Protein 6V3T (pdb70)

Structure (mmCIF, N/CA/C/O backbone):
data_6V3T
#
_entry.id   6V3T
#
_cell.length_a   76.140
_cell.length_b   131.660
_cell.length_c   178.361
_cell.angle_alpha   90.000
_cell.angle_beta   90.050
_cell.angle_gamma   90.000
#
_symmetry.space_group_name_H-M   'C 1 2 1'
#
loop_
_entity.id
_entity.type
_entity.pdbx_description
1 polymer 'Dopamine N-acetyltransferase-like Protein'
2 non-polymer 'ACETYL COENZYME *A'
3 water water
#
loop_
_atom_site.group_PDB
_atom_site.id
_atom_site.type_symbol
_atom_site.label_atom_id
_atom_site.label_alt_id
_atom_site.label_comp_id
_atom_site.label_asym_id
_atom_site.label_entity_id
_atom_site.label_seq_id
_atom_site.pdbx_PDB_ins_code
_atom_site.Cartn_x
_atom_site.Cartn_y
_atom_site.Cartn_z
_atom_site.occupancy
_atom_site.B_iso_or_equiv
_atom_site.auth_seq_id
_atom_site.auth_comp_id
_atom_site.auth_asym_id
_atom_site.auth_atom_id
_atom_site.pdbx_PDB_model_num
ATOM 1 N N . MET A 1 1 ? 80.900 -0.325 246.001 1.00 94.52 1 MET A N 1
ATOM 2 C CA . MET A 1 1 ? 80.740 -0.079 244.524 1.00 94.71 1 MET A CA 1
ATOM 3 C C . MET A 1 1 ? 81.538 1.158 244.095 1.00 90.48 1 MET A C 1
ATOM 4 O O . MET A 1 1 ? 81.143 2.266 244.497 1.00 88.64 1 MET A O 1
ATOM 9 N N . GLU A 1 2 ? 82.586 0.981 243.282 1.00 89.64 2 GLU A N 1
ATOM 10 C CA . GLU A 1 2 ? 83.514 2.080 242.884 1.00 98.31 2 GLU A CA 1
ATOM 11 C C . GLU A 1 2 ? 83.417 2.332 241.369 1.00 93.49 2 GLU A C 1
ATOM 12 O O . GLU A 1 2 ? 83.569 1.371 240.579 1.00 88.44 2 GLU A O 1
ATOM 18 N N . TYR A 1 3 ? 83.199 3.599 240.997 1.00 88.54 3 TYR A N 1
ATOM 19 C CA . TYR A 1 3 ? 82.924 4.079 239.617 1.00 87.12 3 TYR A CA 1
ATOM 20 C C . TYR A 1 3 ? 84.101 4.916 239.115 1.00 83.30 3 TYR A C 1
ATOM 21 O O . TYR A 1 3 ? 84.273 6.042 239.609 1.00 82.07 3 TYR A O 1
ATOM 30 N N . GLY A 1 4 ? 84.860 4.400 238.145 1.00 87.80 4 GLY A N 1
ATOM 31 C CA . GLY A 1 4 ? 86.053 5.081 237.600 1.00 90.46 4 GLY A CA 1
ATOM 32 C C . GLY A 1 4 ? 86.292 4.765 236.124 1.00 94.48 4 GLY A C 1
ATOM 33 O O . GLY A 1 4 ? 85.618 3.904 235.549 1.00 98.12 4 GLY A O 1
ATOM 34 N N . PRO A 1 5 ? 87.263 5.463 235.480 1.00 92.75 5 PRO A N 1
ATOM 35 C CA . PRO A 1 5 ? 87.659 5.182 234.097 1.00 88.75 5 PRO A CA 1
ATOM 36 C C . PRO A 1 5 ? 88.097 3.732 233.859 1.00 88.44 5 PRO A C 1
ATOM 37 O O . PRO A 1 5 ? 88.257 3.008 234.819 1.00 89.01 5 PRO A O 1
ATOM 41 N N . ILE A 1 6 ? 88.309 3.364 232.593 1.00 92.97 6 ILE A N 1
ATOM 42 C CA . ILE A 1 6 ? 88.770 2.006 232.172 1.00 101.89 6 ILE A CA 1
ATOM 43 C C . ILE A 1 6 ? 90.163 2.110 231.557 1.00 109.95 6 ILE A C 1
ATOM 44 O O . ILE A 1 6 ? 90.299 2.549 230.416 1.00 114.20 6 ILE A O 1
ATOM 49 N N . PRO A 1 7 ? 91.238 1.677 232.260 1.00 112.81 7 PRO A N 1
ATOM 50 C CA . PRO A 1 7 ? 92.575 1.677 231.670 1.00 113.55 7 PRO A CA 1
ATOM 51 C C . PRO A 1 7 ? 92.693 0.626 230.554 1.00 113.38 7 PRO A C 1
ATOM 52 O O . PRO A 1 7 ? 91.952 -0.349 230.565 1.00 107.12 7 PRO A O 1
ATOM 56 N N . SER A 1 8 ? 93.614 0.866 229.619 1.00 111.83 8 SER A N 1
ATOM 57 C CA . SER A 1 8 ? 93.932 -0.007 228.457 1.00 110.94 8 SER A CA 1
ATOM 58 C C . SER A 1 8 ? 94.105 -1.465 228.907 1.00 111.71 8 SER A C 1
ATOM 59 O O . SER A 1 8 ? 93.728 -2.378 228.133 1.00 108.97 8 SER A O 1
ATOM 62 N N . SER A 1 9 ? 94.654 -1.666 230.110 1.00 107.63 9 SER A N 1
ATOM 63 C CA . SER A 1 9 ? 94.945 -2.990 230.718 1.00 106.46 9 SER A CA 1
ATOM 64 C C . SER A 1 9 ? 93.675 -3.848 230.794 1.00 112.30 9 SER A C 1
ATOM 65 O O . SER A 1 9 ? 93.763 -5.037 230.468 1.00 117.46 9 SER A O 1
ATOM 68 N N . LYS A 1 10 ? 92.541 -3.269 231.205 1.00 116.89 10 LYS A N 1
ATOM 69 C CA . LYS A 1 10 ? 91.319 -4.022 231.609 1.00 115.48 10 LYS A CA 1
ATOM 70 C C . LYS A 1 10 ? 90.358 -4.220 230.427 1.00 112.51 10 LYS A C 1
ATOM 71 O O . LYS A 1 10 ? 89.156 -4.382 230.690 1.00 116.08 10 LYS A O 1
ATOM 77 N N . PHE A 1 11 ? 90.833 -4.233 229.180 1.00 104.75 11 PHE A N 1
ATOM 78 C CA . PHE A 1 11 ? 89.942 -4.243 227.988 1.00 105.71 11 PHE A CA 1
ATOM 79 C C . PHE A 1 11 ? 89.391 -5.658 227.746 1.00 104.92 11 PHE A C 1
ATOM 80 O O . PHE A 1 11 ? 88.201 -5.772 227.415 1.00 99.62 11 PHE A O 1
ATOM 88 N N . THR A 1 12 ? 90.203 -6.706 227.913 1.00 111.04 12 THR A N 1
ATOM 89 C CA . THR A 1 12 ? 89.770 -8.123 227.725 1.00 113.36 12 THR A CA 1
ATOM 90 C C . THR A 1 12 ? 89.055 -8.616 228.989 1.00 116.62 12 THR A C 1
ATOM 91 O O . THR A 1 12 ? 88.237 -9.563 228.873 1.00 122.76 12 THR A O 1
ATOM 95 N N . ASP A 1 13 ? 89.374 -8.028 230.148 1.00 113.70 13 ASP A N 1
ATOM 96 C CA . ASP A 1 13 ? 88.500 -8.063 231.351 1.00 109.60 13 ASP A CA 1
ATOM 97 C C . ASP A 1 13 ? 87.076 -7.763 230.877 1.00 104.39 13 ASP A C 1
ATOM 98 O O . ASP A 1 13 ? 86.194 -8.654 230.992 1.00 100.76 13 ASP A O 1
ATOM 103 N N . VAL A 1 14 ? 86.900 -6.569 230.300 1.00 100.34 14 VAL A N 1
ATOM 104 C CA . VAL A 1 14 ? 85.593 -6.009 229.847 1.00 98.96 14 VAL A CA 1
ATOM 105 C C . VAL A 1 14 ? 84.973 -6.940 228.805 1.00 100.94 14 VAL A C 1
ATOM 106 O O . VAL A 1 14 ? 83.774 -7.209 228.907 1.00 102.07 14 VAL A O 1
ATOM 110 N N . ILE A 1 15 ? 85.748 -7.387 227.820 1.00 103.95 15 ILE A N 1
ATOM 111 C CA . ILE A 1 15 ? 85.222 -8.261 226.735 1.00 101.47 15 ILE A CA 1
ATOM 112 C C . ILE A 1 15 ? 84.699 -9.550 227.376 1.00 103.25 15 ILE A C 1
ATOM 113 O O . ILE A 1 15 ? 83.563 -9.949 227.065 1.00 96.24 15 ILE A O 1
ATOM 118 N N A HIS A 1 16 ? 85.493 -10.174 228.254 0.50 105.86 16 HIS A N 1
ATOM 119 N N B HIS A 1 16 ? 85.493 -10.160 228.260 0.50 107.26 16 HIS A N 1
ATOM 120 C CA A HIS A 1 16 ? 85.124 -11.443 228.940 0.50 110.69 16 HIS A CA 1
ATOM 121 C CA B HIS A 1 16 ? 85.135 -11.426 228.952 0.50 113.07 16 HIS A CA 1
ATOM 122 C C A HIS A 1 16 ? 83.906 -11.205 229.842 0.50 110.04 16 HIS A C 1
ATOM 123 C C B HIS A 1 16 ? 83.904 -11.199 229.834 0.50 111.37 16 HIS A C 1
ATOM 124 O O A HIS A 1 16 ? 83.138 -12.164 230.052 0.50 114.66 16 HIS A O 1
ATOM 125 O O B HIS A 1 16 ? 83.132 -12.158 230.024 0.50 115.92 16 HIS A O 1
ATOM 138 N N . HIS A 1 17 ? 83.732 -9.977 230.345 1.00 105.47 17 HIS A N 1
ATOM 139 C CA . HIS A 1 17 ? 82.499 -9.544 231.056 1.00 98.36 17 HIS A CA 1
ATOM 140 C C . HIS A 1 17 ? 81.331 -9.535 230.070 1.00 93.99 17 HIS A C 1
ATOM 141 O O . HIS A 1 17 ? 80.262 -10.050 230.414 1.00 94.69 17 HIS A O 1
ATOM 148 N N . LEU A 1 18 ? 81.528 -8.945 228.893 1.00 96.59 18 LEU A N 1
ATOM 149 C CA . LEU A 1 18 ? 80.440 -8.746 227.900 1.00 104.39 18 LEU A CA 1
ATOM 150 C C . LEU A 1 18 ? 80.012 -10.111 227.370 1.00 107.62 18 LEU A C 1
ATOM 151 O O . LEU A 1 18 ? 78.800 -10.354 227.303 1.00 104.23 18 LEU A O 1
ATOM 156 N N . ARG A 1 19 ? 80.980 -10.967 227.032 1.00 116.85 19 ARG A N 1
ATOM 157 C CA . ARG A 1 19 ? 80.726 -12.350 226.553 1.00 116.39 19 ARG A CA 1
ATOM 158 C C . ARG A 1 19 ? 79.766 -13.034 227.532 1.00 113.80 19 ARG A C 1
ATOM 159 O O . ARG A 1 19 ? 78.751 -13.568 227.061 1.00 110.22 19 ARG A O 1
ATOM 167 N N . HIS A 1 20 ? 80.045 -12.957 228.840 1.00 111.22 20 HIS A N 1
ATOM 168 C CA . HIS A 1 20 ? 79.359 -13.742 229.906 1.00 113.14 20 HIS A CA 1
ATOM 169 C C . HIS A 1 20 ? 78.024 -13.098 230.330 1.00 105.06 20 HIS A C 1
ATOM 170 O O . HIS A 1 20 ? 77.332 -13.720 231.163 1.00 105.62 20 HIS A O 1
ATOM 177 N N . ASN A 1 21 ? 77.647 -11.931 229.786 1.00 98.03 21 ASN A N 1
ATOM 178 C CA . ASN A 1 21 ? 76.511 -11.116 230.317 1.00 91.24 21 ASN A CA 1
ATOM 179 C C . ASN A 1 21 ? 75.668 -10.491 229.203 1.00 86.10 21 ASN A C 1
ATOM 180 O O . ASN A 1 21 ? 74.441 -10.614 229.236 1.00 76.24 21 ASN A O 1
ATOM 185 N N . PHE A 1 22 ? 76.308 -9.797 228.272 1.00 87.49 22 PHE A N 1
ATOM 186 C CA . PHE A 1 22 ? 75.625 -8.874 227.344 1.00 85.94 22 PHE A CA 1
ATOM 187 C C . PHE A 1 22 ? 74.755 -9.624 226.331 1.00 83.44 22 PHE A C 1
ATOM 188 O O . PHE A 1 22 ? 73.836 -8.984 225.863 1.00 86.60 22 PHE A O 1
ATOM 196 N N . PRO A 1 23 ? 74.996 -10.923 225.951 1.00 81.42 23 PRO A N 1
ATOM 197 C CA . PRO A 1 23 ? 74.119 -11.704 225.051 1.00 81.65 23 PRO A CA 1
ATOM 198 C C . PRO A 1 23 ? 72.596 -11.770 225.294 1.00 81.31 23 PRO A C 1
ATOM 199 O O . PRO A 1 23 ? 71.849 -11.945 224.329 1.00 85.22 23 PRO A O 1
ATOM 203 N N . ASP A 1 24 ? 72.144 -11.618 226.543 1.00 80.29 24 ASP A N 1
ATOM 204 C CA . ASP A 1 24 ? 70.692 -11.621 226.891 1.00 80.79 24 ASP A CA 1
ATOM 205 C C . ASP A 1 24 ? 70.108 -10.214 226.707 1.00 77.49 24 ASP A C 1
ATOM 206 O O . ASP A 1 24 ? 69.032 -9.938 227.255 1.00 74.48 24 ASP A O 1
ATOM 211 N N . GLU A 1 25 ? 70.758 -9.374 225.909 1.00 75.82 25 GLU A N 1
ATOM 212 C CA . GLU A 1 25 ? 70.208 -8.069 225.492 1.00 73.77 25 GLU A CA 1
ATOM 213 C C . GLU A 1 25 ? 68.960 -8.356 224.664 1.00 71.25 25 GLU A C 1
ATOM 214 O O . GLU A 1 25 ? 68.968 -9.253 223.841 1.00 69.97 25 GLU A O 1
ATOM 220 N N . PRO A 1 26 ? 67.847 -7.636 224.890 1.00 72.85 26 PRO A N 1
ATOM 221 C CA . PRO A 1 26 ? 66.588 -7.880 224.179 1.00 74.92 26 PRO A CA 1
ATOM 222 C C . PRO A 1 26 ? 66.665 -8.080 222.661 1.00 74.57 26 PRO A C 1
ATOM 223 O O . PRO A 1 26 ? 66.238 -9.103 222.202 1.00 78.15 26 PRO A O 1
ATOM 227 N N . LEU A 1 27 ? 67.158 -7.091 221.924 1.00 74.23 27 LEU A N 1
ATOM 228 C CA . LEU A 1 27 ? 67.236 -7.152 220.445 1.00 75.45 27 LEU A CA 1
ATOM 229 C C . LEU A 1 27 ? 68.030 -8.389 220.023 1.00 71.05 27 LEU A C 1
ATOM 230 O O . LEU A 1 27 ? 67.471 -9.216 219.314 1.00 71.67 27 LEU A O 1
ATOM 235 N N . ASN A 1 28 ? 69.280 -8.480 220.473 1.00 70.07 28 ASN A N 1
ATOM 236 C CA . ASN A 1 28 ? 70.209 -9.619 220.258 1.00 73.33 28 ASN A CA 1
ATOM 237 C C . ASN A 1 28 ? 69.433 -10.924 220.389 1.00 72.57 28 ASN A C 1
ATOM 238 O O . ASN A 1 28 ? 69.486 -11.734 219.461 1.00 76.26 28 ASN A O 1
ATOM 243 N N . ALA A 1 29 ? 68.751 -11.099 221.521 1.00 72.90 29 ALA A N 1
ATOM 244 C CA . ALA A 1 29 ? 67.966 -12.304 221.871 1.00 71.54 29 ALA A CA 1
ATOM 245 C C . ALA A 1 29 ? 67.008 -12.655 220.733 1.00 72.34 29 ALA A C 1
ATOM 246 O O . ALA A 1 29 ? 66.984 -13.834 220.341 1.00 80.36 29 ALA A O 1
ATOM 248 N N . SER A 1 30 ? 66.269 -11.669 220.215 1.00 68.07 30 SER A N 1
ATOM 249 C CA . SER A 1 30 ? 65.133 -11.890 219.281 1.00 71.75 30 SER A CA 1
ATOM 250 C C . SER A 1 30 ? 65.635 -12.355 217.907 1.00 74.27 30 SER A C 1
ATOM 251 O O . SER A 1 30 ? 64.783 -12.820 217.121 1.00 71.22 30 SER A O 1
ATOM 254 N N . VAL A 1 31 ? 66.939 -12.206 217.620 1.00 74.67 31 VAL A N 1
ATOM 255 C CA . VAL A 1 31 ? 67.597 -12.709 216.372 1.00 78.19 31 VAL A CA 1
ATOM 256 C C . VAL A 1 31 ? 68.664 -13.753 216.734 1.00 79.96 31 VAL A C 1
ATOM 257 O O . VAL A 1 31 ? 68.961 -14.593 215.868 1.00 85.09 31 VAL A O 1
ATOM 261 N N . GLY A 1 32 ? 69.248 -13.670 217.936 1.00 78.59 32 GLY A N 1
ATOM 262 C CA . GLY A 1 32 ? 70.256 -14.615 218.455 1.00 79.51 32 GLY A CA 1
ATOM 263 C C . GLY A 1 32 ? 71.545 -14.548 217.660 1.00 84.40 32 GLY A C 1
ATOM 264 O O . GLY A 1 32 ? 71.737 -15.414 216.800 1.00 91.43 32 GLY A O 1
ATOM 265 N N . LEU A 1 33 ? 72.387 -13.545 217.924 1.00 89.02 33 LEU A N 1
ATOM 266 C CA . LEU A 1 33 ? 73.708 -13.356 217.263 1.00 88.85 33 LEU A CA 1
ATOM 267 C C . LEU A 1 33 ? 74.816 -13.910 218.164 1.00 90.85 33 LEU A C 1
ATOM 268 O O . LEU A 1 33 ? 75.645 -14.670 217.652 1.00 97.61 33 LEU A O 1
ATOM 273 N N . CYS A 1 34 ? 74.825 -13.540 219.449 1.00 95.50 34 CYS A N 1
ATOM 274 C CA . CYS A 1 34 ? 75.909 -13.863 220.421 1.00 101.62 34 CYS A CA 1
ATOM 275 C C . CYS A 1 34 ? 75.341 -14.675 221.588 1.00 102.24 34 CYS A C 1
ATOM 276 O O . CYS A 1 34 ? 74.115 -14.621 221.797 1.00 101.93 34 CYS A O 1
ATOM 279 N N . VAL A 1 35 ? 76.209 -15.386 222.319 1.00 100.65 35 VAL A N 1
ATOM 280 C CA . VAL A 1 35 ? 75.821 -16.416 223.330 1.00 100.96 35 VAL A CA 1
ATOM 281 C C . VAL A 1 35 ? 76.908 -16.519 224.419 1.00 103.49 35 VAL A C 1
ATOM 282 O O . VAL A 1 35 ? 78.125 -16.425 224.073 1.00 103.59 35 VAL A O 1
ATOM 286 N N . HIS A 1 36 ? 76.477 -16.733 225.674 1.00 105.07 36 HIS A N 1
ATOM 287 C CA . HIS A 1 36 ? 77.295 -16.713 226.924 1.00 113.83 36 HIS A CA 1
ATOM 288 C C . HIS A 1 36 ? 78.653 -17.380 226.685 1.00 119.91 36 HIS A C 1
ATOM 289 O O . HIS A 1 36 ? 78.658 -18.488 226.126 1.00 127.16 36 HIS A O 1
ATOM 296 N N . GLY A 1 37 ? 79.747 -16.724 227.100 1.00 127.70 37 GLY A N 1
ATOM 297 C CA . GLY A 1 37 ? 81.104 -17.302 227.216 1.00 134.39 37 GLY A CA 1
ATOM 298 C C . GLY A 1 37 ? 81.845 -17.349 225.891 1.00 138.38 37 GLY A C 1
ATOM 299 O O . GLY A 1 37 ? 83.063 -17.015 225.870 1.00 126.01 37 GLY A O 1
ATOM 300 N N A LYS A 1 38 ? 81.152 -17.766 224.822 0.50 141.63 38 LYS A N 1
ATOM 301 N N B LYS A 1 38 ? 81.147 -17.767 224.824 0.50 141.46 38 LYS A N 1
ATOM 302 C CA A LYS A 1 38 ? 81.672 -17.800 223.429 0.50 142.66 38 LYS A CA 1
ATOM 303 C CA B LYS A 1 38 ? 81.654 -17.790 223.426 0.50 142.38 38 LYS A CA 1
ATOM 304 C C A LYS A 1 38 ? 81.860 -16.376 222.924 0.50 141.81 38 LYS A C 1
ATOM 305 C C B LYS A 1 38 ? 81.867 -16.363 222.942 0.50 141.69 38 LYS A C 1
ATOM 306 O O A LYS A 1 38 ? 80.965 -15.547 223.076 0.50 139.41 38 LYS A O 1
ATOM 307 O O B LYS A 1 38 ? 80.996 -15.515 223.127 0.50 139.43 38 LYS A O 1
ATOM 318 N N . PRO A 1 39 ? 83.002 -16.066 222.269 1.00 140.22 39 PRO A N 1
ATOM 319 C CA . PRO A 1 39 ? 83.206 -14.745 221.681 1.00 135.38 39 PRO A CA 1
ATOM 320 C C . PRO A 1 39 ? 82.246 -14.460 220.513 1.00 130.59 39 PRO A C 1
ATOM 321 O O . PRO A 1 39 ? 81.872 -15.371 219.794 1.00 127.29 39 PRO A O 1
ATOM 325 N N . CYS A 1 40 ? 81.844 -13.195 220.394 1.00 124.10 40 CYS A N 1
ATOM 326 C CA . CYS A 1 40 ? 81.067 -12.615 219.268 1.00 117.09 40 CYS A CA 1
ATOM 327 C C . CYS A 1 40 ? 81.931 -11.562 218.563 1.00 113.54 40 CYS A C 1
ATOM 328 O O . CYS A 1 40 ? 81.558 -10.371 218.587 1.00 105.56 40 CYS A O 1
ATOM 331 N N . GLU A 1 41 ? 83.029 -11.999 217.938 1.00 119.66 41 GLU A N 1
ATOM 332 C CA . GLU A 1 41 ? 84.171 -11.135 217.509 1.00 120.28 41 GLU A CA 1
ATOM 333 C C . GLU A 1 41 ? 83.685 -9.952 216.653 1.00 116.85 41 GLU A C 1
ATOM 334 O O . GLU A 1 41 ? 84.341 -8.896 216.701 1.00 116.62 41 GLU A O 1
ATOM 340 N N . LEU A 1 42 ? 82.620 -10.138 215.866 1.00 112.44 42 LEU A N 1
ATOM 341 C CA . LEU A 1 42 ? 81.980 -9.086 215.016 1.00 110.53 42 LEU A CA 1
ATOM 342 C C . LEU A 1 42 ? 81.769 -7.808 215.828 1.00 106.17 42 LEU A C 1
ATOM 343 O O . LEU A 1 42 ? 82.318 -6.748 215.446 1.00 93.13 42 LEU A O 1
ATOM 348 N N . LEU A 1 43 ? 80.984 -7.897 216.895 1.00 107.26 43 LEU A N 1
ATOM 349 C CA . LEU A 1 43 ? 80.670 -6.713 217.733 1.00 104.72 43 LEU A CA 1
ATOM 350 C C . LEU A 1 43 ? 81.917 -6.309 218.498 1.00 102.79 43 LEU A C 1
ATOM 351 O O . LEU A 1 43 ? 82.187 -5.108 218.559 1.00 104.21 43 LEU A O 1
ATOM 356 N N . GLU A 1 44 ? 82.601 -7.289 219.092 1.00 101.51 44 GLU A N 1
ATOM 357 C CA . GLU A 1 44 ? 83.748 -7.072 220.012 1.00 101.53 44 GLU A CA 1
ATOM 358 C C . GLU A 1 44 ? 84.718 -6.067 219.374 1.00 103.48 44 GLU A C 1
ATOM 359 O O . GLU A 1 44 ? 85.335 -5.304 220.134 1.00 93.98 44 GLU A O 1
ATOM 365 N N . HIS A 1 45 ? 84.811 -6.034 218.036 1.00 105.25 45 HIS A N 1
ATOM 366 C CA . HIS A 1 45 ? 85.658 -5.068 217.285 1.00 104.32 45 HIS A CA 1
ATOM 367 C C . HIS A 1 45 ? 85.120 -3.637 217.439 1.00 100.92 45 HIS A C 1
ATOM 368 O O . HIS A 1 45 ? 85.934 -2.742 217.734 1.00 93.06 45 HIS A O 1
ATOM 375 N N . HIS A 1 46 ? 83.820 -3.414 217.210 1.00 101.99 46 HIS A N 1
ATOM 376 C CA . HIS A 1 46 ? 83.174 -2.088 217.414 1.00 99.89 46 HIS A CA 1
ATOM 377 C C . HIS A 1 46 ? 83.504 -1.610 218.823 1.00 99.82 46 HIS A C 1
ATOM 378 O O . HIS A 1 46 ? 84.008 -0.489 218.968 1.00 104.66 46 HIS A O 1
ATOM 385 N N . ASP A 1 47 ? 83.247 -2.471 219.807 1.00 96.66 47 ASP A N 1
ATOM 386 C CA . ASP A 1 47 ? 83.329 -2.153 221.255 1.00 94.56 47 ASP A CA 1
ATOM 387 C C . ASP A 1 47 ? 84.767 -1.717 221.567 1.00 93.10 47 ASP A C 1
ATOM 388 O O . ASP A 1 47 ? 84.942 -0.743 222.336 1.00 89.73 47 ASP A O 1
ATOM 393 N N . LEU A 1 48 ? 85.750 -2.385 220.953 1.00 90.12 48 LEU A N 1
ATOM 394 C CA . LEU A 1 48 ? 87.202 -2.108 221.127 1.00 89.97 48 LEU A CA 1
ATOM 395 C C . LEU A 1 48 ? 87.515 -0.672 220.697 1.00 88.90 48 LEU A C 1
ATOM 396 O O . LEU A 1 48 ? 88.356 -0.034 221.368 1.00 87.11 48 LEU A O 1
ATOM 401 N N . GLN A 1 49 ? 86.870 -0.196 219.624 1.00 90.25 49 GLN A N 1
ATOM 402 C CA . GLN A 1 49 ? 87.058 1.170 219.057 1.00 91.87 49 GLN A CA 1
ATOM 403 C C . GLN A 1 49 ? 86.349 2.208 219.936 1.00 85.35 49 GLN A C 1
ATOM 404 O O . GLN A 1 49 ? 86.953 3.269 220.203 1.00 84.08 49 GLN A O 1
ATOM 410 N N . THR A 1 50 ? 85.112 1.919 220.351 1.00 77.53 50 THR A N 1
ATOM 411 C CA . THR A 1 50 ? 84.316 2.755 221.287 1.00 71.83 50 THR A CA 1
ATOM 412 C C . THR A 1 50 ? 85.135 2.958 222.563 1.00 70.99 50 THR A C 1
ATOM 413 O O . THR A 1 50 ? 85.172 4.092 223.081 1.00 68.26 50 THR A O 1
ATOM 417 N N . LEU A 1 51 ? 85.766 1.890 223.046 1.00 74.40 51 LEU A N 1
ATOM 418 C CA . LEU A 1 51 ? 86.609 1.916 224.268 1.00 81.75 51 LEU A CA 1
ATOM 419 C C . LEU A 1 51 ? 87.813 2.839 224.053 1.00 82.85 51 LEU A C 1
ATOM 420 O O . LEU A 1 51 ? 88.240 3.473 225.037 1.00 81.46 51 LEU A O 1
ATOM 425 N N . GLU A 1 52 ? 88.312 2.942 222.818 1.00 82.18 52 GLU A N 1
ATOM 426 C CA . GLU A 1 52 ? 89.541 3.714 222.506 1.00 84.49 52 GLU A CA 1
ATOM 427 C C . GLU A 1 52 ? 89.221 5.202 222.344 1.00 79.37 52 GLU A C 1
ATOM 428 O O . GLU A 1 52 ? 90.174 5.986 222.312 1.00 85.25 52 GLU A O 1
ATOM 434 N N . ASP A 1 53 ? 87.942 5.582 222.304 1.00 76.79 53 ASP A N 1
ATOM 435 C CA . ASP A 1 53 ? 87.501 6.998 222.449 1.00 76.12 53 ASP A CA 1
ATOM 436 C C . ASP A 1 53 ? 87.807 7.456 223.883 1.00 72.17 53 ASP A C 1
ATOM 437 O O . ASP A 1 53 ? 87.981 8.681 224.105 1.00 67.74 53 ASP A O 1
ATOM 442 N N . GLY A 1 54 ? 87.843 6.496 224.813 1.00 72.74 54 GLY A N 1
ATOM 443 C CA . GLY A 1 54 ? 88.250 6.671 226.220 1.00 74.14 54 GLY A CA 1
ATOM 444 C C . GLY A 1 54 ? 87.293 7.550 227.001 1.00 75.60 54 GLY A C 1
ATOM 445 O O . GLY A 1 54 ? 87.775 8.433 227.713 1.00 80.04 54 GLY A O 1
ATOM 446 N N . LEU A 1 55 ? 85.985 7.317 226.886 1.00 80.50 55 LEU A N 1
ATOM 447 C CA . LEU A 1 55 ? 84.944 8.066 227.643 1.00 82.26 55 LEU A CA 1
ATOM 448 C C . LEU A 1 55 ? 84.148 7.098 228.509 1.00 81.93 55 LEU A C 1
ATOM 449 O O . LEU A 1 55 ? 83.225 7.557 229.204 1.00 80.05 55 LEU A O 1
ATOM 454 N N . SER A 1 56 ? 84.528 5.822 228.473 1.00 82.67 56 SER A N 1
ATOM 455 C CA . SER A 1 56 ? 83.726 4.663 228.933 1.00 84.02 56 SER A CA 1
ATOM 456 C C . SER A 1 56 ? 83.970 4.398 230.429 1.00 82.93 56 SER A C 1
ATOM 457 O O . SER A 1 56 ? 85.134 4.331 230.843 1.00 83.14 56 SER A O 1
ATOM 460 N N . ILE A 1 57 ? 82.902 4.264 231.215 1.00 86.43 57 ILE A N 1
ATOM 461 C CA . ILE A 1 57 ? 82.953 4.105 232.701 1.00 87.06 57 ILE A CA 1
ATOM 462 C C . ILE A 1 57 ? 82.808 2.623 233.054 1.00 89.06 57 ILE A C 1
ATOM 463 O O . ILE A 1 57 ? 82.116 1.911 232.300 1.00 82.19 57 ILE A O 1
ATOM 468 N N . MET A 1 58 ? 83.429 2.185 234.162 1.00 92.17 58 MET A N 1
ATOM 469 C CA . MET A 1 58 ? 83.217 0.831 234.745 1.00 91.10 58 MET A CA 1
ATOM 470 C C . MET A 1 58 ? 82.921 0.934 236.245 1.00 89.93 58 MET A C 1
ATOM 471 O O . MET A 1 58 ? 83.403 1.895 236.897 1.00 87.59 58 MET A O 1
ATOM 476 N N . ALA A 1 59 ? 82.131 -0.028 236.737 1.00 89.97 59 ALA A N 1
ATOM 477 C CA . ALA A 1 59 ? 81.865 -0.317 238.164 1.00 94.71 59 ALA A CA 1
ATOM 478 C C . ALA A 1 59 ? 82.631 -1.580 238.569 1.00 100.69 59 ALA A C 1
ATOM 479 O O . ALA A 1 59 ? 82.378 -2.643 237.963 1.00 97.97 59 ALA A O 1
ATOM 481 N N . VAL A 1 60 ? 83.539 -1.469 239.541 1.00 105.45 60 VAL A N 1
ATOM 482 C CA . VAL A 1 60 ? 84.276 -2.632 240.112 1.00 108.08 60 VAL A CA 1
ATOM 483 C C . VAL A 1 60 ? 83.704 -2.901 241.502 1.00 110.85 60 VAL A C 1
ATOM 484 O O . VAL A 1 60 ? 83.311 -1.920 242.180 1.00 105.21 60 VAL A O 1
ATOM 488 N N . GLU A 1 61 ? 83.628 -4.181 241.886 1.00 115.19 61 GLU A N 1
ATOM 489 C CA . GLU A 1 61 ? 83.176 -4.610 243.233 1.00 115.76 61 GLU A CA 1
ATOM 490 C C . GLU A 1 61 ? 84.242 -4.197 244.242 1.00 117.26 61 GLU A C 1
ATOM 491 O O . GLU A 1 61 ? 85.365 -4.731 244.156 1.00 113.08 61 GLU A O 1
ATOM 497 N N . SER A 1 62 ? 83.906 -3.253 245.126 1.00 118.82 62 SER A N 1
ATOM 498 C CA . SER A 1 62 ? 84.827 -2.716 246.158 1.00 118.19 62 SER A CA 1
ATOM 499 C C . SER A 1 62 ? 85.761 -3.848 246.594 1.00 117.41 62 SER A C 1
ATOM 500 O O . SER A 1 62 ? 86.977 -3.759 246.290 1.00 102.71 62 SER A O 1
ATOM 503 N N . THR A 1 63 ? 85.197 -4.902 247.196 1.00 118.42 63 THR A N 1
ATOM 504 C CA . THR A 1 63 ? 85.942 -5.888 248.024 1.00 115.27 63 THR A CA 1
ATOM 505 C C . THR A 1 63 ? 86.534 -7.031 247.189 1.00 113.87 63 THR A C 1
ATOM 506 O O . THR A 1 63 ? 87.475 -7.635 247.672 1.00 120.98 63 THR A O 1
ATOM 510 N N . THR A 1 64 ? 86.031 -7.347 245.998 1.00 109.94 64 THR A N 1
ATOM 511 C CA . THR A 1 64 ? 86.512 -8.550 245.267 1.00 111.30 64 THR A CA 1
ATOM 512 C C . THR A 1 64 ? 87.391 -8.145 244.088 1.00 115.32 64 THR A C 1
ATOM 513 O O . THR A 1 64 ? 88.266 -8.944 243.728 1.00 120.50 64 THR A O 1
ATOM 517 N N . GLY A 1 65 ? 87.170 -6.950 243.536 1.00 122.22 65 GLY A N 1
ATOM 518 C CA . GLY A 1 65 ? 87.912 -6.414 242.380 1.00 127.08 65 GLY A CA 1
ATOM 519 C C . GLY A 1 65 ? 87.313 -6.871 241.057 1.00 128.94 65 GLY A C 1
ATOM 520 O O . GLY A 1 65 ? 87.877 -6.522 239.998 1.00 117.90 65 GLY A O 1
ATOM 521 N N . GLU A 1 66 ? 86.206 -7.620 241.101 1.00 132.95 66 GLU A N 1
ATOM 522 C CA . GLU A 1 66 ? 85.550 -8.203 239.903 1.00 130.07 66 GLU A CA 1
ATOM 523 C C . GLU A 1 66 ? 84.804 -7.093 239.155 1.00 120.95 66 GLU A C 1
ATOM 524 O O . GLU A 1 66 ? 84.309 -6.168 239.820 1.00 110.37 66 GLU A O 1
ATOM 530 N N . ILE A 1 67 ? 84.714 -7.202 237.826 1.00 121.20 67 ILE A N 1
ATOM 531 C CA . ILE A 1 67 ? 84.073 -6.187 236.933 1.00 117.75 67 ILE A CA 1
ATOM 532 C C . ILE A 1 67 ? 82.555 -6.349 237.059 1.00 107.21 67 ILE A C 1
ATOM 533 O O . ILE A 1 67 ? 82.037 -7.384 236.597 1.00 96.32 67 ILE A O 1
ATOM 538 N N . ALA A 1 68 ? 81.883 -5.366 237.670 1.00 103.48 68 ALA A N 1
ATOM 539 C CA . ALA A 1 68 ? 80.449 -5.415 238.056 1.00 99.41 68 ALA A CA 1
ATOM 540 C C . ALA A 1 68 ? 79.574 -4.965 236.886 1.00 92.88 68 ALA A C 1
ATOM 541 O O . ALA A 1 68 ? 78.551 -5.601 236.636 1.00 88.01 68 ALA A O 1
ATOM 543 N N . GLY A 1 69 ? 79.960 -3.883 236.218 1.00 96.90 69 GLY A N 1
ATOM 544 C CA . GLY A 1 69 ? 79.239 -3.349 235.049 1.00 97.19 69 GLY A CA 1
ATOM 545 C C . GLY A 1 69 ? 80.037 -2.265 234.351 1.00 93.98 69 GLY A C 1
ATOM 546 O O . GLY A 1 69 ? 81.014 -1.769 234.954 1.00 91.85 69 GLY A O 1
ATOM 547 N N . VAL A 1 70 ? 79.633 -1.908 233.128 1.00 90.37 70 VAL A N 1
ATOM 548 C CA . VAL A 1 70 ? 80.334 -0.910 232.268 1.00 89.12 70 VAL A CA 1
ATOM 549 C C . VAL A 1 70 ? 79.305 -0.123 231.448 1.00 85.18 70 VAL A C 1
ATOM 550 O O . VAL A 1 70 ? 78.266 -0.697 231.068 1.00 84.21 70 VAL A O 1
ATOM 554 N N . ALA A 1 71 ? 79.594 1.152 231.190 1.00 84.06 71 ALA A N 1
ATOM 555 C CA . ALA A 1 71 ? 78.916 1.987 230.173 1.00 82.93 71 ALA A CA 1
ATOM 556 C C . ALA A 1 71 ? 79.940 2.389 229.113 1.00 79.05 71 ALA A C 1
ATOM 557 O O . ALA A 1 71 ? 80.840 3.194 229.422 1.00 78.77 71 ALA A O 1
ATOM 559 N N . LEU A 1 72 ? 79.818 1.819 227.918 1.00 79.50 72 LEU A N 1
ATOM 560 C CA . LEU A 1 72 ? 80.689 2.130 226.758 1.00 76.53 72 LEU A CA 1
ATOM 561 C C . LEU A 1 72 ? 80.106 3.344 226.031 1.00 71.62 72 LEU A C 1
ATOM 562 O O . LEU A 1 72 ? 78.935 3.291 225.573 1.00 68.31 72 LEU A O 1
ATOM 567 N N . ASN A 1 73 ? 80.888 4.419 226.002 1.00 69.56 73 ASN A N 1
ATOM 568 C CA . ASN A 1 73 ? 80.500 5.729 225.429 1.00 69.08 73 ASN A CA 1
ATOM 569 C C . ASN A 1 73 ? 81.438 6.014 224.255 1.00 68.09 73 ASN A C 1
ATOM 570 O O . ASN A 1 73 ? 82.658 5.799 224.408 1.00 70.52 73 ASN A O 1
ATOM 575 N N . GLY A 1 74 ? 80.873 6.443 223.128 1.00 67.72 74 GLY A N 1
ATOM 576 C CA . GLY A 1 74 ? 81.618 6.819 221.916 1.00 71.72 74 GLY A CA 1
ATOM 577 C C . GLY A 1 74 ? 81.129 8.133 221.329 1.00 72.25 74 GLY A C 1
ATOM 578 O O . GLY A 1 74 ? 79.956 8.516 221.586 1.00 67.37 74 GLY A O 1
ATOM 579 N N . ILE A 1 75 ? 81.993 8.790 220.550 1.00 72.35 75 ILE A N 1
ATOM 580 C CA . ILE A 1 75 ? 81.679 10.062 219.838 1.00 70.65 75 ILE A CA 1
ATOM 581 C C . ILE A 1 75 ? 81.104 9.683 218.476 1.00 65.33 75 ILE A C 1
ATOM 582 O O . ILE A 1 75 ? 81.850 9.087 217.683 1.00 62.39 75 ILE A O 1
ATOM 587 N N . ALA A 1 76 ? 79.824 9.981 218.248 1.00 61.40 76 ALA A N 1
ATOM 588 C CA . ALA A 1 76 ? 79.166 9.863 216.931 1.00 63.52 76 ALA A CA 1
ATOM 589 C C . ALA A 1 76 ? 79.370 11.166 216.164 1.00 66.20 76 ALA A C 1
ATOM 590 O O . ALA A 1 76 ? 79.289 12.236 216.791 1.00 67.93 76 ALA A O 1
ATOM 592 N N . ARG A 1 77 ? 79.624 11.061 214.858 1.00 70.68 77 ARG A N 1
ATOM 593 C CA . ARG A 1 77 ? 79.874 12.206 213.939 1.00 68.95 77 ARG A CA 1
ATOM 594 C C . ARG A 1 77 ? 78.972 12.082 212.706 1.00 67.43 77 ARG A C 1
ATOM 595 O O . ARG A 1 77 ? 78.513 10.960 212.404 1.00 67.96 77 ARG A O 1
ATOM 603 N N . ARG A 1 78 ? 78.706 13.208 212.044 1.00 68.11 78 ARG A N 1
ATOM 604 C CA . ARG A 1 78 ? 77.929 13.264 210.780 1.00 68.61 78 ARG A CA 1
ATOM 605 C C . ARG A 1 78 ? 78.554 12.286 209.789 1.00 67.08 78 ARG A C 1
ATOM 606 O O . ARG A 1 78 ? 79.802 12.224 209.742 1.00 60.80 78 ARG A O 1
ATOM 614 N N . GLY A 1 79 ? 77.718 11.515 209.083 1.00 68.34 79 GLY A N 1
ATOM 615 C CA . GLY A 1 79 ? 78.147 10.535 208.066 1.00 66.00 79 GLY A CA 1
ATOM 616 C C . GLY A 1 79 ? 78.596 9.204 208.654 1.00 63.82 79 GLY A C 1
ATOM 617 O O . GLY A 1 79 ? 78.749 8.268 207.873 1.00 67.05 79 GLY A O 1
ATOM 618 N N . ASP A 1 80 ? 78.801 9.103 209.968 1.00 64.96 80 ASP A N 1
ATOM 619 C CA . ASP A 1 80 ? 79.165 7.826 210.639 1.00 66.19 80 ASP A CA 1
ATOM 620 C C . ASP A 1 80 ? 78.140 6.749 210.261 1.00 66.07 80 ASP A C 1
ATOM 621 O O . ASP A 1 80 ? 78.571 5.643 209.877 1.00 67.06 80 ASP A O 1
ATOM 626 N N . VAL A 1 81 ? 76.844 7.063 210.375 1.00 63.45 81 VAL A N 1
ATOM 627 C CA . VAL A 1 81 ? 75.715 6.124 210.091 1.00 66.34 81 VAL A CA 1
ATOM 628 C C . VAL A 1 81 ? 75.825 5.624 208.654 1.00 69.26 81 VAL A C 1
ATOM 629 O O . VAL A 1 81 ? 75.765 4.387 208.440 1.00 75.45 81 VAL A O 1
ATOM 633 N N . GLU A 1 82 ? 75.934 6.562 207.711 1.00 66.95 82 GLU A N 1
ATOM 634 C CA . GLU A 1 82 ? 75.935 6.290 206.250 1.00 65.25 82 GLU A CA 1
ATOM 635 C C . GLU A 1 82 ? 77.098 5.368 205.888 1.00 64.99 82 GLU A C 1
ATOM 636 O O . GLU A 1 82 ? 76.892 4.503 205.035 1.00 64.17 82 GLU A O 1
ATOM 642 N N . LYS A 1 83 ? 78.271 5.584 206.498 1.00 69.41 83 LYS A N 1
ATOM 643 C CA . LYS A 1 83 ? 79.490 4.735 206.353 1.00 73.15 83 LYS A CA 1
ATOM 644 C C . LYS A 1 83 ? 79.180 3.310 206.817 1.00 70.97 83 LYS A C 1
ATOM 645 O O . LYS A 1 83 ? 79.594 2.345 206.133 1.00 73.31 83 LYS A O 1
ATOM 651 N N . ALA A 1 84 ? 78.513 3.211 207.967 1.00 69.73 84 ALA A N 1
ATOM 652 C CA . ALA A 1 84 ? 78.162 1.952 208.654 1.00 71.51 84 ALA A CA 1
ATOM 653 C C . ALA A 1 84 ? 77.180 1.155 207.787 1.00 74.10 84 ALA A C 1
ATOM 654 O O . ALA A 1 84 ? 77.307 -0.081 207.739 1.00 74.04 84 ALA A O 1
ATOM 656 N N . LEU A 1 85 ? 76.261 1.842 207.107 1.00 71.35 85 LEU A N 1
ATOM 657 C CA . LEU A 1 85 ? 75.258 1.211 206.214 1.00 74.48 85 LEU A CA 1
ATOM 658 C C . LEU A 1 85 ? 75.927 0.713 204.924 1.00 80.00 85 LEU A C 1
ATOM 659 O O . LEU A 1 85 ? 75.545 -0.382 204.467 1.00 86.12 85 LEU A O 1
ATOM 664 N N . GLU A 1 86 ? 76.873 1.481 204.368 1.00 81.78 86 GLU A N 1
ATOM 665 C CA . GLU A 1 86 ? 77.675 1.108 203.170 1.00 82.91 86 GLU A CA 1
ATOM 666 C C . GLU A 1 86 ? 78.563 -0.093 203.524 1.00 85.24 86 GLU A C 1
ATOM 667 O O . GLU A 1 86 ? 78.623 -1.061 202.740 1.00 89.52 86 GLU A O 1
ATOM 673 N N A GLU A 1 87 ? 79.236 -0.038 204.676 0.70 82.83 87 GLU A N 1
ATOM 674 N N B GLU A 1 87 ? 79.234 -0.033 204.675 0.30 84.66 87 GLU A N 1
ATOM 675 C CA A GLU A 1 87 ? 80.132 -1.128 205.147 0.70 85.27 87 GLU A CA 1
ATOM 676 C CA B GLU A 1 87 ? 80.138 -1.110 205.153 0.30 85.88 87 GLU A CA 1
ATOM 677 C C A GLU A 1 87 ? 79.305 -2.380 205.425 0.70 82.41 87 GLU A C 1
ATOM 678 C C B GLU A 1 87 ? 79.317 -2.371 205.433 0.30 84.43 87 GLU A C 1
ATOM 679 O O A GLU A 1 87 ? 79.787 -3.483 205.139 0.70 81.85 87 GLU A O 1
ATOM 680 O O B GLU A 1 87 ? 79.813 -3.473 205.149 0.30 84.15 87 GLU A O 1
ATOM 691 N N . MET A 1 88 ? 78.101 -2.193 205.955 1.00 84.64 88 MET A N 1
ATOM 692 C CA . MET A 1 88 ? 77.166 -3.289 206.313 1.00 88.03 88 MET A CA 1
ATOM 693 C C . MET A 1 88 ? 76.801 -4.118 205.079 1.00 87.16 88 MET A C 1
ATOM 694 O O . MET A 1 88 ? 76.489 -5.294 205.256 1.00 85.77 88 MET A O 1
ATOM 699 N N . LYS A 1 89 ? 76.789 -3.512 203.890 1.00 87.04 89 LYS A N 1
ATOM 700 C CA . LYS A 1 89 ? 76.430 -4.195 202.619 1.00 86.10 89 LYS A CA 1
ATOM 701 C C . LYS A 1 89 ? 77.444 -5.311 202.330 1.00 91.35 89 LYS A C 1
ATOM 702 O O . LYS A 1 89 ? 77.010 -6.429 202.013 1.00 89.83 89 LYS A O 1
ATOM 708 N N . SER A 1 90 ? 78.742 -5.014 202.431 1.00 100.54 90 SER A N 1
ATOM 709 C CA . SER A 1 90 ? 79.850 -5.965 202.147 1.00 104.92 90 SER A CA 1
ATOM 710 C C . SER A 1 90 ? 79.829 -7.126 203.152 1.00 105.74 90 SER A C 1
ATOM 711 O O . SER A 1 90 ? 80.084 -8.265 202.735 1.00 111.80 90 SER A O 1
ATOM 714 N N . ILE A 1 91 ? 79.523 -6.852 204.421 1.00 109.34 91 ILE A N 1
ATOM 715 C CA . ILE A 1 91 ? 79.332 -7.879 205.493 1.00 111.74 91 ILE A CA 1
ATOM 716 C C . ILE A 1 91 ? 78.112 -8.721 205.109 1.00 117.06 91 ILE A C 1
ATOM 717 O O . ILE A 1 91 ? 77.157 -8.131 204.657 1.00 123.62 91 ILE A O 1
ATOM 722 N N . ASP A 1 92 ? 78.150 -10.043 205.240 1.00 116.99 92 ASP A N 1
ATOM 723 C CA . ASP A 1 92 ? 77.077 -10.922 204.689 1.00 120.01 92 ASP A CA 1
ATOM 724 C C . ASP A 1 92 ? 76.652 -11.889 205.793 1.00 121.72 92 ASP A C 1
ATOM 725 O O . ASP A 1 92 ? 76.652 -13.105 205.555 1.00 131.60 92 ASP A O 1
ATOM 730 N N . ASN A 1 93 ? 76.281 -11.331 206.957 1.00 115.72 93 ASN A N 1
ATOM 731 C CA . ASN A 1 93 ? 75.699 -12.078 208.098 1.00 110.46 93 ASN A CA 1
ATOM 732 C C . ASN A 1 93 ? 74.297 -11.522 208.348 1.00 106.57 93 ASN A C 1
ATOM 733 O O . ASN A 1 93 ? 74.184 -10.369 208.782 1.00 103.97 93 ASN A O 1
ATOM 738 N N . ILE A 1 94 ? 73.282 -12.334 208.065 1.00 108.19 94 ILE A N 1
ATOM 739 C CA . ILE A 1 94 ? 71.870 -11.891 207.898 1.00 107.17 94 ILE A CA 1
ATOM 740 C C . ILE A 1 94 ? 71.390 -11.346 209.248 1.00 105.66 94 ILE A C 1
ATOM 741 O O . ILE A 1 94 ? 70.856 -10.235 209.268 1.00 110.99 94 ILE A O 1
ATOM 746 N N . LYS A 1 95 ? 71.667 -12.070 210.335 1.00 100.90 95 LYS A N 1
ATOM 747 C CA . LYS A 1 95 ? 71.322 -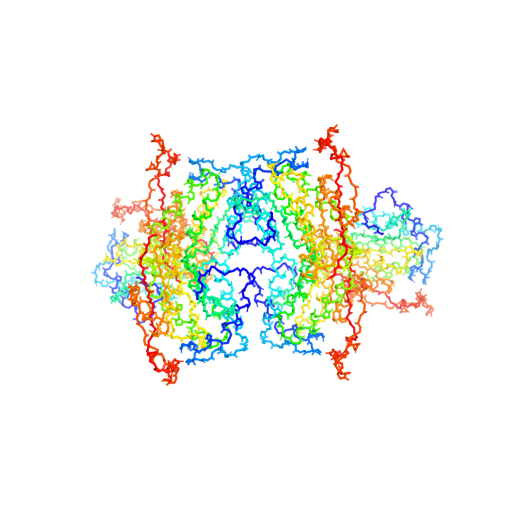11.683 211.732 1.00 95.66 95 LYS A CA 1
ATOM 748 C C . LYS A 1 95 ? 71.814 -10.264 212.015 1.00 91.46 95 LYS A C 1
ATOM 749 O O . LYS A 1 95 ? 71.016 -9.438 212.523 1.00 82.71 95 LYS A O 1
ATOM 755 N N . TYR A 1 96 ? 73.081 -10.009 211.683 1.00 90.09 96 TYR A N 1
ATOM 756 C CA . TYR A 1 96 ? 73.800 -8.737 211.946 1.00 85.02 96 TYR A CA 1
ATOM 757 C C . TYR A 1 96 ? 73.078 -7.596 211.229 1.00 80.73 96 TYR A C 1
ATOM 758 O O . TYR A 1 96 ? 72.925 -6.517 211.822 1.00 78.83 96 TYR A O 1
ATOM 767 N N . GLN A 1 97 ? 72.657 -7.834 209.986 1.00 84.50 97 GLN A N 1
ATOM 768 C CA . GLN A 1 97 ? 71.932 -6.834 209.157 1.00 92.04 97 GLN A CA 1
ATOM 769 C C . GLN A 1 97 ? 70.590 -6.506 209.813 1.00 91.72 97 GLN A C 1
ATOM 770 O O . GLN A 1 97 ? 70.146 -5.359 209.699 1.00 94.22 97 GLN A O 1
ATOM 776 N N . ARG A 1 98 ? 69.964 -7.480 210.463 1.00 93.58 98 ARG A N 1
ATOM 777 C CA . ARG A 1 98 ? 68.621 -7.305 211.067 1.00 92.39 98 ARG A CA 1
ATOM 778 C C . ARG A 1 98 ? 68.779 -6.397 212.289 1.00 80.39 98 ARG A C 1
ATOM 779 O O . ARG A 1 98 ? 68.078 -5.374 212.361 1.00 71.96 98 ARG A O 1
ATOM 787 N N . ILE A 1 99 ? 69.751 -6.691 213.146 1.00 72.70 99 ILE A N 1
ATOM 788 C CA . ILE A 1 99 ? 70.054 -5.841 214.327 1.00 69.37 99 ILE A CA 1
ATOM 789 C C . ILE A 1 99 ? 70.435 -4.443 213.839 1.00 67.24 99 ILE A C 1
ATOM 790 O O . ILE A 1 99 ? 69.683 -3.494 214.094 1.00 69.03 99 ILE A O 1
ATOM 795 N N . PHE A 1 100 ? 71.581 -4.313 213.184 1.00 64.59 100 PHE A N 1
ATOM 796 C CA . PHE A 1 100 ? 72.237 -3.001 212.973 1.00 65.23 100 PHE A CA 1
ATOM 797 C C . PHE A 1 100 ? 71.575 -2.226 211.832 1.00 67.73 100 PHE A C 1
ATOM 798 O O . PHE A 1 100 ? 71.695 -0.984 211.792 1.00 67.29 100 PHE A O 1
ATOM 806 N N . GLY A 1 101 ? 70.883 -2.923 210.935 1.00 69.26 101 GLY A N 1
ATOM 807 C CA . GLY A 1 101 ? 70.053 -2.280 209.901 1.00 69.48 101 GLY A CA 1
ATOM 808 C C . GLY A 1 101 ? 68.990 -1.421 210.543 1.00 66.26 101 GLY A C 1
ATOM 809 O O . GLY A 1 101 ? 68.871 -0.248 210.155 1.00 61.56 101 GLY A O 1
ATOM 810 N N . LEU A 1 102 ? 68.271 -2.002 211.511 1.00 68.66 102 LEU A N 1
ATOM 811 C CA . LEU A 1 102 ? 67.240 -1.326 212.344 1.00 66.28 102 LEU A CA 1
ATOM 812 C C . LEU A 1 102 ? 67.871 -0.126 213.052 1.00 63.25 102 LEU A C 1
ATOM 813 O O . LEU A 1 102 ? 67.349 0.998 212.900 1.00 60.21 102 LEU A O 1
ATOM 818 N N . LEU A 1 103 ? 68.946 -0.359 213.804 1.00 59.03 103 LEU A N 1
ATOM 819 C CA . LEU A 1 103 ? 69.616 0.706 214.589 1.00 59.04 103 LEU A CA 1
ATOM 820 C C . LEU A 1 103 ? 70.012 1.861 213.656 1.00 62.29 103 LEU A C 1
ATOM 821 O O . LEU A 1 103 ? 69.583 3.007 213.904 1.00 63.66 103 LEU A O 1
ATOM 826 N N . ASN A 1 104 ? 70.775 1.576 212.604 1.00 61.41 104 ASN A N 1
ATOM 827 C CA . ASN A 1 104 ? 71.381 2.630 211.756 1.00 59.38 104 ASN A CA 1
ATOM 828 C C . ASN A 1 104 ? 70.272 3.309 210.934 1.00 59.72 104 ASN A C 1
ATOM 829 O O . ASN A 1 104 ? 70.274 4.548 210.874 1.00 61.01 104 ASN A O 1
ATOM 834 N N . ASN A 1 105 ? 69.324 2.552 210.371 1.00 59.88 105 ASN A N 1
ATOM 835 C CA . ASN A 1 105 ? 68.169 3.134 209.634 1.00 63.00 105 ASN A CA 1
ATOM 836 C C . ASN A 1 105 ? 67.429 4.109 210.554 1.00 65.56 105 ASN A C 1
ATOM 837 O O . ASN A 1 105 ? 67.299 5.289 210.183 1.00 62.39 105 ASN A O 1
ATOM 842 N N . VAL A 1 106 ? 66.976 3.632 211.716 1.00 67.74 106 VAL A N 1
ATOM 843 C CA . VAL A 1 106 ? 66.201 4.449 212.696 1.00 67.39 106 VAL A CA 1
ATOM 844 C C . VAL A 1 106 ? 66.992 5.728 212.985 1.00 67.29 106 VAL A C 1
ATOM 845 O O . VAL A 1 106 ? 66.412 6.834 212.868 1.00 67.65 106 VAL A O 1
ATOM 849 N N . ASN A 1 107 ? 68.264 5.578 213.361 1.00 63.63 107 ASN A N 1
ATOM 850 C CA . ASN A 1 107 ? 69.140 6.724 213.703 1.00 61.88 107 ASN A CA 1
ATOM 851 C C . ASN A 1 107 ? 69.181 7.669 212.505 1.00 62.87 107 ASN A C 1
ATOM 852 O O . ASN A 1 107 ? 68.828 8.853 212.668 1.00 60.39 107 ASN A O 1
ATOM 857 N N . LYS A 1 108 ? 69.547 7.141 211.336 1.00 65.63 108 LYS A N 1
ATOM 858 C CA . LYS A 1 108 ? 69.655 7.919 210.075 1.00 66.68 108 LYS A CA 1
ATOM 859 C C . LYS A 1 108 ? 68.333 8.656 209.819 1.00 64.59 108 LYS A C 1
ATOM 860 O O . LYS A 1 108 ? 68.384 9.846 209.511 1.00 66.92 108 LYS A O 1
ATOM 866 N N . SER A 1 109 ? 67.197 7.995 210.041 1.00 64.20 109 SER A N 1
ATOM 867 C CA . SER A 1 109 ? 65.839 8.509 209.728 1.00 63.58 109 SER A CA 1
ATOM 868 C C . SER A 1 109 ? 65.456 9.685 210.629 1.00 64.27 109 SER A C 1
ATOM 869 O O . SER A 1 109 ? 64.400 10.257 210.367 1.00 64.99 109 SER A O 1
ATOM 872 N N . ILE A 1 110 ? 66.238 10.009 211.666 1.00 69.69 110 ILE A N 1
ATOM 873 C CA . ILE A 1 110 ? 66.104 11.290 212.436 1.00 73.59 110 ILE A CA 1
ATOM 874 C C . ILE A 1 110 ? 67.484 11.934 212.526 1.00 79.57 110 ILE A C 1
ATOM 875 O O . ILE A 1 110 ? 68.285 11.505 213.356 1.00 88.65 110 ILE A O 1
ATOM 880 N N . ASP A 1 111 ? 67.764 12.899 211.661 1.00 84.95 111 ASP A N 1
ATOM 881 C CA . ASP A 1 111 ? 69.041 13.652 211.655 1.00 81.78 111 ASP A CA 1
ATOM 882 C C . ASP A 1 111 ? 69.082 14.425 212.976 1.00 75.54 111 ASP A C 1
ATOM 883 O O . ASP A 1 111 ? 68.494 15.527 213.029 1.00 77.25 111 ASP A O 1
ATOM 888 N N . LEU A 1 112 ? 69.664 13.829 214.024 1.00 67.64 112 LEU A N 1
ATOM 889 C CA . LEU A 1 112 ? 69.781 14.487 215.353 1.00 64.53 112 LEU A CA 1
ATOM 890 C C . LEU A 1 112 ? 70.810 15.608 215.227 1.00 62.73 112 LEU A C 1
ATOM 891 O O . LEU A 1 112 ? 70.568 16.691 215.811 1.00 65.35 112 LEU A O 1
ATOM 896 N N . PHE A 1 113 ? 71.882 15.368 214.460 1.00 59.58 113 PHE A N 1
ATOM 897 C CA . PHE A 1 113 ? 72.945 16.364 214.158 1.00 58.49 113 PHE A CA 1
ATOM 898 C C . PHE A 1 113 ? 72.311 17.647 213.626 1.00 57.22 113 PHE A C 1
ATOM 899 O O . PHE A 1 113 ? 72.753 18.726 214.036 1.00 59.05 113 PHE A O 1
ATOM 907 N N . THR A 1 114 ? 71.314 17.527 212.746 1.00 55.79 114 THR A N 1
ATOM 908 C CA . THR A 1 114 ? 70.575 18.680 212.169 1.00 58.32 114 THR A CA 1
ATOM 909 C C . THR A 1 114 ? 69.566 19.180 213.203 1.00 57.18 114 THR A C 1
ATOM 910 O O . THR A 1 114 ? 69.500 20.397 213.407 1.00 60.10 114 THR A O 1
ATOM 914 N N . LYS A 1 115 ? 68.832 18.272 213.844 1.00 56.68 115 LYS A N 1
ATOM 915 C CA . LYS A 1 115 ? 67.755 18.626 214.803 1.00 54.90 115 LYS A CA 1
ATOM 916 C C . LYS A 1 115 ? 68.294 19.588 215.864 1.00 53.40 115 LYS A C 1
ATOM 917 O O . LYS A 1 115 ? 67.617 20.579 216.143 1.00 53.73 115 LYS A O 1
ATOM 923 N N . TYR A 1 116 ? 69.466 19.300 216.426 1.00 55.58 116 TYR A N 1
ATOM 924 C CA . TYR A 1 116 ? 70.052 20.043 217.575 1.00 58.05 116 TYR A CA 1
ATOM 925 C C . TYR A 1 116 ? 71.265 20.866 217.127 1.00 57.13 116 TYR A C 1
ATOM 926 O O . TYR A 1 116 ? 71.908 21.497 217.988 1.00 54.01 116 TYR A O 1
ATOM 935 N N . ASN A 1 117 ? 71.560 20.860 215.825 1.00 57.42 117 ASN A N 1
ATOM 936 C CA . ASN A 1 117 ? 72.672 21.635 215.216 1.00 57.73 117 ASN A CA 1
ATOM 937 C C . ASN A 1 117 ? 73.980 21.354 215.971 1.00 52.53 117 ASN A C 1
ATOM 938 O O . ASN A 1 117 ? 74.443 22.248 216.684 1.00 46.53 117 ASN A O 1
ATOM 943 N N . VAL A 1 118 ? 74.543 20.155 215.806 1.00 51.81 118 VAL A N 1
ATOM 944 C CA . VAL A 1 118 ? 75.802 19.708 216.471 1.00 55.18 118 VAL A CA 1
ATOM 945 C C . VAL A 1 118 ? 76.581 18.849 215.482 1.00 57.84 118 VAL A C 1
ATOM 946 O O . VAL A 1 118 ? 75.955 18.336 214.536 1.00 62.73 118 VAL A O 1
ATOM 950 N N . ASP A 1 119 ? 77.886 18.692 215.709 1.00 61.56 119 ASP A N 1
ATOM 951 C CA . ASP A 1 119 ? 78.821 17.988 214.788 1.00 64.82 119 ASP A CA 1
ATOM 952 C C . ASP A 1 119 ? 79.275 16.671 215.426 1.00 65.11 119 ASP A C 1
ATOM 953 O O . ASP A 1 119 ? 79.717 15.787 214.667 1.00 70.10 119 ASP A O 1
ATOM 958 N N . LYS A 1 120 ? 79.186 16.559 216.759 1.00 65.13 120 LYS A N 1
ATOM 959 C CA . LYS A 1 120 ? 79.478 15.321 217.534 1.00 63.72 120 LYS A CA 1
ATOM 960 C C . LYS A 1 120 ? 78.319 15.053 218.498 1.00 58.02 120 LYS A C 1
ATOM 961 O O . LYS A 1 120 ? 77.674 16.028 218.925 1.00 56.40 120 LYS A O 1
ATOM 967 N N . ILE A 1 121 ? 78.056 13.777 218.802 1.00 55.28 121 ILE A N 1
ATOM 968 C CA . ILE A 1 121 ? 77.032 13.328 219.795 1.00 54.10 121 ILE A CA 1
ATOM 969 C C . ILE A 1 121 ? 77.653 12.272 220.711 1.00 52.18 121 ILE A C 1
ATOM 970 O O . ILE A 1 121 ? 78.233 11.283 220.196 1.00 50.65 121 ILE A O 1
ATOM 975 N N . PHE A 1 122 ? 77.486 12.460 222.016 1.00 51.08 122 PHE A N 1
ATOM 976 C CA . PHE A 1 122 ? 77.837 11.471 223.059 1.00 55.73 122 PHE A CA 1
ATOM 977 C C . PHE A 1 122 ? 76.804 10.345 223.013 1.00 58.59 122 PHE A C 1
ATOM 978 O O . PHE A 1 122 ? 75.588 10.603 223.148 1.00 60.31 122 PHE A O 1
ATOM 986 N N . GLU A 1 123 ? 77.281 9.124 222.817 1.00 57.17 123 GLU A N 1
ATOM 987 C CA . GLU A 1 123 ? 76.427 7.931 222.650 1.00 54.84 123 GLU A CA 1
ATOM 988 C C . GLU A 1 123 ? 76.740 6.938 223.763 1.00 54.24 123 GLU A C 1
ATOM 989 O O . GLU A 1 123 ? 77.806 6.324 223.714 1.00 53.00 123 GLU A O 1
ATOM 995 N N . LEU A 1 124 ? 75.850 6.794 224.740 1.00 58.57 124 LEU A N 1
ATOM 996 C CA . LEU A 1 124 ? 75.857 5.594 225.615 1.00 58.87 124 LEU A CA 1
ATOM 997 C C . LEU A 1 124 ? 75.419 4.434 224.734 1.00 56.87 124 LEU A C 1
ATOM 998 O O . LEU A 1 124 ? 74.214 4.331 224.468 1.00 54.31 124 LEU A O 1
ATOM 1003 N N . ARG A 1 125 ? 76.381 3.652 224.250 1.00 57.43 125 ARG A N 1
ATOM 1004 C CA . ARG A 1 125 ? 76.154 2.646 223.190 1.00 61.60 125 ARG A CA 1
ATOM 1005 C C . ARG A 1 125 ? 75.856 1.295 223.815 1.00 62.93 125 ARG A C 1
ATOM 1006 O O . ARG A 1 125 ? 74.939 0.609 223.314 1.00 58.74 125 ARG A O 1
ATOM 1014 N N . ILE A 1 126 ? 76.625 0.917 224.834 1.00 70.11 126 ILE A N 1
ATOM 1015 C CA . ILE A 1 126 ? 76.502 -0.427 225.466 1.00 74.34 126 ILE A CA 1
ATOM 1016 C C . ILE A 1 126 ? 76.468 -0.281 226.986 1.00 70.73 126 ILE A C 1
ATOM 1017 O O . ILE A 1 126 ? 77.400 0.291 227.562 1.00 66.89 126 ILE A O 1
ATOM 1022 N N . LEU A 1 127 ? 75.425 -0.825 227.605 1.00 73.18 127 LEU A N 1
ATOM 1023 C CA . LEU A 1 127 ? 75.191 -0.769 229.067 1.00 70.64 127 LEU A CA 1
ATOM 1024 C C . LEU A 1 127 ? 75.080 -2.198 229.603 1.00 66.55 127 LEU A C 1
ATOM 1025 O O . LEU A 1 127 ? 74.043 -2.842 229.340 1.00 61.24 127 LEU A O 1
ATOM 1030 N N . SER A 1 128 ? 76.120 -2.681 230.289 1.00 68.75 128 SER A N 1
ATOM 1031 C CA . SER A 1 128 ? 76.182 -4.051 230.869 1.00 76.29 128 SER A CA 1
ATOM 1032 C C . SER A 1 128 ? 76.346 -4.000 232.393 1.00 80.21 128 SER A C 1
ATOM 1033 O O . SER A 1 128 ? 77.287 -3.333 232.879 1.00 71.79 128 SER A O 1
ATOM 1036 N N . VAL A 1 129 ? 75.463 -4.710 233.095 1.00 83.18 129 VAL A N 1
ATOM 1037 C CA . VAL A 1 129 ? 75.566 -5.023 234.546 1.00 82.68 129 VAL A CA 1
ATOM 1038 C C . VAL A 1 129 ? 75.550 -6.539 234.657 1.00 83.30 129 VAL A C 1
ATOM 1039 O O . VAL A 1 129 ? 74.613 -7.113 234.116 1.00 87.53 129 VAL A O 1
ATOM 1043 N N . ASP A 1 130 ? 76.539 -7.141 235.322 1.00 85.64 130 ASP A N 1
ATOM 1044 C CA . ASP A 1 130 ? 76.692 -8.614 235.476 1.00 88.74 130 ASP A CA 1
ATOM 1045 C C . ASP A 1 130 ? 75.385 -9.213 236.010 1.00 90.70 130 ASP A C 1
ATOM 1046 O O . ASP A 1 130 ? 74.737 -8.547 236.842 1.00 95.42 130 ASP A O 1
ATOM 1051 N N . SER A 1 131 ? 75.038 -10.429 235.562 1.00 89.58 131 SER A N 1
ATOM 1052 C CA . SER A 1 131 ? 73.880 -11.240 236.033 1.00 86.24 131 SER A CA 1
ATOM 1053 C C . SER A 1 131 ? 73.810 -11.198 237.569 1.00 85.20 131 SER A C 1
ATOM 1054 O O . SER A 1 131 ? 72.712 -10.943 238.112 1.00 72.06 131 SER A O 1
ATOM 1057 N N . ARG A 1 132 ? 74.948 -11.431 238.238 1.00 88.88 132 ARG A N 1
ATOM 1058 C CA . ARG A 1 132 ? 75.040 -11.545 239.720 1.00 90.05 132 ARG A CA 1
ATOM 1059 C C . ARG A 1 132 ? 74.600 -10.211 240.353 1.00 87.08 132 ARG A C 1
ATOM 1060 O O . ARG A 1 132 ? 73.742 -10.248 241.250 1.00 86.50 132 ARG A O 1
ATOM 1068 N N . PHE A 1 133 ? 75.140 -9.081 239.879 1.00 89.95 133 PHE A N 1
ATOM 1069 C CA . PHE A 1 133 ? 75.074 -7.740 240.532 1.00 90.86 133 PHE A CA 1
ATOM 1070 C C . PHE A 1 133 ? 73.867 -6.926 240.015 1.00 84.68 133 PHE A C 1
ATOM 1071 O O . PHE A 1 133 ? 73.667 -5.758 240.418 1.00 76.76 133 PHE A O 1
ATOM 1079 N N . ARG A 1 134 ? 73.069 -7.529 239.138 1.00 78.64 134 ARG A N 1
ATOM 1080 C CA . ARG A 1 134 ? 71.964 -6.855 238.415 1.00 78.63 134 ARG A CA 1
ATOM 1081 C C . ARG A 1 134 ? 70.807 -6.576 239.372 1.00 76.92 134 ARG A C 1
ATOM 1082 O O . ARG A 1 134 ? 70.439 -7.485 240.117 1.00 81.89 134 ARG A O 1
ATOM 1090 N N . GLY A 1 135 ? 70.234 -5.375 239.305 1.00 77.91 135 GLY A N 1
ATOM 1091 C CA . GLY A 1 135 ? 69.033 -4.993 240.070 1.00 77.16 135 GLY A CA 1
ATOM 1092 C C . GLY A 1 135 ? 69.365 -4.203 241.326 1.00 79.44 135 GLY A C 1
ATOM 1093 O O . GLY A 1 135 ? 68.482 -4.062 242.169 1.00 88.11 135 GLY A O 1
ATOM 1094 N N . ARG A 1 136 ? 70.573 -3.661 241.447 1.00 80.50 136 ARG A N 1
ATOM 1095 C CA . ARG A 1 136 ? 70.971 -2.873 242.641 1.00 77.65 136 ARG A CA 1
ATOM 1096 C C . ARG A 1 136 ? 71.209 -1.416 242.220 1.00 76.93 136 ARG A C 1
ATOM 1097 O O . ARG A 1 136 ? 72.043 -0.750 242.859 1.00 75.32 136 ARG A O 1
ATOM 1105 N N . GLY A 1 137 ? 70.497 -0.939 241.191 1.00 74.55 137 GLY A N 1
ATOM 1106 C CA . GLY A 1 137 ? 70.565 0.452 240.698 1.00 72.75 137 GLY A CA 1
ATOM 1107 C C . GLY A 1 137 ? 71.948 0.822 240.178 1.00 70.81 137 GLY A C 1
ATOM 1108 O O . GLY A 1 137 ? 72.326 1.998 240.280 1.00 63.19 137 GLY A O 1
ATOM 1109 N N . ILE A 1 138 ? 72.690 -0.137 239.635 1.00 76.62 138 ILE A N 1
ATOM 1110 C CA . ILE A 1 138 ? 74.081 0.098 239.148 1.00 81.10 138 ILE A CA 1
ATOM 1111 C C . ILE A 1 138 ? 74.024 0.801 237.790 1.00 78.58 138 ILE A C 1
ATOM 1112 O O . ILE A 1 138 ? 74.751 1.776 237.600 1.00 80.84 138 ILE A O 1
ATOM 1117 N N . ALA A 1 139 ? 73.194 0.310 236.877 1.00 75.36 139 ALA A N 1
ATOM 1118 C CA . ALA A 1 139 ? 72.991 0.911 235.543 1.00 73.76 139 ALA A CA 1
ATOM 1119 C C . ALA A 1 139 ? 72.677 2.391 235.719 1.00 71.04 139 ALA A C 1
ATOM 1120 O O . ALA A 1 139 ? 73.397 3.228 235.157 1.00 70.51 139 ALA A O 1
ATOM 1122 N N . LYS A 1 140 ? 71.644 2.678 236.503 1.00 68.09 140 LYS A N 1
ATOM 1123 C CA . LYS A 1 140 ? 71.202 4.061 236.799 1.00 70.11 140 LYS A CA 1
ATOM 1124 C C . LYS A 1 140 ? 72.419 4.918 237.168 1.00 65.64 140 LYS A C 1
ATOM 1125 O O . LYS A 1 140 ? 72.421 6.103 236.805 1.00 66.67 140 LYS A O 1
ATOM 1131 N N . GLU A 1 141 ? 73.396 4.354 237.879 1.00 60.62 141 GLU A N 1
ATOM 1132 C CA . GLU A 1 141 ? 74.592 5.109 238.330 1.00 62.65 141 GLU A CA 1
ATOM 1133 C C . GLU A 1 141 ? 75.526 5.303 237.143 1.00 60.74 141 GLU A C 1
ATOM 1134 O O . GLU A 1 141 ? 75.992 6.433 236.950 1.00 64.18 141 GLU A O 1
ATOM 1140 N N . LEU A 1 142 ? 75.788 4.230 236.397 1.00 59.22 142 LEU A N 1
ATOM 1141 C CA . LEU A 1 142 ? 76.649 4.246 235.188 1.00 59.00 142 LEU A CA 1
ATOM 1142 C C . LEU A 1 142 ? 76.140 5.319 234.231 1.00 56.40 142 LEU A C 1
ATOM 1143 O O . LEU A 1 142 ? 76.957 6.127 233.768 1.00 56.21 142 LEU A O 1
ATOM 1148 N N . PHE A 1 143 ? 74.829 5.317 233.981 1.00 55.64 143 PHE A N 1
ATOM 1149 C CA . PHE A 1 143 ? 74.116 6.295 233.122 1.00 57.45 143 PHE A CA 1
ATOM 1150 C C . PHE A 1 143 ? 74.387 7.724 233.611 1.00 57.88 143 PHE A C 1
ATOM 1151 O O . PHE A 1 143 ? 74.939 8.510 232.829 1.00 60.77 143 PHE A O 1
ATOM 1159 N N . LEU A 1 144 ? 74.013 8.043 234.855 1.00 59.43 144 LEU A N 1
ATOM 1160 C CA . LEU A 1 144 ? 74.226 9.383 235.464 1.00 62.50 144 LEU A CA 1
ATOM 1161 C C . LEU A 1 144 ? 75.694 9.786 235.271 1.00 61.66 144 LEU A C 1
ATOM 1162 O O . LEU A 1 144 ? 75.940 10.920 234.855 1.00 58.91 144 LEU A O 1
ATOM 1167 N N . ARG A 1 145 ? 76.622 8.874 235.558 1.00 65.21 145 ARG A N 1
ATOM 1168 C CA . ARG A 1 145 ? 78.087 9.118 235.508 1.00 72.86 145 ARG A CA 1
ATOM 1169 C C . ARG A 1 145 ? 78.499 9.403 234.065 1.00 72.06 145 ARG A C 1
ATOM 1170 O O . ARG A 1 145 ? 79.392 10.251 233.852 1.00 77.06 145 ARG A O 1
ATOM 1178 N N . SER A 1 146 ? 77.896 8.681 233.125 1.00 66.95 146 SER A N 1
ATOM 1179 C CA . SER A 1 146 ? 78.131 8.828 231.671 1.00 65.04 146 SER A CA 1
ATOM 1180 C C . SER A 1 146 ? 77.707 10.228 231.239 1.00 61.72 146 SER A C 1
ATOM 1181 O O . SER A 1 146 ? 78.440 10.842 230.461 1.00 65.54 146 SER A O 1
ATOM 1184 N N . GLU A 1 147 ? 76.570 10.704 231.742 1.00 62.11 147 GLU A N 1
ATOM 1185 C CA . GLU A 1 147 ? 76.014 12.046 231.416 1.00 62.49 147 GLU A CA 1
ATOM 1186 C C . GLU A 1 147 ? 77.050 13.100 231.811 1.00 66.04 147 GLU A C 1
ATOM 1187 O O . GLU A 1 147 ? 77.256 14.053 231.035 1.00 70.93 147 GLU A O 1
ATOM 1193 N N . LEU A 1 148 ? 77.696 12.915 232.961 1.00 65.66 148 LEU A N 1
ATOM 1194 C CA . LEU A 1 148 ? 78.607 13.925 233.551 1.00 67.16 148 LEU A CA 1
ATOM 1195 C C . LEU A 1 148 ? 79.962 13.890 232.842 1.00 69.01 148 LEU A C 1
ATOM 1196 O O . LEU A 1 148 ? 80.599 14.958 232.765 1.00 78.26 148 LEU A O 1
ATOM 1201 N N . ILE A 1 149 ? 80.384 12.721 232.355 1.00 67.07 149 ILE A N 1
ATOM 1202 C CA . ILE A 1 149 ? 81.583 12.582 231.479 1.00 69.53 149 ILE A CA 1
ATOM 1203 C C . ILE A 1 149 ? 81.345 13.441 230.232 1.00 74.26 149 ILE A C 1
ATOM 1204 O O . ILE A 1 149 ? 82.291 14.115 229.788 1.00 86.82 149 ILE A O 1
ATOM 1209 N N . ALA A 1 150 ? 80.123 13.433 229.698 1.00 70.83 150 ALA A N 1
ATOM 1210 C CA . ALA A 1 150 ? 79.758 14.188 228.484 1.00 70.82 150 ALA A CA 1
ATOM 1211 C C . ALA A 1 150 ? 79.964 15.685 228.745 1.00 73.86 150 ALA A C 1
ATOM 1212 O O . ALA A 1 150 ? 80.648 16.331 227.936 1.00 77.42 150 ALA A O 1
ATOM 1214 N N . GLU A 1 151 ? 79.434 16.205 229.854 1.00 76.91 151 GLU A N 1
ATOM 1215 C CA . GLU A 1 151 ? 79.484 17.652 230.203 1.00 77.35 151 GLU A CA 1
ATOM 1216 C C . GLU A 1 151 ? 80.938 18.087 230.431 1.00 76.98 151 GLU A C 1
ATOM 1217 O O . GLU A 1 151 ? 81.281 19.216 230.038 1.00 76.40 151 GLU A O 1
ATOM 1223 N N . GLU A 1 152 ? 81.761 17.224 231.030 1.00 80.39 152 GLU A N 1
ATOM 1224 C CA . GLU A 1 152 ? 83.204 17.496 231.284 1.00 89.97 152 GLU A CA 1
ATOM 1225 C C . GLU A 1 152 ? 83.959 17.622 229.954 1.00 84.06 152 GLU A C 1
ATOM 1226 O O . GLU A 1 152 ? 84.890 18.433 229.891 1.00 87.36 152 GLU A O 1
ATOM 1232 N N . HIS A 1 153 ? 83.600 16.822 228.947 1.00 77.24 153 HIS A N 1
ATOM 1233 C CA . HIS A 1 153 ? 84.250 16.819 227.608 1.00 75.89 153 HIS A CA 1
ATOM 1234 C C . HIS A 1 153 ? 83.500 17.751 226.650 1.00 73.40 153 HIS A C 1
ATOM 1235 O O . HIS A 1 153 ? 83.737 17.666 225.430 1.00 73.28 153 HIS A O 1
ATOM 1242 N N . GLY A 1 154 ? 82.633 18.607 227.191 1.00 71.84 154 GLY A N 1
ATOM 1243 C CA . GLY A 1 154 ? 82.029 19.744 226.476 1.00 72.31 154 GLY A CA 1
ATOM 1244 C C . GLY A 1 154 ? 81.137 19.300 225.335 1.00 71.71 154 GLY A C 1
ATOM 1245 O O . GLY A 1 154 ? 81.057 20.045 224.343 1.00 75.03 154 GLY A O 1
ATOM 1246 N N . PHE A 1 155 ? 80.487 18.138 225.468 1.00 72.02 155 PHE A N 1
ATOM 1247 C CA . PHE A 1 155 ? 79.390 17.672 224.575 1.00 69.35 155 PHE A CA 1
ATOM 1248 C C . PHE A 1 155 ? 78.111 18.452 224.900 1.00 68.59 155 PHE A C 1
ATOM 1249 O O . PHE A 1 155 ? 78.013 19.011 226.016 1.00 71.94 155 PHE A O 1
ATOM 1257 N N . LYS A 1 156 ? 77.179 18.506 223.944 1.00 67.86 156 LYS A N 1
ATOM 1258 C CA . LYS A 1 156 ? 75.911 19.279 224.049 1.00 69.60 156 LYS A CA 1
ATOM 1259 C C . LYS A 1 156 ? 74.700 18.346 224.072 1.00 66.10 156 LYS A C 1
ATOM 1260 O O . LYS A 1 156 ? 73.695 18.739 224.680 1.00 70.37 156 LYS A O 1
ATOM 1266 N N . LEU A 1 157 ? 74.785 17.177 223.419 1.00 63.77 157 LEU A N 1
ATOM 1267 C CA . LEU A 1 157 ? 73.682 16.177 223.317 1.00 58.89 157 LEU A CA 1
ATOM 1268 C C . LEU A 1 157 ? 74.193 14.777 223.658 1.00 57.07 157 LEU A C 1
ATOM 1269 O O . LEU A 1 157 ? 75.190 14.335 223.061 1.00 50.76 157 LEU A O 1
ATOM 1274 N N . VAL A 1 158 ? 73.480 14.087 224.548 1.00 58.51 158 VAL A N 1
ATOM 1275 C CA . VAL A 1 158 ? 73.712 12.652 224.873 1.00 56.58 158 VAL A CA 1
ATOM 1276 C C . VAL A 1 158 ? 72.547 11.870 224.278 1.00 53.22 158 VAL A C 1
ATOM 1277 O O . VAL A 1 158 ? 71.401 12.354 224.361 1.00 51.56 158 VAL A O 1
ATOM 1281 N N . LYS A 1 159 ? 72.851 10.728 223.673 1.00 52.14 159 LYS A N 1
ATOM 1282 C CA . LYS A 1 159 ? 71.868 9.875 222.968 1.00 52.05 159 LYS A CA 1
ATOM 1283 C C . LYS A 1 159 ? 72.135 8.423 223.369 1.00 53.78 159 LYS A C 1
ATOM 1284 O O . LYS A 1 159 ? 73.306 8.103 223.691 1.00 54.05 159 LYS A O 1
ATOM 1290 N N . VAL A 1 160 ? 71.082 7.602 223.387 1.00 54.21 160 VAL A N 1
ATOM 1291 C CA . VAL A 1 160 ? 71.138 6.166 223.791 1.00 57.42 160 VAL A CA 1
ATOM 1292 C C . VAL A 1 160 ? 70.142 5.358 222.952 1.00 58.50 160 VAL A C 1
ATOM 1293 O O . VAL A 1 160 ? 68.937 5.760 222.863 1.00 50.42 160 VAL A O 1
ATOM 1297 N N . ASP A 1 161 ? 70.621 4.258 222.371 1.00 59.47 161 ASP A N 1
ATOM 1298 C CA . ASP A 1 161 ? 69.755 3.303 221.644 1.00 62.77 161 ASP A CA 1
ATOM 1299 C C . ASP A 1 161 ? 69.151 2.394 222.704 1.00 62.83 161 ASP A C 1
ATOM 1300 O O . ASP A 1 161 ? 69.771 1.372 223.006 1.00 71.43 161 ASP A O 1
ATOM 1305 N N . ALA A 1 162 ? 68.022 2.802 223.277 1.00 60.66 162 ALA A N 1
ATOM 1306 C CA . ALA A 1 162 ? 67.413 2.170 224.468 1.00 62.03 162 ALA A CA 1
ATOM 1307 C C . ALA A 1 162 ? 66.548 0.993 224.030 1.00 57.92 162 ALA A C 1
ATOM 1308 O O . ALA A 1 162 ? 65.327 1.178 223.877 1.00 56.83 162 ALA A O 1
ATOM 1310 N N . THR A 1 163 ? 67.169 -0.161 223.826 1.00 57.62 163 THR A N 1
ATOM 1311 C CA . THR A 1 163 ? 66.491 -1.388 223.348 1.00 61.10 163 THR A CA 1
ATOM 1312 C C . THR A 1 163 ? 65.823 -2.093 224.528 1.00 64.43 163 THR A C 1
ATOM 1313 O O . THR A 1 163 ? 64.751 -2.681 224.341 1.00 61.93 163 THR A O 1
ATOM 1317 N N . SER A 1 164 ? 66.477 -2.058 225.687 1.00 70.49 164 SER A N 1
ATOM 1318 C CA . SER A 1 164 ? 65.944 -2.575 226.970 1.00 69.07 164 SER A CA 1
ATOM 1319 C C . SER A 1 164 ? 65.043 -1.503 227.575 1.00 69.04 164 SER A C 1
ATOM 1320 O O . SER A 1 164 ? 65.435 -0.336 227.548 1.00 70.51 164 SER A O 1
ATOM 1323 N N . LEU A 1 165 ? 63.880 -1.882 228.082 1.00 66.00 165 LEU A N 1
ATOM 1324 C CA . LEU A 1 165 ? 62.940 -0.926 228.720 1.00 65.70 165 LEU A CA 1
ATOM 1325 C C . LEU A 1 165 ? 63.462 -0.547 230.119 1.00 63.54 165 LEU A C 1
ATOM 1326 O O . LEU A 1 165 ? 63.167 0.576 230.593 1.00 65.63 165 LEU A O 1
ATOM 1331 N N . PHE A 1 166 ? 64.281 -1.389 230.732 1.00 61.56 166 PHE A N 1
ATOM 1332 C CA . PHE A 1 166 ? 65.018 -1.008 231.964 1.00 61.57 166 PHE A CA 1
ATOM 1333 C C . PHE A 1 166 ? 65.898 0.189 231.638 1.00 60.85 166 PHE A C 1
ATOM 1334 O O . PHE A 1 166 ? 65.933 1.132 232.414 1.00 63.46 166 PHE A O 1
ATOM 1342 N N . THR A 1 167 ? 66.558 0.140 230.486 1.00 63.15 167 THR A N 1
ATOM 1343 C CA . THR A 1 167 ? 67.421 1.235 229.988 1.00 63.53 167 THR A CA 1
ATOM 1344 C C . THR A 1 167 ? 66.564 2.456 229.678 1.00 60.66 167 THR A C 1
ATOM 1345 O O . THR A 1 167 ? 67.087 3.574 229.784 1.00 59.70 167 THR A O 1
ATOM 1349 N N . GLN A 1 168 ? 65.331 2.240 229.235 1.00 56.45 168 GLN A N 1
ATOM 1350 C CA . GLN A 1 168 ? 64.385 3.347 228.975 1.00 59.75 168 GLN A CA 1
ATOM 1351 C C . GLN A 1 168 ? 64.077 4.014 230.316 1.00 62.60 168 GLN A C 1
ATOM 1352 O O . GLN A 1 168 ? 64.077 5.260 230.380 1.00 64.48 168 GLN A O 1
ATOM 1358 N N . ARG A 1 169 ? 63.819 3.205 231.340 1.00 62.48 169 ARG A N 1
ATOM 1359 C CA . ARG A 1 169 ? 63.475 3.694 232.693 1.00 65.69 169 ARG A CA 1
ATOM 1360 C C . ARG A 1 169 ? 64.599 4.564 233.224 1.00 57.16 169 ARG A C 1
ATOM 1361 O O . ARG A 1 169 ? 64.312 5.634 233.698 1.00 59.76 169 ARG A O 1
ATOM 1369 N N . ALA A 1 170 ? 65.821 4.071 233.184 1.00 51.98 170 ALA A N 1
ATOM 1370 C CA . ALA A 1 170 ? 66.998 4.819 233.657 1.00 55.07 170 ALA A CA 1
ATOM 1371 C C . ALA A 1 170 ? 66.986 6.175 232.956 1.00 55.49 170 ALA A C 1
ATOM 1372 O O . ALA A 1 170 ? 67.033 7.200 233.618 1.00 58.17 170 ALA A O 1
ATOM 1374 N N . ALA A 1 171 ? 66.890 6.155 231.636 1.00 59.25 171 ALA A N 1
ATOM 1375 C CA . ALA A 1 171 ? 66.849 7.363 230.795 1.00 59.92 171 ALA A CA 1
ATOM 1376 C C . ALA A 1 171 ? 65.700 8.258 231.264 1.00 59.26 171 ALA A C 1
ATOM 1377 O O . ALA A 1 171 ? 65.946 9.439 231.483 1.00 60.60 171 ALA A O 1
ATOM 1379 N N . GLU A 1 172 ? 64.500 7.704 231.428 1.00 61.93 172 GLU A N 1
ATOM 1380 C CA . GLU A 1 172 ? 63.323 8.454 231.942 1.00 66.67 172 GLU A CA 1
ATOM 1381 C C . GLU A 1 172 ? 63.755 9.178 233.217 1.00 64.58 172 GLU A C 1
ATOM 1382 O O . GLU A 1 172 ? 63.459 10.372 233.349 1.00 62.58 172 GLU A O 1
ATOM 1388 N N . CYS A 1 173 ? 64.452 8.476 234.109 1.00 64.91 173 CYS A N 1
ATOM 1389 C CA . CYS A 1 173 ? 64.748 8.966 235.479 1.00 67.27 173 CYS A CA 1
ATOM 1390 C C . CYS A 1 173 ? 65.736 10.129 235.436 1.00 65.08 173 CYS A C 1
ATOM 1391 O O . CYS A 1 173 ? 65.638 10.965 236.333 1.00 66.13 173 CYS A O 1
ATOM 1394 N N . LEU A 1 174 ? 66.637 10.193 234.447 1.00 62.74 174 LEU A N 1
ATOM 1395 C CA . LEU A 1 174 ? 67.599 11.324 234.291 1.00 61.31 174 LEU A CA 1
ATOM 1396 C C . LEU A 1 174 ? 67.005 12.412 233.380 1.00 60.71 174 LEU A C 1
ATOM 1397 O O . LEU A 1 174 ? 67.702 13.402 233.131 1.00 62.59 174 LEU A O 1
ATOM 1402 N N . GLY A 1 175 ? 65.772 12.233 232.893 1.00 60.38 175 GLY A N 1
ATOM 1403 C CA . GLY A 1 175 ? 64.991 13.266 232.181 1.00 60.22 175 GLY A CA 1
ATOM 1404 C C . GLY A 1 175 ? 65.203 13.245 230.674 1.00 59.51 175 GLY A C 1
ATOM 1405 O O . GLY A 1 175 ? 64.925 14.253 230.022 1.00 57.73 175 GLY A O 1
ATOM 1406 N N . PHE A 1 176 ? 65.651 12.127 230.119 1.00 61.32 176 PHE A N 1
ATOM 1407 C CA . PHE A 1 176 ? 65.808 11.946 228.658 1.00 62.08 176 PHE A CA 1
ATOM 1408 C C . PHE A 1 176 ? 64.434 11.973 227.980 1.00 63.93 176 PHE A C 1
ATOM 1409 O O . PHE A 1 176 ? 63.456 11.441 228.530 1.00 62.28 176 PHE A O 1
ATOM 1417 N N . ILE A 1 177 ? 64.405 12.560 226.785 1.00 66.74 177 ILE A N 1
ATOM 1418 C CA . ILE A 1 177 ? 63.233 12.661 225.872 1.00 65.42 177 ILE A CA 1
ATOM 1419 C C . ILE A 1 177 ? 63.315 11.519 224.856 1.00 61.20 177 ILE A C 1
ATOM 1420 O O . ILE A 1 177 ? 64.429 11.210 224.419 1.00 59.96 177 ILE A O 1
ATOM 1425 N N . THR A 1 178 ? 62.176 10.935 224.482 1.00 60.42 178 THR A N 1
ATOM 1426 C CA . THR A 1 178 ? 62.070 9.948 223.373 1.00 59.06 178 THR A CA 1
ATOM 1427 C C . THR A 1 178 ? 62.021 10.697 222.038 1.00 59.25 178 THR A C 1
ATOM 1428 O O . THR A 1 178 ? 61.062 11.468 221.820 1.00 60.40 178 THR A O 1
ATOM 1432 N N . GLU A 1 179 ? 63.028 10.468 221.191 1.00 60.33 179 GLU A N 1
ATOM 1433 C CA . GLU A 1 179 ? 63.166 11.061 219.836 1.00 59.50 179 GLU A CA 1
ATOM 1434 C C . GLU A 1 179 ? 62.319 10.263 218.847 1.00 60.41 179 GLU A C 1
ATOM 1435 O O . GLU A 1 179 ? 61.480 10.863 218.175 1.00 64.77 179 GLU A O 1
ATOM 1441 N N . LYS A 1 180 ? 62.565 8.959 218.750 1.00 63.78 180 LYS A N 1
ATOM 1442 C CA . LYS A 1 180 ? 61.741 8.031 217.941 1.00 67.76 180 LYS A CA 1
ATOM 1443 C C . LYS A 1 180 ? 61.374 6.808 218.781 1.00 64.00 180 LYS A C 1
ATOM 1444 O O . LYS A 1 180 ? 62.223 6.297 219.505 1.00 62.27 180 LYS A O 1
ATOM 1450 N N . CYS A 1 181 ? 60.134 6.363 218.666 1.00 67.64 181 CYS A N 1
ATOM 1451 C CA . CYS A 1 181 ? 59.637 5.120 219.288 1.00 72.49 181 CYS A CA 1
ATOM 1452 C C . CYS A 1 181 ? 59.184 4.174 218.174 1.00 72.49 181 CYS A C 1
ATOM 1453 O O . CYS A 1 181 ? 58.399 4.619 217.303 1.00 75.08 181 CYS A O 1
ATOM 1456 N N . VAL A 1 182 ? 59.692 2.940 218.191 1.00 70.04 182 VAL A N 1
ATOM 1457 C CA . VAL A 1 182 ? 59.447 1.916 217.138 1.00 71.32 182 VAL A CA 1
ATOM 1458 C C . VAL A 1 182 ? 59.198 0.564 217.804 1.00 71.48 182 VAL A C 1
ATOM 1459 O O . VAL A 1 182 ? 60.046 0.122 218.617 1.00 63.42 182 VAL A O 1
ATOM 1463 N N . THR A 1 183 ? 58.088 -0.071 217.415 1.00 75.24 183 THR A N 1
ATOM 1464 C CA . THR A 1 183 ? 57.618 -1.396 217.892 1.00 69.42 183 THR A CA 1
ATOM 1465 C C . THR A 1 183 ? 58.345 -2.503 217.124 1.00 69.16 183 THR A C 1
ATOM 1466 O O . THR A 1 183 ? 58.271 -2.490 215.890 1.00 72.81 183 THR A O 1
ATOM 1470 N N . TYR A 1 184 ? 59.002 -3.426 217.831 1.00 67.07 184 TYR A N 1
ATOM 1471 C CA . TYR A 1 184 ? 59.746 -4.576 217.253 1.00 68.19 184 TYR A CA 1
ATOM 1472 C C . TYR A 1 184 ? 58.828 -5.454 216.391 1.00 73.31 184 TYR A C 1
ATOM 1473 O O . TYR A 1 184 ? 59.304 -6.049 215.399 1.00 87.40 184 TYR A O 1
ATOM 1482 N N . GLY A 1 185 ? 57.556 -5.557 216.772 1.00 72.86 185 GLY A N 1
ATOM 1483 C CA . GLY A 1 185 ? 56.544 -6.372 216.078 1.00 72.78 185 GLY A CA 1
ATOM 1484 C C . GLY A 1 185 ? 56.351 -5.949 214.637 1.00 73.66 185 GLY A C 1
ATOM 1485 O O . GLY A 1 185 ? 56.137 -6.831 213.801 1.00 77.50 185 GLY A O 1
ATOM 1486 N N . ASP A 1 186 ? 56.448 -4.649 214.357 1.00 78.69 186 ASP A N 1
ATOM 1487 C CA . ASP A 1 186 ? 56.119 -4.022 213.044 1.00 89.06 186 ASP A CA 1
ATOM 1488 C C . ASP A 1 186 ? 56.882 -4.665 211.877 1.00 91.79 186 ASP A C 1
ATOM 1489 O O . ASP A 1 186 ? 56.454 -4.455 210.720 1.00 92.77 186 ASP A O 1
ATOM 1494 N N . PHE A 1 187 ? 57.981 -5.377 212.143 1.00 92.85 187 PHE A N 1
ATOM 1495 C CA . PHE A 1 187 ? 58.917 -5.878 211.103 1.00 88.88 187 PHE A CA 1
ATOM 1496 C C . PHE A 1 187 ? 58.712 -7.376 210.885 1.00 90.42 187 PHE A C 1
ATOM 1497 O O . PHE A 1 187 ? 58.980 -8.189 211.800 1.00 90.91 187 PHE A O 1
ATOM 1505 N N . LYS A 1 188 ? 58.251 -7.704 209.677 1.00 96.04 188 LYS A N 1
ATOM 1506 C CA . LYS A 1 188 ? 57.924 -9.073 209.214 1.00 100.18 188 LYS A CA 1
ATOM 1507 C C . LYS A 1 188 ? 58.673 -9.336 207.903 1.00 99.82 188 LYS A C 1
ATOM 1508 O O . LYS A 1 188 ? 58.860 -8.374 207.136 1.00 100.15 188 LYS A O 1
ATOM 1514 N N . ASP A 1 189 ? 59.109 -10.580 207.678 1.00 100.07 189 ASP A N 1
ATOM 1515 C CA . ASP A 1 189 ? 59.932 -10.982 206.505 1.00 101.23 189 ASP A CA 1
ATOM 1516 C C . ASP A 1 189 ? 58.999 -11.249 205.315 1.00 101.30 189 ASP A C 1
ATOM 1517 O O . ASP A 1 189 ? 57.807 -10.900 205.417 1.00 93.63 189 ASP A O 1
ATOM 1522 N N . GLU A 1 190 ? 59.545 -11.811 204.230 1.00 108.56 190 GLU A N 1
ATOM 1523 C CA . GLU A 1 190 ? 58.847 -12.155 202.957 1.00 107.52 190 GLU A CA 1
ATOM 1524 C C . GLU A 1 190 ? 57.557 -12.954 203.231 1.00 112.17 190 GLU A C 1
ATOM 1525 O O . GLU A 1 190 ? 56.577 -12.724 202.500 1.00 113.31 190 GLU A O 1
ATOM 1531 N N . ASN A 1 191 ? 57.540 -13.842 204.240 1.00 115.20 191 ASN A N 1
ATOM 1532 C CA . ASN A 1 191 ? 56.358 -14.683 204.598 1.00 111.91 191 ASN A CA 1
ATOM 1533 C C . ASN A 1 191 ? 55.306 -13.838 205.328 1.00 107.91 191 ASN A C 1
ATOM 1534 O O . ASN A 1 191 ? 54.111 -14.060 205.093 1.00 107.38 191 ASN A O 1
ATOM 1539 N N . GLY A 1 192 ? 55.741 -12.924 206.200 1.00 105.36 192 GLY A N 1
ATOM 1540 C CA . GLY A 1 192 ? 54.888 -12.260 207.207 1.00 102.42 192 GLY A CA 1
ATOM 1541 C C . GLY A 1 192 ? 55.259 -12.686 208.620 1.00 101.24 192 GLY A C 1
ATOM 1542 O O . GLY A 1 192 ? 54.528 -12.316 209.566 1.00 92.46 192 GLY A O 1
ATOM 1543 N N . ARG A 1 193 ? 56.356 -13.436 208.764 1.00 98.44 193 ARG A N 1
ATOM 1544 C CA . ARG A 1 193 ? 56.903 -13.873 210.070 1.00 96.48 193 ARG A CA 1
ATOM 1545 C C . ARG A 1 193 ? 57.649 -12.708 210.736 1.00 99.07 193 ARG A C 1
ATOM 1546 O O . ARG A 1 193 ? 58.565 -12.152 210.103 1.00 104.59 193 ARG A O 1
ATOM 1554 N N . LYS A 1 194 ? 57.277 -12.385 211.978 1.00 93.41 194 LYS A N 1
ATOM 1555 C CA . LYS A 1 194 ? 57.942 -11.386 212.857 1.00 88.04 194 LYS A CA 1
ATOM 1556 C C . LYS A 1 194 ? 59.459 -11.638 212.864 1.00 87.07 194 LYS A C 1
ATOM 1557 O O . LYS A 1 194 ? 59.861 -12.793 213.093 1.00 86.82 194 LYS A O 1
ATOM 1563 N N . ILE A 1 195 ? 60.262 -10.594 212.625 1.00 88.67 195 ILE A N 1
ATOM 1564 C CA . ILE A 1 195 ? 61.751 -10.663 212.469 1.00 91.11 195 ILE A CA 1
ATOM 1565 C C . ILE A 1 195 ? 62.409 -10.471 213.836 1.00 91.40 195 ILE A C 1
ATOM 1566 O O . ILE A 1 195 ? 63.430 -11.133 214.114 1.00 82.32 195 ILE A O 1
ATOM 1571 N N . TYR A 1 196 ? 61.868 -9.537 214.617 1.00 94.87 196 TYR A N 1
ATOM 1572 C CA . TYR A 1 196 ? 62.223 -9.299 216.036 1.00 93.43 196 TYR A CA 1
ATOM 1573 C C . TYR A 1 196 ? 61.108 -9.869 216.903 1.00 95.27 196 TYR A C 1
ATOM 1574 O O . TYR A 1 196 ? 60.213 -9.108 217.338 1.00 85.69 196 TYR A O 1
ATOM 1583 N N . ASP A 1 197 ? 61.147 -11.187 217.092 1.00 98.43 197 ASP A N 1
ATOM 1584 C CA . ASP A 1 197 ? 60.308 -11.899 218.085 1.00 104.07 197 ASP A CA 1
ATOM 1585 C C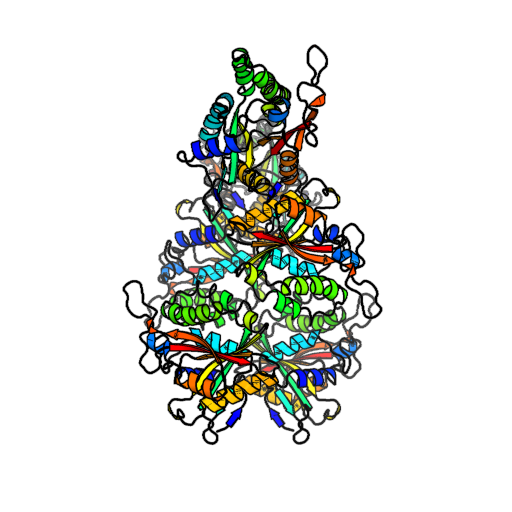 . ASP A 1 197 ? 60.926 -11.620 219.459 1.00 103.51 197 ASP A C 1
ATOM 1586 O O . ASP A 1 197 ? 61.722 -12.456 219.937 1.00 108.16 197 ASP A O 1
ATOM 1591 N N . THR A 1 198 ? 60.630 -10.447 220.027 1.00 100.70 198 THR A N 1
ATOM 1592 C CA . THR A 1 198 ? 61.124 -9.995 221.355 1.00 100.20 198 THR A CA 1
ATOM 1593 C C . THR A 1 198 ? 60.184 -10.530 222.437 1.00 100.09 198 THR A C 1
ATOM 1594 O O . THR A 1 198 ? 58.956 -10.476 222.223 1.00 94.87 198 THR A O 1
ATOM 1598 N N . LYS A 1 199 ? 60.738 -11.040 223.540 1.00 100.87 199 LYS A N 1
ATOM 1599 C CA . LYS A 1 199 ? 59.945 -11.476 224.719 1.00 103.00 199 LYS A CA 1
ATOM 1600 C C . LYS A 1 199 ? 59.662 -10.242 225.578 1.00 91.80 199 LYS A C 1
ATOM 1601 O O . LYS A 1 199 ? 60.590 -9.436 225.780 1.00 90.10 199 LYS A O 1
ATOM 1607 N N . SER A 1 200 ? 58.409 -10.079 226.009 1.00 83.32 200 SER A N 1
ATOM 1608 C CA . SER A 1 200 ? 57.956 -8.971 226.890 1.00 79.96 200 SER A CA 1
ATOM 1609 C C . SER A 1 200 ? 58.858 -8.928 228.119 1.00 77.39 200 SER A C 1
ATOM 1610 O O . SER A 1 200 ? 59.388 -9.962 228.528 1.00 73.55 200 SER A O 1
ATOM 1613 N N . PRO A 1 201 ? 59.062 -7.747 228.757 1.00 74.29 201 PRO A N 1
ATOM 1614 C CA . PRO A 1 201 ? 58.287 -6.532 228.485 1.00 72.62 201 PRO A CA 1
ATOM 1615 C C . PRO A 1 201 ? 58.879 -5.554 227.458 1.00 73.79 201 PRO A C 1
ATOM 1616 O O . PRO A 1 201 ? 58.439 -4.415 227.426 1.00 77.18 201 PRO A O 1
ATOM 1620 N N . HIS A 1 202 ? 59.831 -6.014 226.639 1.00 74.02 202 HIS A N 1
ATOM 1621 C CA . HIS A 1 202 ? 60.595 -5.180 225.672 1.00 71.29 202 HIS A CA 1
ATOM 1622 C C . HIS A 1 202 ? 59.878 -5.154 224.322 1.00 74.05 202 HIS A C 1
ATOM 1623 O O . HIS A 1 202 ? 60.385 -5.775 223.372 1.00 74.08 202 HIS A O 1
ATOM 1630 N N . ASP A 1 203 ? 58.742 -4.460 224.256 1.00 78.53 203 ASP A N 1
ATOM 1631 C CA . ASP A 1 203 ? 57.810 -4.487 223.096 1.00 86.87 203 ASP A CA 1
ATOM 1632 C C . ASP A 1 203 ? 58.202 -3.409 222.079 1.00 85.63 203 ASP A C 1
ATOM 1633 O O . ASP A 1 203 ? 57.566 -3.381 221.000 1.00 92.05 203 ASP A O 1
ATOM 1638 N N . TYR A 1 204 ? 59.170 -2.537 222.405 1.00 77.99 204 TYR A N 1
ATOM 1639 C CA . TYR A 1 204 ? 59.588 -1.415 221.521 1.00 74.54 204 TYR A CA 1
ATOM 1640 C C . TYR A 1 204 ? 60.963 -0.857 221.906 1.00 69.16 204 TYR A C 1
ATOM 1641 O O . TYR A 1 204 ? 61.404 -1.001 223.063 1.00 64.98 204 TYR A O 1
ATOM 1650 N N . TYR A 1 205 ? 61.606 -0.229 220.915 1.00 68.61 205 TYR A N 1
ATOM 1651 C CA . TYR A 1 205 ? 62.960 0.386 220.974 1.00 67.47 205 TYR A CA 1
ATOM 1652 C C . TYR A 1 205 ? 62.793 1.902 220.860 1.00 68.23 205 TYR A C 1
ATOM 1653 O O . TYR A 1 205 ? 62.081 2.386 219.940 1.00 65.53 205 TYR A O 1
ATOM 1662 N N . LYS A 1 206 ? 63.381 2.623 221.812 1.00 64.49 206 LYS A N 1
ATOM 1663 C CA . LYS A 1 206 ? 63.372 4.097 221.837 1.00 62.30 206 LYS A CA 1
ATOM 1664 C C . LYS A 1 206 ? 64.792 4.585 221.639 1.00 63.15 206 LYS A C 1
ATOM 1665 O O . LYS A 1 206 ? 65.687 4.069 222.338 1.00 69.85 206 LYS A O 1
ATOM 1671 N N . VAL A 1 207 ? 64.973 5.528 220.718 1.00 62.60 207 VAL A N 1
ATOM 1672 C CA . VAL A 1 207 ? 66.127 6.465 220.724 1.00 60.45 207 VAL A CA 1
ATOM 1673 C C . VAL A 1 207 ? 65.761 7.596 221.688 1.00 55.33 207 VAL A C 1
ATOM 1674 O O . VAL A 1 207 ? 64.660 8.150 221.561 1.00 48.35 207 VAL A O 1
ATOM 1678 N N . MET A 1 208 ? 66.637 7.858 222.656 1.00 55.71 208 MET A N 1
ATOM 1679 C CA . MET A 1 208 ? 66.394 8.798 223.774 1.00 55.15 208 MET A CA 1
ATOM 1680 C C . MET A 1 208 ? 67.604 9.716 223.900 1.00 54.13 208 MET A C 1
ATOM 1681 O O . MET A 1 208 ? 68.708 9.313 223.526 1.00 55.16 208 MET A O 1
ATOM 1686 N N . THR A 1 209 ? 67.374 10.907 224.427 1.00 56.44 209 THR A N 1
ATOM 1687 C CA . THR A 1 209 ? 68.232 12.089 224.227 1.00 56.93 209 THR A CA 1
ATOM 1688 C C . THR A 1 209 ? 68.080 13.034 225.417 1.00 59.64 209 THR A C 1
ATOM 1689 O O . THR A 1 209 ? 66.942 13.196 225.901 1.00 61.11 209 THR A O 1
ATOM 1693 N N . LYS A 1 210 ? 69.183 13.649 225.838 1.00 58.46 210 LYS A N 1
ATOM 1694 C CA . LYS A 1 210 ? 69.160 14.807 226.753 1.00 59.70 210 LYS A CA 1
ATOM 1695 C C . LYS A 1 210 ? 70.187 15.824 226.282 1.00 62.01 210 LYS A C 1
ATOM 1696 O O . LYS A 1 210 ? 71.246 15.398 225.777 1.00 64.27 210 LYS A O 1
ATOM 1702 N N . VAL A 1 211 ? 69.868 17.106 226.461 1.00 62.99 211 VAL A N 1
ATOM 1703 C CA . VAL A 1 211 ? 70.739 18.269 226.127 1.00 64.36 211 VAL A CA 1
ATOM 1704 C C . VAL A 1 211 ? 71.458 18.685 227.417 1.00 66.27 211 VAL A C 1
ATOM 1705 O O . VAL A 1 211 ? 70.787 18.727 228.462 1.00 67.48 211 VAL A O 1
ATOM 1709 N N . VAL A 1 212 ? 72.759 18.982 227.352 1.00 69.80 212 VAL A N 1
ATOM 1710 C CA . VAL A 1 212 ? 73.648 19.087 228.551 1.00 75.72 212 VAL A CA 1
ATOM 1711 C C . VAL A 1 212 ? 74.455 20.403 228.501 1.00 82.94 212 VAL A C 1
ATOM 1712 O O . VAL A 1 212 ? 74.021 21.308 227.764 1.00 90.76 212 VAL A O 1
ATOM 1716 N N . SER A 1 213 ? 75.567 20.516 229.253 1.00 89.90 213 SER A N 1
ATOM 1717 C CA . SER A 1 213 ? 76.299 21.788 229.541 1.00 87.06 213 SER A CA 1
ATOM 1718 C C . SER A 1 213 ? 77.776 21.726 229.102 1.00 90.11 213 SER A C 1
ATOM 1719 O O . SER A 1 213 ? 78.733 21.790 229.817 1.00 89.68 213 SER A O 1
ATOM 1722 N N . MET B 1 1 ? 91.742 18.224 170.108 1.00 100.58 1 MET B N 1
ATOM 1723 C CA . MET B 1 1 ? 91.492 18.284 171.595 1.00 101.52 1 MET B CA 1
ATOM 1724 C C . MET B 1 1 ? 90.799 17.001 172.077 1.00 95.10 1 MET B C 1
ATOM 1725 O O . MET B 1 1 ? 89.625 16.805 171.713 1.00 90.20 1 MET B O 1
ATOM 1730 N N . GLU B 1 2 ? 91.473 16.184 172.898 1.00 93.85 2 GLU B N 1
ATOM 1731 C CA . GLU B 1 2 ? 90.979 14.832 173.301 1.00 100.32 2 GLU B CA 1
ATOM 1732 C C . GLU B 1 2 ? 90.742 14.760 174.822 1.00 94.53 2 GLU B C 1
ATOM 1733 O O . GLU B 1 2 ? 91.674 15.087 175.601 1.00 90.25 2 GLU B O 1
ATOM 1739 N N . TYR B 1 3 ? 89.539 14.311 175.208 1.00 90.72 3 TYR B N 1
ATOM 1740 C CA . TYR B 1 3 ? 88.975 14.314 176.586 1.00 90.96 3 TYR B CA 1
ATOM 1741 C C . TYR B 1 3 ? 88.839 12.872 177.083 1.00 90.99 3 TYR B C 1
ATOM 1742 O O . TYR B 1 3 ? 87.963 12.150 176.574 1.00 92.32 3 TYR B O 1
ATOM 1751 N N . GLY B 1 4 ? 89.662 12.469 178.055 1.00 91.49 4 GLY B N 1
ATOM 1752 C CA . GLY B 1 4 ? 89.672 11.091 178.584 1.00 90.99 4 GLY B CA 1
ATOM 1753 C C . GLY B 1 4 ? 90.001 11.043 180.074 1.00 92.46 4 GLY B C 1
ATOM 1754 O O . GLY B 1 4 ? 90.364 12.056 180.670 1.00 95.61 4 GLY B O 1
ATOM 1755 N N . PRO B 1 5 ? 89.876 9.857 180.714 1.00 90.86 5 PRO B N 1
ATOM 1756 C CA . PRO B 1 5 ? 90.321 9.662 182.096 1.00 86.88 5 PRO B CA 1
ATOM 1757 C C . PRO B 1 5 ? 91.797 10.022 182.325 1.00 86.57 5 PRO B C 1
ATOM 1758 O O . PRO B 1 5 ? 92.499 10.246 181.365 1.00 86.80 5 PRO B O 1
ATOM 1762 N N . ILE B 1 6 ? 92.232 10.029 183.588 1.00 92.03 6 ILE B N 1
ATOM 1763 C CA . ILE B 1 6 ? 93.631 10.357 184.003 1.00 101.04 6 ILE B CA 1
ATOM 1764 C C . ILE B 1 6 ? 94.276 9.119 184.627 1.00 111.88 6 ILE B C 1
ATOM 1765 O O . ILE B 1 6 ? 94.003 8.800 185.785 1.00 115.32 6 ILE B O 1
ATOM 1770 N N . PRO B 1 7 ? 95.176 8.402 183.906 1.00 115.90 7 PRO B N 1
ATOM 1771 C CA . PRO B 1 7 ? 95.847 7.233 184.475 1.00 113.33 7 PRO B CA 1
ATOM 1772 C C . PRO B 1 7 ? 96.798 7.633 185.614 1.00 109.79 7 PRO B C 1
ATOM 1773 O O . PRO B 1 7 ? 97.277 8.758 185.620 1.00 103.52 7 PRO B O 1
ATOM 1777 N N . SER B 1 8 ? 97.025 6.706 186.549 1.00 107.08 8 SER B N 1
ATOM 1778 C CA . SER B 1 8 ? 97.922 6.857 187.726 1.00 106.60 8 SER B CA 1
ATOM 1779 C C . SER B 1 8 ? 99.250 7.484 187.284 1.00 108.02 8 SER B C 1
ATOM 1780 O O . SER B 1 8 ? 99.775 8.355 188.021 1.00 100.86 8 SER B O 1
ATOM 1783 N N . SER B 1 9 ? 99.749 7.046 186.120 1.00 108.29 9 SER B N 1
ATOM 1784 C CA . SER B 1 9 ? 101.025 7.470 185.485 1.00 107.82 9 SER B CA 1
ATOM 1785 C C . SER B 1 9 ? 101.129 9.000 185.429 1.00 107.01 9 SER B C 1
ATOM 1786 O O . SER B 1 9 ? 102.188 9.524 185.783 1.00 105.56 9 SER B O 1
ATOM 1789 N N . LYS B 1 10 ? 100.065 9.691 185.021 1.00 109.19 10 LYS B N 1
ATOM 1790 C CA . LYS B 1 10 ? 100.122 11.122 184.621 1.00 109.14 10 LYS B CA 1
ATOM 1791 C C . LYS B 1 10 ? 99.729 12.049 185.774 1.00 104.51 10 LYS B C 1
ATOM 1792 O O . LYS B 1 10 ? 99.199 13.128 185.482 1.00 105.01 10 LYS B O 1
ATOM 1798 N N . PHE B 1 11 ? 100.017 11.686 187.024 1.00 98.46 11 PHE B N 1
ATOM 1799 C CA . PHE B 1 11 ? 99.579 12.468 188.211 1.00 97.34 11 PHE B CA 1
ATOM 1800 C C . PHE B 1 11 ? 100.539 13.645 188.449 1.00 94.98 11 PHE B C 1
ATOM 1801 O O . PHE B 1 11 ? 100.053 14.736 188.785 1.00 89.37 11 PHE B O 1
ATOM 1809 N N . THR B 1 12 ? 101.849 13.457 188.268 1.00 99.84 12 THR B N 1
ATOM 1810 C CA . THR B 1 12 ? 102.860 14.543 188.431 1.00 105.59 12 THR B CA 1
ATOM 1811 C C . THR B 1 12 ? 102.902 15.389 187.156 1.00 107.20 12 THR B C 1
ATOM 1812 O O . THR B 1 12 ? 103.260 16.587 187.257 1.00 112.02 12 THR B O 1
ATOM 1816 N N . ASP B 1 13 ? 102.566 14.788 186.010 1.00 103.27 13 ASP B N 1
ATOM 1817 C CA . ASP B 1 13 ? 102.150 15.521 184.785 1.00 102.92 13 ASP B CA 1
ATOM 1818 C C . ASP B 1 13 ? 101.147 16.603 185.199 1.00 99.12 13 ASP B C 1
ATOM 1819 O O . ASP B 1 13 ? 101.360 17.796 184.864 1.00 97.20 13 ASP B O 1
ATOM 1824 N N . VAL B 1 14 ? 100.107 16.192 185.925 1.00 93.37 14 VAL B N 1
ATOM 1825 C CA . VAL B 1 14 ? 98.982 17.071 186.353 1.00 94.57 14 VAL B CA 1
ATOM 1826 C C . VAL B 1 14 ? 99.499 18.093 187.374 1.00 100.64 14 VAL B C 1
ATOM 1827 O O . VAL B 1 14 ? 99.161 19.282 187.237 1.00 104.16 14 VAL B O 1
ATOM 1831 N N . ILE B 1 15 ? 100.282 17.664 188.365 1.00 100.16 15 ILE B N 1
ATOM 1832 C CA . ILE B 1 15 ? 100.751 18.574 189.451 1.00 96.77 15 ILE B CA 1
ATOM 1833 C C . ILE B 1 15 ? 101.648 19.651 188.831 1.00 96.54 15 ILE B C 1
ATOM 1834 O O . ILE B 1 15 ? 101.490 20.828 189.206 1.00 89.05 15 ILE B O 1
ATOM 1839 N N . HIS B 1 16 ? 102.548 19.272 187.916 1.00 102.34 16 HIS B N 1
ATOM 1840 C CA . HIS B 1 16 ? 103.462 20.227 187.233 1.00 111.57 16 HIS B CA 1
ATOM 1841 C C . HIS B 1 16 ? 102.632 21.146 186.334 1.00 110.43 16 HIS B C 1
ATOM 1842 O O . HIS B 1 16 ? 103.018 22.326 186.181 1.00 117.94 16 HIS B O 1
ATOM 1849 N N . HIS B 1 17 ? 101.538 20.628 185.768 1.00 103.55 17 HIS B N 1
ATOM 1850 C CA . HIS B 1 17 ? 100.512 21.443 185.065 1.00 98.26 17 HIS B CA 1
ATOM 1851 C C . HIS B 1 17 ? 99.929 22.461 186.045 1.00 95.82 17 HIS B C 1
ATOM 1852 O O . HIS B 1 17 ? 99.893 23.643 185.706 1.00 93.93 17 HIS B O 1
ATOM 1859 N N . LEU B 1 18 ? 99.467 21.998 187.205 1.00 99.97 18 LEU B N 1
ATOM 1860 C CA . LEU B 1 18 ? 98.776 22.858 188.200 1.00 103.67 18 LEU B CA 1
ATOM 1861 C C . LEU B 1 18 ? 99.768 23.903 188.710 1.00 101.96 18 LEU B C 1
ATOM 1862 O O . LEU B 1 18 ? 99.396 25.083 188.761 1.00 93.87 18 LEU B O 1
ATOM 1867 N N . ARG B 1 19 ? 100.992 23.482 189.035 1.00 108.00 19 ARG B N 1
ATOM 1868 C CA . ARG B 1 19 ? 102.056 24.383 189.548 1.00 113.64 19 ARG B CA 1
ATOM 1869 C C . ARG B 1 19 ? 102.207 25.577 188.593 1.00 113.12 19 ARG B C 1
ATOM 1870 O O . ARG B 1 19 ? 102.202 26.713 189.095 1.00 109.75 19 ARG B O 1
ATOM 1878 N N . HIS B 1 20 ? 102.277 25.337 187.275 1.00 110.94 20 HIS B N 1
ATOM 1879 C CA . HIS B 1 20 ? 102.596 26.366 186.242 1.00 110.61 20 HIS B CA 1
ATOM 1880 C C . HIS B 1 20 ? 101.348 27.167 185.814 1.00 102.39 20 HIS B C 1
ATOM 1881 O O . HIS B 1 20 ? 101.488 27.974 184.879 1.00 105.36 20 HIS B O 1
ATOM 1888 N N . ASN B 1 21 ? 100.179 26.989 186.449 1.00 97.38 21 ASN B N 1
ATOM 1889 C CA . ASN B 1 21 ? 98.891 27.522 185.914 1.00 92.30 21 ASN B CA 1
ATOM 1890 C C . ASN B 1 21 ? 97.947 27.987 187.026 1.00 91.49 21 ASN B C 1
ATOM 1891 O O . ASN B 1 21 ? 97.618 29.167 187.045 1.00 88.71 21 ASN B O 1
ATOM 1896 N N . PHE B 1 22 ? 97.518 27.088 187.908 1.00 92.28 22 PHE B N 1
ATOM 1897 C CA . PHE B 1 22 ? 96.372 27.296 188.835 1.00 89.25 22 PHE B CA 1
ATOM 1898 C C . PHE B 1 22 ? 96.644 28.395 189.869 1.00 86.65 22 PHE B C 1
ATOM 1899 O O . PHE B 1 22 ? 95.694 28.934 190.431 1.00 88.03 22 PHE B O 1
ATOM 1907 N N . PRO B 1 23 ? 97.908 28.748 190.204 1.00 83.35 23 PRO B N 1
ATOM 1908 C CA . PRO B 1 23 ? 98.181 29.859 191.122 1.00 84.63 23 PRO B CA 1
ATOM 1909 C C . PRO B 1 23 ? 97.492 31.208 190.859 1.00 86.60 23 PRO B C 1
ATOM 1910 O O . PRO B 1 23 ? 97.391 31.988 191.793 1.00 87.49 23 PRO B O 1
ATOM 1914 N N . ASP B 1 24 ? 97.043 31.474 189.627 1.00 87.10 24 ASP B N 1
ATOM 1915 C CA . ASP B 1 24 ? 96.322 32.740 189.301 1.00 86.25 24 ASP B CA 1
ATOM 1916 C C . ASP B 1 24 ? 94.806 32.523 189.435 1.00 79.50 24 ASP B C 1
ATOM 1917 O O . ASP B 1 24 ? 94.054 33.326 188.879 1.00 74.35 24 ASP B O 1
ATOM 1922 N N . GLU B 1 25 ? 94.385 31.510 190.195 1.00 77.81 25 GLU B N 1
ATOM 1923 C CA . GLU B 1 25 ? 93.005 31.379 190.729 1.00 77.10 25 GLU B CA 1
ATOM 1924 C C . GLU B 1 25 ? 92.686 32.641 191.542 1.00 75.11 25 GLU B C 1
ATOM 1925 O O . GLU B 1 25 ? 93.508 33.109 192.324 1.00 75.46 25 GLU B O 1
ATOM 1931 N N . PRO B 1 26 ? 91.504 33.264 191.336 1.00 78.80 26 PRO B N 1
ATOM 1932 C CA . PRO B 1 26 ? 91.132 34.518 192.001 1.00 78.05 26 PRO B CA 1
ATOM 1933 C C . PRO B 1 26 ? 91.241 34.619 193.531 1.00 75.43 26 PRO B C 1
ATOM 1934 O O . PRO B 1 26 ? 91.654 35.665 194.002 1.00 77.51 26 PRO B O 1
ATOM 1938 N N . LEU B 1 27 ? 90.795 33.600 194.267 1.00 74.84 27 LEU B N 1
ATOM 1939 C CA . LEU B 1 27 ? 90.854 33.588 195.754 1.00 76.01 27 LEU B CA 1
ATOM 1940 C C . LEU B 1 27 ? 92.312 33.441 196.187 1.00 72.08 27 LEU B C 1
ATOM 1941 O O . LEU B 1 27 ? 92.785 34.298 196.959 1.00 67.63 27 LEU B O 1
ATOM 1946 N N . ASN B 1 28 ? 92.978 32.394 195.683 1.00 71.77 28 ASN B N 1
ATOM 1947 C CA . ASN B 1 28 ? 94.424 32.110 195.883 1.00 74.42 28 ASN B CA 1
ATOM 1948 C C . ASN B 1 28 ? 95.220 33.412 195.759 1.00 73.92 28 ASN B C 1
ATOM 1949 O O . ASN B 1 28 ? 96.053 33.657 196.641 1.00 76.31 28 ASN B O 1
ATOM 1954 N N . ALA B 1 29 ? 94.970 34.181 194.690 1.00 72.57 29 ALA B N 1
ATOM 1955 C CA . ALA B 1 29 ? 95.638 35.460 194.348 1.00 70.31 29 ALA B CA 1
ATOM 1956 C C . ALA B 1 29 ? 95.440 36.485 195.465 1.00 70.22 29 ALA B C 1
ATOM 1957 O O . ALA B 1 29 ? 96.438 37.115 195.857 1.00 74.75 29 ALA B O 1
ATOM 1959 N N . SER B 1 30 ? 94.201 36.648 195.945 1.00 68.74 30 SER B N 1
ATOM 1960 C CA . SER B 1 30 ? 93.786 37.731 196.879 1.00 68.73 30 SER B CA 1
ATOM 1961 C C . SER B 1 30 ? 94.423 37.546 198.263 1.00 70.52 30 SER B C 1
ATOM 1962 O O . SER B 1 30 ? 94.348 38.506 199.052 1.00 64.18 30 SER B O 1
ATOM 1965 N N . VAL B 1 31 ? 94.964 36.354 198.559 1.00 72.82 31 VAL B N 1
ATOM 1966 C CA . VAL B 1 31 ? 95.720 36.041 199.814 1.00 76.84 31 VAL B CA 1
ATOM 1967 C C . VAL B 1 31 ? 97.162 35.651 199.454 1.00 78.90 31 VAL B C 1
ATOM 1968 O O . VAL B 1 31 ? 98.046 35.868 200.301 1.00 83.90 31 VAL B O 1
ATOM 1972 N N . GLY B 1 32 ? 97.377 35.058 198.272 1.00 80.01 32 GLY B N 1
ATOM 1973 C CA . GLY B 1 32 ? 98.700 34.681 197.732 1.00 82.00 32 GLY B CA 1
ATOM 1974 C C . GLY B 1 32 ? 99.312 33.530 198.501 1.00 85.98 32 GLY B C 1
ATOM 1975 O O . GLY B 1 32 ? 100.146 33.805 199.367 1.00 97.85 32 GLY B O 1
ATOM 1976 N N . LEU B 1 33 ? 98.907 32.290 198.207 1.00 88.81 33 LEU B N 1
ATOM 1977 C CA . LEU B 1 33 ? 99.398 31.057 198.884 1.00 89.41 33 LEU B CA 1
ATOM 1978 C C . LEU B 1 33 ? 100.432 30.356 197.996 1.00 90.99 33 LEU B C 1
ATOM 1979 O O . LEU B 1 33 ? 101.520 30.048 198.499 1.00 97.94 33 LEU B O 1
ATOM 1984 N N . CYS B 1 34 ? 100.088 30.103 196.733 1.00 96.91 34 CYS B N 1
ATOM 1985 C CA . CYS B 1 34 ? 100.915 29.346 195.754 1.00 103.27 34 CYS B CA 1
ATOM 1986 C C . CYS B 1 34 ? 101.338 30.277 194.616 1.00 101.84 34 CYS B C 1
ATOM 1987 O O . CYS B 1 34 ? 100.638 31.276 194.392 1.00 100.52 34 CYS B O 1
ATOM 1990 N N . VAL B 1 35 ? 102.434 29.944 193.926 1.00 102.52 35 VAL B N 1
ATOM 1991 C CA . VAL B 1 35 ? 103.077 30.804 192.886 1.00 104.16 35 VAL B CA 1
ATOM 1992 C C . VAL B 1 35 ? 103.686 29.899 191.804 1.00 107.27 35 VAL B C 1
ATOM 1993 O O . VAL B 1 35 ? 104.087 28.766 192.151 1.00 108.40 35 VAL B O 1
ATOM 1997 N N . HIS B 1 36 ? 103.747 30.391 190.555 1.00 107.23 36 HIS B N 1
ATOM 1998 C CA . HIS B 1 36 ? 104.105 29.633 189.318 1.00 113.57 36 HIS B CA 1
ATOM 1999 C C . HIS B 1 36 ? 105.326 28.740 189.573 1.00 118.00 36 HIS B C 1
ATOM 2000 O O . HIS B 1 36 ? 106.220 29.153 190.340 1.00 118.19 36 HIS B O 1
ATOM 2007 N N . GLY B 1 37 ? 105.335 27.548 188.968 1.00 126.84 37 GLY B N 1
ATOM 2008 C CA . GLY B 1 37 ? 106.519 26.678 188.817 1.00 132.16 37 GLY B CA 1
ATOM 2009 C C . GLY B 1 37 ? 106.919 25.970 190.097 1.00 136.32 37 GLY B C 1
ATOM 2010 O O . GLY B 1 37 ? 107.216 24.751 190.015 1.00 126.16 37 GLY B O 1
ATOM 2011 N N . LYS B 1 38 ? 106.965 26.697 191.224 1.00 143.22 38 LYS B N 1
ATOM 2012 C CA . LYS B 1 38 ? 107.401 26.150 192.538 1.00 142.69 38 LYS B CA 1
ATOM 2013 C C . LYS B 1 38 ? 106.228 25.447 193.204 1.00 139.41 38 LYS B C 1
ATOM 2014 O O . LYS B 1 38 ? 105.080 25.862 193.049 1.00 133.54 38 LYS B O 1
ATOM 2020 N N . PRO B 1 39 ? 106.498 24.352 193.952 1.00 138.08 39 PRO B N 1
ATOM 2021 C CA . PRO B 1 39 ? 105.437 23.563 194.565 1.00 132.27 39 PRO B CA 1
ATOM 2022 C C . PRO B 1 39 ? 104.642 24.373 195.597 1.00 125.08 39 PRO B C 1
ATOM 2023 O O . PRO B 1 39 ? 105.102 25.396 196.079 1.00 116.41 39 PRO B O 1
ATOM 2027 N N . CYS B 1 40 ? 103.442 23.883 195.879 1.00 120.90 40 CYS B N 1
ATOM 2028 C CA . CYS B 1 40 ? 102.538 24.343 196.953 1.00 117.57 40 CYS B CA 1
ATOM 2029 C C . CYS B 1 40 ? 101.980 23.087 197.618 1.00 118.00 40 CYS B C 1
ATOM 2030 O O . CYS B 1 40 ? 100.794 22.813 197.447 1.00 111.40 40 CYS B O 1
ATOM 2033 N N . GLU B 1 41 ? 102.846 22.356 198.328 1.00 126.46 41 GLU B N 1
ATOM 2034 C CA . GLU B 1 41 ? 102.687 20.919 198.696 1.00 127.85 41 GLU B CA 1
ATOM 2035 C C . GLU B 1 41 ? 101.481 20.714 199.623 1.00 123.54 41 GLU B C 1
ATOM 2036 O O . GLU B 1 41 ? 101.190 19.547 199.940 1.00 123.00 41 GLU B O 1
ATOM 2042 N N . LEU B 1 42 ? 100.804 21.797 200.014 1.00 120.04 42 LEU B N 1
ATOM 2043 C CA . LEU B 1 42 ? 99.681 21.814 200.991 1.00 119.43 42 LEU B CA 1
ATOM 2044 C C . LEU B 1 42 ? 98.410 21.314 200.288 1.00 116.46 42 LEU B C 1
ATOM 2045 O O . LEU B 1 42 ? 97.850 20.286 200.706 1.00 104.17 42 LEU B O 1
ATOM 2050 N N . LEU B 1 43 ? 97.987 22.031 199.247 1.00 117.11 43 LEU B N 1
ATOM 2051 C CA . LEU B 1 43 ? 96.890 21.640 198.330 1.00 112.31 43 LEU B CA 1
ATOM 2052 C C . LEU B 1 43 ? 97.243 20.351 197.599 1.00 108.72 43 LEU B C 1
ATOM 2053 O O . LEU B 1 43 ? 96.373 19.474 197.528 1.00 117.86 43 LEU B O 1
ATOM 2058 N N . GLU B 1 44 ? 98.462 20.273 197.057 1.00 103.39 44 GLU B N 1
ATOM 2059 C CA . GLU B 1 44 ? 98.909 19.184 196.147 1.00 104.52 44 GLU B CA 1
ATOM 2060 C C . GLU B 1 44 ? 98.551 17.825 196.768 1.00 107.65 44 GLU B C 1
ATOM 2061 O O . GLU B 1 44 ? 98.288 16.882 195.997 1.00 103.57 44 GLU B O 1
ATOM 2067 N N . HIS B 1 45 ? 98.503 17.733 198.104 1.00 109.37 45 HIS B N 1
ATOM 2068 C CA . HIS B 1 45 ? 98.091 16.511 198.848 1.00 108.80 45 HIS B CA 1
ATOM 2069 C C . HIS B 1 45 ? 96.583 16.267 198.671 1.00 103.68 45 HIS B C 1
ATOM 2070 O O . HIS B 1 45 ? 96.211 15.153 198.236 1.00 100.45 45 HIS B O 1
ATOM 2077 N N . HIS B 1 46 ? 95.747 17.251 199.025 1.00 100.09 46 HIS B N 1
ATOM 2078 C CA . HIS B 1 46 ? 94.280 17.253 198.773 1.00 96.30 46 HIS B CA 1
ATOM 2079 C C . HIS B 1 46 ? 94.024 16.745 197.356 1.00 93.19 46 HIS B C 1
ATOM 2080 O O . HIS B 1 46 ? 93.243 15.784 197.180 1.00 89.09 46 HIS B O 1
ATOM 2087 N N . ASP B 1 47 ? 94.691 17.383 196.394 1.00 91.43 47 ASP B N 1
ATOM 2088 C CA . ASP B 1 47 ? 94.485 17.181 194.939 1.00 91.08 47 ASP B CA 1
ATOM 2089 C C . ASP B 1 47 ? 94.821 15.724 194.613 1.00 88.25 47 ASP B C 1
ATOM 2090 O O . ASP B 1 47 ? 94.060 15.087 193.849 1.00 88.99 47 ASP B O 1
ATOM 2095 N N . LEU B 1 48 ? 95.906 15.219 195.203 1.00 84.00 48 LEU B N 1
ATOM 2096 C CA . LEU B 1 48 ? 96.372 13.820 195.035 1.00 82.89 48 LEU B CA 1
ATOM 2097 C C . LEU B 1 48 ? 95.256 12.860 195.449 1.00 82.37 48 LEU B C 1
ATOM 2098 O O . LEU B 1 48 ? 95.011 11.908 194.692 1.00 84.77 48 LEU B O 1
ATOM 2103 N N . GLN B 1 49 ? 94.589 13.129 196.578 1.00 83.46 49 GLN B N 1
ATOM 2104 C CA . GLN B 1 49 ? 93.503 12.274 197.139 1.00 86.13 49 GLN B CA 1
ATOM 2105 C C . GLN B 1 49 ? 92.245 12.356 196.268 1.00 80.71 49 GLN B C 1
ATOM 2106 O O . GLN B 1 49 ? 91.621 11.299 196.028 1.00 79.02 49 GLN B O 1
ATOM 2112 N N . THR B 1 50 ? 91.878 13.568 195.844 1.00 77.17 50 THR B N 1
ATOM 2113 C CA . THR B 1 50 ? 90.759 13.835 194.904 1.00 71.47 50 THR B CA 1
ATOM 2114 C C . THR B 1 50 ? 90.987 13.011 193.636 1.00 71.47 50 THR B C 1
ATOM 2115 O O . THR B 1 50 ? 90.020 12.435 193.112 1.00 76.49 50 THR B O 1
ATOM 2119 N N . LEU B 1 51 ? 92.227 12.965 193.160 1.00 72.53 51 LEU B N 1
ATOM 2120 C CA . LEU B 1 51 ? 92.586 12.223 191.929 1.00 76.70 51 LEU B CA 1
ATOM 2121 C C . LEU B 1 51 ? 92.352 10.728 192.161 1.00 80.37 51 LEU B C 1
ATOM 2122 O O . LEU B 1 51 ? 91.858 10.064 191.231 1.00 79.64 51 LEU B O 1
ATOM 2127 N N . GLU B 1 52 ? 92.631 10.233 193.373 1.00 84.18 52 GLU B N 1
ATOM 2128 C CA . GLU B 1 52 ? 92.574 8.781 193.699 1.00 88.36 52 GLU B CA 1
ATOM 2129 C C . GLU B 1 52 ? 91.113 8.334 193.806 1.00 84.73 52 GLU B C 1
ATOM 2130 O O . GLU B 1 52 ? 90.893 7.121 193.794 1.00 91.69 52 GLU B O 1
ATOM 2136 N N . ASP B 1 53 ? 90.156 9.267 193.896 1.00 83.22 53 ASP B N 1
ATOM 2137 C CA . ASP B 1 53 ? 88.700 8.972 193.743 1.00 83.53 53 ASP B CA 1
ATOM 2138 C C . ASP B 1 53 ? 88.446 8.476 192.310 1.00 81.50 53 ASP B C 1
ATOM 2139 O O . ASP B 1 53 ? 87.463 7.723 192.097 1.00 73.90 53 ASP B O 1
ATOM 2144 N N . GLY B 1 54 ? 89.294 8.919 191.373 1.00 83.04 54 GLY B N 1
ATOM 2145 C CA . GLY B 1 54 ? 89.359 8.451 189.978 1.00 82.19 54 GLY B CA 1
ATOM 2146 C C . GLY B 1 54 ? 88.137 8.851 189.178 1.00 82.79 54 GLY B C 1
ATOM 2147 O O . GLY B 1 54 ? 87.659 8.023 188.394 1.00 89.13 54 GLY B O 1
ATOM 2148 N N . LEU B 1 55 ? 87.640 10.072 189.367 1.00 82.20 55 LEU B N 1
ATOM 2149 C CA . LEU B 1 55 ? 86.478 10.603 188.608 1.00 80.96 55 LEU B CA 1
ATOM 2150 C C . LEU B 1 55 ? 86.935 11.761 187.726 1.00 76.93 55 LEU B C 1
ATOM 2151 O O . LEU B 1 55 ? 86.121 12.242 186.923 1.00 72.99 55 LEU B O 1
ATOM 2156 N N . SER B 1 56 ? 88.194 12.169 187.872 1.00 78.78 56 SER B N 1
ATOM 2157 C CA . SER B 1 56 ? 88.765 13.413 187.297 1.00 78.86 56 SER B CA 1
ATOM 2158 C C . SER B 1 56 ? 88.993 13.234 185.789 1.00 79.83 56 SER B C 1
ATOM 2159 O O . SER B 1 56 ? 89.123 12.091 185.341 1.00 84.30 56 SER B O 1
ATOM 2162 N N . ILE B 1 57 ? 89.003 14.330 185.034 1.00 81.85 57 ILE B N 1
ATOM 2163 C CA . ILE B 1 57 ? 89.065 14.326 183.541 1.00 83.02 57 ILE B CA 1
ATOM 2164 C C . ILE B 1 57 ? 90.221 15.226 183.109 1.00 85.02 57 ILE B C 1
ATOM 2165 O O . ILE B 1 57 ? 90.499 16.210 183.823 1.00 82.18 57 ILE B O 1
ATOM 2170 N N . MET B 1 58 ? 90.874 14.897 181.993 1.00 88.34 58 MET B N 1
ATOM 2171 C CA . MET B 1 58 ? 91.935 15.755 181.406 1.00 89.69 58 MET B CA 1
ATOM 2172 C C . MET B 1 58 ? 91.686 15.949 179.908 1.00 92.15 58 MET B C 1
ATOM 2173 O O . MET B 1 58 ? 91.122 15.036 179.259 1.00 95.33 58 MET B O 1
ATOM 2178 N N . ALA B 1 59 ? 92.078 17.123 179.409 1.00 91.70 59 ALA B N 1
ATOM 2179 C CA . ALA B 1 59 ? 92.158 17.474 177.976 1.00 97.09 59 ALA B CA 1
ATOM 2180 C C . ALA B 1 59 ? 93.630 17.475 177.550 1.00 101.45 59 ALA B C 1
ATOM 2181 O O . ALA B 1 59 ? 94.376 18.363 177.997 1.00 106.29 59 ALA B O 1
ATOM 2183 N N . VAL B 1 60 ? 94.048 16.500 176.745 1.00 104.77 60 VAL B N 1
ATOM 2184 C CA . VAL B 1 60 ? 95.424 16.452 176.170 1.00 110.04 60 VAL B CA 1
ATOM 2185 C C . VAL B 1 60 ? 95.350 17.080 174.782 1.00 111.50 60 VAL B C 1
ATOM 2186 O O . VAL B 1 60 ? 94.293 16.918 174.135 1.00 107.31 60 VAL B O 1
ATOM 2190 N N . GLU B 1 61 ? 96.415 17.766 174.349 1.00 114.73 61 GLU B N 1
ATOM 2191 C CA . GLU B 1 61 ? 96.467 18.372 172.996 1.00 116.90 61 GLU B CA 1
ATOM 2192 C C . GLU B 1 61 ? 96.702 17.281 171.956 1.00 117.88 61 GLU B C 1
ATOM 2193 O O . GLU B 1 61 ? 97.767 16.637 172.016 1.00 118.19 61 GLU B O 1
ATOM 2199 N N . SER B 1 62 ? 95.738 17.107 171.045 1.00 118.80 62 SER B N 1
ATOM 2200 C CA . SER B 1 62 ? 95.715 16.043 170.008 1.00 118.52 62 SER B CA 1
ATOM 2201 C C . SER B 1 62 ? 97.150 15.765 169.556 1.00 119.83 62 SER B C 1
ATOM 2202 O O . SER B 1 62 ? 97.650 14.644 169.812 1.00 107.52 62 SER B O 1
ATOM 2205 N N . THR B 1 63 ? 97.794 16.780 168.967 1.00 120.10 63 THR B N 1
ATOM 2206 C CA . THR B 1 63 ? 99.055 16.661 168.186 1.00 114.68 63 THR B CA 1
ATOM 2207 C C . THR B 1 63 ? 100.264 16.558 169.124 1.00 113.89 63 THR B C 1
ATOM 2208 O O . THR B 1 63 ? 101.070 15.639 168.931 1.00 115.89 63 THR B O 1
ATOM 2212 N N . THR B 1 64 ? 100.379 17.452 170.105 1.00 112.98 64 THR B N 1
ATOM 2213 C CA . THR B 1 64 ? 101.626 17.677 170.885 1.00 113.12 64 THR B CA 1
ATOM 2214 C C . THR B 1 64 ? 101.664 16.744 172.103 1.00 111.79 64 THR B C 1
ATOM 2215 O O . THR B 1 64 ? 102.753 16.585 172.662 1.00 107.93 64 THR B O 1
ATOM 2219 N N . GLY B 1 65 ? 100.527 16.154 172.492 1.00 117.55 65 GLY B N 1
ATOM 2220 C CA . GLY B 1 65 ? 100.418 15.240 173.650 1.00 123.92 65 GLY B CA 1
ATOM 2221 C C . GLY B 1 65 ? 100.553 15.956 174.993 1.00 127.03 65 GLY B C 1
ATOM 2222 O O . GLY B 1 65 ? 100.642 15.264 176.029 1.00 117.49 65 GLY B O 1
ATOM 2223 N N . GLU B 1 66 ? 100.534 17.292 174.998 1.00 132.97 66 GLU B N 1
ATOM 2224 C CA . GLU B 1 66 ? 100.762 18.127 176.211 1.00 130.92 66 GLU B CA 1
ATOM 2225 C C . GLU B 1 66 ? 99.446 18.272 176.989 1.00 122.12 66 GLU B C 1
ATOM 2226 O O . GLU B 1 66 ? 98.380 18.352 176.343 1.00 110.40 66 GLU B O 1
ATOM 2232 N N . ILE B 1 67 ? 99.528 18.327 178.326 1.00 121.07 67 ILE B N 1
ATOM 2233 C CA . ILE B 1 67 ? 98.352 18.405 179.250 1.00 117.06 67 ILE B CA 1
ATOM 2234 C C . ILE B 1 67 ? 97.759 19.813 179.139 1.00 109.91 67 ILE B C 1
ATOM 2235 O O . ILE B 1 67 ? 98.401 20.763 179.638 1.00 100.68 67 ILE B O 1
ATOM 2240 N N . ALA B 1 68 ? 96.581 19.932 178.512 1.00 106.08 68 ALA B N 1
ATOM 2241 C CA . ALA B 1 68 ? 95.933 21.214 178.135 1.00 101.59 68 ALA B CA 1
ATOM 2242 C C . ALA B 1 68 ? 95.062 21.733 179.281 1.00 98.69 68 ALA B C 1
ATOM 2243 O O . ALA B 1 68 ? 95.090 22.946 179.544 1.00 99.18 68 ALA B O 1
ATOM 2245 N N . GLY B 1 69 ? 94.286 20.852 179.908 1.00 100.46 69 GLY B N 1
ATOM 2246 C CA . GLY B 1 69 ? 93.438 21.203 181.063 1.00 99.19 69 GLY B CA 1
ATOM 2247 C C . GLY B 1 69 ? 92.958 19.972 181.808 1.00 94.87 69 GLY B C 1
ATOM 2248 O O . GLY B 1 69 ? 93.063 18.860 181.251 1.00 97.97 69 GLY B O 1
ATOM 2249 N N . VAL B 1 70 ? 92.444 20.164 183.025 1.00 89.87 70 VAL B N 1
ATOM 2250 C CA . VAL B 1 70 ? 91.952 19.064 183.906 1.00 87.28 70 VAL B CA 1
ATOM 2251 C C . VAL B 1 70 ? 90.739 19.549 184.705 1.00 81.36 70 VAL B C 1
ATOM 2252 O O . VAL B 1 70 ? 90.643 20.758 184.998 1.00 78.93 70 VAL B O 1
ATOM 2256 N N . ALA B 1 71 ? 89.853 18.619 185.051 1.00 80.68 71 ALA B N 1
ATOM 2257 C CA . ALA B 1 71 ? 88.769 18.806 186.041 1.00 79.17 71 ALA B CA 1
ATOM 2258 C C . ALA B 1 71 ? 88.914 17.743 187.128 1.00 73.91 71 ALA B C 1
ATOM 2259 O O . ALA B 1 71 ? 88.596 16.570 186.861 1.00 74.27 71 ALA B O 1
ATOM 2261 N N . LEU B 1 72 ? 89.420 18.132 188.296 1.00 73.59 72 LEU B N 1
ATOM 2262 C CA . LEU B 1 72 ? 89.503 17.228 189.466 1.00 73.39 72 LEU B CA 1
ATOM 2263 C C . LEU B 1 72 ? 88.126 17.151 190.123 1.00 69.86 72 LEU B C 1
ATOM 2264 O O . LEU B 1 72 ? 87.597 18.190 190.560 1.00 67.17 72 LEU B O 1
ATOM 2269 N N . ASN B 1 73 ? 87.562 15.948 190.127 1.00 68.62 73 ASN B N 1
ATOM 2270 C CA . ASN B 1 73 ? 86.244 15.632 190.716 1.00 68.60 73 ASN B CA 1
ATOM 2271 C C . ASN B 1 73 ? 86.480 14.714 191.914 1.00 68.30 73 ASN B C 1
ATOM 2272 O O . ASN B 1 73 ? 87.267 13.754 191.764 1.00 71.21 73 ASN B O 1
ATOM 2277 N N . GLY B 1 74 ? 85.844 15.020 193.047 1.00 67.26 74 GLY B N 1
ATOM 2278 C CA . GLY B 1 74 ? 85.906 14.222 194.286 1.00 71.59 74 GLY B CA 1
ATOM 2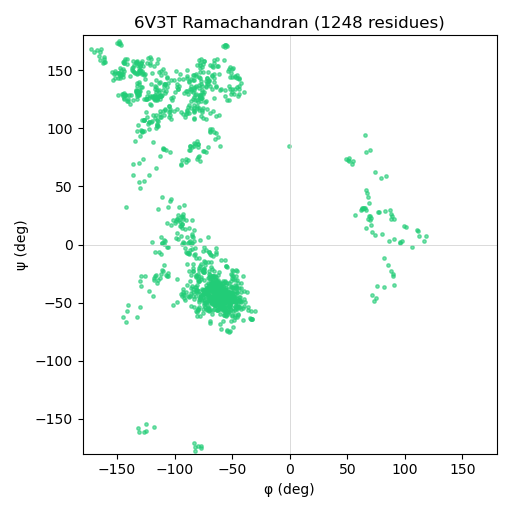279 C C . GLY B 1 74 ? 84.526 13.948 194.859 1.00 71.06 74 GLY B C 1
ATOM 2280 O O . GLY B 1 74 ? 83.604 14.746 194.589 1.00 69.43 74 GLY B O 1
ATOM 2281 N N . ILE B 1 75 ? 84.394 12.868 195.639 1.00 71.00 75 ILE B N 1
ATOM 2282 C CA . ILE B 1 75 ? 83.133 12.481 196.337 1.00 69.43 75 ILE B CA 1
ATOM 2283 C C . ILE B 1 75 ? 83.147 13.153 197.708 1.00 64.51 75 ILE B C 1
ATOM 2284 O O . ILE B 1 75 ? 83.995 12.776 198.527 1.00 63.57 75 ILE B O 1
ATOM 2289 N N . ALA B 1 76 ? 82.252 14.113 197.936 1.00 60.68 76 ALA B N 1
ATOM 2290 C CA . ALA B 1 76 ? 82.027 14.722 199.264 1.00 64.17 76 ALA B CA 1
ATOM 2291 C C . ALA B 1 76 ? 80.990 13.896 200.025 1.00 65.04 76 ALA B C 1
ATOM 2292 O O . ALA B 1 76 ? 80.021 13.446 199.402 1.00 64.43 76 ALA B O 1
ATOM 2294 N N . ARG B 1 77 ? 81.199 13.720 201.331 1.00 68.77 77 ARG B N 1
ATOM 2295 C CA . ARG B 1 77 ? 80.327 12.930 202.243 1.00 65.56 77 ARG B CA 1
ATOM 2296 C C . ARG B 1 77 ? 79.977 13.771 203.474 1.00 61.59 77 ARG B C 1
ATOM 2297 O O . ARG B 1 77 ? 80.718 14.715 203.786 1.00 61.75 77 ARG B O 1
ATOM 2305 N N . ARG B 1 78 ? 78.860 13.450 204.123 1.00 63.35 78 ARG B N 1
ATOM 2306 C CA . ARG B 1 78 ? 78.426 14.076 205.398 1.00 63.16 78 ARG B CA 1
ATOM 2307 C C . ARG B 1 78 ? 79.587 13.992 206.380 1.00 59.50 78 ARG B C 1
ATOM 2308 O O . ARG B 1 78 ? 80.215 12.928 206.436 1.00 55.45 78 ARG B O 1
ATOM 2316 N N . GLY B 1 79 ? 79.883 15.095 207.071 1.00 62.80 79 GLY B N 1
ATOM 2317 C CA . GLY B 1 79 ? 80.955 15.177 208.080 1.00 62.43 79 GLY B CA 1
ATOM 2318 C C . GLY B 1 79 ? 82.299 15.572 207.492 1.00 61.72 79 GLY B C 1
ATOM 2319 O O . GLY B 1 79 ? 83.107 16.119 208.246 1.00 65.79 79 GLY B O 1
ATOM 2320 N N . ASP B 1 80 ? 82.541 15.315 206.203 1.00 64.12 80 ASP B N 1
ATOM 2321 C CA . ASP B 1 80 ? 83.811 15.673 205.512 1.00 65.62 80 ASP B CA 1
ATOM 2322 C C . ASP B 1 80 ? 84.194 17.112 205.883 1.00 66.17 80 ASP B C 1
ATOM 2323 O O . ASP B 1 80 ? 85.374 17.335 206.240 1.00 66.25 80 ASP B O 1
ATOM 2328 N N . VAL B 1 81 ? 83.225 18.033 205.831 1.00 64.79 81 VAL B N 1
ATOM 2329 C CA . VAL B 1 81 ? 83.437 19.500 206.032 1.00 67.02 81 VAL B CA 1
ATOM 2330 C C . VAL B 1 81 ? 83.998 19.731 207.435 1.00 69.77 81 VAL B C 1
ATOM 2331 O O . VAL B 1 81 ? 85.075 20.380 207.553 1.00 74.76 81 VAL B O 1
ATOM 2335 N N . GLU B 1 82 ? 83.291 19.227 208.453 1.00 68.25 82 GLU B N 1
ATOM 2336 C CA . GLU B 1 82 ? 83.605 19.498 209.883 1.00 65.61 82 GLU B CA 1
ATOM 2337 C C . GLU B 1 82 ? 84.902 18.784 210.268 1.00 63.93 82 GLU B C 1
ATOM 2338 O O . GLU B 1 82 ? 85.584 19.316 211.143 1.00 66.93 82 GLU B O 1
ATOM 2344 N N . LYS B 1 83 ? 85.245 17.661 209.618 1.00 67.92 83 LYS B N 1
ATOM 2345 C CA . LYS B 1 83 ? 86.565 16.971 209.763 1.00 75.12 83 LYS B CA 1
ATOM 2346 C C . LYS B 1 83 ? 87.684 17.889 209.273 1.00 75.54 83 LYS B C 1
ATOM 2347 O O . LYS B 1 83 ? 88.763 17.891 209.881 1.00 78.58 83 LYS B O 1
ATOM 2353 N N . ALA B 1 84 ? 87.423 18.599 208.177 1.00 76.32 84 ALA B N 1
ATOM 2354 C CA . ALA B 1 84 ? 88.365 19.512 207.501 1.00 78.45 84 ALA B CA 1
ATOM 2355 C C . ALA B 1 84 ? 88.358 20.879 208.193 1.00 79.10 84 ALA B C 1
ATOM 2356 O O . ALA B 1 84 ? 88.872 21.798 207.630 1.00 87.79 84 ALA B O 1
ATOM 2358 N N . LEU B 1 85 ? 87.780 21.005 209.373 1.00 76.39 85 LEU B N 1
ATOM 2359 C CA . LEU B 1 85 ? 87.683 22.301 210.083 1.00 80.08 85 LEU B CA 1
ATOM 2360 C C . LEU B 1 85 ? 88.356 22.123 211.444 1.00 87.03 85 LEU B C 1
ATOM 2361 O O . LEU B 1 85 ? 89.089 23.041 211.883 1.00 91.06 85 LEU B O 1
ATOM 2366 N N . GLU B 1 86 ? 88.116 20.958 212.053 1.00 87.43 86 GLU B N 1
ATOM 2367 C CA . GLU B 1 86 ? 88.890 20.404 213.185 1.00 90.22 86 GLU B CA 1
ATOM 2368 C C . GLU B 1 86 ? 90.352 20.225 212.758 1.00 92.39 86 GLU B C 1
ATOM 2369 O O . GLU B 1 86 ? 91.253 20.643 213.509 1.00 100.29 86 GLU B O 1
ATOM 2375 N N A GLU B 1 87 ? 90.586 19.607 211.597 0.50 90.82 87 GLU B N 1
ATOM 2376 N N B GLU B 1 87 ? 90.577 19.637 211.581 0.50 90.79 87 GLU B N 1
ATOM 2377 C CA A GLU B 1 87 ? 91.957 19.333 211.091 0.50 91.72 87 GLU B CA 1
ATOM 2378 C CA B GLU B 1 87 ? 91.937 19.316 211.073 0.50 91.70 87 GLU B CA 1
ATOM 2379 C C A GLU B 1 87 ? 92.648 20.666 210.799 0.50 88.93 87 GLU B C 1
ATOM 2380 C C B GLU B 1 87 ? 92.649 20.607 210.660 0.50 88.65 87 GLU B C 1
ATOM 2381 O O A GLU B 1 87 ? 93.851 20.788 211.076 0.50 86.61 87 GLU B O 1
ATOM 2382 O O B GLU B 1 87 ? 93.889 20.613 210.642 0.50 85.25 87 GLU B O 1
ATOM 2393 N N . MET B 1 88 ? 91.877 21.641 210.325 1.00 90.74 88 MET B N 1
ATOM 2394 C CA . MET B 1 88 ? 92.371 22.979 209.917 1.00 94.61 88 MET B CA 1
ATOM 2395 C C . MET B 1 88 ? 92.870 23.753 211.137 1.00 95.19 88 MET B C 1
ATOM 2396 O O . MET B 1 88 ? 93.649 24.690 210.945 1.00 94.15 88 MET B O 1
ATOM 2401 N N . LYS B 1 89 ? 92.390 23.413 212.335 1.00 96.55 89 LYS B N 1
ATOM 2402 C CA . LYS B 1 89 ? 92.793 24.081 213.602 1.00 95.64 89 LYS B CA 1
ATOM 2403 C C . LYS B 1 89 ? 94.270 23.791 213.896 1.00 99.88 89 LYS B C 1
ATOM 2404 O O . LYS B 1 89 ? 94.977 24.715 214.326 1.00 99.56 89 LYS B O 1
ATOM 2410 N N . SER B 1 90 ? 94.710 22.549 213.687 1.00 108.42 90 SER B N 1
ATOM 2411 C CA . SER B 1 90 ? 96.077 22.074 214.029 1.00 111.64 90 SER B CA 1
ATOM 2412 C C . SER B 1 90 ? 97.105 22.598 213.013 1.00 109.74 90 SER B C 1
ATOM 2413 O O . SER B 1 90 ? 98.280 22.682 213.375 1.00 112.68 90 SER B O 1
ATOM 2416 N N . ILE B 1 91 ? 96.668 22.944 211.800 1.00 113.68 91 ILE B N 1
ATOM 2417 C CA . ILE B 1 91 ? 97.489 23.538 210.693 1.00 117.60 91 ILE B CA 1
ATOM 2418 C C . ILE B 1 91 ? 97.598 25.055 210.910 1.00 118.71 91 ILE B C 1
ATOM 2419 O O . ILE B 1 91 ? 96.565 25.691 210.829 1.00 120.40 91 ILE B O 1
ATOM 2424 N N . ASP B 1 92 ? 98.780 25.643 211.124 1.00 117.80 92 ASP B N 1
ATOM 2425 C CA . ASP B 1 92 ? 98.866 27.059 211.592 1.00 117.36 92 ASP B CA 1
ATOM 2426 C C . ASP B 1 92 ? 99.433 27.966 210.480 1.00 117.84 92 ASP B C 1
ATOM 2427 O O . ASP B 1 92 ? 100.208 28.891 210.798 1.00 124.43 92 ASP B O 1
ATOM 2432 N N . ASN B 1 93 ? 99.003 27.755 209.230 1.00 114.82 93 ASN B N 1
ATOM 2433 C CA . ASN B 1 93 ? 99.274 28.663 208.080 1.00 107.63 93 ASN B CA 1
ATOM 2434 C C . ASN B 1 93 ? 98.090 29.623 207.928 1.00 102.23 93 ASN B C 1
ATOM 2435 O O . ASN B 1 93 ? 97.002 29.156 207.565 1.00 96.16 93 ASN B O 1
ATOM 2440 N N . ILE B 1 94 ? 98.315 30.916 208.163 1.00 102.04 94 ILE B N 1
ATOM 2441 C CA . ILE B 1 94 ? 97.239 31.943 208.327 1.00 102.17 94 ILE B CA 1
ATOM 2442 C C . ILE B 1 94 ? 96.552 32.179 206.979 1.00 97.53 94 ILE B C 1
ATOM 2443 O O . ILE B 1 94 ? 95.348 32.474 206.990 1.00 98.13 94 ILE B O 1
ATOM 2448 N N . LYS B 1 95 ? 97.296 32.089 205.872 1.00 93.54 95 LYS B N 1
ATOM 2449 C CA . LYS B 1 95 ? 96.758 32.260 204.494 1.00 90.22 95 LYS B CA 1
ATOM 2450 C C . LYS B 1 95 ? 95.739 31.151 204.237 1.00 87.81 95 LYS B C 1
ATOM 2451 O O . LYS B 1 95 ? 94.603 31.452 203.823 1.00 80.63 95 LYS B O 1
ATOM 2457 N N . TYR B 1 96 ? 96.160 29.913 204.502 1.00 87.73 96 TYR B N 1
ATOM 2458 C CA . TYR B 1 96 ? 95.399 28.666 204.257 1.00 81.84 96 TYR B CA 1
ATOM 2459 C C . TYR B 1 96 ? 94.080 28.713 205.023 1.00 75.84 96 TYR B C 1
ATOM 2460 O O . TYR B 1 96 ? 93.067 28.300 204.455 1.00 73.70 96 TYR B O 1
ATOM 2469 N N . GLN B 1 97 ? 94.097 29.182 206.272 1.00 80.31 97 GLN B N 1
ATOM 2470 C CA . GLN B 1 97 ? 92.858 29.358 207.080 1.00 87.90 97 GLN B CA 1
ATOM 2471 C C . GLN B 1 97 ? 91.904 30.270 206.307 1.00 88.77 97 GLN B C 1
ATOM 2472 O O . GLN B 1 97 ? 90.726 29.922 206.186 1.00 93.79 97 GLN B O 1
ATOM 2478 N N . ARG B 1 98 ? 92.407 31.382 205.779 1.00 88.62 98 ARG B N 1
ATOM 2479 C CA . ARG B 1 98 ? 91.564 32.424 205.140 1.00 88.06 98 ARG B CA 1
ATOM 2480 C C . ARG B 1 98 ? 90.869 31.821 203.911 1.00 76.65 98 ARG B C 1
ATOM 2481 O O . ARG B 1 98 ? 89.633 31.917 203.839 1.00 72.74 98 ARG B O 1
ATOM 2489 N N . ILE B 1 99 ? 91.614 31.174 203.017 1.00 66.60 99 ILE B N 1
ATOM 2490 C CA . ILE B 1 99 ? 91.022 30.443 201.859 1.00 64.61 99 ILE B CA 1
ATOM 2491 C C . ILE B 1 99 ? 89.988 29.446 202.395 1.00 64.22 99 ILE B C 1
ATOM 2492 O O . ILE B 1 99 ? 88.775 29.696 202.255 1.00 63.47 99 ILE B O 1
ATOM 2497 N N . PHE B 1 100 ? 90.446 28.352 202.991 1.00 63.48 100 PHE B N 1
ATOM 2498 C CA . PHE B 1 100 ? 89.608 27.151 203.221 1.00 66.53 100 PHE B CA 1
ATOM 2499 C C . PHE B 1 100 ? 88.628 27.379 204.373 1.00 67.88 100 PHE B C 1
ATOM 2500 O O . PHE B 1 100 ? 87.587 26.694 204.430 1.00 67.25 100 PHE B O 1
ATOM 2508 N N . GLY B 1 101 ? 88.935 28.321 205.257 1.00 68.62 101 GLY B N 1
ATOM 2509 C CA . GLY B 1 101 ? 87.984 28.765 206.291 1.00 70.72 101 GLY B CA 1
ATOM 2510 C C . GLY B 1 101 ? 86.712 29.257 205.642 1.00 68.86 101 GLY B C 1
ATOM 2511 O O . GLY B 1 101 ? 85.631 28.857 206.094 1.00 68.39 101 GLY B O 1
ATOM 2512 N N . LEU B 1 102 ? 86.863 30.069 204.591 1.00 67.08 102 LEU B N 1
ATOM 2513 C CA . LEU B 1 102 ? 85.749 30.627 203.784 1.00 65.08 102 LEU B CA 1
ATOM 2514 C C . LEU B 1 102 ? 85.030 29.486 203.069 1.00 64.69 102 LEU B C 1
ATOM 2515 O O . LEU B 1 102 ? 83.789 29.400 203.178 1.00 62.10 102 LEU B O 1
ATOM 2520 N N . LEU B 1 103 ? 85.782 28.653 202.350 1.00 62.77 103 LEU B N 1
ATOM 2521 C CA . LEU B 1 103 ? 85.194 27.554 201.545 1.00 61.12 103 LEU B CA 1
ATOM 2522 C C . LEU B 1 103 ? 84.386 26.625 202.464 1.00 62.17 103 LEU B C 1
ATOM 2523 O O . LEU B 1 103 ? 83.188 26.411 202.189 1.00 65.38 103 LEU B O 1
ATOM 2528 N N . ASN B 1 104 ? 84.986 26.136 203.545 1.00 60.73 104 ASN B N 1
ATOM 2529 C CA . ASN B 1 104 ? 84.373 25.070 204.377 1.00 61.00 104 ASN B CA 1
ATOM 2530 C C . ASN B 1 104 ? 83.236 25.673 205.220 1.00 60.42 104 ASN B C 1
ATOM 2531 O O . ASN B 1 104 ? 82.200 24.999 205.343 1.00 55.96 104 ASN B O 1
ATOM 2536 N N . ASN B 1 105 ? 83.394 26.895 205.748 1.00 61.42 105 ASN B N 1
ATOM 2537 C CA . ASN B 1 105 ? 82.320 27.595 206.510 1.00 65.72 105 ASN B CA 1
ATOM 2538 C C . ASN B 1 105 ? 81.113 27.793 205.593 1.00 67.42 105 ASN B C 1
ATOM 2539 O O . ASN B 1 105 ? 80.005 27.365 205.963 1.00 64.62 105 ASN B O 1
ATOM 2544 N N . VAL B 1 106 ? 81.326 28.432 204.440 1.00 68.55 106 VAL B N 1
ATOM 2545 C CA . VAL B 1 106 ? 80.255 28.689 203.435 1.00 66.55 106 VAL B CA 1
ATOM 2546 C C . VAL B 1 106 ? 79.533 27.368 203.165 1.00 64.80 106 VAL B C 1
ATOM 2547 O O . VAL B 1 106 ? 78.301 27.350 203.219 1.00 66.54 106 VAL B O 1
ATOM 2551 N N . ASN B 1 107 ? 80.285 26.304 202.893 1.00 63.31 107 ASN B N 1
ATOM 2552 C CA . ASN B 1 107 ? 79.728 24.974 202.545 1.00 61.65 107 ASN B CA 1
ATOM 2553 C C . ASN B 1 107 ? 78.930 24.443 203.737 1.00 64.72 107 ASN B C 1
ATOM 2554 O O . ASN B 1 107 ? 77.751 24.081 203.543 1.00 65.22 107 ASN B O 1
ATOM 2559 N N . LYS B 1 108 ? 79.556 24.407 204.920 1.00 69.10 108 LYS B N 1
ATOM 2560 C CA . LYS B 1 108 ? 78.928 23.962 206.195 1.00 68.39 108 LYS B CA 1
ATOM 2561 C C . LYS B 1 108 ? 77.592 24.693 206.355 1.00 66.95 108 LYS B C 1
ATOM 2562 O O . LYS B 1 108 ? 76.592 24.025 206.587 1.00 67.36 108 LYS B O 1
ATOM 2568 N N . SER B 1 109 ? 77.580 26.013 206.154 1.00 70.13 109 SER B N 1
ATOM 2569 C CA . SER B 1 109 ? 76.457 26.924 206.496 1.00 67.97 109 SER B CA 1
ATOM 2570 C C . SER B 1 109 ? 75.257 26.722 205.566 1.00 66.41 109 SER B C 1
ATOM 2571 O O . SER B 1 109 ? 74.314 27.504 205.698 1.00 66.31 109 SER B O 1
ATOM 2574 N N . ILE B 1 110 ? 75.278 25.719 204.679 1.00 71.35 110 ILE B N 1
ATOM 2575 C CA . ILE B 1 110 ? 74.117 25.380 203.794 1.00 76.21 110 ILE B CA 1
ATOM 2576 C C . ILE B 1 110 ? 73.959 23.873 203.607 1.00 77.69 110 ILE B C 1
ATOM 2577 O O . ILE B 1 110 ? 73.515 23.523 202.582 1.00 78.89 110 ILE B O 1
ATOM 2582 N N . ASP B 1 111 ? 74.289 23.023 204.567 1.00 83.16 111 ASP B N 1
ATOM 2583 C CA . ASP B 1 111 ? 73.984 21.561 204.525 1.00 82.85 111 ASP B CA 1
ATOM 2584 C C . ASP B 1 111 ? 73.216 21.167 203.243 1.00 77.50 111 ASP B C 1
ATOM 2585 O O . ASP B 1 111 ? 71.960 21.070 203.299 1.00 76.32 111 ASP B O 1
ATOM 2590 N N . LEU B 1 112 ? 73.934 20.921 202.136 1.00 70.13 112 LEU B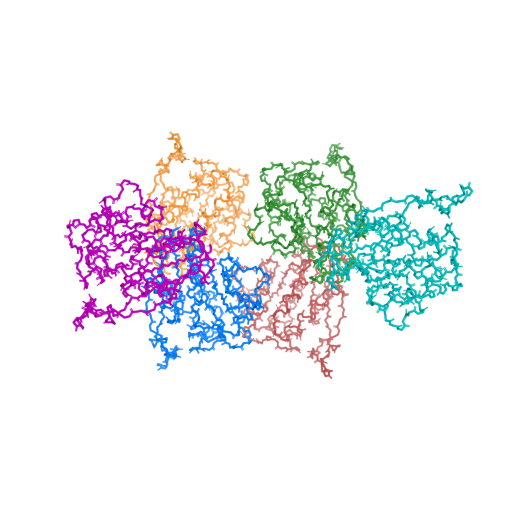 N 1
ATOM 2591 C CA . LEU B 1 112 ? 73.330 20.515 200.835 1.00 65.69 112 LEU B CA 1
ATOM 2592 C C . LEU B 1 112 ? 72.818 19.086 200.986 1.00 64.18 112 LEU B C 1
ATOM 2593 O O . LEU B 1 112 ? 71.721 18.779 200.441 1.00 65.18 112 LEU B O 1
ATOM 2598 N N . PHE B 1 113 ? 73.565 18.265 201.733 1.00 62.94 113 PHE B N 1
ATOM 2599 C CA . PHE B 1 113 ? 73.225 16.848 202.029 1.00 61.57 113 PHE B CA 1
ATOM 2600 C C . PHE B 1 113 ? 71.792 16.769 202.548 1.00 60.61 113 PHE B C 1
ATOM 2601 O O . PHE B 1 113 ? 71.071 15.851 202.131 1.00 66.13 113 PHE B O 1
ATOM 2609 N N . THR B 1 114 ? 71.399 17.696 203.424 1.00 55.03 114 THR B N 1
ATOM 2610 C CA . THR B 1 114 ? 70.032 17.760 203.994 1.00 55.37 114 THR B CA 1
ATOM 2611 C C . THR B 1 114 ? 69.107 18.389 202.956 1.00 56.71 114 THR B C 1
ATOM 2612 O O . THR B 1 114 ? 68.039 17.826 202.707 1.00 61.65 114 THR B O 1
ATOM 2616 N N . LYS B 1 115 ? 69.519 19.503 202.357 1.00 59.51 115 LYS B N 1
ATOM 2617 C CA . LYS B 1 115 ? 68.694 20.255 201.379 1.00 56.52 115 LYS B CA 1
ATOM 2618 C C . LYS B 1 115 ? 68.144 19.302 200.319 1.00 55.40 115 LYS B C 1
ATOM 2619 O O . LYS B 1 115 ? 66.962 19.439 199.984 1.00 53.23 115 LYS B O 1
ATOM 2625 N N . TYR B 1 116 ? 68.981 18.397 199.800 1.00 58.29 116 TYR B N 1
ATOM 2626 C CA . TYR B 1 116 ? 68.653 17.524 198.636 1.00 60.54 116 TYR B CA 1
ATOM 2627 C C . TYR B 1 116 ? 68.511 16.069 199.082 1.00 59.23 116 TYR B C 1
ATOM 2628 O O . TYR B 1 116 ? 68.261 15.209 198.223 1.00 58.40 116 TYR B O 1
ATOM 2637 N N . ASN B 1 117 ? 68.661 15.817 200.382 1.00 59.66 117 ASN B N 1
ATOM 2638 C CA . ASN B 1 117 ? 68.560 14.467 200.989 1.00 58.12 117 ASN B CA 1
ATOM 2639 C C . ASN B 1 117 ? 69.460 13.495 200.222 1.00 52.80 117 ASN B C 1
ATOM 2640 O O . ASN B 1 117 ? 68.916 12.680 199.465 1.00 48.58 117 ASN B O 1
ATOM 2645 N N . VAL B 1 118 ? 70.776 13.593 200.422 1.00 51.10 118 VAL B N 1
ATOM 2646 C CA . VAL B 1 118 ? 71.806 12.763 199.734 1.00 54.89 118 VAL B CA 1
ATOM 2647 C C . VAL B 1 118 ? 72.940 12.480 200.722 1.00 57.07 118 VAL B C 1
ATOM 2648 O O . VAL B 1 118 ? 73.087 13.268 201.677 1.00 58.87 118 VAL B O 1
ATOM 2652 N N . ASP B 1 119 ? 73.710 11.414 200.485 1.00 59.85 119 ASP B N 1
ATOM 2653 C CA . ASP B 1 119 ? 74.802 10.943 201.384 1.00 63.65 119 ASP B CA 1
ATOM 2654 C C . ASP B 1 119 ? 76.161 11.253 200.747 1.00 63.41 119 ASP B C 1
ATOM 2655 O O . ASP B 1 119 ? 77.144 11.386 201.507 1.00 66.78 119 ASP B O 1
ATOM 2660 N N . LYS B 1 120 ? 76.211 11.339 199.413 1.00 62.72 120 LYS B N 1
ATOM 2661 C CA . LYS B 1 120 ? 77.420 11.703 198.625 1.00 61.67 120 LYS B CA 1
ATOM 2662 C C . LYS B 1 120 ? 77.065 12.838 197.656 1.00 57.08 120 LYS B C 1
ATOM 2663 O O . LYS B 1 120 ? 75.906 12.884 197.201 1.00 52.08 120 LYS B O 1
ATOM 2669 N N . ILE B 1 121 ? 78.026 13.728 197.378 1.00 55.18 121 ILE B N 1
ATOM 2670 C CA . ILE B 1 121 ? 77.914 14.835 196.380 1.00 53.32 121 ILE B CA 1
ATOM 2671 C C . ILE B 1 121 ? 79.132 14.795 195.458 1.00 52.47 121 ILE B C 1
ATOM 2672 O O . ILE B 1 121 ? 80.279 14.735 195.970 1.00 54.59 121 ILE B O 1
ATOM 2677 N N . PHE B 1 122 ? 78.887 14.872 194.153 1.00 51.99 122 PHE B N 1
ATOM 2678 C CA . PHE B 1 122 ? 79.926 15.031 193.110 1.00 55.81 122 PHE B CA 1
ATOM 2679 C C . PHE B 1 122 ? 80.391 16.487 193.124 1.00 57.43 122 PHE B C 1
ATOM 2680 O O . PHE B 1 122 ? 79.570 17.420 193.017 1.00 57.46 122 PHE B O 1
ATOM 2688 N N . GLU B 1 123 ? 81.693 16.671 193.248 1.00 56.23 123 GLU B N 1
ATOM 2689 C CA . GLU B 1 123 ? 82.295 17.968 193.592 1.00 55.79 123 GLU B CA 1
ATOM 2690 C C . GLU B 1 123 ? 83.349 18.294 192.535 1.00 55.53 123 GLU B C 1
ATOM 2691 O O . GLU B 1 123 ? 84.446 17.757 192.629 1.00 57.22 123 GLU B O 1
ATOM 2697 N N . LEU B 1 124 ? 83.012 19.110 191.535 1.00 59.16 124 LEU B N 1
ATOM 2698 C CA . LEU B 1 124 ? 84.034 19.668 190.610 1.00 57.70 124 LEU B CA 1
ATOM 2699 C C . LEU B 1 124 ? 84.857 20.654 191.428 1.00 56.05 124 LEU B C 1
ATOM 2700 O O . LEU B 1 124 ? 84.391 21.791 191.635 1.00 52.72 124 LEU B O 1
ATOM 2705 N N . ARG B 1 125 ? 85.999 20.187 191.925 1.00 56.46 125 ARG B N 1
ATOM 2706 C CA . ARG B 1 125 ? 86.742 20.828 193.034 1.00 62.04 125 ARG B CA 1
ATOM 2707 C C . ARG B 1 125 ? 87.775 21.791 192.469 1.00 62.11 125 ARG B C 1
ATOM 2708 O O . ARG B 1 125 ? 87.924 22.883 193.034 1.00 61.70 125 ARG B O 1
ATOM 2716 N N . ILE B 1 126 ? 88.473 21.376 191.416 1.00 67.07 126 ILE B N 1
ATOM 2717 C CA . ILE B 1 126 ? 89.595 22.148 190.815 1.00 72.61 126 ILE B CA 1
ATOM 2718 C C . ILE B 1 126 ? 89.531 22.036 189.290 1.00 69.52 126 ILE B C 1
ATOM 2719 O O . ILE B 1 126 ? 89.585 20.915 188.761 1.00 67.91 126 ILE B O 1
ATOM 2724 N N . LEU B 1 127 ? 89.465 23.192 188.633 1.00 75.35 127 LEU B N 1
ATOM 2725 C CA . LEU B 1 127 ? 89.256 23.356 187.170 1.00 74.68 127 LEU B CA 1
ATOM 2726 C C . LEU B 1 127 ? 90.376 24.235 186.591 1.00 70.28 127 LEU B C 1
ATOM 2727 O O . LEU B 1 127 ? 90.361 25.460 186.849 1.00 61.04 127 LEU B O 1
ATOM 2732 N N . SER B 1 128 ? 91.307 23.620 185.853 1.00 70.53 128 SER B N 1
ATOM 2733 C CA . SER B 1 128 ? 92.524 24.259 185.285 1.00 75.44 128 SER B CA 1
ATOM 2734 C C . SER B 1 128 ? 92.584 24.063 183.759 1.00 79.71 128 SER B C 1
ATOM 2735 O O . SER B 1 128 ? 92.465 22.910 183.289 1.00 74.19 128 SER B O 1
ATOM 2738 N N . VAL B 1 129 ? 92.765 25.166 183.024 1.00 84.93 129 VAL B N 1
ATOM 2739 C CA . VAL B 1 129 ? 93.133 25.199 181.578 1.00 83.81 129 VAL B CA 1
ATOM 2740 C C . VAL B 1 129 ? 94.409 26.034 181.444 1.00 82.49 129 VAL B C 1
ATOM 2741 O O . VAL B 1 129 ? 94.394 27.181 181.908 1.00 77.35 129 VAL B O 1
ATOM 2745 N N . ASP B 1 130 ? 95.458 25.470 180.834 1.00 85.40 130 ASP B N 1
ATOM 2746 C CA . ASP B 1 130 ? 96.807 26.084 180.665 1.00 86.49 130 ASP B CA 1
ATOM 2747 C C . ASP B 1 130 ? 96.647 27.515 180.139 1.00 84.39 130 ASP B C 1
ATOM 2748 O O . ASP B 1 130 ? 95.712 27.737 179.342 1.00 84.05 130 ASP B O 1
ATOM 2753 N N . SER B 1 131 ? 97.527 28.432 180.570 1.00 81.93 131 SER B N 1
ATOM 2754 C CA . SER B 1 131 ? 97.624 29.842 180.094 1.00 80.38 131 SER B CA 1
ATOM 2755 C C . SER B 1 131 ? 97.588 29.861 178.555 1.00 79.78 131 SER B C 1
ATOM 2756 O O . SER B 1 131 ? 96.795 30.627 177.975 1.00 71.13 131 SER B O 1
ATOM 2759 N N . ARG B 1 132 ? 98.424 29.023 177.937 1.00 84.83 132 ARG B N 1
ATOM 2760 C CA . ARG B 1 132 ? 98.562 28.847 176.467 1.00 88.38 132 ARG B CA 1
ATOM 2761 C C . ARG B 1 132 ? 97.170 28.651 175.841 1.00 91.00 132 ARG B C 1
ATOM 2762 O O . ARG B 1 132 ? 96.801 29.455 174.965 1.00 96.85 132 ARG B O 1
ATOM 2770 N N . PHE B 1 133 ? 96.420 27.638 176.301 1.00 91.89 133 PHE B N 1
ATOM 2771 C CA . PHE B 1 133 ? 95.232 27.044 175.621 1.00 89.47 133 PHE B CA 1
ATOM 2772 C C . PHE B 1 133 ? 93.918 27.696 176.115 1.00 80.96 133 PHE B C 1
ATOM 2773 O O . PHE B 1 133 ? 92.826 27.336 175.626 1.00 74.86 133 PHE B O 1
ATOM 2781 N N . ARG B 1 134 ? 94.014 28.663 177.029 1.00 75.68 134 ARG B N 1
ATOM 2782 C CA . ARG B 1 134 ? 92.863 29.288 177.738 1.00 76.40 134 ARG B CA 1
ATOM 2783 C C . ARG B 1 134 ? 92.018 30.096 176.749 1.00 72.77 134 ARG B C 1
ATOM 2784 O O . ARG B 1 134 ? 92.589 30.663 175.829 1.00 78.97 134 ARG B O 1
ATOM 2792 N N . GLY B 1 135 ? 90.704 30.145 176.944 1.00 73.22 135 GLY B N 1
ATOM 2793 C CA . GLY B 1 135 ? 89.787 30.971 176.136 1.00 74.94 135 GLY B CA 1
ATOM 2794 C C . GLY B 1 135 ? 89.227 30.238 174.921 1.00 77.98 135 GLY B C 1
ATOM 2795 O O . GLY B 1 135 ? 88.501 30.878 174.142 1.00 84.78 135 GLY B O 1
ATOM 2796 N N . ARG B 1 136 ? 89.518 28.944 174.759 1.00 79.37 136 ARG B N 1
ATOM 2797 C CA . ARG B 1 136 ? 89.073 28.135 173.588 1.00 79.06 136 ARG B CA 1
ATOM 2798 C C . ARG B 1 136 ? 87.867 27.258 173.982 1.00 77.76 136 ARG B C 1
ATOM 2799 O O . ARG B 1 136 ? 87.625 26.245 173.293 1.00 79.16 136 ARG B O 1
ATOM 2807 N N . GLY B 1 137 ? 87.139 27.613 175.049 1.00 73.72 137 GLY B N 1
ATOM 2808 C CA . GLY B 1 137 ? 85.937 26.885 175.513 1.00 72.63 137 GLY B CA 1
ATOM 2809 C C . GLY B 1 137 ? 86.250 25.509 176.099 1.00 73.66 137 GLY B C 1
ATOM 2810 O O . GLY B 1 137 ? 85.332 24.662 176.170 1.00 67.71 137 GLY B O 1
ATOM 2811 N N . ILE B 1 138 ? 87.491 25.274 176.526 1.00 81.07 138 ILE B N 1
ATOM 2812 C CA . ILE B 1 138 ? 87.962 23.937 177.003 1.00 83.49 138 ILE B CA 1
ATOM 2813 C C . ILE B 1 138 ? 87.365 23.646 178.389 1.00 80.45 138 ILE B C 1
ATOM 2814 O O . ILE B 1 138 ? 86.944 22.499 178.624 1.00 85.33 138 ILE B O 1
ATOM 2819 N N . ALA B 1 139 ? 87.331 24.640 179.276 1.00 72.37 139 ALA B N 1
ATOM 2820 C CA . ALA B 1 139 ? 86.717 24.522 180.617 1.00 69.43 139 ALA B CA 1
ATOM 2821 C C . ALA B 1 139 ? 85.259 24.082 180.455 1.00 66.97 139 ALA B C 1
ATOM 2822 O O . ALA B 1 139 ? 84.860 23.063 181.066 1.00 63.28 139 ALA B O 1
ATOM 2824 N N . LYS B 1 140 ? 84.499 24.814 179.640 1.00 64.90 140 LYS B N 1
ATOM 2825 C CA . LYS B 1 140 ? 83.066 24.515 179.392 1.00 66.88 140 LYS B CA 1
ATOM 2826 C C . LYS B 1 140 ? 82.928 23.040 179.016 1.00 64.08 140 LYS B C 1
ATOM 2827 O O . LYS B 1 140 ? 81.927 22.417 179.422 1.00 68.37 140 LYS B O 1
ATOM 2833 N N . GLU B 1 141 ? 83.894 22.495 178.282 1.00 61.70 141 GLU B N 1
ATOM 2834 C CA . GLU B 1 141 ? 83.832 21.083 177.844 1.00 62.80 141 GLU B CA 1
ATOM 2835 C C . GLU B 1 141 ? 84.088 20.194 179.057 1.00 59.92 141 GLU B C 1
ATOM 2836 O O . GLU B 1 141 ? 83.277 19.284 179.280 1.00 61.13 141 GLU B O 1
ATOM 2842 N N . LEU B 1 142 ? 85.171 20.456 179.793 1.00 58.85 142 LEU B N 1
ATOM 2843 C CA . LEU B 1 142 ? 85.570 19.676 180.994 1.00 60.58 142 LEU B CA 1
ATOM 2844 C C . LEU B 1 142 ? 84.369 19.579 181.940 1.00 59.49 142 LEU B C 1
ATOM 2845 O O . LEU B 1 142 ? 83.990 18.446 182.317 1.00 58.64 142 LEU B O 1
ATOM 2850 N N . PHE B 1 143 ? 83.774 20.729 182.259 1.00 57.78 143 PHE B N 1
ATOM 2851 C CA . PHE B 1 143 ? 82.560 20.857 183.104 1.00 60.31 143 PHE B CA 1
ATOM 2852 C C . PHE B 1 143 ? 81.462 19.908 182.603 1.00 60.91 143 PHE B C 1
ATOM 2853 O O . PHE B 1 143 ? 81.054 19.017 183.369 1.00 68.03 143 PHE B O 1
ATOM 2861 N N . LEU B 1 144 ? 80.997 20.081 181.363 1.00 60.47 144 LEU B N 1
ATOM 2862 C CA . LEU B 1 144 ? 79.955 19.203 180.772 1.00 61.23 144 LEU B CA 1
ATOM 2863 C C . LEU B 1 144 ? 80.393 17.743 180.921 1.00 59.27 144 LEU B C 1
ATOM 2864 O O . LEU B 1 144 ? 79.582 16.956 181.374 1.00 57.85 144 LEU B O 1
ATOM 2869 N N . ARG B 1 145 ? 81.640 17.409 180.581 1.00 65.47 145 ARG B N 1
ATOM 2870 C CA . ARG B 1 145 ? 82.165 16.018 180.655 1.00 74.17 145 ARG B CA 1
ATOM 2871 C C . ARG B 1 145 ? 82.084 15.526 182.107 1.00 73.44 145 ARG B C 1
ATOM 2872 O O . ARG B 1 145 ? 81.711 14.348 182.318 1.00 74.82 145 ARG B O 1
ATOM 2880 N N . SER B 1 146 ? 82.425 16.391 183.064 1.00 69.42 146 SER B N 1
ATOM 2881 C CA . SER B 1 146 ? 82.400 16.080 184.515 1.00 68.61 146 SER B CA 1
ATOM 2882 C C . SER B 1 146 ? 80.972 15.743 184.934 1.00 64.00 146 SER B C 1
ATOM 2883 O O . SER B 1 146 ? 80.795 14.740 185.637 1.00 63.73 146 SER B O 1
ATOM 2886 N N . GLU B 1 147 ? 80.000 16.547 184.499 1.00 64.29 147 GLU B N 1
ATOM 2887 C CA . GLU B 1 147 ? 78.561 16.347 184.820 1.00 65.29 147 GLU B CA 1
ATOM 2888 C C . GLU B 1 147 ? 78.155 14.930 184.397 1.00 65.60 147 GLU B C 1
ATOM 2889 O O . GLU B 1 147 ? 77.376 14.296 185.130 1.00 68.07 147 GLU B O 1
ATOM 2895 N N . LEU B 1 148 ? 78.681 14.447 183.269 1.00 64.04 148 LEU B N 1
ATOM 2896 C CA . LEU B 1 148 ? 78.262 13.162 182.657 1.00 65.81 148 LEU B CA 1
ATOM 2897 C C . LEU B 1 148 ? 78.969 11.993 183.346 1.00 66.81 148 LEU B C 1
ATOM 2898 O O . LEU B 1 148 ? 78.416 10.883 183.322 1.00 74.94 148 LEU B O 1
ATOM 2903 N N . ILE B 1 149 ? 80.153 12.224 183.909 1.00 66.01 149 ILE B N 1
ATOM 2904 C CA . ILE B 1 149 ? 80.850 11.229 184.771 1.00 68.24 149 ILE B CA 1
ATOM 2905 C C . ILE B 1 149 ? 79.974 11.007 186.011 1.00 71.68 149 ILE B C 1
ATOM 2906 O O . ILE B 1 149 ? 79.841 9.852 186.454 1.00 79.80 149 ILE B O 1
ATOM 2911 N N . ALA B 1 150 ? 79.380 12.073 186.542 1.00 70.71 150 ALA B N 1
ATOM 2912 C CA . ALA B 1 150 ? 78.500 12.012 187.724 1.00 70.26 150 ALA B CA 1
ATOM 2913 C C . ALA B 1 150 ? 77.338 11.059 187.423 1.00 73.93 150 ALA B C 1
ATOM 2914 O O . ALA B 1 150 ? 77.179 10.069 188.156 1.00 79.50 150 ALA B O 1
ATOM 2916 N N . GLU B 1 151 ? 76.594 11.318 186.348 1.00 75.12 151 GLU B N 1
ATOM 2917 C CA . GLU B 1 151 ? 75.395 10.529 185.963 1.00 75.55 151 GLU B CA 1
ATOM 2918 C C . GLU B 1 151 ? 75.773 9.050 185.776 1.00 75.82 151 GLU B C 1
ATOM 2919 O O . GLU B 1 151 ? 74.985 8.188 186.201 1.00 78.22 151 GLU B O 1
ATOM 2925 N N . GLU B 1 152 ? 76.935 8.768 185.185 1.00 77.82 152 GLU B N 1
ATOM 2926 C CA . GLU B 1 152 ? 77.424 7.384 184.926 1.00 88.33 152 GLU B CA 1
ATOM 2927 C C . GLU B 1 152 ? 77.778 6.677 186.240 1.00 80.07 152 GLU B C 1
ATOM 2928 O O . GLU B 1 152 ? 77.769 5.436 186.250 1.00 85.58 152 GLU B O 1
ATOM 2934 N N . HIS B 1 153 ? 78.136 7.422 187.285 1.00 72.59 153 HIS B N 1
ATOM 2935 C CA . HIS B 1 153 ? 78.508 6.858 188.613 1.00 72.53 153 HIS B CA 1
ATOM 2936 C C . HIS B 1 153 ? 77.345 7.031 189.596 1.00 70.81 153 HIS B C 1
ATOM 2937 O O . HIS B 1 153 ? 77.570 6.912 190.820 1.00 69.15 153 HIS B O 1
ATOM 2944 N N . GLY B 1 154 ? 76.152 7.294 189.061 1.00 68.93 154 GLY B N 1
ATOM 2945 C CA . GLY B 1 154 ? 74.883 7.254 189.802 1.00 68.01 154 GLY B CA 1
ATOM 2946 C C . GLY B 1 154 ? 74.839 8.289 190.906 1.00 64.61 154 GLY B C 1
ATOM 2947 O O . GLY B 1 154 ? 74.176 8.020 191.920 1.00 65.10 154 GLY B O 1
ATOM 2948 N N . PHE B 1 155 ? 75.511 9.428 190.719 1.00 62.85 155 PHE B N 1
ATOM 2949 C CA . PHE B 1 155 ? 75.392 10.620 191.603 1.00 62.36 155 PHE B CA 1
ATOM 2950 C C . PHE B 1 155 ? 74.092 11.352 191.269 1.00 61.97 155 PHE B C 1
ATOM 2951 O O . PHE B 1 155 ? 73.585 11.185 190.150 1.00 66.30 155 PHE B O 1
ATOM 2959 N N . LYS B 1 156 ? 73.558 12.088 192.244 1.00 62.73 156 LYS B N 1
ATOM 2960 C CA . LYS B 1 156 ? 72.244 12.777 192.166 1.00 65.19 156 LYS B CA 1
ATOM 2961 C C . LYS B 1 156 ? 72.437 14.294 192.167 1.00 61.49 156 LYS B C 1
ATOM 2962 O O . LYS B 1 156 ? 71.566 14.973 191.625 1.00 60.79 156 LYS B O 1
ATOM 2968 N N . LEU B 1 157 ? 73.510 14.798 192.793 1.00 58.71 157 LEU B N 1
ATOM 2969 C CA . LEU B 1 157 ? 73.831 16.248 192.900 1.00 54.12 157 LEU B CA 1
ATOM 2970 C C . LEU B 1 157 ? 75.298 16.497 192.549 1.00 53.54 157 LEU B C 1
ATOM 2971 O O . LEU B 1 157 ? 76.170 15.840 193.134 1.00 49.98 157 LEU B O 1
ATOM 2976 N N . VAL B 1 158 ? 75.546 17.456 191.655 1.00 56.09 158 VAL B N 1
ATOM 2977 C CA . VAL B 1 158 ? 76.902 17.985 191.325 1.00 53.52 158 VAL B CA 1
ATOM 2978 C C . VAL B 1 158 ? 76.987 19.383 191.921 1.00 50.85 158 VAL B C 1
ATOM 2979 O O . VAL B 1 158 ? 75.990 20.117 191.826 1.00 48.22 158 VAL B O 1
ATOM 2983 N N . LYS B 1 159 ? 78.128 19.707 192.525 1.00 51.65 159 LYS B N 1
ATOM 2984 C CA . LYS B 1 159 ? 78.367 20.991 193.231 1.00 51.65 159 LYS B CA 1
ATOM 2985 C C . LYS B 1 159 ? 79.748 21.514 192.825 1.00 50.60 159 LYS B C 1
ATOM 2986 O O . LYS B 1 159 ? 80.635 20.685 192.524 1.00 49.94 159 LYS B O 1
ATOM 2992 N N . VAL B 1 160 ? 79.903 22.838 192.786 1.00 50.81 160 VAL B N 1
ATOM 2993 C CA . VAL B 1 160 ? 81.165 23.521 192.375 1.00 54.19 160 VAL B CA 1
ATOM 2994 C C . VAL B 1 160 ? 81.358 24.779 193.229 1.00 53.47 160 VAL B C 1
ATOM 2995 O O . VAL B 1 160 ? 80.408 25.592 193.324 1.00 48.82 160 VAL B O 1
ATOM 2999 N N . ASP B 1 161 ? 82.543 24.915 193.827 1.00 55.81 161 ASP B N 1
ATOM 3000 C CA . ASP B 1 161 ? 82.980 26.142 194.536 1.00 59.61 161 ASP B CA 1
ATOM 3001 C C . ASP B 1 161 ? 83.469 27.119 193.471 1.00 58.55 161 ASP B C 1
ATOM 3002 O O . ASP B 1 161 ? 84.666 27.082 193.140 1.00 63.87 161 ASP B O 1
ATOM 3007 N N . ALA B 1 162 ? 82.568 27.935 192.937 1.00 56.37 162 ALA B N 1
ATOM 3008 C CA . ALA B 1 162 ? 82.817 28.765 191.738 1.00 59.90 162 ALA B CA 1
ATOM 3009 C C . ALA B 1 162 ? 83.441 30.094 192.158 1.00 57.97 162 ALA B C 1
ATOM 3010 O O . ALA B 1 162 ? 82.697 31.085 192.262 1.00 56.07 162 ALA B O 1
ATOM 3012 N N . THR B 1 163 ? 84.758 30.094 192.388 1.00 60.16 163 THR B N 1
ATOM 3013 C CA . THR B 1 163 ? 85.549 31.269 192.851 1.00 63.29 163 THR B CA 1
ATOM 3014 C C . THR B 1 163 ? 85.758 32.241 191.683 1.00 65.37 163 THR B C 1
ATOM 3015 O O . THR B 1 163 ? 85.628 33.472 191.901 1.00 62.47 163 THR B O 1
ATOM 3019 N N . SER B 1 164 ? 86.077 31.697 190.501 1.00 68.53 164 SER B N 1
ATOM 3020 C CA . SER B 1 164 ? 86.164 32.422 189.205 1.00 67.60 164 SER B CA 1
ATOM 3021 C C . SER B 1 164 ? 84.756 32.691 188.669 1.00 69.68 164 SER B C 1
ATOM 3022 O O . SER B 1 164 ? 83.906 31.777 188.722 1.00 68.91 164 SER B O 1
ATOM 3025 N N . LEU B 1 165 ? 84.536 33.909 188.179 1.00 68.99 165 LEU B N 1
ATOM 3026 C CA . LEU B 1 165 ? 83.324 34.319 187.425 1.00 67.26 165 LEU B CA 1
ATOM 3027 C C . LEU B 1 165 ? 83.241 33.546 186.101 1.00 64.54 165 LEU B C 1
ATOM 3028 O O . LEU B 1 165 ? 82.115 33.251 185.664 1.00 64.90 165 LEU B O 1
ATOM 3033 N N . PHE B 1 166 ? 84.377 33.203 185.490 1.00 62.29 166 PHE B N 1
ATOM 3034 C CA . PHE B 1 166 ? 84.423 32.376 184.252 1.00 59.84 166 PHE B CA 1
ATOM 3035 C C . PHE B 1 166 ? 83.849 30.987 184.543 1.00 56.98 166 PHE B C 1
ATOM 3036 O O . PHE B 1 166 ? 83.150 30.456 183.685 1.00 57.70 166 PHE B O 1
ATOM 3044 N N . THR B 1 167 ? 84.126 30.438 185.727 1.00 58.98 167 THR B N 1
ATOM 3045 C CA . THR B 1 167 ? 83.563 29.147 186.213 1.00 63.28 167 THR B CA 1
ATOM 3046 C C . THR B 1 167 ? 82.056 29.286 186.470 1.00 61.01 167 THR B C 1
ATOM 3047 O O . THR B 1 167 ? 81.333 28.297 186.241 1.00 58.82 167 THR B O 1
ATOM 3051 N N . GLN B 1 168 ? 81.605 30.446 186.956 1.00 59.65 168 GLN B N 1
ATOM 3052 C CA . GLN B 1 168 ? 80.165 30.728 187.196 1.00 60.45 168 GLN B CA 1
ATOM 3053 C C . GLN B 1 168 ? 79.428 30.693 185.851 1.00 62.31 168 GLN B C 1
ATOM 3054 O O . GLN B 1 168 ? 78.298 30.162 185.797 1.00 57.49 168 GLN B O 1
ATOM 3060 N N . ARG B 1 169 ? 80.041 31.239 184.800 1.00 64.32 169 ARG B N 1
ATOM 3061 C CA . ARG B 1 169 ? 79.438 31.288 183.447 1.00 67.64 169 ARG B CA 1
ATOM 3062 C C . ARG B 1 169 ? 79.293 29.872 182.911 1.00 61.27 169 ARG B C 1
ATOM 3063 O O . ARG B 1 169 ? 78.192 29.522 182.463 1.00 62.08 169 ARG B O 1
ATOM 3071 N N . ALA B 1 170 ? 80.377 29.104 182.938 1.00 53.89 170 ALA B N 1
ATOM 3072 C CA . ALA B 1 170 ? 80.369 27.693 182.513 1.00 55.03 170 ALA B CA 1
ATOM 3073 C C . ALA B 1 170 ? 79.192 27.003 183.204 1.00 54.68 170 ALA B C 1
ATOM 3074 O O . ALA B 1 170 ? 78.399 26.339 182.524 1.00 59.29 170 ALA B O 1
ATOM 3076 N N . ALA B 1 171 ? 79.057 27.214 184.508 1.00 56.58 171 ALA B N 1
ATOM 3077 C CA . ALA B 1 171 ? 77.991 26.626 185.344 1.00 56.89 171 ALA B CA 1
ATOM 3078 C C . ALA B 1 171 ? 76.635 27.170 184.883 1.00 55.42 171 ALA B C 1
ATOM 3079 O O . ALA B 1 171 ? 75.762 26.357 184.606 1.00 56.28 171 ALA B O 1
ATOM 3081 N N . GLU B 1 172 ? 76.466 28.489 184.796 1.00 59.45 172 GLU B N 1
ATOM 3082 C CA . GLU B 1 172 ? 75.220 29.097 184.249 1.00 66.10 172 GLU B CA 1
ATOM 3083 C C . GLU B 1 172 ? 74.855 28.342 182.966 1.00 64.31 172 GLU B C 1
ATOM 3084 O O . GLU B 1 172 ? 73.696 27.913 182.844 1.00 61.96 172 GLU B O 1
ATOM 3090 N N . CYS B 1 173 ? 75.827 28.156 182.068 1.00 61.39 173 CYS B N 1
ATOM 3091 C CA . CYS B 1 173 ? 75.613 27.594 180.711 1.00 63.08 173 CYS B CA 1
ATOM 3092 C C . CYS B 1 173 ? 75.007 26.189 180.799 1.00 64.48 173 CYS B C 1
ATOM 3093 O O . CYS B 1 173 ? 74.098 25.897 180.001 1.00 69.99 173 CYS B O 1
ATOM 3096 N N . LEU B 1 174 ? 75.473 25.356 181.732 1.00 61.07 174 LEU B N 1
ATOM 3097 C CA . LEU B 1 174 ? 74.979 23.963 181.912 1.00 57.24 174 LEU B CA 1
ATOM 3098 C C . LEU B 1 174 ? 73.749 23.936 182.834 1.00 56.56 174 LEU B C 1
ATOM 3099 O O . LEU B 1 174 ? 73.269 22.827 183.123 1.00 57.09 174 LEU B O 1
ATOM 3104 N N . GLY B 1 175 ? 73.265 25.103 183.283 1.00 56.29 175 GLY B N 1
ATOM 3105 C CA . GLY B 1 175 ? 71.974 25.266 183.985 1.00 57.32 175 GLY B CA 1
ATOM 3106 C C . GLY B 1 175 ? 72.094 25.081 185.490 1.00 58.35 175 GLY B C 1
ATOM 3107 O O . GLY B 1 175 ? 71.093 24.733 186.126 1.00 56.47 175 GLY B O 1
ATOM 3108 N N . PHE B 1 176 ? 73.273 25.334 186.047 1.00 60.07 176 PHE B N 1
ATOM 3109 C CA . PHE B 1 176 ? 73.549 25.254 187.499 1.00 60.39 176 PHE B CA 1
ATOM 3110 C C . PHE B 1 176 ? 72.872 26.415 188.228 1.00 64.07 176 PHE B C 1
ATOM 3111 O O . PHE B 1 176 ? 72.928 27.567 187.759 1.00 66.97 176 PHE B O 1
ATOM 3119 N N . ILE B 1 177 ? 72.303 26.101 189.390 1.00 69.09 177 ILE B N 1
ATOM 3120 C CA . ILE B 1 177 ? 71.639 27.042 190.336 1.00 68.14 177 ILE B CA 1
ATOM 3121 C C . ILE B 1 177 ? 72.684 27.583 191.321 1.00 63.95 177 ILE B C 1
ATOM 3122 O O . ILE B 1 177 ? 73.582 26.818 191.696 1.00 62.46 177 ILE B O 1
ATOM 3127 N N . THR B 1 178 ? 72.571 28.855 191.714 1.00 62.72 178 THR B N 1
ATOM 3128 C CA . THR B 1 178 ? 73.373 29.466 192.809 1.00 61.97 178 THR B CA 1
ATOM 3129 C C . THR B 1 178 ? 72.717 29.129 194.151 1.00 62.79 178 THR B C 1
ATOM 3130 O O . THR B 1 178 ? 71.568 29.567 194.386 1.00 60.70 178 THR B O 1
ATOM 3134 N N . GLU B 1 179 ? 73.432 28.365 194.983 1.00 65.72 179 GLU B N 1
ATOM 3135 C CA . GLU B 1 179 ? 73.003 27.943 196.341 1.00 63.91 179 GLU B CA 1
ATOM 3136 C C . GLU B 1 179 ? 73.259 29.083 197.322 1.00 63.91 179 GLU B C 1
ATOM 3137 O O . GLU B 1 179 ? 72.298 29.523 197.964 1.00 67.13 179 GLU B O 1
ATOM 3143 N N . LYS B 1 180 ? 74.515 29.521 197.423 1.00 64.77 180 LYS B N 1
ATOM 3144 C CA . LYS B 1 180 ? 74.930 30.674 198.261 1.00 68.06 180 LYS B CA 1
ATOM 3145 C C . LYS B 1 180 ? 75.795 31.615 197.424 1.00 66.46 180 LYS B C 1
ATOM 3146 O O . LYS B 1 180 ? 76.730 31.143 196.759 1.00 60.96 180 LYS B O 1
ATOM 3152 N N . CYS B 1 181 ? 75.480 32.904 197.469 1.00 70.88 181 CYS B N 1
ATOM 3153 C CA . CYS B 1 181 ? 76.322 33.976 196.901 1.00 74.02 181 CYS B CA 1
ATOM 3154 C C . CYS B 1 181 ? 76.915 34.797 198.045 1.00 73.72 181 CYS B C 1
ATOM 3155 O O . CYS B 1 181 ? 76.145 35.145 198.976 1.00 77.43 181 CYS B O 1
ATOM 3158 N N . VAL B 1 182 ? 78.224 35.067 197.977 1.00 70.46 182 VAL B N 1
ATOM 3159 C CA . VAL B 1 182 ? 79.000 35.778 199.033 1.00 71.44 182 VAL B CA 1
ATOM 3160 C C . VAL B 1 182 ? 80.070 36.658 198.382 1.00 68.01 182 VAL B C 1
ATOM 3161 O O . VAL B 1 182 ? 80.866 36.144 197.582 1.00 60.10 182 VAL B O 1
ATOM 3165 N N . THR B 1 183 ? 80.105 37.930 198.785 1.00 72.22 183 THR B N 1
ATOM 3166 C CA . THR B 1 183 ? 81.018 38.992 198.283 1.00 68.10 183 THR B CA 1
ATOM 3167 C C . THR B 1 183 ? 82.346 38.951 199.051 1.00 66.64 183 THR B C 1
ATOM 3168 O O . THR B 1 183 ? 82.314 39.088 200.281 1.00 66.91 183 THR B O 1
ATOM 3172 N N . TYR B 1 184 ? 83.471 38.808 198.349 1.00 63.85 184 TYR B N 1
ATOM 3173 C CA . TYR B 1 184 ? 84.833 38.737 198.942 1.00 66.95 184 TYR B CA 1
ATOM 3174 C C . TYR B 1 184 ? 85.135 39.972 199.801 1.00 73.39 184 TYR B C 1
ATOM 3175 O O . TYR B 1 184 ? 85.909 39.859 200.786 1.00 84.41 184 TYR B O 1
ATOM 3184 N N . GLY B 1 185 ? 84.571 41.122 199.424 1.00 74.53 185 GLY B N 1
ATOM 3185 C CA . GLY B 1 185 ? 84.771 42.407 200.113 1.00 70.99 185 GLY B CA 1
ATOM 3186 C C . GLY B 1 185 ? 84.328 42.343 201.556 1.00 71.36 185 GLY B C 1
ATOM 3187 O O . GLY B 1 185 ? 85.055 42.862 202.401 1.00 69.71 185 GLY B O 1
ATOM 3188 N N . ASP B 1 186 ? 83.202 41.676 201.820 1.00 77.69 186 ASP B N 1
ATOM 3189 C CA . ASP B 1 186 ? 82.506 41.630 203.138 1.00 88.21 186 ASP B CA 1
ATOM 3190 C C . ASP B 1 186 ? 83.456 41.298 204.296 1.00 92.13 186 ASP B C 1
ATOM 3191 O O . ASP B 1 186 ? 83.088 41.605 205.443 1.00 92.95 186 ASP B O 1
ATOM 3196 N N . PHE B 1 187 ? 84.594 40.654 204.028 1.00 94.77 187 PHE B N 1
ATOM 3197 C CA . PHE B 1 187 ? 85.496 40.102 205.072 1.00 88.55 187 PHE B CA 1
ATOM 3198 C C . PHE B 1 187 ? 86.683 41.038 205.292 1.00 88.47 187 PHE B C 1
ATOM 3199 O O . PHE B 1 187 ? 87.526 41.203 204.383 1.00 90.66 187 PHE B O 1
ATOM 3207 N N . LYS B 1 188 ? 86.730 41.606 206.498 1.00 91.62 188 LYS B N 1
ATOM 3208 C CA . LYS B 1 188 ? 87.751 42.574 206.968 1.00 95.07 188 LYS B CA 1
ATOM 3209 C C . LYS B 1 188 ? 88.370 42.054 208.273 1.00 94.66 188 LYS B C 1
ATOM 3210 O O . LYS B 1 188 ? 87.632 41.446 209.072 1.00 91.56 188 LYS B O 1
ATOM 3216 N N . ASP B 1 189 ? 89.681 42.259 208.460 1.00 96.10 189 ASP B N 1
ATOM 3217 C CA . ASP B 1 189 ? 90.447 41.765 209.639 1.00 98.21 189 ASP B CA 1
ATOM 3218 C C . ASP B 1 189 ? 90.241 42.746 210.803 1.00 96.93 189 ASP B C 1
ATOM 3219 O O . ASP B 1 189 ? 89.452 43.692 210.634 1.00 93.75 189 ASP B O 1
ATOM 3224 N N . GLU B 1 190 ? 90.898 42.478 211.937 1.00 100.20 190 GLU B N 1
ATOM 3225 C CA . GLU B 1 190 ? 90.929 43.279 213.198 1.00 102.55 190 GLU B CA 1
ATOM 3226 C C . GLU B 1 190 ? 90.942 44.796 212.921 1.00 109.16 190 GLU B C 1
ATOM 3227 O O . GLU B 1 190 ? 90.230 45.524 213.649 1.00 109.56 190 GLU B O 1
ATOM 3233 N N . ASN B 1 191 ? 91.705 45.265 211.920 1.00 112.91 191 ASN B N 1
ATOM 3234 C CA . ASN B 1 191 ? 91.844 46.712 211.576 1.00 110.32 191 ASN B CA 1
ATOM 3235 C C . ASN B 1 191 ? 90.589 47.209 210.845 1.00 106.48 191 ASN B C 1
ATOM 3236 O O . ASN B 1 191 ? 90.135 48.320 211.151 1.00 105.24 191 ASN B O 1
ATOM 3241 N N . GLY B 1 192 ? 90.077 46.421 209.893 1.00 105.91 192 GLY B N 1
ATOM 3242 C CA . GLY B 1 192 ? 89.086 46.852 208.885 1.00 103.46 192 GLY B CA 1
ATOM 3243 C C . GLY B 1 192 ? 89.628 46.726 207.465 1.00 101.26 192 GLY B C 1
ATOM 3244 O O . GLY B 1 192 ? 88.949 47.185 206.525 1.00 98.22 192 GLY B O 1
ATOM 3245 N N . ARG B 1 193 ? 90.813 46.133 207.308 1.00 94.48 193 ARG B N 1
ATOM 3246 C CA . ARG B 1 193 ? 91.450 45.881 205.996 1.00 92.59 193 ARG B CA 1
ATOM 3247 C C . ARG B 1 193 ? 90.797 44.650 205.345 1.00 95.88 193 ARG B C 1
ATOM 3248 O O . ARG B 1 193 ? 90.603 43.648 206.049 1.00 100.43 193 ARG B O 1
ATOM 3256 N N . LYS B 1 194 ? 90.458 44.733 204.052 1.00 90.26 194 LYS B N 1
ATOM 3257 C CA . LYS B 1 194 ? 89.920 43.607 203.242 1.00 86.38 194 LYS B CA 1
ATOM 3258 C C . LYS B 1 194 ? 90.883 42.414 203.277 1.00 88.68 194 LYS B C 1
ATOM 3259 O O . LYS B 1 194 ? 92.070 42.593 202.937 1.00 86.79 194 LYS B O 1
ATOM 3265 N N . ILE B 1 195 ? 90.369 41.232 203.624 1.00 89.68 195 ILE B N 1
ATOM 3266 C CA . ILE B 1 195 ? 91.159 39.971 203.759 1.00 92.20 195 ILE B CA 1
ATOM 3267 C C . ILE B 1 195 ? 91.286 39.320 202.383 1.00 93.94 195 ILE B C 1
ATOM 3268 O O . ILE B 1 195 ? 92.323 38.679 202.123 1.00 85.10 195 ILE B O 1
ATOM 3273 N N . TYR B 1 196 ? 90.234 39.439 201.572 1.00 96.47 196 TYR B N 1
ATOM 3274 C CA . TYR B 1 196 ? 90.189 38.978 200.165 1.00 90.85 196 TYR B CA 1
ATOM 3275 C C . TYR B 1 196 ? 90.105 40.207 199.275 1.00 92.37 196 TYR B C 1
ATOM 3276 O O . TYR B 1 196 ? 89.002 40.546 198.798 1.00 86.23 196 TYR B O 1
ATOM 3285 N N . ASP B 1 197 ? 91.243 40.878 199.120 1.00 96.67 197 ASP B N 1
ATOM 3286 C CA . ASP B 1 197 ? 91.434 41.960 198.127 1.00 103.49 197 ASP B CA 1
ATOM 3287 C C . ASP B 1 197 ? 91.516 41.292 196.753 1.00 100.35 197 ASP B C 1
ATOM 3288 O O . ASP B 1 197 ? 92.640 41.065 196.272 1.00 106.63 197 ASP B O 1
ATOM 3293 N N . THR B 1 198 ? 90.360 40.934 196.185 1.00 97.43 198 THR B N 1
ATOM 3294 C CA . THR B 1 198 ? 90.228 40.298 194.846 1.00 95.11 198 THR B CA 1
ATOM 3295 C C . THR B 1 198 ? 90.236 41.389 193.771 1.00 96.59 198 THR B C 1
ATOM 3296 O O . THR B 1 198 ? 89.646 42.465 194.014 1.00 93.83 198 THR B O 1
ATOM 3300 N N . LYS B 1 199 ? 90.888 41.127 192.636 1.00 96.86 199 LYS B N 1
ATOM 3301 C CA . LYS B 1 199 ? 90.882 42.042 191.465 1.00 101.53 199 LYS B CA 1
ATOM 3302 C C . LYS B 1 199 ? 89.685 41.677 190.587 1.00 94.85 199 LYS B C 1
ATOM 3303 O O . LYS B 1 199 ? 89.479 40.473 190.348 1.00 92.53 199 LYS B O 1
ATOM 3309 N N . SER B 1 200 ? 88.907 42.684 190.176 1.00 89.40 200 SER B N 1
ATOM 3310 C CA . SER B 1 200 ? 87.731 42.538 189.279 1.00 82.29 200 SER B CA 1
ATOM 3311 C C . SER B 1 200 ? 88.151 41.740 188.047 1.00 78.36 200 SER B C 1
ATOM 3312 O O . SER B 1 200 ? 89.292 41.858 187.599 1.00 71.87 200 SER B O 1
ATOM 3315 N N . PRO B 1 201 ? 87.249 40.931 187.435 1.00 76.45 201 PRO B N 1
ATOM 3316 C CA . PRO B 1 201 ? 85.809 40.973 187.714 1.00 75.74 201 PRO B CA 1
ATOM 3317 C C . PRO B 1 201 ? 85.234 39.963 188.723 1.00 73.04 201 PRO B C 1
ATOM 3318 O O . PRO B 1 201 ? 84.042 39.743 188.683 1.00 76.47 201 PRO B O 1
ATOM 3322 N N . HIS B 1 202 ? 86.068 39.398 189.600 1.00 71.83 202 HIS B N 1
ATOM 3323 C CA . HIS B 1 202 ? 85.698 38.306 190.545 1.00 68.46 202 HIS B CA 1
ATOM 3324 C C . HIS B 1 202 ? 85.295 38.890 191.897 1.00 67.56 202 HIS B C 1
ATOM 3325 O O . HIS B 1 202 ? 86.034 38.690 192.860 1.00 64.55 202 HIS B O 1
ATOM 3332 N N . ASP B 1 203 ? 84.154 39.576 191.954 1.00 74.53 203 ASP B N 1
ATOM 3333 C CA . ASP B 1 203 ? 83.726 40.382 193.131 1.00 82.45 203 ASP B CA 1
ATOM 3334 C C . ASP B 1 203 ? 82.987 39.491 194.139 1.00 81.39 203 ASP B C 1
ATOM 3335 O O . ASP B 1 203 ? 82.624 40.022 195.222 1.00 87.18 203 ASP B O 1
ATOM 3340 N N . TYR B 1 204 ? 82.740 38.213 193.805 1.00 75.22 204 TYR B N 1
ATOM 3341 C CA . TYR B 1 204 ? 81.999 37.268 194.682 1.00 74.11 204 TYR B CA 1
ATOM 3342 C C . TYR B 1 204 ? 82.249 35.803 194.302 1.00 68.33 204 TYR B C 1
ATOM 3343 O O . TYR B 1 204 ? 82.640 35.499 193.164 1.00 63.57 204 TYR B O 1
ATOM 3352 N N . TYR B 1 205 ? 82.023 34.931 195.290 1.00 68.22 205 TYR B N 1
ATOM 3353 C CA . TYR B 1 205 ? 82.148 33.450 195.236 1.00 67.12 205 TYR B CA 1
ATOM 3354 C C . TYR B 1 205 ? 80.745 32.847 195.334 1.00 64.27 205 TYR B C 1
ATOM 3355 O O . TYR B 1 205 ? 79.957 33.239 196.239 1.00 63.21 205 TYR B O 1
ATOM 3364 N N . LYS B 1 206 ? 80.433 31.953 194.396 1.00 60.83 206 LYS B N 1
ATOM 3365 C CA . LYS B 1 206 ? 79.140 31.238 194.328 1.00 59.72 206 LYS B CA 1
ATOM 3366 C C . LYS B 1 206 ? 79.387 29.744 194.489 1.00 60.78 206 LYS B C 1
ATOM 3367 O O . LYS B 1 206 ? 80.220 29.192 193.734 1.00 61.41 206 LYS B O 1
ATOM 3373 N N . VAL B 1 207 ? 78.693 29.127 195.443 1.00 60.27 207 VAL B N 1
ATOM 3374 C CA . VAL B 1 207 ? 78.451 27.658 195.470 1.00 57.23 207 VAL B CA 1
ATOM 3375 C C . VAL B 1 207 ? 77.312 27.392 194.487 1.00 53.04 207 VAL B C 1
ATOM 3376 O O . VAL B 1 207 ? 76.249 28.024 194.620 1.00 49.79 207 VAL B O 1
ATOM 3380 N N . MET B 1 208 ? 77.556 26.535 193.500 1.00 54.04 208 MET B N 1
ATOM 3381 C CA . MET B 1 208 ? 76.583 26.252 192.416 1.00 54.98 208 MET B CA 1
ATOM 3382 C C . MET B 1 208 ? 76.363 24.744 192.302 1.00 53.09 208 MET B C 1
ATOM 3383 O O . MET B 1 208 ? 77.249 23.963 192.671 1.00 55.55 208 MET B O 1
ATOM 3388 N N . THR B 1 209 ? 75.196 24.372 191.803 1.00 53.11 209 THR B N 1
ATOM 3389 C CA . THR B 1 209 ? 74.576 23.049 191.995 1.00 54.83 209 THR B CA 1
ATOM 3390 C C . THR B 1 209 ? 73.762 22.696 190.757 1.00 55.12 209 THR B C 1
ATOM 3391 O O . THR B 1 209 ? 73.226 23.615 190.136 1.00 54.98 209 THR B O 1
ATOM 3395 N N . LYS B 1 210 ? 73.684 21.412 190.429 1.00 55.56 210 LYS B N 1
ATOM 3396 C CA . LYS B 1 210 ? 72.691 20.878 189.478 1.00 58.56 210 LYS B CA 1
ATOM 3397 C C . LYS B 1 210 ? 72.329 19.467 189.909 1.00 62.73 210 LYS B C 1
ATOM 3398 O O . LYS B 1 210 ? 73.213 18.762 190.425 1.00 65.06 210 LYS B O 1
ATOM 3404 N N . VAL B 1 211 ? 71.072 19.091 189.692 1.00 66.37 211 VAL B N 1
ATOM 3405 C CA . VAL B 1 211 ? 70.508 17.755 190.027 1.00 67.53 211 VAL B CA 1
ATOM 3406 C C . VAL B 1 211 ? 70.522 16.926 188.734 1.00 68.39 211 VAL B C 1
ATOM 3407 O O . VAL B 1 211 ? 70.206 17.499 187.686 1.00 70.11 211 VAL B O 1
ATOM 3411 N N . VAL B 1 212 ? 70.890 15.641 188.800 1.00 72.07 212 VAL B N 1
ATOM 3412 C CA . VAL B 1 212 ? 71.261 14.807 187.613 1.00 75.77 212 VAL B CA 1
ATOM 3413 C C . VAL B 1 212 ? 70.523 13.448 187.664 1.00 83.22 212 VAL B C 1
ATOM 3414 O O . VAL B 1 212 ? 69.478 13.387 188.335 1.00 91.76 212 VAL B O 1
ATOM 3418 N N . SER B 1 213 ? 71.020 12.400 186.978 1.00 88.11 213 SER B N 1
ATOM 3419 C CA . SER B 1 213 ? 70.296 11.120 186.708 1.00 83.08 213 SER B CA 1
ATOM 3420 C C . SER B 1 213 ? 71.135 9.869 187.072 1.00 83.84 213 SER B C 1
ATOM 3421 O O . SER B 1 213 ? 71.752 9.722 188.109 1.00 78.40 213 SER B O 1
ATOM 3424 N N . MET C 1 1 ? 109.111 8.235 246.070 1.00 97.36 1 MET C N 1
ATOM 3425 C CA . MET C 1 1 ? 109.262 8.033 244.586 1.00 97.82 1 MET C CA 1
ATOM 3426 C C . MET C 1 1 ? 108.470 6.800 244.131 1.00 93.93 1 MET C C 1
ATOM 3427 O O . MET C 1 1 ? 108.841 5.687 244.545 1.00 90.26 1 MET C O 1
ATOM 3432 N N . GLU C 1 2 ? 107.441 6.984 243.296 1.00 91.51 2 GLU C N 1
ATOM 3433 C CA . GLU C 1 2 ? 106.499 5.893 242.908 1.00 99.41 2 GLU C CA 1
ATOM 3434 C C . GLU C 1 2 ? 106.546 5.676 241.385 1.00 94.44 2 GLU C C 1
ATOM 3435 O O . GLU C 1 2 ? 106.362 6.651 240.620 1.00 93.28 2 GLU C O 1
ATOM 3441 N N . TYR C 1 3 ? 106.767 4.424 240.975 1.00 88.55 3 TYR C N 1
ATOM 3442 C CA . TYR C 1 3 ? 106.995 3.989 239.572 1.00 86.54 3 TYR C CA 1
ATOM 3443 C C . TYR C 1 3 ? 105.823 3.127 239.097 1.00 84.81 3 TYR C C 1
ATOM 3444 O O . TYR C 1 3 ? 105.639 2.023 239.631 1.00 88.28 3 TYR C O 1
ATOM 3453 N N . GLY C 1 4 ? 105.069 3.603 238.105 1.00 84.32 4 GLY C N 1
ATOM 3454 C CA . GLY C 1 4 ? 103.886 2.893 237.583 1.00 85.06 4 GLY C CA 1
ATOM 3455 C C . GLY C 1 4 ? 103.666 3.149 236.095 1.00 87.65 4 GLY C C 1
ATOM 3456 O O . GLY C 1 4 ? 104.384 3.939 235.485 1.00 89.66 4 GLY C O 1
ATOM 3457 N N . PRO C 1 5 ? 102.669 2.474 235.473 1.00 87.06 5 PRO C N 1
ATOM 3458 C CA . PRO C 1 5 ? 102.262 2.766 234.097 1.00 83.37 5 PRO C CA 1
ATOM 3459 C C . PRO C 1 5 ? 101.815 4.220 233.875 1.00 82.09 5 PRO C C 1
ATOM 3460 O O . PRO C 1 5 ? 101.627 4.930 234.842 1.00 82.14 5 PRO C O 1
ATOM 3464 N N . ILE C 1 6 ? 101.618 4.603 232.612 1.00 84.79 6 ILE C N 1
ATOM 3465 C CA . ILE C 1 6 ? 101.213 5.980 232.197 1.00 95.55 6 ILE C CA 1
ATOM 3466 C C . ILE C 1 6 ? 99.821 5.930 231.565 1.00 105.93 6 ILE C C 1
ATOM 3467 O O . ILE C 1 6 ? 99.682 5.546 230.403 1.00 108.06 6 ILE C O 1
ATOM 3472 N N . PRO C 1 7 ? 98.747 6.341 232.286 1.00 111.29 7 PRO C N 1
ATOM 3473 C CA . PRO C 1 7 ? 97.405 6.335 231.709 1.00 109.97 7 PRO C CA 1
ATOM 3474 C C . PRO C 1 7 ? 97.310 7.349 230.560 1.00 107.51 7 PRO C C 1
ATOM 3475 O O . PRO C 1 7 ? 98.097 8.285 230.526 1.00 100.81 7 PRO C O 1
ATOM 3479 N N . SER C 1 8 ? 96.365 7.116 229.649 1.00 105.30 8 SER C N 1
ATOM 3480 C CA . SER C 1 8 ? 96.044 7.980 228.484 1.00 107.45 8 SER C CA 1
ATOM 3481 C C . SER C 1 8 ? 95.889 9.437 228.944 1.00 107.52 8 SER C C 1
ATOM 3482 O O . SER C 1 8 ? 96.324 10.353 228.202 1.00 105.05 8 SER C O 1
ATOM 3485 N N . SER C 1 9 ? 95.304 9.626 230.133 1.00 101.16 9 SER C N 1
ATOM 3486 C CA . SER C 1 9 ? 94.980 10.935 230.755 1.00 101.80 9 SER C CA 1
ATOM 3487 C C . SER C 1 9 ? 96.220 11.830 230.875 1.00 107.06 9 SER C C 1
ATOM 3488 O O . SER C 1 9 ? 96.055 13.054 230.755 1.00 110.21 9 SER C O 1
ATOM 3491 N N . LYS C 1 10 ? 97.403 11.255 231.119 1.00 108.94 10 LYS C N 1
ATOM 3492 C CA . LYS C 1 10 ? 98.614 12.008 231.543 1.00 108.46 10 LYS C CA 1
ATOM 3493 C C . LYS C 1 10 ? 99.620 12.132 230.399 1.00 108.10 10 LYS C C 1
ATOM 3494 O O . LYS C 1 10 ? 100.823 12.185 230.694 1.00 110.63 10 LYS C O 1
ATOM 3500 N N . PHE C 1 11 ? 99.159 12.207 229.153 1.00 101.53 11 PHE C N 1
ATOM 3501 C CA . PHE C 1 11 ? 100.047 12.215 227.965 1.00 103.09 11 PHE C CA 1
ATOM 3502 C C . PHE C 1 11 ? 100.591 13.633 227.736 1.00 101.41 11 PHE C C 1
ATOM 3503 O O . PHE C 1 11 ? 101.761 13.752 227.353 1.00 91.23 11 PHE C O 1
ATOM 3511 N N . THR C 1 12 ? 99.794 14.678 227.978 1.00 108.32 12 THR C N 1
ATOM 3512 C CA . THR C 1 12 ? 100.229 16.094 227.800 1.00 111.85 12 THR C CA 1
ATOM 3513 C C . THR C 1 12 ? 100.936 16.577 229.073 1.00 114.51 12 THR C C 1
ATOM 3514 O O . THR C 1 12 ? 101.759 17.513 228.966 1.00 114.78 12 THR C O 1
ATOM 3518 N N . ASP C 1 13 ? 100.616 15.981 230.226 1.00 114.09 13 ASP C N 1
ATOM 3519 C CA . ASP C 1 13 ? 101.487 16.008 231.432 1.00 111.81 13 ASP C CA 1
ATOM 3520 C C . ASP C 1 13 ? 102.915 15.688 230.983 1.00 108.21 13 ASP C C 1
ATOM 3521 O O . ASP C 1 13 ? 103.822 16.510 231.233 1.00 111.80 13 ASP C O 1
ATOM 3526 N N . VAL C 1 14 ? 103.080 14.548 230.306 1.00 99.39 14 VAL C N 1
ATOM 3527 C CA . VAL C 1 14 ? 104.398 13.992 229.881 1.00 99.03 14 VAL C CA 1
ATOM 3528 C C . VAL C 1 14 ? 105.044 14.928 228.852 1.00 101.14 14 VAL C C 1
ATOM 3529 O O . VAL C 1 14 ? 106.259 15.166 228.957 1.00 109.36 14 VAL C O 1
ATOM 3533 N N . ILE C 1 15 ? 104.280 15.419 227.876 1.00 102.25 15 ILE C N 1
ATOM 3534 C CA . ILE C 1 15 ? 104.824 16.277 226.783 1.00 100.82 15 ILE C CA 1
ATOM 3535 C C . ILE C 1 15 ? 105.337 17.574 227.413 1.00 101.93 15 ILE C C 1
ATOM 3536 O O . ILE C 1 15 ? 106.453 17.992 227.060 1.00 98.37 15 ILE C O 1
ATOM 3541 N N . HIS C 1 16 ? 104.553 18.175 228.315 1.00 109.03 16 HIS C N 1
ATOM 3542 C CA . HIS C 1 16 ? 104.907 19.441 229.011 1.00 118.52 16 HIS C CA 1
ATOM 3543 C C . HIS C 1 16 ? 106.103 19.187 229.934 1.00 118.44 16 HIS C C 1
ATOM 3544 O O . HIS C 1 16 ? 106.863 20.146 230.191 1.00 130.61 16 HIS C O 1
ATOM 3551 N N . HIS C 1 17 ? 106.267 17.948 230.409 1.00 106.68 17 HIS C N 1
ATOM 3552 C CA . HIS C 1 17 ? 107.497 17.494 231.109 1.00 102.91 17 HIS C CA 1
ATOM 3553 C C . HIS C 1 17 ? 108.661 17.464 230.118 1.00 102.88 17 HIS C C 1
ATOM 3554 O O . HIS C 1 17 ? 109.726 17.992 230.453 1.00 109.43 17 HIS C O 1
ATOM 3561 N N . LEU C 1 18 ? 108.470 16.825 228.963 1.00 105.12 18 LEU C N 1
ATOM 3562 C CA . LEU C 1 18 ? 109.529 16.669 227.933 1.00 108.37 18 LEU C CA 1
ATOM 3563 C C . LEU C 1 18 ? 109.970 18.053 227.458 1.00 110.96 18 LEU C C 1
ATOM 3564 O O . LEU C 1 18 ? 111.187 18.297 227.431 1.00 105.34 18 LEU C O 1
ATOM 3569 N N . ARG C 1 19 ? 109.013 18.921 227.124 1.00 115.96 19 ARG C N 1
ATOM 3570 C CA . ARG C 1 19 ? 109.279 20.301 226.643 1.00 117.16 19 ARG C CA 1
ATOM 3571 C C . ARG C 1 19 ? 110.250 20.996 227.605 1.00 114.72 19 ARG C C 1
ATOM 3572 O O . ARG C 1 19 ? 111.251 21.551 227.116 1.00 108.95 19 ARG C O 1
ATOM 3580 N N . HIS C 1 20 ? 109.979 20.936 228.915 1.00 111.45 20 HIS C N 1
ATOM 3581 C CA . HIS C 1 20 ? 110.687 21.723 229.965 1.00 111.40 20 HIS C CA 1
ATOM 3582 C C . HIS C 1 20 ? 111.998 21.037 230.399 1.00 102.17 20 HIS C C 1
ATOM 3583 O O . HIS C 1 20 ? 112.663 21.593 231.290 1.00 101.63 20 HIS C O 1
ATOM 3590 N N . ASN C 1 21 ? 112.387 19.904 229.795 1.00 97.93 21 ASN C N 1
ATOM 3591 C CA . ASN C 1 21 ? 113.498 19.055 230.315 1.00 92.29 21 ASN C CA 1
ATOM 3592 C C . ASN C 1 21 ? 114.366 18.475 229.194 1.00 89.81 21 ASN C C 1
ATOM 3593 O O . ASN C 1 21 ? 115.570 18.697 229.235 1.00 86.96 21 ASN C O 1
ATOM 3598 N N . PHE C 1 22 ? 113.784 17.740 228.249 1.00 88.68 22 PHE C N 1
ATOM 3599 C CA . PHE C 1 22 ? 114.526 16.845 227.320 1.00 88.19 22 PHE C CA 1
ATOM 3600 C C . PHE C 1 22 ? 115.293 17.614 226.241 1.00 87.31 22 PHE C C 1
ATOM 3601 O O . PHE C 1 22 ? 116.151 17.020 225.591 1.00 91.00 22 PHE C O 1
ATOM 3609 N N . PRO C 1 23 ? 115.002 18.909 225.960 1.00 85.24 23 PRO C N 1
ATOM 3610 C CA . PRO C 1 23 ? 115.830 19.710 225.054 1.00 83.15 23 PRO C CA 1
ATOM 3611 C C . PRO C 1 23 ? 117.344 19.726 225.295 1.00 83.61 23 PRO C C 1
ATOM 3612 O O . PRO C 1 23 ? 118.063 19.908 224.326 1.00 88.68 23 PRO C O 1
ATOM 3616 N N . ASP C 1 24 ? 117.797 19.551 226.542 1.00 85.70 24 ASP C N 1
ATOM 3617 C CA . ASP C 1 24 ? 119.251 19.569 226.881 1.00 86.22 24 ASP C CA 1
ATOM 3618 C C . ASP C 1 24 ? 119.801 18.144 226.807 1.00 79.80 24 ASP C C 1
ATOM 3619 O O . ASP C 1 24 ? 120.704 17.838 227.574 1.00 81.24 24 ASP C O 1
ATOM 3624 N N . GLU C 1 25 ? 119.278 17.336 225.885 1.00 77.94 25 GLU C N 1
ATOM 3625 C CA . GLU C 1 25 ? 119.848 16.038 225.450 1.00 76.98 25 GLU C CA 1
ATOM 3626 C C . GLU C 1 25 ? 121.091 16.330 224.601 1.00 75.30 25 GLU C C 1
ATOM 3627 O O . GLU C 1 25 ? 121.093 17.241 223.773 1.00 75.55 25 GLU C O 1
ATOM 3633 N N . PRO C 1 26 ? 122.199 15.584 224.806 1.00 77.80 26 PRO C N 1
ATOM 3634 C CA . PRO C 1 26 ? 123.480 15.863 224.147 1.00 78.64 26 PRO C CA 1
ATOM 3635 C C . PRO C 1 26 ? 123.464 16.065 222.625 1.00 75.03 26 PRO C C 1
ATOM 3636 O O . PRO C 1 26 ? 124.124 16.970 222.158 1.00 71.47 26 PRO C O 1
ATOM 3640 N N . LEU C 1 27 ? 122.768 15.194 221.895 1.00 76.31 27 LEU C N 1
ATOM 3641 C CA . LEU C 1 27 ? 122.669 15.269 220.415 1.00 78.59 27 LEU C CA 1
ATOM 3642 C C . LEU C 1 27 ? 121.808 16.470 220.025 1.00 74.48 27 LEU C C 1
ATOM 3643 O O . LEU C 1 27 ? 122.288 17.295 219.235 1.00 74.28 27 LEU C O 1
ATOM 3648 N N . ASN C 1 28 ? 120.584 16.546 220.559 1.00 73.87 28 ASN C N 1
ATOM 3649 C CA . ASN C 1 28 ? 119.685 17.724 220.443 1.00 74.69 28 ASN C CA 1
ATOM 3650 C C . ASN C 1 28 ? 120.547 18.979 220.487 1.00 75.70 28 ASN C C 1
ATOM 3651 O O . ASN C 1 28 ? 120.492 19.760 219.531 1.00 81.17 28 ASN C O 1
ATOM 3656 N N . ALA C 1 29 ? 121.330 19.122 221.562 1.00 77.74 29 ALA C N 1
ATOM 3657 C CA . ALA C 1 29 ? 122.119 20.325 221.908 1.00 75.30 29 ALA C CA 1
ATOM 3658 C C . ALA C 1 29 ? 123.077 20.676 220.768 1.00 75.15 29 ALA C C 1
ATOM 3659 O O . ALA C 1 29 ? 123.108 21.855 220.383 1.00 82.85 29 ALA C O 1
ATOM 3661 N N . SER C 1 30 ? 123.806 19.691 220.235 1.00 72.41 30 SER C N 1
ATOM 3662 C CA . SER C 1 30 ? 124.913 19.896 219.263 1.00 75.03 30 SER C CA 1
ATOM 3663 C C . SER C 1 30 ? 124.384 20.243 217.861 1.00 76.13 30 SER C C 1
ATOM 3664 O O . SER C 1 30 ? 125.232 20.446 216.970 1.00 73.27 30 SER C O 1
ATOM 3667 N N . VAL C 1 31 ? 123.057 20.269 217.664 1.00 77.39 31 VAL C N 1
ATOM 3668 C CA . VAL C 1 31 ? 122.388 20.706 216.395 1.00 81.22 31 VAL C CA 1
ATOM 3669 C C . VAL C 1 31 ? 121.287 21.732 216.718 1.00 80.72 31 VAL C C 1
ATOM 3670 O O . VAL C 1 31 ? 121.009 22.587 215.850 1.00 86.21 31 VAL C O 1
ATOM 3674 N N . GLY C 1 32 ? 120.653 21.617 217.889 1.00 76.98 32 GLY C N 1
ATOM 3675 C CA . GLY C 1 32 ? 119.761 22.636 218.470 1.00 79.89 32 GLY C CA 1
ATOM 3676 C C . GLY C 1 32 ? 118.379 22.598 217.850 1.00 87.23 32 GLY C C 1
ATOM 3677 O O . GLY C 1 32 ? 117.940 23.632 217.352 1.00 99.92 32 GLY C O 1
ATOM 3678 N N . LEU C 1 33 ? 117.695 21.455 217.907 1.00 93.09 33 LEU C N 1
ATOM 3679 C CA . LEU C 1 33 ? 116.349 21.278 217.296 1.00 95.19 33 LEU C CA 1
ATOM 3680 C C . LEU C 1 33 ? 115.277 21.884 218.211 1.00 96.86 33 LEU C C 1
ATOM 3681 O O . LEU C 1 33 ? 114.525 22.740 217.734 1.00 98.44 33 LEU C O 1
ATOM 3686 N N . CYS C 1 34 ? 115.214 21.448 219.471 1.00 102.59 34 CYS C N 1
ATOM 3687 C CA . CYS C 1 34 ? 114.132 21.781 220.441 1.00 105.94 34 CYS C CA 1
ATOM 3688 C C . CYS C 1 34 ? 114.704 22.615 221.591 1.00 104.13 34 CYS C C 1
ATOM 3689 O O . CYS C 1 34 ? 115.928 22.556 221.795 1.00 103.23 34 CYS C O 1
ATOM 3692 N N . VAL C 1 35 ? 113.846 23.343 222.319 1.00 102.87 35 VAL C N 1
ATOM 3693 C CA . VAL C 1 35 ? 114.246 24.373 223.330 1.00 103.84 35 VAL C CA 1
ATOM 3694 C C . VAL C 1 35 ? 113.151 24.486 224.413 1.00 107.21 35 VAL C C 1
ATOM 3695 O O . VAL C 1 35 ? 111.961 24.308 224.064 1.00 108.91 35 VAL C O 1
ATOM 3699 N N . HIS C 1 36 ? 113.543 24.787 225.667 1.00 108.30 36 HIS C N 1
ATOM 3700 C CA . HIS C 1 36 ? 112.705 24.732 226.907 1.00 116.05 36 HIS C CA 1
ATOM 3701 C C . HIS C 1 36 ? 111.321 25.352 226.662 1.00 122.05 36 HIS C C 1
ATOM 3702 O O . HIS C 1 36 ? 111.259 26.421 226.026 1.00 123.69 36 HIS C O 1
ATOM 3709 N N . GLY C 1 37 ? 110.260 24.688 227.150 1.00 129.40 37 GLY C N 1
ATOM 3710 C CA . GLY C 1 37 ? 108.894 25.237 227.317 1.00 135.27 37 GLY C CA 1
ATOM 3711 C C . GLY C 1 37 ? 108.140 25.352 226.001 1.00 140.92 37 GLY C C 1
ATOM 3712 O O . GLY C 1 37 ? 106.894 25.148 226.023 1.00 129.95 37 GLY C O 1
ATOM 3713 N N . LYS C 1 38 ? 108.858 25.692 224.912 1.00 149.85 38 LYS C N 1
ATOM 3714 C CA . LYS C 1 38 ? 108.349 25.741 223.510 1.00 148.71 38 LYS C CA 1
ATOM 3715 C C . LYS C 1 38 ? 108.107 24.321 223.011 1.00 144.44 38 LYS C C 1
ATOM 3716 O O . LYS C 1 38 ? 108.947 23.440 223.197 1.00 134.16 38 LYS C O 1
ATOM 3722 N N . PRO C 1 39 ? 106.990 24.071 222.295 1.00 140.99 39 PRO C N 1
ATOM 3723 C CA . PRO C 1 39 ? 106.774 22.773 221.661 1.00 134.63 39 PRO C CA 1
ATOM 3724 C C . PRO C 1 39 ? 107.838 22.474 220.586 1.00 129.33 39 PRO C C 1
ATOM 3725 O O . PRO C 1 39 ? 108.421 23.403 220.041 1.00 124.64 39 PRO C O 1
ATOM 3729 N N . CYS C 1 40 ? 108.078 21.184 220.335 1.00 124.32 40 CYS C N 1
ATOM 3730 C CA . CYS C 1 40 ? 108.920 20.641 219.234 1.00 119.15 40 CYS C CA 1
ATOM 3731 C C . CYS C 1 40 ? 108.110 19.616 218.430 1.00 118.64 40 CYS C C 1
ATOM 3732 O O . CYS C 1 40 ? 108.612 18.502 218.226 1.00 116.65 40 CYS C O 1
ATOM 3735 N N . GLU C 1 41 ? 106.934 20.020 217.935 1.00 124.40 41 GLU C N 1
ATOM 3736 C CA . GLU C 1 41 ? 105.798 19.139 217.518 1.00 123.39 41 GLU C CA 1
ATOM 3737 C C . GLU C 1 41 ? 106.283 17.965 216.650 1.00 119.62 41 GLU C C 1
ATOM 3738 O O . GLU C 1 41 ? 105.601 16.919 216.653 1.00 118.56 41 GLU C O 1
ATOM 3744 N N . LEU C 1 42 ? 107.396 18.135 215.928 1.00 116.90 42 LEU C N 1
ATOM 3745 C CA . LEU C 1 42 ? 108.059 17.086 215.097 1.00 114.03 42 LEU C CA 1
ATOM 3746 C C . LEU C 1 42 ? 108.234 15.799 215.912 1.00 110.17 42 LEU C C 1
ATOM 3747 O O . LEU C 1 42 ? 107.550 14.797 215.616 1.00 102.42 42 LEU C O 1
ATOM 3752 N N . LEU C 1 43 ? 109.144 15.816 216.884 1.00 110.36 43 LEU C N 1
ATOM 3753 C CA . LEU C 1 43 ? 109.408 14.648 217.762 1.00 110.73 43 LEU C CA 1
ATOM 3754 C C . LEU C 1 43 ? 108.123 14.288 218.505 1.00 111.99 43 LEU C C 1
ATOM 3755 O O . LEU C 1 43 ? 107.739 13.113 218.468 1.00 115.02 43 LEU C O 1
ATOM 3760 N N . GLU C 1 44 ? 107.484 15.283 219.129 1.00 111.19 44 GLU C N 1
ATOM 3761 C CA . GLU C 1 44 ? 106.296 15.116 220.009 1.00 110.87 44 GLU C CA 1
ATOM 3762 C C . GLU C 1 44 ? 105.332 14.111 219.362 1.00 112.70 44 GLU C C 1
ATOM 3763 O O . GLU C 1 44 ? 104.712 13.354 220.114 1.00 112.46 44 GLU C O 1
ATOM 3769 N N . HIS C 1 45 ? 105.254 14.056 218.025 1.00 113.57 45 HIS C N 1
ATOM 3770 C CA . HIS C 1 45 ? 104.396 13.085 217.293 1.00 114.56 45 HIS C CA 1
ATOM 3771 C C . HIS C 1 45 ? 104.911 11.651 217.499 1.00 111.57 45 HIS C C 1
ATOM 3772 O O . HIS C 1 45 ? 104.109 10.804 217.952 1.00 105.24 45 HIS C O 1
ATOM 3779 N N . HIS C 1 46 ? 106.183 11.380 217.169 1.00 111.43 46 HIS C N 1
ATOM 3780 C CA . HIS C 1 46 ? 106.845 10.063 217.400 1.00 107.49 46 HIS C CA 1
ATOM 3781 C C . HIS C 1 46 ? 106.547 9.595 218.822 1.00 103.40 46 HIS C C 1
ATOM 3782 O O . HIS C 1 46 ? 106.045 8.469 218.996 1.00 103.79 46 HIS C O 1
ATOM 3789 N N . ASP C 1 47 ? 106.861 10.455 219.791 1.00 99.00 47 ASP C N 1
ATOM 3790 C CA . ASP C 1 47 ? 106.765 10.165 221.243 1.00 96.31 47 ASP C CA 1
ATOM 3791 C C . ASP C 1 47 ? 105.330 9.725 221.536 1.00 95.19 47 ASP C C 1
ATOM 3792 O O . ASP C 1 47 ? 105.150 8.769 222.318 1.00 98.23 47 ASP C O 1
ATOM 3797 N N . LEU C 1 48 ? 104.362 10.379 220.887 1.00 91.03 48 LEU C N 1
ATOM 3798 C CA . LEU C 1 48 ? 102.906 10.173 221.097 1.00 89.71 48 LEU C CA 1
ATOM 3799 C C . LEU C 1 48 ? 102.523 8.750 220.685 1.00 87.17 48 LEU C C 1
ATOM 3800 O O . LEU C 1 48 ? 101.660 8.179 221.363 1.00 85.16 48 LEU C O 1
ATOM 3805 N N . GLN C 1 49 ? 103.157 8.216 219.631 1.00 87.43 49 GLN C N 1
ATOM 3806 C CA . GLN C 1 49 ? 102.919 6.847 219.083 1.00 86.95 49 GLN C CA 1
ATOM 3807 C C . GLN C 1 49 ? 103.617 5.797 219.951 1.00 82.07 49 GLN C C 1
ATOM 3808 O O . GLN C 1 49 ? 102.982 4.757 220.254 1.00 79.87 49 GLN C O 1
ATOM 3814 N N . THR C 1 50 ? 104.880 6.050 220.308 1.00 77.17 50 THR C N 1
ATOM 3815 C CA . THR C 1 50 ? 105.678 5.216 221.243 1.00 72.50 50 THR C CA 1
ATOM 3816 C C . THR C 1 50 ? 104.855 5.005 222.513 1.00 74.43 50 THR C C 1
ATOM 3817 O O . THR C 1 50 ? 104.846 3.876 223.032 1.00 72.40 50 THR C O 1
ATOM 3821 N N . LEU C 1 51 ? 104.181 6.059 222.979 1.00 78.20 51 LEU C N 1
ATOM 3822 C CA . LEU C 1 51 ? 103.371 6.026 224.222 1.00 83.29 51 LEU C CA 1
ATOM 3823 C C . LEU C 1 51 ? 102.169 5.098 224.031 1.00 83.06 51 LEU C C 1
ATOM 3824 O O . LEU C 1 51 ? 101.765 4.463 225.020 1.00 80.83 51 LEU C O 1
ATOM 3829 N N . GLU C 1 52 ? 101.649 4.987 222.805 1.00 84.00 52 GLU C N 1
ATOM 3830 C CA . GLU C 1 52 ? 100.410 4.214 222.517 1.00 87.21 52 GLU C CA 1
ATOM 3831 C C . GLU C 1 52 ? 100.735 2.735 222.310 1.00 83.84 52 GLU C C 1
ATOM 3832 O O . GLU C 1 52 ? 99.777 1.960 222.197 1.00 86.45 52 GLU C O 1
ATOM 3838 N N . ASP C 1 53 ? 102.020 2.357 222.321 1.00 79.15 53 ASP C N 1
ATOM 3839 C CA . ASP C 1 53 ? 102.465 0.942 222.460 1.00 77.98 53 ASP C CA 1
ATOM 3840 C C . ASP C 1 53 ? 102.171 0.472 223.892 1.00 75.95 53 ASP C C 1
ATOM 3841 O O . ASP C 1 53 ? 102.104 -0.759 224.119 1.00 71.19 53 ASP C O 1
ATOM 3846 N N . GLY C 1 54 ? 102.053 1.427 224.822 1.00 77.36 54 GLY C N 1
ATOM 3847 C CA . GLY C 1 54 ? 101.615 1.230 226.216 1.00 76.47 54 GLY C CA 1
ATOM 3848 C C . GLY C 1 54 ? 102.615 0.455 227.054 1.00 76.91 54 GLY C C 1
ATOM 3849 O O . GLY C 1 54 ? 102.172 -0.300 227.921 1.00 81.09 54 GLY C O 1
ATOM 3850 N N . LEU C 1 55 ? 103.916 0.645 226.835 1.00 80.87 55 LEU C N 1
ATOM 3851 C CA . LEU C 1 55 ? 104.986 -0.065 227.587 1.00 80.67 55 LEU C CA 1
ATOM 3852 C C . LEU C 1 55 ? 105.748 0.916 228.485 1.00 79.16 55 LEU C C 1
ATOM 3853 O O . LEU C 1 55 ? 106.565 0.449 229.301 1.00 74.86 55 LEU C O 1
ATOM 3858 N N . SER C 1 56 ? 105.476 2.216 228.346 1.00 77.92 56 SER C N 1
ATOM 3859 C CA . SER C 1 56 ? 106.289 3.323 228.914 1.00 79.22 56 SER C CA 1
ATOM 3860 C C . SER C 1 56 ? 106.008 3.489 230.415 1.00 81.48 56 SER C C 1
ATOM 3861 O O . SER C 1 56 ? 104.880 3.197 230.845 1.00 82.49 56 SER C O 1
ATOM 3864 N N . ILE C 1 57 ? 107.016 3.927 231.178 1.00 83.50 57 ILE C N 1
ATOM 3865 C CA . ILE C 1 57 ? 107.004 3.992 232.672 1.00 84.24 57 ILE C CA 1
ATOM 3866 C C . ILE C 1 57 ? 107.212 5.445 233.097 1.00 87.20 57 ILE C C 1
ATOM 3867 O O . ILE C 1 57 ? 108.069 6.107 232.492 1.00 86.12 57 ILE C O 1
ATOM 3872 N N . MET C 1 58 ? 106.473 5.915 234.107 1.00 93.80 58 MET C N 1
ATOM 3873 C CA . MET C 1 58 ? 106.712 7.247 234.729 1.00 96.89 58 MET C CA 1
ATOM 3874 C C . MET C 1 58 ? 107.052 7.081 236.215 1.00 96.85 58 MET C C 1
ATOM 3875 O O . MET C 1 58 ? 106.542 6.124 236.850 1.00 98.26 58 MET C O 1
ATOM 3880 N N . ALA C 1 59 ? 107.901 7.980 236.723 1.00 90.62 59 ALA C N 1
ATOM 3881 C CA . ALA C 1 59 ? 108.124 8.234 238.163 1.00 93.77 59 ALA C CA 1
ATOM 3882 C C . ALA C 1 59 ? 107.387 9.518 238.553 1.00 99.92 59 ALA C C 1
ATOM 3883 O O . ALA C 1 59 ? 107.624 10.553 237.898 1.00 95.86 59 ALA C O 1
ATOM 3885 N N . VAL C 1 60 ? 106.510 9.446 239.560 1.00 108.19 60 VAL C N 1
ATOM 3886 C CA . VAL C 1 60 ? 105.803 10.627 240.135 1.00 111.74 60 VAL C CA 1
ATOM 3887 C C . VAL C 1 60 ? 106.386 10.901 241.523 1.00 117.12 60 VAL C C 1
ATOM 3888 O O . VAL C 1 60 ? 106.827 9.920 242.189 1.00 111.70 60 VAL C O 1
ATOM 3892 N N . GLU C 1 61 ? 106.417 12.183 241.915 1.00 119.88 61 GLU C N 1
ATOM 3893 C CA . GLU C 1 61 ? 106.826 12.639 243.270 1.00 120.36 61 GLU C CA 1
ATOM 3894 C C . GLU C 1 61 ? 105.715 12.261 244.244 1.00 120.62 61 GLU C C 1
ATOM 3895 O O . GLU C 1 61 ? 104.573 12.764 244.066 1.00 116.41 61 GLU C O 1
ATOM 3901 N N . SER C 1 62 ? 106.045 11.387 245.201 1.00 121.16 62 SER C N 1
ATOM 3902 C CA . SER C 1 62 ? 105.098 10.795 246.179 1.00 119.44 62 SER C CA 1
ATOM 3903 C C . SER C 1 62 ? 104.138 11.899 246.630 1.00 118.83 62 SER C C 1
ATOM 3904 O O . SER C 1 62 ? 102.949 11.849 246.261 1.00 111.60 62 SER C O 1
ATOM 3907 N N . THR C 1 63 ? 104.683 12.904 247.316 1.00 119.36 63 THR C N 1
ATOM 3908 C CA . THR C 1 63 ? 103.937 13.960 248.044 1.00 113.29 63 THR C CA 1
ATOM 3909 C C . THR C 1 63 ? 103.262 14.914 247.046 1.00 110.19 63 THR C C 1
ATOM 3910 O O . THR C 1 63 ? 102.037 15.058 247.124 1.00 117.97 63 THR C O 1
ATOM 3914 N N . THR C 1 64 ? 104.018 15.520 246.129 1.00 103.60 64 THR C N 1
ATOM 3915 C CA . THR C 1 64 ? 103.567 16.688 245.319 1.00 103.24 64 THR C CA 1
ATOM 3916 C C . THR C 1 64 ? 102.767 16.235 244.089 1.00 102.96 64 THR C C 1
ATOM 3917 O O . THR C 1 64 ? 102.106 17.101 243.475 1.00 99.00 64 THR C O 1
ATOM 3921 N N . GLY C 1 65 ? 102.861 14.955 243.712 1.00 108.64 65 GLY C N 1
ATOM 3922 C CA . GLY C 1 65 ? 102.154 14.378 242.547 1.00 115.94 65 GLY C CA 1
ATOM 3923 C C . GLY C 1 65 ? 102.631 14.931 241.200 1.00 120.87 65 GLY C C 1
ATOM 3924 O O . GLY C 1 65 ? 101.936 14.685 240.192 1.00 113.24 65 GLY C O 1
ATOM 3925 N N . GLU C 1 66 ? 103.780 15.619 241.159 1.00 127.74 66 GLU C N 1
ATOM 3926 C CA . GLU C 1 66 ? 104.406 16.165 239.921 1.00 128.25 66 GLU C CA 1
ATOM 3927 C C . GLU C 1 66 ? 105.103 15.026 239.161 1.00 122.47 66 GLU C C 1
ATOM 3928 O O . GLU C 1 66 ? 105.458 14.019 239.804 1.00 115.51 66 GLU C O 1
ATOM 3934 N N . ILE C 1 67 ? 105.298 15.185 237.846 1.00 121.11 67 ILE C N 1
ATOM 3935 C CA . ILE C 1 67 ? 105.917 14.160 236.948 1.00 116.47 67 ILE C CA 1
ATOM 3936 C C . ILE C 1 67 ? 107.440 14.293 237.054 1.00 106.44 67 ILE C C 1
ATOM 3937 O O . ILE C 1 67 ? 107.978 15.292 236.538 1.00 95.56 67 ILE C O 1
ATOM 3942 N N . ALA C 1 68 ? 108.098 13.322 237.703 1.00 103.99 68 ALA C N 1
ATOM 3943 C CA . ALA C 1 68 ? 109.534 13.355 238.087 1.00 104.32 68 ALA C CA 1
ATOM 3944 C C . ALA C 1 68 ? 110.415 12.903 236.917 1.00 97.22 68 ALA C C 1
ATOM 3945 O O . ALA C 1 68 ? 111.462 13.523 236.672 1.00 84.12 68 ALA C O 1
ATOM 3947 N N . GLY C 1 69 ? 110.015 11.829 236.245 1.00 100.71 69 GLY C N 1
ATOM 3948 C CA . GLY C 1 69 ? 110.748 11.272 235.096 1.00 99.62 69 GLY C CA 1
ATOM 3949 C C . GLY C 1 69 ? 109.914 10.249 234.352 1.00 96.24 69 GLY C C 1
ATOM 3950 O O . GLY C 1 69 ? 108.869 9.821 234.896 1.00 93.04 69 GLY C O 1
ATOM 3951 N N . VAL C 1 70 ? 110.360 9.867 233.154 1.00 95.54 70 VAL C N 1
ATOM 3952 C CA . VAL C 1 70 ? 109.660 8.882 232.276 1.00 93.18 70 VAL C CA 1
ATOM 3953 C C . VAL C 1 70 ? 110.693 8.094 231.464 1.00 85.89 70 VAL C C 1
ATOM 3954 O O . VAL C 1 70 ? 111.742 8.663 231.102 1.00 84.64 70 VAL C O 1
ATOM 3958 N N . ALA C 1 71 ? 110.390 6.826 231.199 1.00 83.57 71 ALA C N 1
ATOM 3959 C CA . ALA C 1 71 ? 111.054 5.982 230.182 1.00 81.78 71 ALA C CA 1
ATOM 3960 C C . ALA C 1 71 ? 110.023 5.613 229.115 1.00 81.78 71 ALA C C 1
ATOM 3961 O O . ALA C 1 71 ? 109.076 4.853 229.424 1.00 83.83 71 ALA C O 1
ATOM 3963 N N . LEU C 1 72 ? 110.186 6.151 227.911 1.00 81.36 72 LEU C N 1
ATOM 3964 C CA . LEU C 1 72 ? 109.296 5.858 226.760 1.00 77.86 72 LEU C CA 1
ATOM 3965 C C . LEU C 1 72 ? 109.842 4.642 226.010 1.00 74.49 72 LEU C C 1
ATOM 3966 O O . LEU C 1 72 ? 110.981 4.699 225.495 1.00 76.90 72 LEU C O 1
ATOM 3971 N N . ASN C 1 73 ? 109.060 3.566 226.010 1.00 70.12 73 ASN C N 1
ATOM 3972 C CA . ASN C 1 73 ? 109.441 2.240 225.472 1.00 68.69 73 ASN C CA 1
ATOM 3973 C C . ASN C 1 73 ? 108.529 1.924 224.283 1.00 67.35 73 ASN C C 1
ATOM 3974 O O . ASN C 1 73 ? 107.297 1.960 224.469 1.00 69.25 73 ASN C O 1
ATOM 3979 N N . GLY C 1 74 ? 109.118 1.649 223.115 1.00 65.06 74 GLY C N 1
ATOM 3980 C CA . GLY C 1 74 ? 108.398 1.260 221.889 1.00 69.40 74 GLY C CA 1
ATOM 3981 C C . GLY C 1 74 ? 108.842 -0.095 221.357 1.00 71.70 74 GLY C C 1
ATOM 3982 O O . GLY C 1 74 ? 109.982 -0.521 221.659 1.00 64.53 74 GLY C O 1
ATOM 3983 N N . ILE C 1 75 ? 107.970 -0.753 220.585 1.00 75.14 75 ILE C N 1
ATOM 3984 C CA . ILE C 1 75 ? 108.286 -2.017 219.859 1.00 73.00 75 ILE C CA 1
ATOM 3985 C C . ILE C 1 75 ? 108.868 -1.618 218.507 1.00 67.15 75 ILE C C 1
ATOM 3986 O O . ILE C 1 75 ? 108.178 -0.910 217.766 1.00 71.36 75 ILE C O 1
ATOM 3991 N N . ALA C 1 76 ? 110.100 -2.025 218.229 1.00 60.57 76 ALA C N 1
ATOM 3992 C CA . ALA C 1 76 ? 110.751 -1.853 216.918 1.00 63.20 76 ALA C CA 1
ATOM 3993 C C . ALA C 1 76 ? 110.602 -3.155 216.137 1.00 66.66 76 ALA C C 1
ATOM 3994 O O . ALA C 1 76 ? 110.805 -4.228 216.733 1.00 70.49 76 ALA C O 1
ATOM 3996 N N . ARG C 1 77 ? 110.253 -3.049 214.854 1.00 71.34 77 ARG C N 1
ATOM 3997 C CA . ARG C 1 77 ? 110.028 -4.200 213.939 1.00 69.19 77 ARG C CA 1
ATOM 3998 C C . ARG C 1 77 ? 110.933 -4.066 212.712 1.00 65.45 77 ARG C C 1
ATOM 3999 O O . ARG C 1 77 ? 111.363 -2.939 212.404 1.00 64.34 77 ARG C O 1
ATOM 4007 N N . ARG C 1 78 ? 111.228 -5.193 212.065 1.00 66.03 78 ARG C N 1
ATOM 4008 C CA . ARG C 1 78 ? 112.015 -5.250 210.808 1.00 68.24 78 ARG C CA 1
ATOM 4009 C C . ARG C 1 78 ? 111.416 -4.256 209.817 1.00 66.69 78 ARG C C 1
ATOM 4010 O O . ARG C 1 78 ? 110.176 -4.210 209.720 1.00 62.15 78 ARG C O 1
ATOM 4018 N N . GLY C 1 79 ? 112.269 -3.459 209.163 1.00 67.71 79 GLY C N 1
ATOM 4019 C CA . GLY C 1 79 ? 111.868 -2.490 208.125 1.00 65.57 79 GLY C CA 1
ATOM 4020 C C . GLY C 1 79 ? 111.428 -1.148 208.687 1.00 62.66 79 GLY C C 1
ATOM 4021 O O . GLY C 1 79 ? 111.380 -0.190 207.901 1.00 64.25 79 GLY C O 1
ATOM 4022 N N . ASP C 1 80 ? 111.094 -1.064 209.979 1.00 63.90 80 ASP C N 1
ATOM 4023 C CA . ASP C 1 80 ? 110.750 0.217 210.654 1.00 65.85 80 ASP C CA 1
ATOM 4024 C C . ASP C 1 80 ? 111.810 1.261 210.290 1.00 67.15 80 ASP C C 1
ATOM 4025 O O . ASP C 1 80 ? 111.427 2.402 209.945 1.00 65.02 80 ASP C O 1
ATOM 4030 N N . VAL C 1 81 ? 113.086 0.863 210.358 1.00 65.59 81 VAL C N 1
ATOM 4031 C CA . VAL C 1 81 ? 114.265 1.757 210.159 1.00 65.97 81 VAL C CA 1
ATOM 4032 C C . VAL C 1 81 ? 114.191 2.334 208.751 1.00 65.72 81 VAL C C 1
ATOM 4033 O O . VAL C 1 81 ? 114.244 3.562 208.624 1.00 70.21 81 VAL C O 1
ATOM 4037 N N . GLU C 1 82 ? 114.077 1.473 207.737 1.00 64.59 82 GLU C N 1
ATOM 4038 C CA . GLU C 1 82 ? 114.188 1.896 206.315 1.00 64.59 82 GLU C CA 1
ATOM 4039 C C . GLU C 1 82 ? 112.919 2.639 205.889 1.00 63.21 82 GLU C C 1
ATOM 4040 O O . GLU C 1 82 ? 113.020 3.395 204.928 1.00 64.78 82 GLU C O 1
ATOM 4046 N N . LYS C 1 83 ? 111.792 2.463 206.586 1.00 66.62 83 LYS C N 1
ATOM 4047 C CA . LYS C 1 83 ? 110.559 3.280 206.380 1.00 73.57 83 LYS C CA 1
ATOM 4048 C C . LYS C 1 83 ? 110.824 4.709 206.866 1.00 71.98 83 LYS C C 1
ATOM 4049 O O . LYS C 1 83 ? 110.499 5.658 206.133 1.00 75.45 83 LYS C O 1
ATOM 4055 N N . ALA C 1 84 ? 111.420 4.832 208.053 1.00 71.08 84 ALA C N 1
ATOM 4056 C CA . ALA C 1 84 ? 111.828 6.107 208.681 1.00 70.91 84 ALA C CA 1
ATOM 4057 C C . ALA C 1 84 ? 112.812 6.851 207.769 1.00 70.94 84 ALA C C 1
ATOM 4058 O O . ALA C 1 84 ? 112.693 8.082 207.655 1.00 77.63 84 ALA C O 1
ATOM 4060 N N . LEU C 1 85 ? 113.730 6.134 207.125 1.00 65.35 85 LEU C N 1
ATOM 4061 C CA . LEU C 1 85 ? 114.759 6.740 206.245 1.00 69.64 85 LEU C CA 1
ATOM 4062 C C . LEU C 1 85 ? 114.128 7.249 204.940 1.00 76.62 85 LEU C C 1
ATOM 4063 O O . LEU C 1 85 ? 114.574 8.312 204.465 1.00 82.10 85 LEU C O 1
ATOM 4068 N N . GLU C 1 86 ? 113.161 6.514 204.374 1.00 79.97 86 GLU C N 1
ATOM 4069 C CA . GLU C 1 86 ? 112.390 6.919 203.165 1.00 83.08 86 GLU C CA 1
ATOM 4070 C C . GLU C 1 86 ? 111.533 8.131 203.542 1.00 86.56 86 GLU C C 1
ATOM 4071 O O . GLU C 1 86 ? 111.590 9.170 202.841 1.00 92.49 86 GLU C O 1
ATOM 4077 N N . GLU C 1 87 ? 110.818 8.015 204.657 1.00 82.26 87 GLU C N 1
ATOM 4078 C CA . GLU C 1 87 ? 109.856 9.037 205.130 1.00 85.96 87 GLU C CA 1
ATOM 4079 C C . GLU C 1 87 ? 110.601 10.304 205.541 1.00 83.36 87 GLU C C 1
ATOM 4080 O O . GLU C 1 87 ? 109.961 11.351 205.606 1.00 79.17 87 GLU C O 1
ATOM 4086 N N . MET C 1 88 ? 111.893 10.179 205.833 1.00 85.30 88 MET C N 1
ATOM 4087 C CA . MET C 1 88 ? 112.792 11.277 206.270 1.00 91.63 88 MET C CA 1
ATOM 4088 C C . MET C 1 88 ? 113.196 12.130 205.064 1.00 93.47 88 MET C C 1
ATOM 4089 O O . MET C 1 88 ? 113.508 13.321 205.257 1.00 92.60 88 MET C O 1
ATOM 4094 N N . LYS C 1 89 ? 113.251 11.518 203.879 1.00 94.98 89 LYS C N 1
ATOM 4095 C CA . LYS C 1 89 ? 113.653 12.181 202.612 1.00 93.36 89 LYS C CA 1
ATOM 4096 C C . LYS C 1 89 ? 112.690 13.326 202.291 1.00 96.42 89 LYS C C 1
ATOM 4097 O O . LYS C 1 89 ? 113.163 14.395 201.885 1.00 96.74 89 LYS C O 1
ATOM 4103 N N . SER C 1 90 ? 111.388 13.090 202.442 1.00 103.71 90 SER C N 1
ATOM 4104 C CA . SER C 1 90 ? 110.315 14.055 202.098 1.00 104.65 90 SER C CA 1
ATOM 4105 C C . SER C 1 90 ? 110.193 15.135 203.182 1.00 104.04 90 SER C C 1
ATOM 4106 O O . SER C 1 90 ? 109.335 15.999 203.012 1.00 110.74 90 SER C O 1
ATOM 4109 N N . ILE C 1 91 ? 111.061 15.135 204.207 1.00 107.39 91 ILE C N 1
ATOM 4110 C CA . ILE C 1 91 ? 110.872 15.934 205.458 1.00 109.75 91 ILE C CA 1
ATOM 4111 C C . ILE C 1 91 ? 111.663 17.259 205.453 1.00 113.07 91 ILE C C 1
ATOM 4112 O O . ILE C 1 91 ? 111.209 18.101 206.088 1.00 103.41 91 ILE C O 1
ATOM 4117 N N . ASP C 1 92 ? 112.810 17.450 204.812 1.00 120.50 92 ASP C N 1
ATOM 4118 C CA . ASP C 1 92 ? 113.381 18.800 204.478 1.00 122.99 92 ASP C CA 1
ATOM 4119 C C . ASP C 1 92 ? 113.579 19.724 205.718 1.00 122.51 92 ASP C C 1
ATOM 4120 O O . ASP C 1 92 ? 113.659 20.947 205.519 1.00 130.35 92 ASP C O 1
ATOM 4125 N N . ASN C 1 93 ? 113.746 19.197 206.940 1.00 116.58 93 ASN C N 1
ATOM 4126 C CA . ASN C 1 93 ? 114.333 19.939 208.099 1.00 109.36 93 ASN C CA 1
ATOM 4127 C C . ASN C 1 93 ? 115.760 19.420 208.296 1.00 105.24 93 ASN C C 1
ATOM 4128 O O . ASN C 1 93 ? 115.913 18.230 208.620 1.00 107.88 93 ASN C O 1
ATOM 4133 N N . ILE C 1 94 ? 116.757 20.277 208.078 1.00 101.96 94 ILE C N 1
ATOM 4134 C CA . ILE C 1 94 ? 118.184 19.874 207.913 1.00 99.79 94 ILE C CA 1
ATOM 4135 C C . ILE C 1 94 ? 118.707 19.389 209.269 1.00 99.01 94 ILE C C 1
ATOM 4136 O O . ILE C 1 94 ? 119.480 18.419 209.287 1.00 102.73 94 ILE C O 1
ATOM 4141 N N . LYS C 1 95 ? 118.292 20.046 210.354 1.00 97.99 95 LYS C N 1
ATOM 4142 C CA . LYS C 1 95 ? 118.654 19.691 211.754 1.00 96.13 95 LYS C CA 1
ATOM 4143 C C . LYS C 1 95 ? 118.192 18.261 212.036 1.00 94.77 95 LYS C C 1
ATOM 4144 O O . LYS C 1 95 ? 119.006 17.445 212.516 1.00 88.58 95 LYS C O 1
ATOM 4150 N N . TYR C 1 96 ? 116.911 18.005 211.761 1.00 92.28 96 TYR C N 1
ATOM 4151 C CA . TYR C 1 96 ? 116.214 16.714 211.971 1.00 85.45 96 TYR C CA 1
ATOM 4152 C C . TYR C 1 96 ? 116.958 15.620 211.207 1.00 80.58 96 TYR C C 1
ATOM 4153 O O . TYR C 1 96 ? 117.225 14.559 211.785 1.00 79.47 96 TYR C O 1
ATOM 4162 N N . GLN C 1 97 ? 117.294 15.882 209.946 1.00 81.96 97 GLN C N 1
ATOM 4163 C CA . GLN C 1 97 ? 118.042 14.916 209.098 1.00 90.88 97 GLN C CA 1
ATOM 4164 C C . GLN C 1 97 ? 119.316 14.490 209.831 1.00 92.05 97 GLN C C 1
ATOM 4165 O O . GLN C 1 97 ? 119.587 13.289 209.889 1.00 97.72 97 GLN C O 1
ATOM 4171 N N . ARG C 1 98 ? 120.053 15.448 210.386 1.00 93.95 98 ARG C N 1
ATOM 4172 C CA . ARG C 1 98 ? 121.375 15.207 211.016 1.00 89.27 98 ARG C CA 1
ATOM 4173 C C . ARG C 1 98 ? 121.187 14.310 212.249 1.00 77.63 98 ARG C C 1
ATOM 4174 O O . ARG C 1 98 ? 121.864 13.279 212.318 1.00 72.65 98 ARG C O 1
ATOM 4182 N N . ILE C 1 99 ? 120.280 14.660 213.162 1.00 70.66 99 ILE C N 1
ATOM 4183 C CA . ILE C 1 99 ? 119.931 13.803 214.334 1.00 67.70 99 ILE C CA 1
ATOM 4184 C C . ILE C 1 99 ? 119.584 12.400 213.821 1.00 64.90 99 ILE C C 1
ATOM 4185 O O . ILE C 1 99 ? 120.401 11.473 213.975 1.00 62.99 99 ILE C O 1
ATOM 4190 N N . PHE C 1 100 ? 118.410 12.253 213.217 1.00 62.58 100 PHE C N 1
ATOM 4191 C CA . PHE C 1 100 ? 117.769 10.938 212.991 1.00 63.51 100 PHE C CA 1
ATOM 4192 C C . PHE C 1 100 ? 118.414 10.209 211.811 1.00 63.99 100 PHE C C 1
ATOM 4193 O O . PHE C 1 100 ? 118.238 8.978 211.697 1.00 60.99 100 PHE C O 1
ATOM 4201 N N . GLY C 1 101 ? 119.131 10.939 210.958 1.00 64.23 101 GLY C N 1
ATOM 4202 C CA . GLY C 1 101 ? 119.986 10.336 209.921 1.00 63.92 101 GLY C CA 1
ATOM 4203 C C . GLY C 1 101 ? 121.018 9.446 210.565 1.00 61.97 101 GLY C C 1
ATOM 4204 O O . GLY C 1 101 ? 121.154 8.287 210.133 1.00 59.62 101 GLY C O 1
ATOM 4205 N N . LEU C 1 102 ? 121.675 9.974 211.599 1.00 62.97 102 LEU C N 1
ATOM 4206 C CA . LEU C 1 102 ? 122.712 9.269 212.392 1.00 63.22 102 LEU C CA 1
ATOM 4207 C C . LEU C 1 102 ? 122.071 8.058 213.064 1.00 61.67 102 LEU C C 1
ATOM 4208 O O . LEU C 1 102 ? 122.554 6.929 212.857 1.00 60.22 102 LEU C O 1
ATOM 4213 N N . LEU C 1 103 ? 121.018 8.296 213.842 1.00 61.12 103 LEU C N 1
ATOM 4214 C CA . LEU C 1 103 ? 120.354 7.233 214.635 1.00 61.45 103 LEU C CA 1
ATOM 4215 C C . LEU C 1 103 ? 119.978 6.077 213.695 1.00 63.68 103 LEU C C 1
ATOM 4216 O O . LEU C 1 103 ? 120.476 4.947 213.898 1.00 67.27 103 LEU C O 1
ATOM 4221 N N . ASN C 1 104 ? 119.188 6.359 212.663 1.00 62.34 104 ASN C N 1
ATOM 4222 C CA . ASN C 1 104 ? 118.593 5.315 211.794 1.00 61.20 104 ASN C CA 1
ATOM 4223 C C . ASN C 1 104 ? 119.717 4.659 210.972 1.00 61.58 104 ASN C C 1
ATOM 4224 O O . ASN C 1 104 ? 119.738 3.415 210.910 1.00 58.56 104 ASN C O 1
ATOM 4229 N N . ASN C 1 105 ? 120.649 5.436 210.404 1.00 61.30 105 ASN C N 1
ATOM 4230 C CA . ASN C 1 105 ? 121.799 4.867 209.648 1.00 65.26 105 ASN C CA 1
ATOM 4231 C C . ASN C 1 105 ? 122.546 3.881 210.548 1.00 67.96 105 ASN C C 1
ATOM 4232 O O . ASN C 1 105 ? 122.593 2.683 210.198 1.00 64.48 105 ASN C O 1
ATOM 4237 N N . VAL C 1 106 ? 123.080 4.371 211.673 1.00 68.25 106 VAL C N 1
ATOM 4238 C CA . VAL C 1 106 ? 123.809 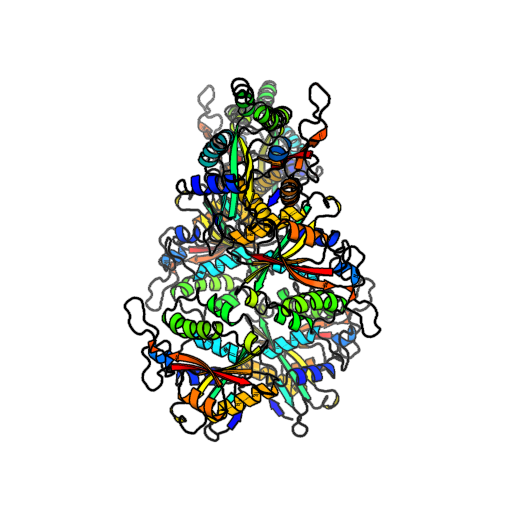3.552 212.686 1.00 64.65 106 VAL C CA 1
ATOM 4239 C C . VAL C 1 106 ? 122.997 2.281 212.968 1.00 63.29 106 VAL C C 1
ATOM 4240 O O . VAL C 1 106 ? 123.561 1.169 212.841 1.00 59.07 106 VAL C O 1
ATOM 4244 N N . ASN C 1 107 ? 121.718 2.433 213.318 1.00 60.78 107 ASN C N 1
ATOM 4245 C CA . ASN C 1 107 ? 120.839 1.285 213.655 1.00 62.08 107 ASN C CA 1
ATOM 4246 C C . ASN C 1 107 ? 120.773 0.338 212.453 1.00 62.72 107 ASN C C 1
ATOM 4247 O O . ASN C 1 107 ? 121.047 -0.867 212.637 1.00 58.96 107 ASN C O 1
ATOM 4252 N N . LYS C 1 108 ? 120.456 0.876 211.271 1.00 66.92 108 LYS C N 1
ATOM 4253 C CA . LYS C 1 108 ? 120.401 0.126 209.982 1.00 68.18 108 LYS C CA 1
ATOM 4254 C C . LYS C 1 108 ? 121.705 -0.658 209.789 1.00 63.72 108 LYS C C 1
ATOM 4255 O O . LYS C 1 108 ? 121.628 -1.833 209.449 1.00 62.88 108 LYS C O 1
ATOM 4261 N N . SER C 1 109 ? 122.852 -0.029 210.048 1.00 63.24 109 SER C N 1
ATOM 4262 C CA . SER C 1 109 ? 124.201 -0.559 209.722 1.00 63.60 109 SER C CA 1
ATOM 4263 C C . SER C 1 109 ? 124.567 -1.757 210.607 1.00 64.38 109 SER C C 1
ATOM 4264 O O . SER C 1 109 ? 125.609 -2.352 210.352 1.00 62.50 109 SER C O 1
ATOM 4267 N N . ILE C 1 110 ? 123.754 -2.090 211.611 1.00 70.34 110 ILE C N 1
ATOM 4268 C CA . ILE C 1 110 ? 123.916 -3.322 212.445 1.00 75.44 110 ILE C CA 1
ATOM 4269 C C . ILE C 1 110 ? 122.554 -3.996 212.588 1.00 82.18 110 ILE C C 1
ATOM 4270 O O . ILE C 1 110 ? 121.830 -3.679 213.531 1.00 94.86 110 ILE C O 1
ATOM 4275 N N . ASP C 1 111 ? 122.219 -4.879 211.660 1.00 86.61 111 ASP C N 1
ATOM 4276 C CA . ASP C 1 111 ? 120.923 -5.597 211.627 1.00 84.93 111 ASP C CA 1
ATOM 4277 C C . ASP C 1 111 ? 120.821 -6.410 212.919 1.00 78.93 111 ASP C C 1
ATOM 4278 O O . ASP C 1 111 ? 121.225 -7.590 212.902 1.00 84.34 111 ASP C O 1
ATOM 4283 N N . LEU C 1 112 ? 120.348 -5.786 214.004 1.00 70.55 112 LEU C N 1
ATOM 4284 C CA . LEU C 1 112 ? 120.215 -6.455 215.328 1.00 67.17 112 LEU C CA 1
ATOM 4285 C C . LEU C 1 112 ? 119.197 -7.584 215.191 1.00 65.20 112 LEU C C 1
ATOM 4286 O O . LEU C 1 112 ? 119.449 -8.667 215.755 1.00 69.06 112 LEU C O 1
ATOM 4291 N N . PHE C 1 113 ? 118.120 -7.344 214.438 1.00 62.30 113 PHE C N 1
ATOM 4292 C CA . PHE C 1 113 ? 117.061 -8.342 214.141 1.00 61.16 113 PHE C CA 1
ATOM 4293 C C . PHE C 1 113 ? 117.691 -9.626 213.600 1.00 58.96 113 PHE C C 1
ATOM 4294 O O . PHE C 1 113 ? 117.274 -10.697 214.034 1.00 61.44 113 PHE C O 1
ATOM 4302 N N . THR C 1 114 ? 118.656 -9.524 212.688 1.00 57.53 114 THR C N 1
ATOM 4303 C CA . THR C 1 114 ? 119.377 -10.704 212.148 1.00 61.55 114 THR C CA 1
ATOM 4304 C C . THR C 1 114 ? 120.321 -11.208 213.236 1.00 60.58 114 THR C C 1
ATOM 4305 O O . THR C 1 114 ? 120.205 -12.369 213.602 1.00 66.61 114 THR C O 1
ATOM 4309 N N . LYS C 1 115 ? 121.169 -10.336 213.774 1.00 61.90 115 LYS C N 1
ATOM 4310 C CA . LYS C 1 115 ? 122.209 -10.706 214.764 1.00 59.99 115 LYS C CA 1
ATOM 4311 C C . LYS C 1 115 ? 121.644 -11.651 215.830 1.00 56.72 115 LYS C C 1
ATOM 4312 O O . LYS C 1 115 ? 122.337 -12.623 216.159 1.00 61.35 115 LYS C O 1
ATOM 4318 N N . TYR C 1 116 ? 120.462 -11.362 216.375 1.00 53.89 116 TYR C N 1
ATOM 4319 C CA . TYR C 1 116 ? 119.889 -12.086 217.544 1.00 56.90 116 TYR C CA 1
ATOM 4320 C C . TYR C 1 116 ? 118.661 -12.894 217.122 1.00 56.95 116 TYR C C 1
ATOM 4321 O O . TYR C 1 116 ? 117.990 -13.467 218.007 1.00 53.50 116 TYR C O 1
ATOM 4330 N N . ASN C 1 117 ? 118.384 -12.933 215.816 1.00 58.30 117 ASN C N 1
ATOM 4331 C CA . ASN C 1 117 ? 117.259 -13.698 215.218 1.00 57.08 117 ASN C CA 1
ATOM 4332 C C . ASN C 1 117 ? 115.966 -13.398 215.986 1.00 52.36 117 ASN C C 1
ATOM 4333 O O . ASN C 1 117 ? 115.528 -14.274 216.739 1.00 47.17 117 ASN C O 1
ATOM 4338 N N . VAL C 1 118 ? 115.394 -12.203 215.792 1.00 53.01 118 VAL C N 1
ATOM 4339 C CA . VAL C 1 118 ? 114.160 -11.713 216.478 1.00 57.10 118 VAL C CA 1
ATOM 4340 C C . VAL C 1 118 ? 113.371 -10.855 215.492 1.00 59.82 118 VAL C C 1
ATOM 4341 O O . VAL C 1 118 ? 114.002 -10.328 214.556 1.00 64.42 118 VAL C O 1
ATOM 4345 N N . ASP C 1 119 ? 112.061 -10.702 215.711 1.00 63.69 119 ASP C N 1
ATOM 4346 C CA . ASP C 1 119 ? 111.136 -9.967 214.799 1.00 68.43 119 ASP C CA 1
ATOM 4347 C C . ASP C 1 119 ? 110.673 -8.658 215.455 1.00 69.67 119 ASP C C 1
ATOM 4348 O O . ASP C 1 119 ? 110.244 -7.745 214.709 1.00 74.85 119 ASP C O 1
ATOM 4353 N N . LYS C 1 120 ? 110.736 -8.578 216.789 1.00 67.93 120 LYS C N 1
ATOM 4354 C CA . LYS C 1 120 ? 110.458 -7.345 217.572 1.00 66.80 120 LYS C CA 1
ATOM 4355 C C . LYS C 1 120 ? 111.633 -7.089 218.523 1.00 63.36 120 LYS C C 1
ATOM 4356 O O . LYS C 1 120 ? 112.299 -8.070 218.928 1.00 55.93 120 LYS C O 1
ATOM 4362 N N . ILE C 1 121 ? 111.899 -5.812 218.829 1.00 60.74 121 ILE C N 1
ATOM 4363 C CA . ILE C 1 121 ? 112.933 -5.371 219.811 1.00 58.20 121 ILE C CA 1
ATOM 4364 C C . ILE C 1 121 ? 112.311 -4.332 220.739 1.00 56.38 121 ILE C C 1
ATOM 4365 O O . ILE C 1 121 ? 111.680 -3.381 220.234 1.00 58.28 121 ILE C O 1
ATOM 4370 N N . PHE C 1 122 ? 112.522 -4.504 222.043 1.00 55.05 122 PHE C N 1
ATOM 4371 C CA . PHE C 1 122 ? 112.158 -3.522 223.088 1.00 58.17 122 PHE C CA 1
ATOM 4372 C C . PHE C 1 122 ? 113.175 -2.383 223.047 1.00 59.32 122 PHE C C 1
ATOM 4373 O O . PHE C 1 122 ? 114.394 -2.629 223.067 1.00 59.54 122 PHE C O 1
ATOM 4381 N N . GLU C 1 123 ? 112.673 -1.159 222.990 1.00 57.25 123 GLU C N 1
ATOM 4382 C CA . GLU C 1 123 ? 113.477 0.021 222.631 1.00 55.61 123 GLU C CA 1
ATOM 4383 C C . GLU C 1 123 ? 113.222 1.095 223.687 1.00 56.27 123 GLU C C 1
ATOM 4384 O O . GLU C 1 123 ? 112.247 1.832 223.552 1.00 57.35 123 GLU C O 1
ATOM 4390 N N . LEU C 1 124 ? 114.061 1.165 224.720 1.00 61.56 124 LEU C N 1
ATOM 4391 C CA . LEU C 1 124 ? 114.100 2.348 225.620 1.00 60.22 124 LEU C CA 1
ATOM 4392 C C . LEU C 1 124 ? 114.564 3.530 224.771 1.00 59.65 124 LEU C C 1
ATOM 4393 O O . LEU C 1 124 ? 115.787 3.668 224.555 1.00 53.96 124 LEU C O 1
ATOM 4398 N N . ARG C 1 125 ? 113.599 4.303 224.271 1.00 62.32 125 ARG C N 1
ATOM 4399 C CA . ARG C 1 125 ? 113.788 5.274 223.164 1.00 67.15 125 ARG C CA 1
ATOM 4400 C C . ARG C 1 125 ? 114.127 6.649 223.737 1.00 66.56 125 ARG C C 1
ATOM 4401 O O . ARG C 1 125 ? 115.078 7.297 223.225 1.00 63.23 125 ARG C O 1
ATOM 4409 N N . ILE C 1 126 ? 113.373 7.074 224.752 1.00 71.17 126 ILE C N 1
ATOM 4410 C CA . ILE C 1 126 ? 113.500 8.425 225.373 1.00 75.67 126 ILE C CA 1
ATOM 4411 C C . ILE C 1 126 ? 113.441 8.298 226.901 1.00 73.62 126 ILE C C 1
ATOM 4412 O O . ILE C 1 126 ? 112.449 7.741 227.433 1.00 70.77 126 ILE C O 1
ATOM 4417 N N . LEU C 1 127 ? 114.479 8.816 227.565 1.00 75.82 127 LEU C N 1
ATOM 4418 C CA . LEU C 1 127 ? 114.703 8.721 229.034 1.00 72.77 127 LEU C CA 1
ATOM 4419 C C . LEU C 1 127 ? 114.856 10.138 229.605 1.00 67.44 127 LEU C C 1
ATOM 4420 O O . LEU C 1 127 ? 115.872 10.800 229.295 1.00 64.25 127 LEU C O 1
ATOM 4425 N N . SER C 1 128 ? 113.864 10.594 230.375 1.00 68.41 128 SER C N 1
ATOM 4426 C CA . SER C 1 128 ? 113.792 11.967 230.947 1.00 77.07 128 SER C CA 1
ATOM 4427 C C . SER C 1 128 ? 113.617 11.908 232.472 1.00 82.40 128 SER C C 1
ATOM 4428 O O . SER C 1 128 ? 112.667 11.233 232.949 1.00 77.01 128 SER C O 1
ATOM 4431 N N . VAL C 1 129 ? 114.519 12.587 233.194 1.00 83.30 129 VAL C N 1
ATOM 4432 C CA . VAL C 1 129 ? 114.388 12.953 234.634 1.00 81.99 129 VAL C CA 1
ATOM 4433 C C . VAL C 1 129 ? 114.448 14.480 234.733 1.00 82.83 129 VAL C C 1
ATOM 4434 O O . VAL C 1 129 ? 115.464 15.048 234.306 1.00 82.19 129 VAL C O 1
ATOM 4438 N N . ASP C 1 130 ? 113.393 15.105 235.265 1.00 87.43 130 ASP C N 1
ATOM 4439 C CA . ASP C 1 130 ? 113.262 16.580 235.439 1.00 87.08 130 ASP C CA 1
ATOM 4440 C C . ASP C 1 130 ? 114.571 17.126 236.022 1.00 83.41 130 ASP C C 1
ATOM 4441 O O . ASP C 1 130 ? 115.202 16.391 236.812 1.00 80.50 130 ASP C O 1
ATOM 4446 N N . SER C 1 131 ? 114.954 18.350 235.626 1.00 82.32 131 SER C N 1
ATOM 4447 C CA . SER C 1 131 ? 116.153 19.105 236.098 1.00 81.92 131 SER C CA 1
ATOM 4448 C C . SER C 1 131 ? 116.183 19.136 237.636 1.00 80.81 131 SER C C 1
ATOM 4449 O O . SER C 1 131 ? 117.250 18.858 238.231 1.00 67.85 131 SER C O 1
ATOM 4452 N N . ARG C 1 132 ? 115.039 19.476 238.237 1.00 84.91 132 ARG C N 1
ATOM 4453 C CA . ARG C 1 132 ? 114.786 19.498 239.703 1.00 88.33 132 ARG C CA 1
ATOM 4454 C C . ARG C 1 132 ? 115.297 18.194 240.347 1.00 88.87 132 ARG C C 1
ATOM 4455 O O . ARG C 1 132 ? 116.131 18.278 241.261 1.00 95.72 132 ARG C O 1
ATOM 4463 N N . PHE C 1 133 ? 114.819 17.035 239.870 1.00 91.86 133 PHE C N 1
ATOM 4464 C CA . PHE C 1 133 ? 114.894 15.707 240.548 1.00 92.10 133 PHE C CA 1
ATOM 4465 C C . PHE C 1 133 ? 116.089 14.877 240.031 1.00 86.30 133 PHE C C 1
ATOM 4466 O O . PHE C 1 133 ? 116.264 13.718 240.452 1.00 85.55 133 PHE C O 1
ATOM 4474 N N . ARG C 1 134 ? 116.912 15.458 239.161 1.00 79.69 134 ARG C N 1
ATOM 4475 C CA . ARG C 1 134 ? 118.008 14.762 238.439 1.00 79.28 134 ARG C CA 1
ATOM 4476 C C . ARG C 1 134 ? 119.137 14.440 239.416 1.00 75.08 134 ARG C C 1
ATOM 4477 O O . ARG C 1 134 ? 119.391 15.264 240.280 1.00 79.00 134 ARG C O 1
ATOM 4485 N N . GLY C 1 135 ? 119.793 13.291 239.258 1.00 78.22 135 GLY C N 1
ATOM 4486 C CA . GLY C 1 135 ? 120.995 12.913 240.029 1.00 77.81 135 GLY C CA 1
ATOM 4487 C C . GLY C 1 135 ? 120.668 12.045 241.237 1.00 80.46 135 GLY C C 1
ATOM 4488 O O . GLY C 1 135 ? 121.610 11.678 241.966 1.00 84.14 135 GLY C O 1
ATOM 4489 N N . ARG C 1 136 ? 119.390 11.713 241.449 1.00 80.25 136 ARG C N 1
ATOM 4490 C CA . ARG C 1 136 ? 118.920 10.932 242.626 1.00 78.01 136 ARG C CA 1
ATOM 4491 C C . ARG C 1 136 ? 118.758 9.452 242.238 1.00 75.77 136 ARG C C 1
ATOM 4492 O O . ARG C 1 136 ? 117.995 8.746 242.930 1.00 73.47 136 ARG C O 1
ATOM 4500 N N . GLY C 1 137 ? 119.436 9.000 241.175 1.00 74.91 137 GLY C N 1
ATOM 4501 C CA . GLY C 1 137 ? 119.427 7.592 240.717 1.00 73.75 137 GLY C CA 1
ATOM 4502 C C . GLY C 1 137 ? 118.079 7.161 240.148 1.00 71.41 137 GLY C C 1
ATOM 4503 O O . GLY C 1 137 ? 117.792 5.951 240.166 1.00 64.12 137 GLY C O 1
ATOM 4504 N N . ILE C 1 138 ? 117.273 8.107 239.659 1.00 75.32 138 ILE C N 1
ATOM 4505 C CA . ILE C 1 138 ? 115.871 7.851 239.202 1.00 80.32 138 ILE C CA 1
ATOM 4506 C C . ILE C 1 138 ? 115.898 7.178 237.821 1.00 78.41 138 ILE C C 1
ATOM 4507 O O . ILE C 1 138 ? 115.141 6.217 237.621 1.00 76.26 138 ILE C O 1
ATOM 4512 N N . ALA C 1 139 ? 116.736 7.667 236.907 1.00 75.22 139 ALA C N 1
ATOM 4513 C CA . ALA C 1 139 ? 116.963 7.067 235.573 1.00 73.26 139 ALA C CA 1
ATOM 4514 C C . ALA C 1 139 ? 117.311 5.586 235.738 1.00 69.60 139 ALA C C 1
ATOM 4515 O O . ALA C 1 139 ? 116.628 4.737 235.130 1.00 70.48 139 ALA C O 1
ATOM 4517 N N . LYS C 1 140 ? 118.323 5.289 236.549 1.00 65.56 140 LYS C N 1
ATOM 4518 C CA . LYS C 1 140 ? 118.772 3.896 236.791 1.00 69.86 140 LYS C CA 1
ATOM 4519 C C . LYS C 1 140 ? 117.563 3.035 237.163 1.00 67.12 140 LYS C C 1
ATOM 4520 O O . LYS C 1 140 ? 117.551 1.852 236.766 1.00 70.68 140 LYS C O 1
ATOM 4526 N N . GLU C 1 141 ? 116.592 3.594 237.890 1.00 62.31 141 GLU C N 1
ATOM 4527 C CA . GLU C 1 141 ? 115.384 2.845 238.321 1.00 62.14 141 GLU C CA 1
ATOM 4528 C C . GLU C 1 141 ? 114.485 2.634 237.108 1.00 59.55 141 GLU C C 1
ATOM 4529 O O . GLU C 1 141 ? 114.057 1.494 236.894 1.00 59.96 141 GLU C O 1
ATOM 4535 N N . LEU C 1 142 ? 114.212 3.702 236.359 1.00 60.39 142 LEU C N 1
ATOM 4536 C CA . LEU C 1 142 ? 113.333 3.670 235.160 1.00 60.80 142 LEU C CA 1
ATOM 4537 C C . LEU C 1 142 ? 113.846 2.586 234.212 1.00 58.69 142 LEU C C 1
ATOM 4538 O O . LEU C 1 142 ? 113.031 1.747 233.773 1.00 57.29 142 LEU C O 1
ATOM 4543 N N . PHE C 1 143 ? 115.157 2.598 233.955 1.00 56.79 143 PHE C N 1
ATOM 4544 C CA . PHE C 1 143 ? 115.881 1.623 233.098 1.00 58.40 143 PHE C CA 1
ATOM 4545 C C . PHE C 1 143 ? 115.628 0.189 233.588 1.00 58.94 143 PHE C C 1
ATOM 4546 O O . PHE C 1 143 ? 115.147 -0.637 232.799 1.00 63.42 143 PHE C O 1
ATOM 4554 N N . LEU C 1 144 ? 115.961 -0.109 234.843 1.00 59.95 144 LEU C N 1
ATOM 4555 C CA . LEU C 1 144 ? 115.722 -1.440 235.459 1.00 60.72 144 LEU C CA 1
ATOM 4556 C C . LEU C 1 144 ? 114.250 -1.811 235.263 1.00 58.77 144 LEU C C 1
ATOM 4557 O O . LEU C 1 144 ? 113.990 -2.915 234.781 1.00 58.04 144 LEU C O 1
ATOM 4562 N N . ARG C 1 145 ? 113.335 -0.902 235.600 1.00 63.60 145 ARG C N 1
ATOM 4563 C CA . ARG C 1 145 ? 111.864 -1.125 235.529 1.00 69.93 145 ARG C CA 1
ATOM 4564 C C . ARG C 1 145 ? 111.440 -1.391 234.084 1.00 68.53 145 ARG C C 1
ATOM 4565 O O . ARG C 1 145 ? 110.479 -2.156 233.881 1.00 70.48 145 ARG C O 1
ATOM 4573 N N . SER C 1 146 ? 112.094 -0.727 233.132 1.00 66.35 146 SER C N 1
ATOM 4574 C CA . SER C 1 146 ? 111.838 -0.867 231.678 1.00 64.38 146 SER C CA 1
ATOM 4575 C C . SER C 1 146 ? 112.258 -2.265 231.228 1.00 62.97 146 SER C C 1
ATOM 4576 O O . SER C 1 146 ? 111.477 -2.907 230.507 1.00 64.62 146 SER C O 1
ATOM 4579 N N . GLU C 1 147 ? 113.444 -2.710 231.650 1.00 64.74 147 GLU C N 1
ATOM 4580 C CA . GLU C 1 147 ? 113.977 -4.070 231.362 1.00 64.58 147 GLU C CA 1
ATOM 4581 C C . GLU C 1 147 ? 112.928 -5.109 231.777 1.00 66.63 147 GLU C C 1
ATOM 4582 O O . GLU C 1 147 ? 112.725 -6.081 231.018 1.00 71.07 147 GLU C O 1
ATOM 4588 N N . LEU C 1 148 ? 112.266 -4.897 232.916 1.00 66.17 148 LEU C N 1
ATOM 4589 C CA . LEU C 1 148 ? 111.369 -5.905 233.536 1.00 70.25 148 LEU C CA 1
ATOM 4590 C C . LEU C 1 148 ? 110.012 -5.919 232.830 1.00 70.40 148 LEU C C 1
ATOM 4591 O O . LEU C 1 148 ? 109.399 -7.000 232.771 1.00 83.29 148 LEU C O 1
ATOM 4596 N N . ILE C 1 149 ? 109.565 -4.777 232.314 1.00 68.40 149 ILE C N 1
ATOM 4597 C CA . ILE C 1 149 ? 108.358 -4.690 231.442 1.00 67.66 149 ILE C CA 1
ATOM 4598 C C . ILE C 1 149 ? 108.615 -5.574 230.212 1.00 70.16 149 ILE C C 1
ATOM 4599 O O . ILE C 1 149 ? 107.719 -6.350 229.831 1.00 78.78 149 ILE C O 1
ATOM 4604 N N . ALA C 1 150 ? 109.812 -5.487 229.636 1.00 67.85 150 ALA C N 1
ATOM 4605 C CA . ALA C 1 150 ? 110.200 -6.240 228.430 1.00 68.98 150 ALA C CA 1
ATOM 4606 C C . ALA C 1 150 ? 110.061 -7.743 228.701 1.00 73.92 150 ALA C C 1
ATOM 4607 O O . ALA C 1 150 ? 109.533 -8.451 227.827 1.00 81.23 150 ALA C O 1
ATOM 4609 N N . GLU C 1 151 ? 110.498 -8.211 229.872 1.00 74.63 151 GLU C N 1
ATOM 4610 C CA . GLU C 1 151 ? 110.442 -9.647 230.251 1.00 75.34 151 GLU C CA 1
ATOM 4611 C C . GLU C 1 151 ? 108.977 -10.072 230.433 1.00 74.92 151 GLU C C 1
ATOM 4612 O O . GLU C 1 151 ? 108.634 -11.188 230.026 1.00 74.94 151 GLU C O 1
ATOM 4618 N N . GLU C 1 152 ? 108.139 -9.207 231.002 1.00 79.65 152 GLU C N 1
ATOM 4619 C CA . GLU C 1 152 ? 106.693 -9.481 231.241 1.00 89.44 152 GLU C CA 1
ATOM 4620 C C . GLU C 1 152 ? 105.924 -9.551 229.914 1.00 83.61 152 GLU C C 1
ATOM 4621 O O . GLU C 1 152 ? 104.911 -10.270 229.863 1.00 90.36 152 GLU C O 1
ATOM 4627 N N . HIS C 1 153 ? 106.350 -8.797 228.900 1.00 74.32 153 HIS C N 1
ATOM 4628 C CA . HIS C 1 153 ? 105.709 -8.766 227.560 1.00 71.37 153 HIS C CA 1
ATOM 4629 C C . HIS C 1 153 ? 106.470 -9.671 226.587 1.00 70.61 153 HIS C C 1
ATOM 4630 O O . HIS C 1 153 ? 106.315 -9.484 225.363 1.00 70.30 153 HIS C O 1
ATOM 4637 N N . GLY C 1 154 ? 107.250 -10.612 227.125 1.00 69.01 154 GLY C N 1
ATOM 4638 C CA . GLY C 1 154 ? 107.826 -11.747 226.386 1.00 67.24 154 GLY C CA 1
ATOM 4639 C C . GLY C 1 154 ? 108.768 -11.296 225.292 1.00 65.28 154 GLY C C 1
ATOM 4640 O O . GLY C 1 154 ? 108.853 -12.001 224.277 1.00 67.50 154 GLY C O 1
ATOM 4641 N N . PHE C 1 155 ? 109.449 -10.164 225.488 1.00 65.66 155 PHE C N 1
ATOM 4642 C CA . PHE C 1 155 ? 110.541 -9.682 224.600 1.00 65.52 155 PHE C CA 1
ATOM 4643 C C . PHE C 1 155 ? 111.821 -10.457 224.914 1.00 67.63 155 PHE C C 1
ATOM 4644 O O . PHE C 1 155 ? 111.920 -11.045 226.007 1.00 72.57 155 PHE C O 1
ATOM 4652 N N . LYS C 1 156 ? 112.748 -10.481 223.952 1.00 68.71 156 LYS C N 1
ATOM 4653 C CA . LYS C 1 156 ? 114.001 -11.284 223.993 1.00 71.09 156 LYS C CA 1
ATOM 4654 C C . LYS C 1 156 ? 115.227 -10.368 224.032 1.00 66.78 156 LYS C C 1
ATOM 4655 O O . LYS C 1 156 ? 116.226 -10.776 224.632 1.00 66.00 156 LYS C O 1
ATOM 4661 N N . LEU C 1 157 ? 115.158 -9.195 223.387 1.00 63.37 157 LEU C N 1
ATOM 4662 C CA . LEU C 1 157 ? 116.270 -8.205 223.299 1.00 59.25 157 LEU C CA 1
ATOM 4663 C C . LEU C 1 157 ? 115.771 -6.803 223.660 1.00 56.74 157 LEU C C 1
ATOM 4664 O O . LEU C 1 157 ? 114.744 -6.370 223.100 1.00 51.27 157 LEU C O 1
ATOM 4669 N N . VAL C 1 158 ? 116.514 -6.103 224.519 1.00 55.39 158 VAL C N 1
ATOM 4670 C CA . VAL C 1 158 ? 116.268 -4.674 224.865 1.00 55.59 158 VAL C CA 1
ATOM 4671 C C . VAL C 1 158 ? 117.392 -3.844 224.248 1.00 53.22 158 VAL C C 1
ATOM 4672 O O . VAL C 1 158 ? 118.547 -4.282 224.301 1.00 52.58 158 VAL C O 1
ATOM 4676 N N . LYS C 1 159 ? 117.046 -2.699 223.667 1.00 53.03 159 LYS C N 1
ATOM 4677 C CA . LYS C 1 159 ? 118.000 -1.823 222.948 1.00 55.45 159 LYS C CA 1
ATOM 4678 C C . LYS C 1 159 ? 117.791 -0.380 223.412 1.00 56.45 159 LYS C C 1
ATOM 4679 O O . LYS C 1 159 ? 116.628 -0.018 223.725 1.00 53.08 159 LYS C O 1
ATOM 4685 N N . VAL C 1 160 ? 118.878 0.398 223.462 1.00 55.59 160 VAL C N 1
ATOM 4686 C CA . VAL C 1 160 ? 118.852 1.842 223.829 1.00 57.03 160 VAL C CA 1
ATOM 4687 C C . VAL C 1 160 ? 119.856 2.617 222.965 1.00 56.74 160 VAL C C 1
ATOM 4688 O O . VAL C 1 160 ? 121.050 2.219 222.901 1.00 50.39 160 VAL C O 1
ATOM 4692 N N . ASP C 1 161 ? 119.379 3.696 222.340 1.00 56.81 161 ASP C N 1
ATOM 4693 C CA . ASP C 1 161 ? 120.227 4.666 221.610 1.00 58.91 161 ASP C CA 1
ATOM 4694 C C . ASP C 1 161 ? 120.852 5.583 222.658 1.00 58.00 161 ASP C C 1
ATOM 4695 O O . ASP C 1 161 ? 120.297 6.650 222.909 1.00 60.17 161 ASP C O 1
ATOM 4700 N N . ALA C 1 162 ? 121.954 5.152 223.265 1.00 59.74 162 ALA C N 1
ATOM 4701 C CA . ALA C 1 162 ? 122.554 5.791 224.459 1.00 59.83 162 ALA C CA 1
ATOM 4702 C C . ALA C 1 162 ? 123.431 6.957 224.021 1.00 54.96 162 ALA C C 1
ATOM 4703 O O . ALA C 1 162 ? 124.643 6.743 223.867 1.00 54.36 162 ALA C O 1
ATOM 4705 N N . THR C 1 163 ? 122.819 8.129 223.830 1.00 55.22 163 THR C N 1
ATOM 4706 C CA . THR C 1 163 ? 123.482 9.385 223.387 1.00 58.72 163 THR C CA 1
ATOM 4707 C C . THR C 1 163 ? 124.168 10.068 224.579 1.00 63.79 163 THR C C 1
ATOM 4708 O O . THR C 1 163 ? 125.294 10.605 224.398 1.00 65.99 163 THR C O 1
ATOM 4712 N N . SER C 1 164 ? 123.499 10.067 225.737 1.00 67.23 164 SER C N 1
ATOM 4713 C CA . SER C 1 164 ? 124.038 10.505 227.051 1.00 67.61 164 SER C CA 1
ATOM 4714 C C . SER C 1 164 ? 125.008 9.441 227.578 1.00 71.08 164 SER C C 1
ATOM 4715 O O . SER C 1 164 ? 124.660 8.251 227.551 1.00 73.93 164 SER C O 1
ATOM 4718 N N . LEU C 1 165 ? 126.191 9.867 228.018 1.00 73.43 165 LEU C N 1
ATOM 4719 C CA . LEU C 1 165 ? 127.162 9.030 228.770 1.00 72.31 165 LEU C CA 1
ATOM 4720 C C . LEU C 1 165 ? 126.534 8.544 230.087 1.00 70.14 165 LEU C C 1
ATOM 4721 O O . LEU C 1 165 ? 126.861 7.426 230.519 1.00 73.98 165 LEU C O 1
ATOM 4726 N N . PHE C 1 166 ? 125.664 9.341 230.709 1.00 64.25 166 PHE C N 1
ATOM 4727 C CA . PHE C 1 166 ? 124.946 8.954 231.952 1.00 61.73 166 PHE C CA 1
ATOM 4728 C C . PHE C 1 166 ? 124.079 7.725 231.655 1.00 62.44 166 PHE C C 1
ATOM 4729 O O . PHE C 1 166 ? 124.180 6.723 232.376 1.00 65.40 166 PHE C O 1
ATOM 4737 N N . THR C 1 167 ? 123.295 7.782 230.579 1.00 63.19 167 THR C N 1
ATOM 4738 C CA . THR C 1 167 ? 122.511 6.643 230.032 1.00 62.45 167 THR C CA 1
ATOM 4739 C C . THR C 1 167 ? 123.414 5.428 229.773 1.00 62.12 167 THR C C 1
ATOM 4740 O O . THR C 1 167 ? 122.944 4.287 230.003 1.00 63.44 167 THR C O 1
ATOM 4744 N N . GLN C 1 168 ? 124.638 5.644 229.287 1.00 57.66 168 GLN C N 1
ATOM 4745 C CA . GLN C 1 168 ? 125.609 4.547 229.047 1.00 61.91 168 GLN C CA 1
ATOM 4746 C C . GLN C 1 168 ? 125.976 3.907 230.397 1.00 64.55 168 GLN C C 1
ATOM 4747 O O . GLN C 1 168 ? 126.125 2.667 230.447 1.00 63.12 168 GLN C O 1
ATOM 4753 N N . ARG C 1 169 ? 126.124 4.714 231.451 1.00 64.56 169 ARG C N 1
ATOM 4754 C CA . ARG C 1 169 ? 126.410 4.232 232.828 1.00 68.63 169 ARG C CA 1
ATOM 4755 C C . ARG C 1 169 ? 125.274 3.328 233.278 1.00 60.72 169 ARG C C 1
ATOM 4756 O O . ARG C 1 169 ? 125.517 2.159 233.621 1.00 60.80 169 ARG C O 1
ATOM 4764 N N . ALA C 1 170 ? 124.074 3.891 233.308 1.00 56.17 170 ALA C N 1
ATOM 4765 C CA . ALA C 1 170 ? 122.845 3.178 233.691 1.00 58.56 170 ALA C CA 1
ATOM 4766 C C . ALA C 1 170 ? 122.865 1.811 233.007 1.00 60.54 170 ALA C C 1
ATOM 4767 O O . ALA C 1 170 ? 122.653 0.790 233.683 1.00 63.15 170 ALA C O 1
ATOM 4769 N N . ALA C 1 171 ? 123.158 1.810 231.711 1.00 61.04 171 ALA C N 1
ATOM 4770 C CA . ALA C 1 171 ? 123.151 0.609 230.857 1.00 61.09 171 ALA C CA 1
ATOM 4771 C C . ALA C 1 171 ? 124.278 -0.319 231.297 1.00 60.41 171 ALA C C 1
ATOM 4772 O O . ALA C 1 171 ? 123.992 -1.503 231.494 1.00 63.17 171 ALA C O 1
ATOM 4774 N N . GLU C 1 172 ? 125.505 0.196 231.424 1.00 61.52 172 GLU C N 1
ATOM 4775 C CA . GLU C 1 172 ? 126.664 -0.579 231.944 1.00 65.46 172 GLU C CA 1
ATOM 4776 C C . GLU C 1 172 ? 126.244 -1.250 233.249 1.00 64.57 172 GLU C C 1
ATOM 4777 O O . GLU C 1 172 ? 126.599 -2.412 233.455 1.00 67.57 172 GLU C O 1
ATOM 4783 N N . CYS C 1 173 ? 125.502 -0.531 234.087 1.00 62.82 173 CYS C N 1
ATOM 4784 C CA . CYS C 1 173 ? 125.133 -0.971 235.452 1.00 64.96 173 CYS C CA 1
ATOM 4785 C C . CYS C 1 173 ? 124.214 -2.195 235.401 1.00 63.50 173 CYS C C 1
ATOM 4786 O O . CYS C 1 173 ? 124.416 -3.103 236.216 1.00 64.47 173 CYS C O 1
ATOM 4789 N N . LEU C 1 174 ? 123.250 -2.221 234.480 1.00 63.60 174 LEU C N 1
ATOM 4790 C CA . LEU C 1 174 ? 122.317 -3.367 234.289 1.00 62.06 174 LEU C CA 1
ATOM 4791 C C . LEU C 1 174 ? 122.957 -4.424 233.377 1.00 60.83 174 LEU C C 1
ATOM 4792 O O . LEU C 1 174 ? 122.282 -5.430 233.099 1.00 60.91 174 LEU C O 1
ATOM 4797 N N . GLY C 1 175 ? 124.198 -4.198 232.926 1.00 58.38 175 GLY C N 1
ATOM 4798 C CA . GLY C 1 175 ? 125.033 -5.196 232.228 1.00 60.14 175 GLY C CA 1
ATOM 4799 C C . GLY C 1 175 ? 124.816 -5.183 230.724 1.00 60.43 175 GLY C C 1
ATOM 4800 O O . GLY C 1 175 ? 125.087 -6.202 230.076 1.00 57.73 175 GLY C O 1
ATOM 4801 N N . PHE C 1 176 ? 124.365 -4.057 230.180 1.00 60.90 176 PHE C N 1
ATOM 4802 C CA . PHE C 1 176 ? 124.167 -3.866 228.726 1.00 60.89 176 PHE C CA 1
ATOM 4803 C C . PHE C 1 176 ? 125.519 -3.911 228.014 1.00 62.52 176 PHE C C 1
ATOM 4804 O O . PHE C 1 176 ? 126.501 -3.356 228.527 1.00 61.04 176 PHE C O 1
ATOM 4812 N N . ILE C 1 177 ? 125.528 -4.555 226.848 1.00 67.41 177 ILE C N 1
ATOM 4813 C CA . ILE C 1 177 ? 126.670 -4.657 225.894 1.00 66.96 177 ILE C CA 1
ATOM 4814 C C . ILE C 1 177 ? 126.603 -3.474 224.918 1.00 63.43 177 ILE C C 1
ATOM 4815 O O . ILE C 1 177 ? 125.487 -3.055 224.571 1.00 59.61 177 ILE C O 1
ATOM 4820 N N . THR C 1 178 ? 127.759 -2.952 224.502 1.00 63.79 178 THR C N 1
ATOM 4821 C CA . THR C 1 178 ? 127.886 -1.978 223.386 1.00 62.63 178 THR C CA 1
ATOM 4822 C C . THR C 1 178 ? 127.918 -2.752 222.067 1.00 63.88 178 THR C C 1
ATOM 4823 O O . THR C 1 178 ? 128.831 -3.590 221.889 1.00 65.14 178 THR C O 1
ATOM 4827 N N . GLU C 1 179 ? 126.943 -2.479 221.196 1.00 64.23 179 GLU C N 1
ATOM 4828 C CA . GLU C 1 179 ? 126.801 -3.076 219.845 1.00 63.19 179 GLU C CA 1
ATOM 4829 C C . GLU C 1 179 ? 127.637 -2.267 218.854 1.00 65.35 179 GLU C C 1
ATOM 4830 O O . GLU C 1 179 ? 128.442 -2.866 218.141 1.00 75.11 179 GLU C O 1
ATOM 4836 N N . LYS C 1 180 ? 127.424 -0.954 218.820 1.00 68.25 180 LYS C N 1
ATOM 4837 C CA . LYS C 1 180 ? 128.167 0.003 217.965 1.00 73.77 180 LYS C CA 1
ATOM 4838 C C . LYS C 1 180 ? 128.593 1.201 218.813 1.00 72.88 180 LYS C C 1
ATOM 4839 O O . LYS C 1 180 ? 127.726 1.797 219.473 1.00 67.43 180 LYS C O 1
ATOM 4845 N N . CYS C 1 181 ? 129.876 1.546 218.782 1.00 76.23 181 CYS C N 1
ATOM 4846 C CA . CYS C 1 181 ? 130.382 2.825 219.328 1.00 81.73 181 CYS C CA 1
ATOM 4847 C C . CYS C 1 181 ? 130.771 3.739 218.167 1.00 80.59 181 CYS C C 1
ATOM 4848 O O . CYS C 1 181 ? 131.462 3.253 217.236 1.00 85.45 181 CYS C O 1
ATOM 4851 N N . VAL C 1 182 ? 130.318 4.996 218.220 1.00 73.56 182 VAL C N 1
ATOM 4852 C CA . VAL C 1 182 ? 130.554 6.025 217.170 1.00 72.63 182 VAL C CA 1
ATOM 4853 C C . VAL C 1 182 ? 130.767 7.382 217.838 1.00 68.68 182 VAL C C 1
ATOM 4854 O O . VAL C 1 182 ? 129.915 7.792 218.646 1.00 60.65 182 VAL C O 1
ATOM 4858 N N . THR C 1 183 ? 131.866 8.041 217.463 1.00 73.19 183 THR C N 1
ATOM 4859 C CA . THR C 1 183 ? 132.315 9.376 217.938 1.00 68.02 183 THR C CA 1
ATOM 4860 C C . THR C 1 183 ? 131.575 10.478 217.169 1.00 67.03 183 THR C C 1
ATOM 4861 O O . THR C 1 183 ? 131.579 10.427 215.936 1.00 69.41 183 THR C O 1
ATOM 4865 N N . TYR C 1 184 ? 130.977 11.442 217.871 1.00 64.28 184 TYR C N 1
ATOM 4866 C CA . TYR C 1 184 ? 130.234 12.580 217.271 1.00 67.88 184 TYR C CA 1
ATOM 4867 C C . TYR C 1 184 ? 131.149 13.424 216.377 1.00 74.75 184 TYR C C 1
ATOM 4868 O O . TYR C 1 184 ? 130.674 13.958 215.344 1.00 86.51 184 TYR C O 1
ATOM 4877 N N . GLY C 1 185 ? 132.419 13.548 216.765 1.00 76.88 185 GLY C N 1
ATOM 4878 C CA . GLY C 1 185 ? 133.412 14.400 216.091 1.00 73.96 185 GLY C CA 1
ATOM 4879 C C . GLY C 1 185 ? 133.659 13.964 214.665 1.00 74.98 185 GLY C C 1
ATOM 4880 O O . GLY C 1 185 ? 133.946 14.844 213.845 1.00 77.83 185 GLY C O 1
ATOM 4881 N N . ASP C 1 186 ? 133.521 12.664 214.382 1.00 80.06 186 ASP C N 1
ATOM 4882 C CA . ASP C 1 186 ? 133.856 12.017 213.080 1.00 90.96 186 ASP C CA 1
ATOM 4883 C C . ASP C 1 186 ? 133.049 12.601 211.914 1.00 93.95 186 ASP C C 1
ATOM 4884 O O . ASP C 1 186 ? 133.397 12.290 210.757 1.00 97.40 186 ASP C O 1
ATOM 4889 N N . PHE C 1 187 ? 132.000 13.379 212.186 1.00 94.09 187 PHE C N 1
ATOM 4890 C CA . PHE C 1 187 ? 131.058 13.873 211.151 1.00 89.89 187 PHE C CA 1
ATOM 4891 C C . PHE C 1 187 ? 131.271 15.367 210.921 1.00 91.69 187 PHE C C 1
ATOM 4892 O O . PHE C 1 187 ? 131.055 16.190 211.841 1.00 94.56 187 PHE C O 1
ATOM 4900 N N . LYS C 1 188 ? 131.688 15.678 209.695 1.00 96.29 188 LYS C N 1
ATOM 4901 C CA . LYS C 1 188 ? 132.096 17.026 209.244 1.00 101.18 188 LYS C CA 1
ATOM 4902 C C . LYS C 1 188 ? 131.397 17.306 207.915 1.00 100.09 188 LYS C C 1
ATOM 4903 O O . LYS C 1 188 ? 131.324 16.387 207.080 1.00 99.90 188 LYS C O 1
ATOM 4909 N N . ASP C 1 189 ? 130.859 18.515 207.764 1.00 98.88 189 ASP C N 1
ATOM 4910 C CA . ASP C 1 189 ? 130.046 18.918 206.590 1.00 99.55 189 ASP C CA 1
ATOM 4911 C C . ASP C 1 189 ? 130.997 19.202 205.414 1.00 99.19 189 ASP C C 1
ATOM 4912 O O . ASP C 1 189 ? 132.203 18.927 205.555 1.00 94.98 189 ASP C O 1
ATOM 4917 N N . GLU C 1 190 ? 130.448 19.708 204.300 1.00 105.43 190 GLU C N 1
ATOM 4918 C CA . GLU C 1 190 ? 131.142 20.056 203.022 1.00 104.55 190 GLU C CA 1
ATOM 4919 C C . GLU C 1 190 ? 132.421 20.875 203.294 1.00 108.72 190 GLU C C 1
ATOM 4920 O O . GLU C 1 190 ? 133.421 20.632 202.584 1.00 103.94 190 GLU C O 1
ATOM 4926 N N . ASN C 1 191 ? 132.420 21.779 204.290 1.00 113.65 191 ASN C N 1
ATOM 4927 C CA . ASN C 1 191 ? 133.606 22.618 204.652 1.00 108.88 191 ASN C CA 1
ATOM 4928 C C . ASN C 1 191 ? 134.666 21.777 205.385 1.00 101.31 191 ASN C C 1
ATOM 4929 O O . ASN C 1 191 ? 135.856 21.975 205.113 1.00 97.41 191 ASN C O 1
ATOM 4934 N N . GLY C 1 192 ? 134.242 20.905 206.307 1.00 99.56 192 GLY C N 1
ATOM 4935 C CA . GLY C 1 192 ? 135.103 20.263 207.324 1.00 98.20 192 GLY C CA 1
ATOM 4936 C C . GLY C 1 192 ? 134.704 20.668 208.739 1.00 98.65 192 GLY C C 1
ATOM 4937 O O . GLY C 1 192 ? 135.387 20.251 209.696 1.00 94.91 192 GLY C O 1
ATOM 4938 N N . ARG C 1 193 ? 133.637 21.461 208.871 1.00 97.01 193 ARG C N 1
ATOM 4939 C CA . ARG C 1 193 ? 133.059 21.889 210.169 1.00 96.19 193 ARG C CA 1
ATOM 4940 C C . ARG C 1 193 ? 132.339 20.698 210.827 1.00 97.29 193 ARG C C 1
ATOM 4941 O O . ARG C 1 193 ? 131.443 20.127 210.180 1.00 99.54 193 ARG C O 1
ATOM 4949 N N . LYS C 1 194 ? 132.718 20.343 212.064 1.00 91.16 194 LYS C N 1
ATOM 4950 C CA . LYS C 1 194 ? 132.008 19.357 212.927 1.00 87.43 194 LYS C CA 1
ATOM 4951 C C . LYS C 1 194 ? 130.497 19.605 212.883 1.00 85.12 194 LYS C C 1
ATOM 4952 O O . LYS C 1 194 ? 130.081 20.745 213.148 1.00 81.66 194 LYS C O 1
ATOM 4958 N N . ILE C 1 195 ? 129.710 18.564 212.595 1.00 87.01 195 ILE C N 1
ATOM 4959 C CA . ILE C 1 195 ? 128.223 18.641 212.452 1.00 88.30 195 ILE C CA 1
ATOM 4960 C C . ILE C 1 195 ? 127.578 18.415 213.821 1.00 90.81 195 ILE C C 1
ATOM 4961 O O . ILE C 1 195 ? 126.511 19.015 214.089 1.00 83.06 195 ILE C O 1
ATOM 4966 N N . TYR C 1 196 ? 128.194 17.551 214.630 1.00 92.87 196 TYR C N 1
ATOM 4967 C CA . TYR C 1 196 ? 127.824 17.303 216.042 1.00 89.30 196 TYR C CA 1
ATOM 4968 C C . TYR C 1 196 ? 128.931 17.861 216.922 1.00 93.38 196 TYR C C 1
ATOM 4969 O O . TYR C 1 196 ? 129.847 17.115 217.311 1.00 91.74 196 TYR C O 1
ATOM 4978 N N . ASP C 1 197 ? 128.858 19.163 217.169 1.00 99.22 197 ASP C N 1
ATOM 4979 C CA . ASP C 1 197 ? 129.737 19.865 218.130 1.00 105.90 197 ASP C CA 1
ATOM 4980 C C . ASP C 1 197 ? 129.160 19.615 219.525 1.00 103.74 197 ASP C C 1
ATOM 4981 O O . ASP C 1 197 ? 128.532 20.532 220.086 1.00 108.32 197 ASP C O 1
ATOM 4986 N N . THR C 1 198 ? 129.333 18.392 220.033 1.00 99.18 198 THR C N 1
ATOM 4987 C CA . THR C 1 198 ? 128.871 17.955 221.376 1.00 98.86 198 THR C CA 1
ATOM 4988 C C . THR C 1 198 ? 129.824 18.512 222.437 1.00 98.93 198 THR C C 1
ATOM 4989 O O . THR C 1 198 ? 131.050 18.482 222.203 1.00 98.57 198 THR C O 1
ATOM 4993 N N . LYS C 1 199 ? 129.281 19.006 223.552 1.00 97.43 199 LYS C N 1
ATOM 4994 C CA . LYS C 1 199 ? 130.083 19.446 224.724 1.00 99.57 199 LYS C CA 1
ATOM 4995 C C . LYS C 1 199 ? 130.351 18.226 225.608 1.00 88.13 199 LYS C C 1
ATOM 4996 O O . LYS C 1 199 ? 129.402 17.474 225.868 1.00 82.14 199 LYS C O 1
ATOM 5002 N N . SER C 1 200 ? 131.609 18.035 226.020 1.00 82.35 200 SER C N 1
ATOM 5003 C CA . SER C 1 200 ? 132.050 16.932 226.915 1.00 77.69 200 SER C CA 1
ATOM 5004 C C . SER C 1 200 ? 131.141 16.892 228.143 1.00 74.01 200 SER C C 1
ATOM 5005 O O . SER C 1 200 ? 130.599 17.921 228.546 1.00 68.16 200 SER C O 1
ATOM 5008 N N . PRO C 1 201 ? 130.932 15.712 228.779 1.00 71.97 201 PRO C N 1
ATOM 5009 C CA . PRO C 1 201 ? 131.709 14.498 228.505 1.00 71.88 201 PRO C CA 1
ATOM 5010 C C . PRO C 1 201 ? 131.140 13.513 227.469 1.00 72.68 201 PRO C C 1
ATOM 5011 O O . PRO C 1 201 ? 131.591 12.380 227.461 1.00 76.26 201 PRO C O 1
ATOM 5015 N N . HIS C 1 202 ? 130.197 13.956 226.629 1.00 71.63 202 HIS C N 1
ATOM 5016 C CA . HIS C 1 202 ? 129.453 13.114 225.654 1.00 70.15 202 HIS C CA 1
ATOM 5017 C C . HIS C 1 202 ? 130.192 13.087 224.316 1.00 70.18 202 HIS C C 1
ATOM 5018 O O . HIS C 1 202 ? 129.722 13.723 223.362 1.00 64.37 202 HIS C O 1
ATOM 5025 N N . ASP C 1 203 ? 131.305 12.358 224.260 1.00 75.46 203 ASP C N 1
ATOM 5026 C CA . ASP C 1 203 ? 132.245 12.356 223.110 1.00 82.63 203 ASP C CA 1
ATOM 5027 C C . ASP C 1 203 ? 131.836 11.277 222.105 1.00 80.70 203 ASP C C 1
ATOM 5028 O O . ASP C 1 203 ? 132.467 11.232 221.025 1.00 88.13 203 ASP C O 1
ATOM 5033 N N . TYR C 1 204 ? 130.842 10.441 222.431 1.00 74.07 204 TYR C N 1
ATOM 5034 C CA . TYR C 1 204 ? 130.371 9.351 221.534 1.00 74.14 204 TYR C CA 1
ATOM 5035 C C . TYR C 1 204 ? 128.975 8.845 221.913 1.00 69.06 204 TYR C C 1
ATOM 5036 O O . TYR C 1 204 ? 128.517 9.021 223.060 1.00 67.18 204 TYR C O 1
ATOM 5045 N N . TYR C 1 205 ? 128.337 8.202 220.933 1.00 67.61 205 TYR C N 1
ATOM 5046 C CA . TYR C 1 205 ? 126.980 7.603 221.000 1.00 67.08 205 TYR C CA 1
ATOM 5047 C C . TYR C 1 205 ? 127.125 6.085 220.875 1.00 65.97 205 TYR C C 1
ATOM 5048 O O . TYR C 1 205 ? 127.814 5.599 219.944 1.00 65.83 205 TYR C O 1
ATOM 5057 N N . LYS C 1 206 ? 126.527 5.362 221.818 1.00 60.95 206 LYS C N 1
ATOM 5058 C CA . LYS C 1 206 ? 126.583 3.888 221.874 1.00 59.53 206 LYS C CA 1
ATOM 5059 C C . LYS C 1 206 ? 125.172 3.348 221.716 1.00 61.91 206 LYS C C 1
ATOM 5060 O O . LYS C 1 206 ? 124.282 3.787 222.477 1.00 62.31 206 LYS C O 1
ATOM 5066 N N . VAL C 1 207 ? 124.987 2.439 220.761 1.00 62.09 207 VAL C N 1
ATOM 5067 C CA . VAL C 1 207 ? 123.839 1.496 220.742 1.00 58.40 207 VAL C CA 1
ATOM 5068 C C . VAL C 1 207 ? 124.207 0.363 221.696 1.00 53.14 207 VAL C C 1
ATOM 5069 O O . VAL C 1 207 ? 125.290 -0.213 221.545 1.00 47.65 207 VAL C O 1
ATOM 5073 N N . MET C 1 208 ? 123.351 0.113 222.679 1.00 54.84 208 MET C N 1
ATOM 5074 C CA . MET C 1 208 ? 123.601 -0.860 223.766 1.00 54.16 208 MET C CA 1
ATOM 5075 C C . MET C 1 208 ? 122.391 -1.772 223.886 1.00 52.80 208 MET C C 1
ATOM 5076 O O . MET C 1 208 ? 121.277 -1.344 223.531 1.00 51.61 208 MET C O 1
ATOM 5081 N N . THR C 1 209 ? 122.628 -2.977 224.386 1.00 55.39 209 THR C N 1
ATOM 5082 C CA . THR C 1 209 ? 121.745 -4.150 224.212 1.00 56.19 209 THR C CA 1
ATOM 5083 C C . THR C 1 209 ? 121.849 -5.068 225.428 1.00 55.62 209 THR C C 1
ATOM 5084 O O . THR C 1 209 ? 122.937 -5.162 226.007 1.00 58.54 209 THR C O 1
ATOM 5088 N N . LYS C 1 210 ? 120.760 -5.742 225.773 1.00 55.44 210 LYS C N 1
ATOM 5089 C CA . LYS C 1 210 ? 120.785 -6.861 226.738 1.00 59.90 210 LYS C CA 1
ATOM 5090 C C . LYS C 1 210 ? 119.757 -7.898 226.310 1.00 60.60 210 LYS C C 1
ATOM 5091 O O . LYS C 1 210 ? 118.700 -7.500 225.798 1.00 62.05 210 LYS C O 1
ATOM 5097 N N . VAL C 1 211 ? 120.079 -9.173 226.521 1.00 63.67 211 VAL C N 1
ATOM 5098 C CA . VAL C 1 211 ? 119.225 -10.344 226.167 1.00 65.88 211 VAL C CA 1
ATOM 5099 C C . VAL C 1 211 ? 118.501 -10.816 227.436 1.00 69.46 211 VAL C C 1
ATOM 5100 O O . VAL C 1 211 ? 119.179 -11.002 228.458 1.00 70.26 211 VAL C O 1
ATOM 5104 N N . VAL C 1 212 ? 117.182 -11.028 227.363 1.00 73.43 212 VAL C N 1
ATOM 5105 C CA . VAL C 1 212 ? 116.270 -11.120 228.546 1.00 75.95 212 VAL C CA 1
ATOM 5106 C C . VAL C 1 212 ? 115.486 -12.455 228.522 1.00 82.06 212 VAL C C 1
ATOM 5107 O O . VAL C 1 212 ? 116.014 -13.418 227.933 1.00 86.12 212 VAL C O 1
ATOM 5111 N N . SER C 1 213 ? 114.288 -12.530 229.138 1.00 85.82 213 SER C N 1
ATOM 5112 C CA . SER C 1 213 ? 113.555 -13.795 229.452 1.00 84.28 213 SER C CA 1
ATOM 5113 C C . SER C 1 213 ? 112.050 -13.715 229.094 1.00 88.67 213 SER C C 1
ATOM 5114 O O . SER C 1 213 ? 111.593 -13.195 228.093 1.00 84.01 213 SER C O 1
ATOM 5117 N N . MET D 1 1 ? 98.462 -10.474 170.173 1.00 100.83 1 MET D N 1
ATOM 5118 C CA . MET D 1 1 ? 98.624 -10.366 171.666 1.00 102.40 1 MET D CA 1
ATOM 5119 C C . MET D 1 1 ? 99.319 -9.050 172.040 1.00 98.41 1 MET D C 1
ATOM 5120 O O . MET D 1 1 ? 100.488 -8.873 171.651 1.00 96.87 1 MET D O 1
ATOM 5125 N N . GLU D 1 2 ? 98.657 -8.207 172.837 1.00 97.27 2 GLU D N 1
ATOM 5126 C CA . GLU D 1 2 ? 99.162 -6.861 173.228 1.00 102.77 2 GLU D CA 1
ATOM 5127 C C . GLU D 1 2 ? 99.413 -6.812 174.745 1.00 98.00 2 GLU D C 1
ATOM 5128 O O . GLU D 1 2 ? 98.482 -7.115 175.526 1.00 91.94 2 GLU D O 1
ATOM 5134 N N . TYR D 1 3 ? 100.630 -6.417 175.133 1.00 91.29 3 TYR D N 1
ATOM 5135 C CA . TYR D 1 3 ? 101.141 -6.406 176.528 1.00 88.51 3 TYR D CA 1
ATOM 5136 C C . TYR D 1 3 ? 101.279 -4.963 177.020 1.00 85.92 3 TYR D C 1
ATOM 5137 O O . TYR D 1 3 ? 102.180 -4.256 176.531 1.00 86.44 3 TYR D O 1
ATOM 5146 N N . GLY D 1 4 ? 100.443 -4.550 177.977 1.00 83.90 4 GLY D N 1
ATOM 5147 C CA . GLY D 1 4 ? 100.462 -3.180 178.529 1.00 85.17 4 GLY D CA 1
ATOM 5148 C C . GLY D 1 4 ? 100.064 -3.120 180.004 1.00 89.74 4 GLY D C 1
ATOM 5149 O O . GLY D 1 4 ? 99.645 -4.123 180.587 1.00 91.52 4 GLY D O 1
ATOM 5150 N N . PRO D 1 5 ? 100.190 -1.929 180.643 1.00 90.27 5 PRO D N 1
ATOM 5151 C CA . PRO D 1 5 ? 99.726 -1.712 182.018 1.00 87.42 5 PRO D CA 1
ATOM 5152 C C . PRO D 1 5 ? 98.242 -2.033 182.260 1.00 88.43 5 PRO D C 1
ATOM 5153 O O . PRO D 1 5 ? 97.521 -2.245 181.305 1.00 90.22 5 PRO D O 1
ATOM 5157 N N . ILE D 1 6 ? 97.820 -2.017 183.528 1.00 91.84 6 ILE D N 1
ATOM 5158 C CA . ILE D 1 6 ? 96.432 -2.365 183.963 1.00 100.22 6 ILE D CA 1
ATOM 5159 C C . ILE D 1 6 ? 95.765 -1.138 184.585 1.00 109.63 6 ILE D C 1
ATOM 5160 O O . ILE D 1 6 ? 95.987 -0.838 185.759 1.00 108.69 6 ILE D O 1
ATOM 5165 N N . PRO D 1 7 ? 94.898 -0.417 183.832 1.00 114.49 7 PRO D N 1
ATOM 5166 C CA . PRO D 1 7 ? 94.160 0.717 184.387 1.00 109.72 7 PRO D CA 1
ATOM 5167 C C . PRO D 1 7 ? 93.237 0.304 185.546 1.00 105.03 7 PRO D C 1
ATOM 5168 O O . PRO D 1 7 ? 92.711 -0.803 185.539 1.00 97.08 7 PRO D O 1
ATOM 5172 N N . SER D 1 8 ? 93.069 1.209 186.510 1.00 102.45 8 SER D N 1
ATOM 5173 C CA . SER D 1 8 ? 92.147 1.080 187.668 1.00 103.94 8 SER D CA 1
ATOM 5174 C C . SER D 1 8 ? 90.799 0.500 187.214 1.00 106.21 8 SER D C 1
ATOM 5175 O O . SER D 1 8 ? 90.215 -0.309 187.977 1.00 105.75 8 SER D O 1
ATOM 5178 N N . SER D 1 9 ? 90.343 0.895 186.016 1.00 101.27 9 SER D N 1
ATOM 5179 C CA . SER D 1 9 ? 89.043 0.511 185.402 1.00 98.87 9 SER D CA 1
ATOM 5180 C C . SER D 1 9 ? 88.898 -1.013 185.287 1.00 101.06 9 SER D C 1
ATOM 5181 O O . SER D 1 9 ? 87.784 -1.505 185.500 1.00 100.04 9 SER D O 1
ATOM 5184 N N . LYS D 1 10 ? 89.980 -1.728 184.964 1.00 105.72 10 LYS D N 1
ATOM 5185 C CA . LYS D 1 10 ? 89.948 -3.151 184.528 1.00 103.29 10 LYS D CA 1
ATOM 5186 C C . LYS D 1 10 ? 90.239 -4.102 185.694 1.00 103.02 10 LYS D C 1
ATOM 5187 O O . LYS D 1 10 ? 90.696 -5.222 185.419 1.00 105.50 10 LYS D O 1
ATOM 5193 N N . PHE D 1 11 ? 89.980 -3.701 186.939 1.00 99.73 11 PHE D N 1
ATOM 5194 C CA . PHE D 1 11 ? 90.430 -4.454 188.140 1.00 101.07 11 PHE D CA 1
ATOM 5195 C C . PHE D 1 11 ? 89.489 -5.636 188.416 1.00 99.94 11 PHE D C 1
ATOM 5196 O O . PHE D 1 11 ? 89.985 -6.677 188.873 1.00 92.54 11 PHE D O 1
ATOM 5204 N N . THR D 1 12 ? 88.186 -5.495 188.152 1.00 104.29 12 THR D N 1
ATOM 5205 C CA . THR D 1 12 ? 87.187 -6.585 188.345 1.00 109.06 12 THR D CA 1
ATOM 5206 C C . THR D 1 12 ? 87.148 -7.453 187.085 1.00 112.64 12 THR D C 1
ATOM 5207 O O . THR D 1 12 ? 86.885 -8.674 187.216 1.00 115.54 12 THR D O 1
ATOM 5211 N N . ASP D 1 13 ? 87.393 -6.845 185.919 1.00 110.70 13 ASP D N 1
ATOM 5212 C CA . ASP D 1 13 ? 87.841 -7.565 184.699 1.00 110.35 13 ASP D CA 1
ATOM 5213 C C . ASP D 1 13 ? 88.847 -8.635 185.128 1.00 106.51 13 ASP D C 1
ATOM 5214 O O . ASP D 1 13 ? 88.633 -9.818 184.798 1.00 109.51 13 ASP D O 1
ATOM 5219 N N . VAL D 1 14 ? 89.879 -8.222 185.870 1.00 101.12 14 VAL D N 1
ATOM 5220 C CA . VAL D 1 14 ? 91.020 -9.087 186.294 1.00 100.05 14 VAL D CA 1
ATOM 5221 C C . VAL D 1 14 ? 90.529 -10.111 187.324 1.00 100.11 14 VAL D C 1
ATOM 5222 O O . VAL D 1 14 ? 90.906 -11.283 187.205 1.00 99.18 14 VAL D O 1
ATOM 5226 N N . ILE D 1 15 ? 89.746 -9.691 188.317 1.00 100.15 15 ILE D N 1
ATOM 5227 C CA . ILE D 1 15 ? 89.278 -10.606 189.399 1.00 97.09 15 ILE D CA 1
ATOM 5228 C C . ILE D 1 15 ? 88.412 -11.697 188.764 1.00 96.87 15 ILE D C 1
ATOM 5229 O O . ILE D 1 15 ? 88.623 -12.881 189.087 1.00 87.94 15 ILE D O 1
ATOM 5234 N N . HIS D 1 16 ? 87.491 -11.310 187.879 1.00 102.76 16 HIS D N 1
ATOM 5235 C CA . HIS D 1 16 ? 86.591 -12.256 187.172 1.00 111.16 16 HIS D CA 1
ATOM 5236 C C . HIS D 1 16 ? 87.431 -13.188 186.290 1.00 107.38 16 HIS D C 1
ATOM 5237 O O . HIS D 1 16 ? 87.031 -14.363 186.134 1.00 116.83 16 HIS D O 1
ATOM 5244 N N . HIS D 1 17 ? 88.555 -12.699 185.752 1.00 95.08 17 HIS D N 1
ATOM 5245 C CA . HIS D 1 17 ? 89.554 -13.537 185.034 1.00 92.25 17 HIS D CA 1
ATOM 5246 C C . HIS D 1 17 ? 90.156 -14.555 186.004 1.00 90.92 17 HIS D C 1
ATOM 5247 O O . HIS D 1 17 ? 90.271 -15.728 185.632 1.00 85.72 17 HIS D O 1
ATOM 5254 N N . LEU D 1 18 ? 90.568 -14.098 187.185 1.00 95.93 18 LEU D N 1
ATOM 5255 C CA . LEU D 1 18 ? 91.276 -14.941 188.179 1.00 102.27 18 LEU D CA 1
ATOM 5256 C C . LEU D 1 18 ? 90.301 -15.974 188.738 1.00 102.48 18 LEU D C 1
ATOM 5257 O O . LEU D 1 18 ? 90.719 -17.125 188.933 1.00 93.67 18 LEU D O 1
ATOM 5262 N N . ARG D 1 19 ? 89.053 -15.573 188.982 1.00 109.41 19 ARG D N 1
ATOM 5263 C CA . ARG D 1 19 ? 88.006 -16.483 189.511 1.00 115.81 19 ARG D CA 1
ATOM 5264 C C . ARG D 1 19 ? 87.863 -17.668 188.546 1.00 114.85 19 ARG D C 1
ATOM 5265 O O . ARG D 1 19 ? 87.814 -18.809 189.032 1.00 110.61 19 ARG D O 1
ATOM 5273 N N . HIS D 1 20 ? 87.863 -17.404 187.233 1.00 113.29 20 HIS D N 1
ATOM 5274 C CA . HIS D 1 20 ? 87.504 -18.377 186.161 1.00 114.38 20 HIS D CA 1
ATOM 5275 C C . HIS D 1 20 ? 88.714 -19.239 185.742 1.00 105.66 20 HIS D C 1
ATOM 5276 O O . HIS D 1 20 ? 88.522 -20.101 184.867 1.00 107.51 20 HIS D O 1
ATOM 5283 N N . ASN D 1 21 ? 89.898 -19.051 186.347 1.00 100.53 21 ASN D N 1
ATOM 5284 C CA . ASN D 1 21 ? 91.190 -19.618 185.854 1.00 95.62 21 ASN D CA 1
ATOM 5285 C C . ASN D 1 21 ? 92.093 -20.069 187.011 1.00 95.39 21 ASN D C 1
ATOM 5286 O O . ASN D 1 21 ? 92.314 -21.274 187.146 1.00 95.77 21 ASN D O 1
ATOM 5291 N N . PHE D 1 22 ? 92.589 -19.136 187.822 1.00 93.16 22 PHE D N 1
ATOM 5292 C CA . PHE D 1 22 ? 93.694 -19.355 188.798 1.00 90.58 22 PHE D CA 1
ATOM 5293 C C . PHE D 1 22 ? 93.395 -20.497 189.776 1.00 88.62 22 PHE D C 1
ATOM 5294 O O . PHE D 1 22 ? 94.323 -21.136 190.263 1.00 91.86 22 PHE D O 1
ATOM 5302 N N . PRO D 1 23 ? 92.126 -20.763 190.163 1.00 86.47 23 PRO D N 1
ATOM 5303 C CA . PRO D 1 23 ? 91.810 -21.876 191.059 1.00 84.85 23 PRO D CA 1
ATOM 5304 C C . PRO D 1 23 ? 92.555 -23.198 190.825 1.00 88.80 23 PRO D C 1
ATOM 5305 O O . PRO D 1 23 ? 92.716 -23.931 191.790 1.00 97.71 23 PRO D O 1
ATOM 5309 N N . ASP D 1 24 ? 92.989 -23.484 189.589 1.00 89.85 24 ASP D N 1
ATOM 5310 C CA . ASP D 1 24 ? 93.706 -24.752 189.255 1.00 88.57 24 ASP D CA 1
ATOM 5311 C C . ASP D 1 24 ? 95.220 -24.563 189.426 1.00 81.31 24 ASP D C 1
ATOM 5312 O O . ASP D 1 24 ? 95.979 -25.366 188.875 1.00 77.38 24 ASP D O 1
ATOM 5317 N N . GLU D 1 25 ? 95.639 -23.574 190.211 1.00 80.89 25 GLU D N 1
ATOM 5318 C CA . GLU D 1 25 ? 97.027 -23.463 190.726 1.00 79.28 25 GLU D CA 1
ATOM 5319 C C . GLU D 1 25 ? 97.340 -24.715 191.549 1.00 75.31 25 GLU D C 1
ATOM 5320 O O . GLU D 1 25 ? 96.524 -25.161 192.346 1.00 75.97 25 GLU D O 1
ATOM 5326 N N . PRO D 1 26 ? 98.517 -25.343 191.347 1.00 75.88 26 PRO D N 1
ATOM 5327 C CA . PRO D 1 26 ? 98.890 -26.583 192.037 1.00 77.85 26 PRO D CA 1
ATOM 5328 C C . PRO D 1 26 ? 98.745 -26.666 193.564 1.00 75.79 26 PRO D C 1
ATOM 5329 O O . PRO D 1 26 ? 98.279 -27.686 194.040 1.00 76.10 26 PRO D O 1
ATOM 5333 N N . LEU D 1 27 ? 99.222 -25.657 194.294 1.00 74.76 27 LEU D N 1
ATOM 5334 C CA . LEU D 1 27 ? 99.143 -25.630 195.778 1.00 75.32 27 LEU D CA 1
ATOM 5335 C C . LEU D 1 27 ? 97.674 -25.493 196.185 1.00 71.89 27 LEU D C 1
ATOM 5336 O O . LEU D 1 27 ? 97.164 -26.406 196.860 1.00 66.62 27 LEU D O 1
ATOM 5341 N N . ASN D 1 28 ? 97.032 -24.402 195.751 1.00 72.32 28 ASN D N 1
ATOM 5342 C CA . ASN D 1 28 ? 95.564 -24.186 195.818 1.00 72.80 28 ASN D CA 1
ATOM 5343 C C . ASN D 1 28 ? 94.854 -25.537 195.727 1.00 72.50 28 ASN D C 1
ATOM 5344 O O . ASN D 1 28 ? 94.105 -25.864 196.654 1.00 77.24 28 ASN D O 1
ATOM 5349 N N . ALA D 1 29 ? 95.108 -26.286 194.651 1.00 73.04 29 ALA D N 1
ATOM 5350 C CA . ALA D 1 29 ? 94.441 -27.568 194.321 1.00 73.52 29 ALA D CA 1
ATOM 5351 C C . ALA D 1 29 ? 94.625 -28.576 195.459 1.00 73.23 29 ALA D C 1
ATOM 5352 O O . ALA D 1 29 ? 93.621 -29.199 195.836 1.00 80.19 29 ALA D O 1
ATOM 5354 N N . SER D 1 30 ? 95.849 -28.724 195.982 1.00 70.03 30 SER D N 1
ATOM 5355 C CA . SER D 1 30 ? 96.230 -29.795 196.945 1.00 69.98 30 SER D CA 1
ATOM 5356 C C . SER D 1 30 ? 95.628 -29.541 198.336 1.00 70.74 30 SER D C 1
ATOM 5357 O O . SER D 1 30 ? 95.842 -30.407 199.213 1.00 67.40 30 SER D O 1
ATOM 5360 N N . VAL D 1 31 ? 94.952 -28.399 198.545 1.00 71.39 31 VAL D N 1
ATOM 5361 C CA . VAL D 1 31 ? 94.246 -28.051 199.821 1.00 75.90 31 VAL D CA 1
ATOM 5362 C C . VAL D 1 31 ? 92.805 -27.628 199.508 1.00 75.46 31 VAL D C 1
ATOM 5363 O O . VAL D 1 31 ? 91.927 -27.907 200.349 1.00 83.77 31 VAL D O 1
ATOM 5367 N N . GLY D 1 32 ? 92.583 -26.947 198.378 1.00 72.90 32 GLY D N 1
ATOM 5368 C CA . GLY D 1 32 ? 91.253 -26.689 197.792 1.00 76.49 32 GLY D CA 1
ATOM 5369 C C . GLY D 1 32 ? 90.585 -25.481 198.411 1.00 80.98 32 GLY D C 1
ATOM 5370 O O . GLY D 1 32 ? 89.492 -25.634 198.948 1.00 96.10 32 GLY D O 1
ATOM 5371 N N . LEU D 1 33 ? 91.210 -24.311 198.322 1.00 86.17 33 LEU D N 1
ATOM 5372 C CA . LEU D 1 33 ? 90.679 -23.052 198.909 1.00 89.78 33 LEU D CA 1
ATOM 5373 C C . LEU D 1 33 ? 89.613 -22.461 197.977 1.00 95.11 33 LEU D C 1
ATOM 5374 O O . LEU D 1 33 ? 88.459 -22.366 198.407 1.00 99.29 33 LEU D O 1
ATOM 5379 N N . CYS D 1 34 ? 89.987 -22.104 196.742 1.00 102.43 34 CYS D N 1
ATOM 5380 C CA . CYS D 1 34 ? 89.148 -21.363 195.755 1.00 107.15 34 CYS D CA 1
ATOM 5381 C C . CYS D 1 34 ? 88.781 -22.269 194.572 1.00 108.81 34 CYS D C 1
ATOM 5382 O O . CYS D 1 34 ? 89.637 -23.078 194.165 1.00 110.01 34 CYS D O 1
ATOM 5385 N N . VAL D 1 35 ? 87.578 -22.090 194.008 1.00 109.99 35 VAL D N 1
ATOM 5386 C CA . VAL D 1 35 ? 86.984 -22.936 192.925 1.00 108.46 35 VAL D CA 1
ATOM 5387 C C . VAL D 1 35 ? 86.424 -22.008 191.832 1.00 109.14 35 VAL D C 1
ATOM 5388 O O . VAL D 1 35 ? 86.152 -20.842 192.165 1.00 113.80 35 VAL D O 1
ATOM 5392 N N . HIS D 1 36 ? 86.256 -22.511 190.592 1.00 105.76 36 HIS D N 1
ATOM 5393 C CA . HIS D 1 36 ? 85.932 -21.738 189.350 1.00 112.82 36 HIS D CA 1
ATOM 5394 C C . HIS D 1 36 ? 84.725 -20.810 189.579 1.00 116.42 36 HIS D C 1
ATOM 5395 O O . HIS D 1 36 ? 83.809 -21.177 190.347 1.00 112.45 36 HIS D O 1
ATOM 5402 N N . GLY D 1 37 ? 84.759 -19.628 188.949 1.00 128.68 37 GLY D N 1
ATOM 5403 C CA . GLY D 1 37 ? 83.624 -18.699 188.755 1.00 134.85 37 GLY D CA 1
ATOM 5404 C C . GLY D 1 37 ? 83.196 -18.000 190.032 1.00 141.09 37 GLY D C 1
ATOM 5405 O O . GLY D 1 37 ? 82.924 -16.775 189.992 1.00 133.62 37 GLY D O 1
ATOM 5406 N N . LYS D 1 38 ? 83.116 -18.752 191.124 1.00 147.48 38 LYS D N 1
ATOM 5407 C CA . LYS D 1 38 ? 82.598 -18.260 192.417 1.00 146.89 38 LYS D CA 1
ATOM 5408 C C . LYS D 1 38 ? 83.751 -17.597 193.164 1.00 140.24 38 LYS D C 1
ATOM 5409 O O . LYS D 1 38 ? 84.902 -18.012 193.035 1.00 131.84 38 LYS D O 1
ATOM 5415 N N . PRO D 1 39 ? 83.484 -16.488 193.889 1.00 135.61 39 PRO D N 1
ATOM 5416 C CA . PRO D 1 39 ? 84.551 -15.679 194.469 1.00 132.54 39 PRO D CA 1
ATOM 5417 C C . PRO D 1 39 ? 85.312 -16.416 195.578 1.00 129.46 39 PRO D C 1
ATOM 5418 O O . PRO D 1 39 ? 84.786 -17.345 196.164 1.00 122.95 39 PRO D O 1
ATOM 5422 N N . CYS D 1 40 ? 86.565 -16.005 195.764 1.00 127.02 40 CYS D N 1
ATOM 5423 C CA . CYS D 1 40 ? 87.481 -16.378 196.869 1.00 123.81 40 CYS D CA 1
ATOM 5424 C C . CYS D 1 40 ? 88.011 -15.075 197.476 1.00 123.47 40 CYS D C 1
ATOM 5425 O O . CYS D 1 40 ? 89.166 -14.743 197.210 1.00 118.40 40 CYS D O 1
ATOM 5428 N N . GLU D 1 41 ? 87.164 -14.367 198.237 1.00 127.69 41 GLU D N 1
ATOM 5429 C CA . GLU D 1 41 ? 87.326 -12.934 198.628 1.00 125.94 41 GLU D CA 1
ATOM 5430 C C . GLU D 1 41 ? 88.539 -12.743 199.553 1.00 121.28 41 GLU D C 1
ATOM 5431 O O . GLU D 1 41 ? 88.900 -11.579 199.800 1.00 117.26 41 GLU D O 1
ATOM 5437 N N . LEU D 1 42 ? 89.139 -13.835 200.038 1.00 117.42 42 LEU D N 1
ATOM 5438 C CA . LEU D 1 42 ? 90.296 -13.838 200.978 1.00 117.41 42 LEU D CA 1
ATOM 5439 C C . LEU D 1 42 ? 91.537 -13.319 200.236 1.00 111.42 42 LEU D C 1
ATOM 5440 O O . LEU D 1 42 ? 92.038 -12.234 200.581 1.00 102.65 42 LEU D O 1
ATOM 5445 N N . LEU D 1 43 ? 91.997 -14.075 199.239 1.00 109.65 43 LEU D N 1
ATOM 5446 C CA . LEU D 1 43 ? 93.098 -13.698 198.323 1.00 104.96 43 LEU D CA 1
ATOM 5447 C C . LEU D 1 43 ? 92.761 -12.403 197.597 1.00 106.20 43 LEU D C 1
ATOM 5448 O O . LEU D 1 43 ? 93.612 -11.501 197.602 1.00 108.17 43 LEU D O 1
ATOM 5453 N N . GLU D 1 44 ? 91.566 -12.332 197.001 1.00 105.67 44 GLU D N 1
ATOM 5454 C CA . GLU D 1 44 ? 91.129 -11.223 196.109 1.00 104.43 44 GLU D CA 1
ATOM 5455 C C . GLU D 1 44 ? 91.493 -9.874 196.747 1.00 104.45 44 GLU D C 1
ATOM 5456 O O . GLU D 1 44 ? 91.779 -8.936 195.985 1.00 99.89 44 GLU D O 1
ATOM 5462 N N . HIS D 1 45 ? 91.521 -9.789 198.084 1.00 105.99 45 HIS D N 1
ATOM 5463 C CA . HIS D 1 45 ? 91.929 -8.569 198.833 1.00 109.01 45 HIS D CA 1
ATOM 5464 C C . HIS D 1 45 ? 93.437 -8.319 198.663 1.00 107.47 45 HIS D C 1
ATOM 5465 O O . HIS D 1 45 ? 93.807 -7.200 198.245 1.00 100.53 45 HIS D O 1
ATOM 5472 N N . HIS D 1 46 ? 94.274 -9.305 199.006 1.00 108.70 46 HIS D N 1
ATOM 5473 C CA . HIS D 1 46 ? 95.745 -9.290 198.778 1.00 105.15 46 HIS D CA 1
ATOM 5474 C C . HIS D 1 46 ? 96.025 -8.802 197.360 1.00 101.26 46 HIS D C 1
ATOM 5475 O O . HIS D 1 46 ? 96.867 -7.902 197.181 1.00 97.98 46 HIS D O 1
ATOM 5482 N N . ASP D 1 47 ? 95.333 -9.414 196.399 1.00 100.28 47 ASP D N 1
ATOM 5483 C CA . ASP D 1 47 ? 95.540 -9.221 194.943 1.00 95.84 47 ASP D CA 1
ATOM 5484 C C . ASP D 1 47 ? 95.208 -7.767 194.607 1.00 89.16 47 ASP D C 1
ATOM 5485 O O . ASP D 1 47 ? 95.970 -7.151 193.838 1.00 89.71 47 ASP D O 1
ATOM 5490 N N . LEU D 1 48 ? 94.125 -7.247 195.193 1.00 84.20 48 LEU D N 1
ATOM 5491 C CA . LEU D 1 48 ? 93.648 -5.851 195.001 1.00 84.35 48 LEU D CA 1
ATOM 5492 C C . LEU D 1 48 ? 94.754 -4.868 195.403 1.00 84.44 48 LEU D C 1
ATOM 5493 O O . LEU D 1 48 ? 94.988 -3.916 194.637 1.00 81.81 48 LEU D O 1
ATOM 5498 N N . GLN D 1 49 ? 95.423 -5.117 196.535 1.00 86.47 49 GLN D N 1
ATOM 5499 C CA . GLN D 1 49 ? 96.516 -4.258 197.082 1.00 86.96 49 GLN D CA 1
ATOM 5500 C C . GLN D 1 49 ? 97.754 -4.331 196.182 1.00 80.75 49 GLN D C 1
ATOM 5501 O O . GLN D 1 49 ? 98.316 -3.257 195.854 1.00 81.61 49 GLN D O 1
ATOM 5507 N N . THR D 1 50 ? 98.167 -5.548 195.813 1.00 73.47 50 THR D N 1
ATOM 5508 C CA . THR D 1 50 ? 99.290 -5.801 194.876 1.00 69.27 50 THR D CA 1
ATOM 5509 C C . THR D 1 50 ? 99.047 -4.984 193.603 1.00 70.11 50 THR D C 1
ATOM 5510 O O . THR D 1 50 ? 100.010 -4.396 193.079 1.00 71.98 50 THR D O 1
ATOM 5514 N N . LEU D 1 51 ? 97.801 -4.938 193.137 1.00 72.14 51 LEU D N 1
ATOM 5515 C CA . LEU D 1 51 ? 97.431 -4.204 191.901 1.00 81.14 51 LEU D CA 1
ATOM 5516 C C . LEU D 1 51 ? 97.632 -2.699 192.122 1.00 87.49 51 LEU D C 1
ATOM 5517 O O . LEU D 1 51 ? 98.106 -2.030 191.183 1.00 88.18 51 LEU D O 1
ATOM 5522 N N . GLU D 1 52 ? 97.328 -2.196 193.326 1.00 91.33 52 GLU D N 1
ATOM 5523 C CA . GLU D 1 52 ? 97.437 -0.751 193.668 1.00 89.79 52 GLU D CA 1
ATOM 5524 C C . GLU D 1 52 ? 98.911 -0.323 193.695 1.00 84.41 52 GLU D C 1
ATOM 5525 O O . GLU D 1 52 ? 99.146 0.882 193.609 1.00 89.60 52 GLU D O 1
ATOM 5531 N N . ASP D 1 53 ? 99.866 -1.251 193.825 1.00 80.00 53 ASP D N 1
ATOM 5532 C CA . ASP D 1 53 ? 101.321 -0.942 193.684 1.00 83.13 53 ASP D CA 1
ATOM 5533 C C . ASP D 1 53 ? 101.586 -0.450 192.253 1.00 80.24 53 ASP D C 1
ATOM 5534 O O . ASP D 1 53 ? 102.580 0.285 192.040 1.00 73.10 53 ASP D O 1
ATOM 5539 N N . GLY D 1 54 ? 100.738 -0.882 191.314 1.00 80.45 54 GLY D N 1
ATOM 5540 C CA . GLY D 1 54 ? 100.701 -0.427 189.915 1.00 78.15 54 GLY D CA 1
ATOM 5541 C C . GLY D 1 54 ? 101.934 -0.845 189.142 1.00 78.94 54 GLY D C 1
ATOM 5542 O O . GLY D 1 54 ? 102.457 -0.009 188.407 1.00 82.31 54 GLY D O 1
ATOM 5543 N N . LEU D 1 55 ? 102.386 -2.089 189.294 1.00 80.29 55 LEU D N 1
ATOM 5544 C CA . LEU D 1 55 ? 103.553 -2.626 188.545 1.00 81.92 55 LEU D CA 1
ATOM 5545 C C . LEU D 1 55 ? 103.112 -3.790 187.658 1.00 79.75 55 LEU D C 1
ATOM 5546 O O . LEU D 1 55 ? 103.937 -4.264 186.857 1.00 76.36 55 LEU D O 1
ATOM 5551 N N . SER D 1 56 ? 101.855 -4.206 187.789 1.00 81.88 56 SER D N 1
ATOM 5552 C CA . SER D 1 56 ? 101.302 -5.465 187.227 1.00 83.20 56 SER D CA 1
ATOM 5553 C C . SER D 1 56 ? 101.001 -5.299 185.728 1.00 85.15 56 SER D C 1
ATOM 5554 O O . SER D 1 56 ? 100.590 -4.196 185.321 1.00 92.21 56 SER D O 1
ATOM 5557 N N . ILE D 1 57 ? 101.216 -6.357 184.940 1.00 83.76 57 ILE D N 1
ATOM 5558 C CA . ILE D 1 57 ? 101.077 -6.367 183.451 1.00 83.46 57 ILE D CA 1
ATOM 5559 C C . ILE D 1 57 ? 99.882 -7.244 183.068 1.00 87.67 57 ILE D C 1
ATOM 5560 O O . ILE D 1 57 ? 99.605 -8.217 183.800 1.00 85.75 57 ILE D O 1
ATOM 5565 N N . MET D 1 58 ? 99.203 -6.917 181.960 1.00 93.65 58 MET D N 1
ATOM 5566 C CA . MET D 1 58 ? 98.148 -7.786 181.367 1.00 94.52 58 MET D CA 1
ATOM 5567 C C . MET D 1 58 ? 98.403 -7.983 179.867 1.00 95.15 58 MET D C 1
ATOM 5568 O O . MET D 1 58 ? 98.965 -7.067 179.217 1.00 100.77 58 MET D O 1
ATOM 5573 N N . ALA D 1 59 ? 98.016 -9.161 179.366 1.00 91.67 59 ALA D N 1
ATOM 5574 C CA . ALA D 1 59 ? 97.920 -9.507 177.932 1.00 96.23 59 ALA D CA 1
ATOM 5575 C C . ALA D 1 59 ? 96.443 -9.528 177.521 1.00 100.95 59 ALA D C 1
ATOM 5576 O O . ALA D 1 59 ? 95.683 -10.333 178.103 1.00 99.86 59 ALA D O 1
ATOM 5578 N N . VAL D 1 60 ? 96.050 -8.671 176.573 1.00 104.50 60 VAL D N 1
ATOM 5579 C CA . VAL D 1 60 ? 94.666 -8.622 176.011 1.00 105.88 60 VAL D CA 1
ATOM 5580 C C . VAL D 1 60 ? 94.702 -9.217 174.599 1.00 109.79 60 VAL D C 1
ATOM 5581 O O . VAL D 1 60 ? 95.717 -8.999 173.891 1.00 110.12 60 VAL D O 1
ATOM 5585 N N . GLU D 1 61 ? 93.647 -9.949 174.216 1.00 109.95 61 GLU D N 1
ATOM 5586 C CA . GLU D 1 61 ? 93.496 -10.551 172.864 1.00 109.63 61 GLU D CA 1
ATOM 5587 C C . GLU D 1 61 ? 93.349 -9.415 171.854 1.00 110.96 61 GLU D C 1
ATOM 5588 O O . GLU D 1 61 ? 92.353 -8.668 171.953 1.00 111.28 61 GLU D O 1
ATOM 5594 N N . SER D 1 62 ? 94.324 -9.274 170.951 1.00 111.20 62 SER D N 1
ATOM 5595 C CA . SER D 1 62 ? 94.374 -8.201 169.926 1.00 111.78 62 SER D CA 1
ATOM 5596 C C . SER D 1 62 ? 92.939 -7.867 169.495 1.00 111.97 62 SER D C 1
ATOM 5597 O O . SER D 1 62 ? 92.466 -6.752 169.811 1.00 101.19 62 SER D O 1
ATOM 5600 N N . THR D 1 63 ? 92.260 -8.846 168.884 1.00 112.64 63 THR D N 1
ATOM 5601 C CA . THR D 1 63 ? 90.984 -8.695 168.135 1.00 110.12 63 THR D CA 1
ATOM 5602 C C . THR D 1 63 ? 89.800 -8.619 169.106 1.00 108.28 63 THR D C 1
ATOM 5603 O O . THR D 1 63 ? 89.049 -7.640 169.033 1.00 112.65 63 THR D O 1
ATOM 5607 N N . THR D 1 64 ? 89.643 -9.612 169.981 1.00 103.35 64 THR D N 1
ATOM 5608 C CA . THR D 1 64 ? 88.414 -9.812 170.794 1.00 104.95 64 THR D CA 1
ATOM 5609 C C . THR D 1 64 ? 88.400 -8.846 171.988 1.00 105.52 64 THR D C 1
ATOM 5610 O O . THR D 1 64 ? 87.312 -8.623 172.533 1.00 101.77 64 THR D O 1
ATOM 5614 N N . GLY D 1 65 ? 89.558 -8.307 172.387 1.00 110.89 65 GLY D N 1
ATOM 5615 C CA . GLY D 1 65 ? 89.686 -7.366 173.521 1.00 117.41 65 GLY D CA 1
ATOM 5616 C C . GLY D 1 65 ? 89.459 -8.028 174.880 1.00 122.26 65 GLY D C 1
ATOM 5617 O O . GLY D 1 65 ? 89.258 -7.285 175.865 1.00 114.92 65 GLY D O 1
ATOM 5618 N N . GLU D 1 66 ? 89.527 -9.364 174.953 1.00 127.82 66 GLU D N 1
ATOM 5619 C CA . GLU D 1 66 ? 89.289 -10.165 176.189 1.00 126.01 66 GLU D CA 1
ATOM 5620 C C . GLU D 1 66 ? 90.610 -10.336 176.953 1.00 118.14 66 GLU D C 1
ATOM 5621 O O . GLU D 1 66 ? 91.669 -10.392 176.299 1.00 110.28 66 GLU D O 1
ATOM 5627 N N . ILE D 1 67 ? 90.536 -10.447 178.285 1.00 117.26 67 ILE D N 1
ATOM 5628 C CA . ILE D 1 67 ? 91.715 -10.527 179.203 1.00 113.40 67 ILE D CA 1
ATOM 5629 C C . ILE D 1 67 ? 92.316 -11.934 179.082 1.00 106.62 67 ILE D C 1
ATOM 5630 O O . ILE D 1 67 ? 91.677 -12.894 179.559 1.00 96.65 67 ILE D O 1
ATOM 5635 N N . ALA D 1 68 ? 93.497 -12.042 178.463 1.00 104.66 68 ALA D N 1
ATOM 5636 C CA . ALA D 1 68 ? 94.160 -13.319 178.092 1.00 103.25 68 ALA D CA 1
ATOM 5637 C C . ALA D 1 68 ? 95.010 -13.827 179.257 1.00 98.11 68 ALA D C 1
ATOM 5638 O O . ALA D 1 68 ? 94.978 -15.036 179.541 1.00 90.17 68 ALA D O 1
ATOM 5640 N N . GLY D 1 69 ? 95.774 -12.935 179.881 1.00 101.11 69 GLY D N 1
ATOM 5641 C CA . GLY D 1 69 ? 96.643 -13.276 181.020 1.00 101.42 69 GLY D CA 1
ATOM 5642 C C . GLY D 1 69 ? 97.116 -12.039 181.754 1.00 98.20 69 GLY D C 1
ATOM 5643 O O . GLY D 1 69 ? 97.038 -10.937 181.169 1.00 99.69 69 GLY D O 1
ATOM 5644 N N . VAL D 1 70 ? 97.598 -12.219 182.987 1.00 95.51 70 VAL D N 1
ATOM 5645 C CA . VAL D 1 70 ? 98.090 -11.119 183.869 1.00 95.22 70 VAL D CA 1
ATOM 5646 C C . VAL D 1 70 ? 99.285 -11.611 184.692 1.00 90.98 70 VAL D C 1
ATOM 5647 O O . VAL D 1 70 ? 99.336 -12.817 185.026 1.00 89.00 70 VAL D O 1
ATOM 5651 N N . ALA D 1 71 ? 100.199 -10.696 185.015 1.00 87.88 71 ALA D N 1
ATOM 5652 C CA . ALA D 1 71 ? 101.289 -10.886 185.999 1.00 87.31 71 ALA D CA 1
ATOM 5653 C C . ALA D 1 71 ? 101.167 -9.811 187.080 1.00 83.14 71 ALA D C 1
ATOM 5654 O O . ALA D 1 71 ? 101.498 -8.639 186.804 1.00 88.21 71 ALA D O 1
ATOM 5656 N N . LEU D 1 72 ? 100.692 -10.199 188.262 1.00 81.71 72 LEU D N 1
ATOM 5657 C CA . LEU D 1 72 ? 100.542 -9.290 189.427 1.00 78.39 72 LEU D CA 1
ATOM 5658 C C . LEU D 1 72 ? 101.886 -9.175 190.158 1.00 76.13 72 LEU D C 1
ATOM 5659 O O . LEU D 1 72 ? 102.395 -10.192 190.688 1.00 75.27 72 LEU D O 1
ATOM 5664 N N . ASN D 1 73 ? 102.452 -7.971 190.123 1.00 71.97 73 ASN D N 1
ATOM 5665 C CA . ASN D 1 73 ? 103.776 -7.639 190.690 1.00 71.03 73 ASN D CA 1
ATOM 5666 C C . ASN D 1 73 ? 103.561 -6.693 191.871 1.00 71.08 73 ASN D C 1
ATOM 5667 O O . ASN D 1 73 ? 102.848 -5.678 191.691 1.00 73.39 73 ASN D O 1
ATOM 5672 N N . GLY D 1 74 ? 104.144 -7.027 193.024 1.00 69.39 74 GLY D N 1
ATOM 5673 C CA . GLY D 1 74 ? 104.097 -6.216 194.255 1.00 72.67 74 GLY D CA 1
ATOM 5674 C C . GLY D 1 74 ? 105.480 -5.981 194.838 1.00 72.71 74 GLY D C 1
ATOM 5675 O O . GLY D 1 74 ? 106.401 -6.780 194.538 1.00 69.63 74 GLY D O 1
ATOM 5676 N N . ILE D 1 75 ? 105.618 -4.924 195.650 1.00 74.30 75 ILE D N 1
ATOM 5677 C CA . ILE D 1 75 ? 106.887 -4.532 196.334 1.00 72.14 75 ILE D CA 1
ATOM 5678 C C . ILE D 1 75 ? 106.880 -5.183 197.717 1.00 65.06 75 ILE D C 1
ATOM 5679 O O . ILE D 1 75 ? 106.043 -4.794 198.540 1.00 62.89 75 ILE D O 1
ATOM 5684 N N . ALA D 1 76 ? 107.777 -6.140 197.946 1.00 59.62 76 ALA D N 1
ATOM 5685 C CA . ALA D 1 76 ? 107.997 -6.768 199.262 1.00 61.20 76 ALA D CA 1
ATOM 5686 C C . ALA D 1 76 ? 109.064 -5.978 200.019 1.00 65.48 76 ALA D C 1
ATOM 5687 O O . ALA D 1 76 ? 110.113 -5.682 199.414 1.00 68.06 76 ALA D O 1
ATOM 5689 N N . ARG D 1 77 ? 108.798 -5.654 201.290 1.00 70.48 77 ARG D N 1
ATOM 5690 C CA . ARG D 1 77 ? 109.721 -4.926 202.210 1.00 66.33 77 ARG D CA 1
ATOM 5691 C C . ARG D 1 77 ? 110.004 -5.781 203.451 1.00 63.64 77 ARG D C 1
ATOM 5692 O O . ARG D 1 77 ? 109.156 -6.628 203.815 1.00 58.60 77 ARG D O 1
ATOM 5700 N N . ARG D 1 78 ? 111.158 -5.548 204.074 1.00 66.11 78 ARG D N 1
ATOM 5701 C CA . ARG D 1 78 ? 111.553 -6.128 205.384 1.00 67.64 78 ARG D CA 1
ATOM 5702 C C . ARG D 1 78 ? 110.387 -6.007 206.359 1.00 68.14 78 ARG D C 1
ATOM 5703 O O . ARG D 1 78 ? 109.759 -4.932 206.392 1.00 65.82 78 ARG D O 1
ATOM 5711 N N . GLY D 1 79 ? 110.105 -7.081 207.100 1.00 72.88 79 GLY D N 1
ATOM 5712 C CA . GLY D 1 79 ? 109.021 -7.138 208.096 1.00 71.66 79 GLY D CA 1
ATOM 5713 C C . GLY D 1 79 ? 107.716 -7.624 207.497 1.00 69.88 79 GLY D C 1
ATOM 5714 O O . GLY D 1 79 ? 106.985 -8.318 208.211 1.00 77.86 79 GLY D O 1
ATOM 5715 N N . ASP D 1 80 ? 107.429 -7.285 206.235 1.00 70.12 80 ASP D N 1
ATOM 5716 C CA . ASP D 1 80 ? 106.176 -7.673 205.527 1.00 69.77 80 ASP D CA 1
ATOM 5717 C C . ASP D 1 80 ? 105.805 -9.115 205.895 1.00 68.19 80 ASP D C 1
ATOM 5718 O O . ASP D 1 80 ? 104.626 -9.353 206.222 1.00 65.13 80 ASP D O 1
ATOM 5723 N N . VAL D 1 81 ? 106.782 -10.028 205.855 1.00 68.96 81 VAL D N 1
ATOM 5724 C CA . VAL D 1 81 ? 106.571 -11.495 206.047 1.00 70.17 81 VAL D CA 1
ATOM 5725 C C . VAL D 1 81 ? 106.032 -11.733 207.454 1.00 71.89 81 VAL D C 1
ATOM 5726 O O . VAL D 1 81 ? 104.988 -12.392 207.578 1.00 75.74 81 VAL D O 1
ATOM 5730 N N . GLU D 1 82 ? 106.760 -11.256 208.469 1.00 70.92 82 GLU D N 1
ATOM 5731 C CA . GLU D 1 82 ? 106.375 -11.446 209.894 1.00 70.39 82 GLU D CA 1
ATOM 5732 C C . GLU D 1 82 ? 104.973 -10.878 210.137 1.00 68.06 82 GLU D C 1
ATOM 5733 O O . GLU D 1 82 ? 104.155 -11.578 210.766 1.00 72.01 82 GLU D O 1
ATOM 5739 N N . LYS D 1 83 ? 104.715 -9.659 209.656 1.00 68.74 83 LYS D N 1
ATOM 5740 C CA . LYS D 1 83 ? 103.384 -9.004 209.858 1.00 73.45 83 LYS D CA 1
ATOM 5741 C C . LYS D 1 83 ? 102.294 -9.929 209.306 1.00 72.83 83 LYS D C 1
ATOM 5742 O O . LYS D 1 83 ? 101.242 -10.050 209.944 1.00 70.76 83 LYS D O 1
ATOM 5748 N N . ALA D 1 84 ? 102.575 -10.576 208.174 1.00 74.03 84 ALA D N 1
ATOM 5749 C CA . ALA D 1 84 ? 101.673 -11.519 207.480 1.00 74.51 84 ALA D CA 1
ATOM 5750 C C . ALA D 1 84 ? 101.494 -12.786 208.325 1.00 72.69 84 ALA D C 1
ATOM 5751 O O . ALA D 1 84 ? 100.414 -13.398 208.227 1.00 72.62 84 ALA D O 1
ATOM 5753 N N . LEU D 1 85 ? 102.500 -13.164 209.117 1.00 68.48 85 LEU D N 1
ATOM 5754 C CA . LEU D 1 85 ? 102.441 -14.370 209.983 1.00 74.28 85 LEU D CA 1
ATOM 5755 C C . LEU D 1 85 ? 101.669 -14.053 211.271 1.00 81.90 85 LEU D C 1
ATOM 5756 O O . LEU D 1 85 ? 100.886 -14.925 211.714 1.00 87.55 85 LEU D O 1
ATOM 5761 N N . GLU D 1 86 ? 101.870 -12.858 211.838 1.00 84.97 86 GLU D N 1
ATOM 5762 C CA . GLU D 1 86 ? 101.147 -12.371 213.041 1.00 87.08 86 GLU D CA 1
ATOM 5763 C C . GLU D 1 86 ? 99.660 -12.228 212.689 1.00 90.83 86 GLU D C 1
ATOM 5764 O O . GLU D 1 86 ? 98.806 -12.691 213.468 1.00 99.10 86 GLU D O 1
ATOM 5770 N N A GLU D 1 87 ? 99.370 -11.613 211.540 0.50 88.76 87 GLU D N 1
ATOM 5771 N N B GLU D 1 87 ? 99.362 -11.616 211.542 0.50 88.46 87 GLU D N 1
ATOM 5772 C CA A GLU D 1 87 ? 97.993 -11.328 211.059 0.50 89.46 87 GLU D CA 1
ATOM 5773 C CA B GLU D 1 87 ? 97.978 -11.330 211.078 0.50 88.96 87 GLU D CA 1
ATOM 5774 C C A GLU D 1 87 ? 97.289 -12.639 210.704 0.50 86.73 87 GLU D C 1
ATOM 5775 C C B GLU D 1 87 ? 97.283 -12.634 210.681 0.50 86.43 87 GLU D C 1
ATOM 5776 O O A GLU D 1 87 ? 96.049 -12.673 210.746 0.50 84.63 87 GLU D O 1
ATOM 5777 O O B GLU D 1 87 ? 96.040 -12.655 210.655 0.50 84.28 87 GLU D O 1
ATOM 5788 N N . MET D 1 88 ? 98.069 -13.664 210.359 1.00 87.59 88 MET D N 1
ATOM 5789 C CA . MET D 1 88 ? 97.574 -14.994 209.927 1.00 90.36 88 MET D CA 1
ATOM 5790 C C . MET D 1 88 ? 97.017 -15.757 211.129 1.00 87.80 88 MET D C 1
ATOM 5791 O O . MET D 1 88 ? 96.093 -16.546 210.935 1.00 87.04 88 MET D O 1
ATOM 5796 N N . LYS D 1 89 ? 97.593 -15.543 212.313 1.00 89.76 89 LYS D N 1
ATOM 5797 C CA . LYS D 1 89 ? 97.157 -16.167 213.590 1.00 89.39 89 LYS D CA 1
ATOM 5798 C C . LYS D 1 89 ? 95.676 -15.850 213.844 1.00 92.25 89 LYS D C 1
ATOM 5799 O O . LYS D 1 89 ? 94.922 -16.785 214.136 1.00 87.80 89 LYS D O 1
ATOM 5805 N N . SER D 1 90 ? 95.283 -14.577 213.730 1.00 102.68 90 SER D N 1
ATOM 5806 C CA . SER D 1 90 ? 93.915 -14.067 214.029 1.00 104.54 90 SER D CA 1
ATOM 5807 C C . SER D 1 90 ? 92.896 -14.604 213.011 1.00 103.09 90 SER D C 1
ATOM 5808 O O . SER D 1 90 ? 91.735 -14.804 213.401 1.00 102.87 90 SER D O 1
ATOM 5811 N N . ILE D 1 91 ? 93.311 -14.815 211.759 1.00 107.68 91 ILE D N 1
ATOM 5812 C CA . ILE D 1 91 ? 92.518 -15.504 210.692 1.00 109.69 91 ILE D CA 1
ATOM 5813 C C . ILE D 1 91 ? 92.438 -16.982 211.088 1.00 113.24 91 ILE D C 1
ATOM 5814 O O . ILE D 1 91 ? 93.455 -17.470 211.545 1.00 118.27 91 ILE D O 1
ATOM 5819 N N . ASP D 1 92 ? 91.291 -17.662 210.990 1.00 111.34 92 ASP D N 1
ATOM 5820 C CA . ASP D 1 92 ? 91.177 -19.065 211.488 1.00 113.31 92 ASP D CA 1
ATOM 5821 C C . ASP D 1 92 ? 90.546 -19.930 210.389 1.00 114.11 92 ASP D C 1
ATOM 5822 O O . ASP D 1 92 ? 89.636 -20.718 210.684 1.00 123.30 92 ASP D O 1
ATOM 5827 N N . ASN D 1 93 ? 91.071 -19.809 209.169 1.00 110.18 93 ASN D N 1
ATOM 5828 C CA . ASN D 1 93 ? 90.753 -20.688 208.014 1.00 103.03 93 ASN D CA 1
ATOM 5829 C C . ASN D 1 93 ? 91.929 -21.650 207.810 1.00 98.10 93 ASN D C 1
ATOM 5830 O O . ASN D 1 93 ? 93.001 -21.194 207.394 1.00 97.37 93 ASN D O 1
ATOM 5835 N N . ILE D 1 94 ? 91.712 -22.936 208.078 1.00 99.41 94 ILE D N 1
ATOM 5836 C CA . ILE D 1 94 ? 92.788 -23.952 208.276 1.00 99.00 94 ILE D CA 1
ATOM 5837 C C . ILE D 1 94 ? 93.497 -24.197 206.940 1.00 97.21 94 ILE D C 1
ATOM 5838 O O . ILE D 1 94 ? 94.709 -24.457 206.965 1.00 101.53 94 ILE D O 1
ATOM 5843 N N . LYS D 1 95 ? 92.768 -24.132 205.822 1.00 93.13 95 LYS D N 1
ATOM 5844 C CA . LYS D 1 95 ? 93.334 -24.296 204.455 1.00 89.78 95 LYS D CA 1
ATOM 5845 C C . LYS D 1 95 ? 94.312 -23.147 204.195 1.00 87.33 95 LYS D C 1
ATOM 5846 O O . LYS D 1 95 ? 95.459 -23.412 203.753 1.00 77.82 95 LYS D O 1
ATOM 5852 N N . TYR D 1 96 ? 93.861 -21.921 204.477 1.00 85.25 96 TYR D N 1
ATOM 5853 C CA . TYR D 1 96 ? 94.604 -20.659 204.245 1.00 81.13 96 TYR D CA 1
ATOM 5854 C C . TYR D 1 96 ? 95.919 -20.703 205.017 1.00 76.04 96 TYR D C 1
ATOM 5855 O O . TYR D 1 96 ? 96.948 -20.336 204.442 1.00 75.76 96 TYR D O 1
ATOM 5864 N N . GLN D 1 97 ? 95.878 -21.142 206.274 1.00 77.65 97 GLN D N 1
ATOM 5865 C CA . GLN D 1 97 ? 97.097 -21.357 207.098 1.00 84.42 97 GLN D CA 1
ATOM 5866 C C . GLN D 1 97 ? 98.052 -22.274 206.332 1.00 85.43 97 GLN D C 1
ATOM 5867 O O . GLN D 1 97 ? 99.238 -21.951 206.260 1.00 87.28 97 GLN D O 1
ATOM 5873 N N . ARG D 1 98 ? 97.545 -23.370 205.772 1.00 89.94 98 ARG D N 1
ATOM 5874 C CA . ARG D 1 98 ? 98.383 -24.433 205.158 1.00 89.97 98 ARG D CA 1
ATOM 5875 C C . ARG D 1 98 ? 99.069 -23.886 203.901 1.00 78.53 98 ARG D C 1
ATOM 5876 O O . ARG D 1 98 ? 100.280 -24.110 203.760 1.00 71.18 98 ARG D O 1
ATOM 5884 N N . ILE D 1 99 ? 98.343 -23.169 203.043 1.00 70.90 99 ILE D N 1
ATOM 5885 C CA . ILE D 1 99 ? 98.951 -22.471 201.872 1.00 67.47 99 ILE D CA 1
ATOM 5886 C C . ILE D 1 99 ? 99.991 -21.465 202.389 1.00 65.06 99 ILE D C 1
ATOM 5887 O O . ILE D 1 99 ? 101.200 -21.724 202.250 1.00 63.57 99 ILE D O 1
ATOM 5892 N N . PHE D 1 100 ? 99.537 -20.362 202.977 1.00 63.34 100 PHE D N 1
ATOM 5893 C CA . PHE D 1 100 ? 100.361 -19.149 203.204 1.00 66.05 100 PHE D CA 1
ATOM 5894 C C . PHE D 1 100 ? 101.345 -19.361 204.357 1.00 67.23 100 PHE D C 1
ATOM 5895 O O . PHE D 1 100 ? 102.372 -18.649 204.424 1.00 65.43 100 PHE D O 1
ATOM 5903 N N . GLY D 1 101 ? 101.048 -20.311 205.239 1.00 69.85 101 GLY D N 1
ATOM 5904 C CA . GLY D 1 101 ? 101.989 -20.751 206.284 1.00 70.73 101 GLY D CA 1
ATOM 5905 C C . GLY D 1 101 ? 103.269 -21.240 205.654 1.00 67.22 101 GLY D C 1
ATOM 5906 O O . GLY D 1 101 ? 104.344 -20.821 206.116 1.00 68.27 101 GLY D O 1
ATOM 5907 N N . LEU D 1 102 ? 103.134 -22.062 204.607 1.00 64.16 102 LEU D N 1
ATOM 5908 C CA . LEU D 1 102 ? 104.258 -22.618 203.806 1.00 63.02 102 LEU D CA 1
ATOM 5909 C C . LEU D 1 102 ? 104.997 -21.473 203.114 1.00 62.72 102 LEU D C 1
ATOM 5910 O O . LEU D 1 102 ? 106.227 -21.341 203.312 1.00 62.33 102 LEU D O 1
ATOM 5915 N N . LEU D 1 103 ? 104.268 -20.681 202.326 1.00 60.77 103 LEU D N 1
ATOM 5916 C CA . LEU D 1 103 ? 104.847 -19.557 201.549 1.00 58.47 103 LEU D CA 1
ATOM 5917 C C . LEU D 1 103 ? 105.657 -18.656 202.495 1.00 58.87 103 LEU D C 1
ATOM 5918 O O . LEU D 1 103 ? 106.876 -18.508 202.280 1.00 61.53 103 LEU D O 1
ATOM 5923 N N . ASN D 1 104 ? 105.028 -18.125 203.541 1.00 58.79 104 ASN D N 1
ATOM 5924 C CA . ASN D 1 104 ? 105.632 -17.064 204.387 1.00 58.38 104 ASN D CA 1
ATOM 5925 C C . ASN D 1 104 ? 106.752 -17.673 205.250 1.00 58.20 104 ASN D C 1
ATOM 5926 O O . ASN D 1 104 ? 107.784 -17.007 205.411 1.00 53.37 104 ASN D O 1
ATOM 5931 N N . ASN D 1 105 ? 106.586 -18.899 205.758 1.00 60.57 105 ASN D N 1
ATOM 5932 C CA . ASN D 1 105 ? 107.666 -19.603 206.502 1.00 64.60 105 ASN D CA 1
ATOM 5933 C C . ASN D 1 105 ? 108.883 -19.721 205.581 1.00 68.19 105 ASN D C 1
ATOM 5934 O O . ASN D 1 105 ? 109.900 -19.055 205.861 1.00 69.22 105 ASN D O 1
ATOM 5939 N N . VAL D 1 106 ? 108.747 -20.485 204.493 1.00 67.54 106 VAL D N 1
ATOM 5940 C CA . VAL D 1 106 ? 109.817 -20.706 203.477 1.00 65.05 106 VAL D CA 1
ATOM 5941 C C . VAL D 1 106 ? 110.523 -19.374 203.199 1.00 63.27 106 VAL D C 1
ATOM 5942 O O . VAL D 1 106 ? 111.770 -19.303 203.348 1.00 62.00 106 VAL D O 1
ATOM 5946 N N . ASN D 1 107 ? 109.754 -18.360 202.812 1.00 60.13 107 ASN D N 1
ATOM 5947 C CA . ASN D 1 107 ? 110.288 -17.027 202.448 1.00 60.97 107 ASN D CA 1
ATOM 5948 C C . ASN D 1 107 ? 111.095 -16.499 203.628 1.00 63.62 107 ASN D C 1
ATOM 5949 O O . ASN D 1 107 ? 112.271 -16.133 203.436 1.00 63.96 107 ASN D O 1
ATOM 5954 N N . LYS D 1 108 ? 110.493 -16.503 204.813 1.00 67.23 108 LYS D N 1
ATOM 5955 C CA . LYS D 1 108 ? 111.161 -16.025 206.046 1.00 68.73 108 LYS D CA 1
ATOM 5956 C C . LYS D 1 108 ? 112.475 -16.787 206.253 1.00 66.83 108 LYS D C 1
ATOM 5957 O O . LYS D 1 108 ? 113.502 -16.136 206.444 1.00 61.36 108 LYS D O 1
ATOM 5963 N N . SER D 1 109 ? 112.428 -18.119 206.177 1.00 69.19 109 SER D N 1
ATOM 5964 C CA . SER D 1 109 ? 113.568 -19.035 206.445 1.00 66.62 109 SER D CA 1
ATOM 5965 C C . SER D 1 109 ? 114.778 -18.710 205.567 1.00 65.90 109 SER D C 1
ATOM 5966 O O . SER D 1 109 ? 115.828 -19.258 205.865 1.00 65.93 109 SER D O 1
ATOM 5969 N N . ILE D 1 110 ? 114.635 -17.887 204.522 1.00 70.97 110 ILE D N 1
ATOM 5970 C CA . ILE D 1 110 ? 115.789 -17.320 203.755 1.00 75.63 110 ILE D CA 1
ATOM 5971 C C . ILE D 1 110 ? 115.622 -15.802 203.678 1.00 82.50 110 ILE D C 1
ATOM 5972 O O . ILE D 1 110 ? 114.855 -15.330 202.838 1.00 91.53 110 ILE D O 1
ATOM 5977 N N . ASP D 1 111 ? 116.298 -15.069 204.555 1.00 86.53 111 ASP D N 1
ATOM 5978 C CA . ASP D 1 111 ? 116.345 -13.586 204.535 1.00 82.23 111 ASP D CA 1
ATOM 5979 C C . ASP D 1 111 ? 116.999 -13.211 203.202 1.00 74.46 111 ASP D C 1
ATOM 5980 O O . ASP D 1 111 ? 118.242 -13.230 203.136 1.00 76.07 111 ASP D O 1
ATOM 5985 N N . LEU D 1 112 ? 116.196 -12.982 202.159 1.00 66.76 112 LEU D N 1
ATOM 5986 C CA . LEU D 1 112 ? 116.710 -12.562 200.828 1.00 64.61 112 LEU D CA 1
ATOM 5987 C C . LEU D 1 112 ? 117.186 -11.115 200.940 1.00 61.51 112 LEU D C 1
ATOM 5988 O O . LEU D 1 112 ? 118.220 -10.790 200.314 1.00 59.61 112 LEU D O 1
ATOM 5993 N N . PHE D 1 113 ? 116.465 -10.299 201.721 1.00 60.51 113 PHE D N 1
ATOM 5994 C CA . PHE D 1 113 ? 116.806 -8.881 202.006 1.00 61.45 113 PHE D CA 1
ATOM 5995 C C . PHE D 1 113 ? 118.243 -8.812 202.514 1.00 60.94 113 PHE D C 1
ATOM 5996 O O . PHE D 1 113 ? 119.016 -7.979 202.017 1.00 65.09 113 PHE D O 1
ATOM 6004 N N . THR D 1 114 ? 118.593 -9.679 203.462 1.00 57.79 114 THR D N 1
ATOM 6005 C CA . THR D 1 114 ? 119.959 -9.749 204.031 1.00 60.46 114 THR D CA 1
ATOM 6006 C C . THR D 1 114 ? 120.894 -10.358 202.987 1.00 59.44 114 THR D C 1
ATOM 6007 O O . THR D 1 114 ? 121.974 -9.811 202.798 1.00 65.01 114 THR D O 1
ATOM 6011 N N . LYS D 1 115 ? 120.477 -11.439 202.330 1.00 59.58 115 LYS D N 1
ATOM 6012 C CA . LYS D 1 115 ? 121.324 -12.199 201.373 1.00 57.84 115 LYS D CA 1
ATOM 6013 C C . LYS D 1 115 ? 121.892 -11.253 200.313 1.00 56.07 115 LYS D C 1
ATOM 6014 O O . LYS D 1 115 ? 123.079 -11.381 199.995 1.00 52.77 115 LYS D O 1
ATOM 6020 N N . TYR D 1 116 ? 121.061 -10.361 199.771 1.00 60.15 116 TYR D N 1
ATOM 6021 C CA . TYR D 1 116 ? 121.396 -9.488 198.612 1.00 62.15 116 TYR D CA 1
ATOM 6022 C C . TYR D 1 116 ? 121.497 -8.033 199.062 1.00 59.30 116 TYR D C 1
ATOM 6023 O O . TYR D 1 116 ? 121.746 -7.174 198.213 1.00 58.61 116 TYR D O 1
ATOM 6032 N N . ASN D 1 117 ? 121.311 -7.782 200.358 1.00 60.19 117 ASN D N 1
ATOM 6033 C CA . ASN D 1 117 ? 121.452 -6.440 200.973 1.00 61.06 117 ASN D CA 1
ATOM 6034 C C . ASN D 1 117 ? 120.558 -5.451 200.225 1.00 55.49 117 ASN D C 1
ATOM 6035 O O . ASN D 1 117 ? 121.096 -4.597 199.523 1.00 50.63 117 ASN D O 1
ATOM 6040 N N . VAL D 1 118 ? 119.242 -5.594 200.369 1.00 56.08 118 VAL D N 1
ATOM 6041 C CA . VAL D 1 118 ? 118.215 -4.766 199.673 1.00 60.41 118 VAL D CA 1
ATOM 6042 C C . VAL D 1 118 ? 117.081 -4.494 200.660 1.00 63.54 118 VAL D C 1
ATOM 6043 O O . VAL D 1 118 ? 116.915 -5.311 201.599 1.00 67.50 118 VAL D O 1
ATOM 6047 N N . ASP D 1 119 ? 116.335 -3.406 200.452 1.00 65.79 119 ASP D N 1
ATOM 6048 C CA . ASP D 1 119 ? 115.251 -2.943 201.363 1.00 69.75 119 ASP D CA 1
ATOM 6049 C C . ASP D 1 119 ? 113.882 -3.244 200.741 1.00 69.06 119 ASP D C 1
ATOM 6050 O O . ASP D 1 119 ? 112.905 -3.345 201.511 1.00 74.75 119 ASP D O 1
ATOM 6055 N N . LYS D 1 120 ? 113.814 -3.359 199.408 1.00 67.51 120 LYS D N 1
ATOM 6056 C CA . LYS D 1 120 ? 112.586 -3.709 198.640 1.00 64.21 120 LYS D CA 1
ATOM 6057 C C . LYS D 1 120 ? 112.927 -4.851 197.679 1.00 57.91 120 LYS D C 1
ATOM 6058 O O . LYS D 1 120 ? 114.104 -4.932 197.270 1.00 53.32 120 LYS D O 1
ATOM 6064 N N . ILE D 1 121 ? 111.944 -5.706 197.363 1.00 55.67 121 ILE D N 1
ATOM 6065 C CA . ILE D 1 121 ? 112.072 -6.818 196.371 1.00 55.51 121 ILE D CA 1
ATOM 6066 C C . ILE D 1 121 ? 110.855 -6.820 195.441 1.00 52.80 121 ILE D C 1
ATOM 6067 O O . ILE D 1 121 ? 109.703 -6.767 195.939 1.00 51.50 121 ILE D O 1
ATOM 6072 N N . PHE D 1 122 ? 111.115 -6.913 194.139 1.00 52.36 122 PHE D N 1
ATOM 6073 C CA . PHE D 1 122 ? 110.093 -7.075 193.080 1.00 56.29 122 PHE D CA 1
ATOM 6074 C C . PHE D 1 122 ? 109.632 -8.533 193.080 1.00 58.37 122 PHE D C 1
ATOM 6075 O O . PHE D 1 122 ? 110.457 -9.471 192.979 1.00 59.16 122 PHE D O 1
ATOM 6083 N N . GLU D 1 123 ? 108.329 -8.714 193.188 1.00 56.13 123 GLU D N 1
ATOM 6084 C CA . GLU D 1 123 ? 107.726 -10.014 193.515 1.00 55.96 123 GLU D CA 1
ATOM 6085 C C . GLU D 1 123 ? 106.664 -10.304 192.457 1.00 57.59 123 GLU D C 1
ATOM 6086 O O . GLU D 1 123 ? 105.562 -9.773 192.574 1.00 59.82 123 GLU D O 1
ATOM 6092 N N . LEU D 1 124 ? 106.999 -11.080 191.430 1.00 61.24 124 LEU D N 1
ATOM 6093 C CA . LEU D 1 124 ? 105.970 -11.680 190.545 1.00 59.51 124 LEU D CA 1
ATOM 6094 C C . LEU D 1 124 ? 105.189 -12.671 191.404 1.00 57.76 124 LEU D C 1
ATOM 6095 O O . LEU D 1 124 ? 105.687 -13.789 191.632 1.00 56.76 124 LEU D O 1
ATOM 6100 N N . ARG D 1 125 ? 104.047 -12.226 191.918 1.00 58.40 125 ARG D N 1
ATOM 6101 C CA . ARG D 1 125 ? 103.311 -12.893 193.021 1.00 64.22 125 ARG D CA 1
ATOM 6102 C C . ARG D 1 125 ? 102.285 -13.862 192.437 1.00 64.89 125 ARG D C 1
ATOM 6103 O O . ARG D 1 125 ? 102.149 -14.980 192.966 1.00 60.43 125 ARG D O 1
ATOM 6111 N N . ILE D 1 126 ? 101.581 -13.427 191.396 1.00 70.16 126 ILE D N 1
ATOM 6112 C CA . ILE D 1 126 ? 100.419 -14.158 190.820 1.00 72.13 126 ILE D CA 1
ATOM 6113 C C . ILE D 1 126 ? 100.484 -14.083 189.291 1.00 71.21 126 ILE D C 1
ATOM 6114 O O . ILE D 1 126 ? 100.468 -12.958 188.741 1.00 66.24 126 ILE D O 1
ATOM 6119 N N . LEU D 1 127 ? 100.542 -15.253 188.647 1.00 73.87 127 LEU D N 1
ATOM 6120 C CA . LEU D 1 127 ? 100.753 -15.415 187.183 1.00 73.26 127 LEU D CA 1
ATOM 6121 C C . LEU D 1 127 ? 99.636 -16.294 186.601 1.00 71.61 127 LEU D C 1
ATOM 6122 O O . LEU D 1 127 ? 99.635 -17.515 186.879 1.00 67.45 127 LEU D O 1
ATOM 6127 N N . SER D 1 128 ? 98.711 -15.682 185.850 1.00 74.10 128 SER D N 1
ATOM 6128 C CA . SER D 1 128 ? 97.492 -16.327 185.287 1.00 79.07 128 SER D CA 1
ATOM 6129 C C . SER D 1 128 ? 97.434 -16.134 183.765 1.00 84.20 128 SER D C 1
ATOM 6130 O O . SER D 1 128 ? 97.503 -14.974 183.305 1.00 83.40 128 SER D O 1
ATOM 6133 N N . VAL D 1 129 ? 97.308 -17.241 183.023 1.00 87.59 129 VAL D N 1
ATOM 6134 C CA . VAL D 1 129 ? 96.939 -17.273 181.578 1.00 88.01 129 VAL D CA 1
ATOM 6135 C C . VAL D 1 129 ? 95.668 -18.114 181.441 1.00 87.62 129 VAL D C 1
ATOM 6136 O O . VAL D 1 129 ? 95.706 -19.294 181.839 1.00 82.14 129 VAL D O 1
ATOM 6140 N N . ASP D 1 130 ? 94.598 -17.515 180.904 1.00 89.26 130 ASP D N 1
ATOM 6141 C CA . ASP D 1 130 ? 93.250 -18.122 180.721 1.00 88.79 130 ASP D CA 1
ATOM 6142 C C . ASP D 1 130 ? 93.398 -19.528 180.132 1.00 87.80 130 ASP D C 1
ATOM 6143 O O . ASP D 1 130 ? 94.306 -19.714 179.293 1.00 89.21 130 ASP D O 1
ATOM 6148 N N . SER D 1 131 ? 92.534 -20.464 180.556 1.00 84.01 131 SER D N 1
ATOM 6149 C CA . SER D 1 131 ? 92.465 -21.878 180.086 1.00 79.29 131 SER D CA 1
ATOM 6150 C C . SER D 1 131 ? 92.495 -21.910 178.550 1.00 78.37 131 SER D C 1
ATOM 6151 O O . SER D 1 131 ? 93.284 -22.689 177.981 1.00 69.25 131 SER D O 1
ATOM 6154 N N . ARG D 1 132 ? 91.672 -21.063 177.923 1.00 82.16 132 ARG D N 1
ATOM 6155 C CA . ARG D 1 132 ? 91.524 -20.910 176.449 1.00 85.35 132 ARG D CA 1
ATOM 6156 C C . ARG D 1 132 ? 92.901 -20.697 175.795 1.00 88.98 132 ARG D C 1
ATOM 6157 O O . ARG D 1 132 ? 93.221 -21.446 174.849 1.00 91.12 132 ARG D O 1
ATOM 6165 N N . PHE D 1 133 ? 93.682 -19.725 176.296 1.00 95.18 133 PHE D N 1
ATOM 6166 C CA . PHE D 1 133 ? 94.875 -19.116 175.636 1.00 92.44 133 PHE D CA 1
ATOM 6167 C C . PHE D 1 133 ? 96.185 -19.740 176.160 1.00 85.46 133 PHE D C 1
ATOM 6168 O O . PHE D 1 133 ? 97.286 -19.301 175.773 1.00 84.71 133 PHE D O 1
ATOM 6176 N N . ARG D 1 134 ? 96.073 -20.767 176.998 1.00 79.54 134 ARG D N 1
ATOM 6177 C CA . ARG D 1 134 ? 97.198 -21.383 177.747 1.00 82.16 134 ARG D CA 1
ATOM 6178 C C . ARG D 1 134 ? 98.026 -22.261 176.810 1.00 77.51 134 ARG D C 1
ATOM 6179 O O . ARG D 1 134 ? 97.431 -23.072 176.096 1.00 84.15 134 ARG D O 1
ATOM 6187 N N . GLY D 1 135 ? 99.347 -22.121 176.844 1.00 76.94 135 GLY D N 1
ATOM 6188 C CA . GLY D 1 135 ? 100.284 -22.959 176.071 1.00 79.51 135 GLY D CA 1
ATOM 6189 C C . GLY D 1 135 ? 100.896 -22.211 174.895 1.00 83.50 135 GLY D C 1
ATOM 6190 O O . GLY D 1 135 ? 101.734 -22.799 174.195 1.00 90.57 135 GLY D O 1
ATOM 6191 N N . ARG D 1 136 ? 100.505 -20.953 174.683 1.00 86.13 136 ARG D N 1
ATOM 6192 C CA . ARG D 1 136 ? 100.947 -20.137 173.522 1.00 84.80 136 ARG D CA 1
ATOM 6193 C C . ARG D 1 136 ? 102.158 -19.277 173.925 1.00 81.33 136 ARG D C 1
ATOM 6194 O O . ARG D 1 136 ? 102.425 -18.280 173.226 1.00 80.03 136 ARG D O 1
ATOM 6202 N N . GLY D 1 137 ? 102.865 -19.632 175.003 1.00 78.25 137 GLY D N 1
ATOM 6203 C CA . GLY D 1 137 ? 104.084 -18.926 175.458 1.00 77.55 137 GLY D CA 1
ATOM 6204 C C . GLY D 1 137 ? 103.801 -17.529 176.008 1.00 76.60 137 GLY D C 1
ATOM 6205 O O . GLY D 1 137 ? 104.720 -16.685 175.990 1.00 71.46 137 GLY D O 1
ATOM 6206 N N . ILE D 1 138 ? 102.584 -17.277 176.498 1.00 80.22 138 ILE D N 1
ATOM 6207 C CA . ILE D 1 138 ? 102.146 -15.922 176.957 1.00 82.50 138 ILE D CA 1
ATOM 6208 C C . ILE D 1 138 ? 102.751 -15.636 178.339 1.00 77.71 138 ILE D C 1
ATOM 6209 O O . ILE D 1 138 ? 103.237 -14.512 178.545 1.00 83.52 138 ILE D O 1
ATOM 6214 N N . ALA D 1 139 ? 102.724 -16.611 179.247 1.00 70.09 139 ALA D N 1
ATOM 6215 C CA . ALA D 1 139 ? 103.334 -16.512 180.593 1.00 68.84 139 ALA D CA 1
ATOM 6216 C C . ALA D 1 139 ? 104.799 -16.102 180.445 1.00 67.85 139 ALA D C 1
ATOM 6217 O O . ALA D 1 139 ? 105.191 -15.059 181.017 1.00 67.74 139 ALA D O 1
ATOM 6219 N N . LYS D 1 140 ? 105.568 -16.886 179.688 1.00 65.08 140 LYS D N 1
ATOM 6220 C CA . LYS D 1 140 ? 107.000 -16.601 179.420 1.00 66.74 140 LYS D CA 1
ATOM 6221 C C . LYS D 1 140 ? 107.146 -15.128 179.037 1.00 63.88 140 LYS D C 1
ATOM 6222 O O . LYS D 1 140 ? 108.171 -14.521 179.430 1.00 63.71 140 LYS D O 1
ATOM 6228 N N . GLU D 1 141 ? 106.162 -14.583 178.315 1.00 60.13 141 GLU D N 1
ATOM 6229 C CA . GLU D 1 141 ? 106.209 -13.186 177.821 1.00 60.67 141 GLU D CA 1
ATOM 6230 C C . GLU D 1 141 ? 105.968 -12.254 178.998 1.00 56.38 141 GLU D C 1
ATOM 6231 O O . GLU D 1 141 ? 106.782 -11.349 179.173 1.00 53.72 141 GLU D O 1
ATOM 6237 N N . LEU D 1 142 ? 104.906 -12.505 179.766 1.00 57.43 142 LEU D N 1
ATOM 6238 C CA . LEU D 1 142 ? 104.507 -11.702 180.955 1.00 60.82 142 LEU D CA 1
ATOM 6239 C C . LEU D 1 142 ? 105.695 -11.597 181.916 1.00 61.34 142 LEU D C 1
ATOM 6240 O O . LEU D 1 142 ? 106.054 -10.463 182.320 1.00 61.86 142 LEU D O 1
ATOM 6245 N N . PHE D 1 143 ? 106.282 -12.746 182.247 1.00 60.02 143 PHE D N 1
ATOM 6246 C CA . PHE D 1 143 ? 107.502 -12.868 183.082 1.00 62.17 143 PHE D CA 1
ATOM 6247 C C . PHE D 1 143 ? 108.579 -11.899 182.572 1.00 64.00 143 PHE D C 1
ATOM 6248 O O . PHE D 1 143 ? 108.936 -10.957 183.311 1.00 66.77 143 PHE D O 1
ATOM 6256 N N . LEU D 1 144 ? 109.068 -12.111 181.345 1.00 66.30 144 LEU D N 1
ATOM 6257 C CA . LEU D 1 144 ? 110.086 -11.237 180.701 1.00 65.54 144 LEU D CA 1
ATOM 6258 C C . LEU D 1 144 ? 109.674 -9.776 180.890 1.00 61.50 144 LEU D C 1
ATOM 6259 O O . LEU D 1 144 ? 110.521 -9.003 181.305 1.00 60.58 144 LEU D O 1
ATOM 6264 N N . ARG D 1 145 ? 108.418 -9.438 180.586 1.00 64.88 145 ARG D N 1
ATOM 6265 C CA . ARG D 1 145 ? 107.884 -8.049 180.628 1.00 71.97 145 ARG D CA 1
ATOM 6266 C C . ARG D 1 145 ? 107.907 -7.545 182.074 1.00 71.79 145 ARG D C 1
ATOM 6267 O O . ARG D 1 145 ? 108.113 -6.335 182.276 1.00 74.87 145 ARG D O 1
ATOM 6275 N N . SER D 1 146 ? 107.667 -8.434 183.037 1.00 68.67 146 SER D N 1
ATOM 6276 C CA . SER D 1 146 ? 107.670 -8.106 184.482 1.00 66.53 146 SER D CA 1
ATOM 6277 C C . SER D 1 146 ? 109.098 -7.781 184.918 1.00 65.05 146 SER D C 1
ATOM 6278 O O . SER D 1 146 ? 109.287 -6.753 185.582 1.00 63.67 146 SER D O 1
ATOM 6281 N N . GLU D 1 147 ? 110.064 -8.620 184.538 1.00 66.74 147 GLU D N 1
ATOM 6282 C CA . GLU D 1 147 ? 111.506 -8.395 184.828 1.00 66.49 147 GLU D CA 1
ATOM 6283 C C . GLU D 1 147 ? 111.874 -6.965 184.409 1.00 69.51 147 GLU D C 1
ATOM 6284 O O . GLU D 1 147 ? 112.615 -6.305 185.166 1.00 74.23 147 GLU D O 1
ATOM 6290 N N . LEU D 1 148 ? 111.364 -6.499 183.264 1.00 66.94 148 LEU D N 1
ATOM 6291 C CA . LEU D 1 148 ? 111.790 -5.215 182.645 1.00 69.28 148 LEU D CA 1
ATOM 6292 C C . LEU D 1 148 ? 111.107 -4.039 183.342 1.00 68.48 148 LEU D C 1
ATOM 6293 O O . LEU D 1 148 ? 111.715 -2.959 183.393 1.00 77.29 148 LEU D O 1
ATOM 6298 N N . ILE D 1 149 ? 109.889 -4.236 183.839 1.00 65.91 149 ILE D N 1
ATOM 6299 C CA . ILE D 1 149 ? 109.184 -3.249 184.704 1.00 65.18 149 ILE D CA 1
ATOM 6300 C C . ILE D 1 149 ? 110.043 -3.033 185.955 1.00 68.82 149 ILE D C 1
ATOM 6301 O O . ILE D 1 149 ? 110.143 -1.883 186.418 1.00 76.75 149 ILE D O 1
ATOM 6306 N N . ALA D 1 150 ? 110.647 -4.099 186.478 1.00 67.35 150 ALA D N 1
ATOM 6307 C CA . ALA D 1 150 ? 111.507 -4.048 187.675 1.00 66.87 150 ALA D CA 1
ATOM 6308 C C . ALA D 1 150 ? 112.689 -3.121 187.387 1.00 70.97 150 ALA D C 1
ATOM 6309 O O . ALA D 1 150 ? 112.896 -2.177 188.158 1.00 75.31 150 ALA D O 1
ATOM 6311 N N . GLU D 1 151 ? 113.402 -3.353 186.285 1.00 75.25 151 GLU D N 1
ATOM 6312 C CA . GLU D 1 151 ? 114.619 -2.585 185.912 1.00 75.49 151 GLU D CA 1
ATOM 6313 C C . GLU D 1 151 ? 114.261 -1.107 185.715 1.00 75.28 151 GLU D C 1
ATOM 6314 O O . GLU D 1 151 ? 115.054 -0.257 186.129 1.00 79.17 151 GLU D O 1
ATOM 6320 N N . GLU D 1 152 ? 113.103 -0.813 185.124 1.00 80.45 152 GLU D N 1
ATOM 6321 C CA . GLU D 1 152 ? 112.628 0.578 184.880 1.00 89.94 152 GLU D CA 1
ATOM 6322 C C . GLU D 1 152 ? 112.341 1.281 186.211 1.00 84.18 152 GLU D C 1
ATOM 6323 O O . GLU D 1 152 ? 112.551 2.496 186.278 1.00 93.97 152 GLU D O 1
ATOM 6329 N N . HIS D 1 153 ? 111.837 0.557 187.211 1.00 75.67 153 HIS D N 1
ATOM 6330 C CA . HIS D 1 153 ? 111.484 1.107 188.547 1.00 73.51 153 HIS D CA 1
ATOM 6331 C C . HIS D 1 153 ? 112.648 0.921 189.523 1.00 72.38 153 HIS D C 1
ATOM 6332 O O . HIS D 1 153 ? 112.425 1.039 190.744 1.00 72.85 153 HIS D O 1
ATOM 6339 N N . GLY D 1 154 ? 113.837 0.633 188.998 1.00 71.03 154 GLY D N 1
ATOM 6340 C CA . GLY D 1 154 ? 115.103 0.701 189.746 1.00 74.76 154 GLY D CA 1
ATOM 6341 C C . GLY D 1 154 ? 115.167 -0.313 190.871 1.00 73.87 154 GLY D C 1
ATOM 6342 O O . GLY D 1 154 ? 115.823 -0.009 191.888 1.00 80.29 154 GLY D O 1
ATOM 6343 N N . PHE D 1 155 ? 114.521 -1.471 190.699 1.00 70.48 155 PHE D N 1
ATOM 6344 C CA . PHE D 1 155 ? 114.658 -2.653 191.592 1.00 67.65 155 PHE D CA 1
ATOM 6345 C C . PHE D 1 155 ? 115.981 -3.355 191.268 1.00 69.34 155 PHE D C 1
ATOM 6346 O O . PHE D 1 155 ? 116.546 -3.094 190.182 1.00 77.27 155 PHE D O 1
ATOM 6354 N N . LYS D 1 156 ? 116.480 -4.169 192.203 1.00 69.39 156 LYS D N 1
ATOM 6355 C CA . LYS D 1 156 ? 117.796 -4.863 192.109 1.00 72.53 156 LYS D CA 1
ATOM 6356 C C . LYS D 1 156 ? 117.613 -6.386 192.121 1.00 67.29 156 LYS D C 1
ATOM 6357 O O . LYS D 1 156 ? 118.481 -7.072 191.550 1.00 66.63 156 LYS D O 1
ATOM 6363 N N . LEU D 1 157 ? 116.558 -6.893 192.773 1.00 60.98 157 LEU D N 1
ATOM 6364 C CA . LEU D 1 157 ? 116.242 -8.345 192.872 1.00 56.14 157 LEU D CA 1
ATOM 6365 C C . LEU D 1 157 ? 114.777 -8.589 192.518 1.00 55.71 157 LEU D C 1
ATOM 6366 O O . LEU D 1 157 ? 113.896 -7.945 193.120 1.00 52.46 157 LEU D O 1
ATOM 6371 N N . VAL D 1 158 ? 114.532 -9.526 191.604 1.00 56.43 158 VAL D N 1
ATOM 6372 C CA . VAL D 1 158 ? 113.171 -10.042 191.288 1.00 56.10 158 VAL D CA 1
ATOM 6373 C C . VAL D 1 158 ? 113.076 -11.433 191.902 1.00 53.76 158 VAL D C 1
ATOM 6374 O O . VAL D 1 158 ? 114.087 -12.173 191.839 1.00 49.39 158 VAL D O 1
ATOM 6378 N N . LYS D 1 159 ? 111.922 -11.749 192.492 1.00 51.44 159 LYS D N 1
ATOM 6379 C CA . LYS D 1 159 ? 111.675 -13.035 193.182 1.00 50.53 159 LYS D CA 1
ATOM 6380 C C . LYS D 1 159 ? 110.280 -13.538 192.806 1.00 51.97 159 LYS D C 1
ATOM 6381 O O . LYS D 1 159 ? 109.402 -12.701 192.518 1.00 52.52 159 LYS D O 1
ATOM 6387 N N . VAL D 1 160 ? 110.107 -14.860 192.785 1.00 53.46 160 VAL D N 1
ATOM 6388 C CA . VAL D 1 160 ? 108.834 -15.532 192.394 1.00 55.99 160 VAL D CA 1
ATOM 6389 C C . VAL D 1 160 ? 108.635 -16.804 193.234 1.00 55.30 160 VAL D C 1
ATOM 6390 O O . VAL D 1 160 ? 109.562 -17.657 193.295 1.00 46.40 160 VAL D O 1
ATOM 6394 N N . ASP D 1 161 ? 107.461 -16.924 193.854 1.00 57.34 161 ASP D N 1
ATOM 6395 C CA . ASP D 1 161 ? 107.039 -18.157 194.563 1.00 61.64 161 ASP D CA 1
ATOM 6396 C C . ASP D 1 161 ? 106.547 -19.138 193.504 1.00 59.86 161 ASP D C 1
ATOM 6397 O O . ASP D 1 161 ? 105.344 -19.134 193.210 1.00 64.33 161 ASP D O 1
ATOM 6402 N N . ALA D 1 162 ? 107.456 -19.916 192.928 1.00 56.59 162 ALA D N 1
ATOM 6403 C CA . ALA D 1 162 ? 107.195 -20.726 191.721 1.00 59.08 162 ALA D CA 1
ATOM 6404 C C . ALA D 1 162 ? 106.617 -22.073 192.134 1.00 56.46 162 ALA D C 1
ATOM 6405 O O . ALA D 1 162 ? 107.406 -23.029 192.269 1.00 56.12 162 ALA D O 1
ATOM 6407 N N . THR D 1 163 ? 105.295 -22.121 192.331 1.00 55.94 163 THR D N 1
ATOM 6408 C CA . THR D 1 163 ? 104.538 -23.304 192.822 1.00 57.95 163 THR D CA 1
ATOM 6409 C C . THR D 1 163 ? 104.269 -24.263 191.662 1.00 61.62 163 THR D C 1
ATOM 6410 O O . THR D 1 163 ? 104.357 -25.499 191.870 1.00 59.79 163 THR D O 1
ATOM 6414 N N . SER D 1 164 ? 103.917 -23.695 190.505 1.00 67.46 164 SER D N 1
ATOM 6415 C CA . SER D 1 164 ? 103.828 -24.382 189.191 1.00 68.43 164 SER D CA 1
ATOM 6416 C C . SER D 1 164 ? 105.242 -24.677 188.694 1.00 68.20 164 SER D C 1
ATOM 6417 O O . SER D 1 164 ? 106.130 -23.835 188.908 1.00 73.90 164 SER D O 1
ATOM 6420 N N . LEU D 1 165 ? 105.436 -25.843 188.085 1.00 66.78 165 LEU D N 1
ATOM 6421 C CA . LEU D 1 165 ? 106.714 -26.244 187.443 1.00 66.33 165 LEU D CA 1
ATOM 6422 C C . LEU D 1 165 ? 106.808 -25.572 186.065 1.00 63.22 165 LEU D C 1
ATOM 6423 O O . LEU D 1 165 ? 107.925 -25.326 185.599 1.00 59.66 165 LEU D O 1
ATOM 6428 N N . PHE D 1 166 ? 105.675 -25.232 185.454 1.00 62.10 166 PHE D N 1
ATOM 6429 C CA . PHE D 1 166 ? 105.626 -24.384 184.233 1.00 61.39 166 PHE D CA 1
ATOM 6430 C C . PHE D 1 166 ? 106.224 -23.004 184.539 1.00 60.92 166 PHE D C 1
ATOM 6431 O O . PHE D 1 166 ? 107.003 -22.495 183.714 1.00 61.94 166 PHE D O 1
ATOM 6439 N N . THR D 1 167 ? 105.884 -22.429 185.695 1.00 61.23 167 THR D N 1
ATOM 6440 C CA . THR D 1 167 ? 106.450 -21.150 186.206 1.00 62.91 167 THR D CA 1
ATOM 6441 C C . THR D 1 167 ? 107.952 -21.289 186.486 1.00 60.15 167 THR D C 1
ATOM 6442 O O . THR D 1 167 ? 108.679 -20.309 186.244 1.00 57.24 167 THR D O 1
ATOM 6446 N N . GLN D 1 168 ? 108.393 -22.436 187.005 1.00 58.53 168 GLN D N 1
ATOM 6447 C CA . GLN D 1 168 ? 109.832 -22.729 187.239 1.00 62.41 168 GLN D CA 1
ATOM 6448 C C . GLN D 1 168 ? 110.562 -22.678 185.891 1.00 62.82 168 GLN D C 1
ATOM 6449 O O . GLN D 1 168 ? 111.649 -22.091 185.810 1.00 62.04 168 GLN D O 1
ATOM 6455 N N . ARG D 1 169 ? 109.959 -23.259 184.864 1.00 63.16 169 ARG D N 1
ATOM 6456 C CA . ARG D 1 169 ? 110.564 -23.385 183.520 1.00 67.14 169 ARG D CA 1
ATOM 6457 C C . ARG D 1 169 ? 110.739 -21.992 182.921 1.00 60.55 169 ARG D C 1
ATOM 6458 O O . ARG D 1 169 ? 111.836 -21.693 182.439 1.00 58.85 169 ARG D O 1
ATOM 6466 N N . ALA D 1 170 ? 109.689 -21.174 182.947 1.00 56.59 170 ALA D N 1
ATOM 6467 C CA . ALA D 1 170 ? 109.739 -19.771 182.487 1.00 57.44 170 ALA D CA 1
ATOM 6468 C C . ALA D 1 170 ? 110.918 -19.081 183.178 1.00 59.38 170 ALA D C 1
ATOM 6469 O O . ALA D 1 170 ? 111.715 -18.413 182.497 1.00 64.42 170 ALA D O 1
ATOM 6471 N N . ALA D 1 171 ? 111.032 -19.269 184.491 1.00 59.60 171 ALA D N 1
ATOM 6472 C CA . ALA D 1 171 ? 112.081 -18.667 185.334 1.00 56.75 171 ALA D CA 1
ATOM 6473 C C . ALA D 1 171 ? 113.438 -19.190 184.874 1.00 54.54 171 ALA D C 1
ATOM 6474 O O . ALA D 1 171 ? 114.324 -18.371 184.658 1.00 58.68 171 ALA D O 1
ATOM 6476 N N . GLU D 1 172 ? 113.592 -20.502 184.735 1.00 57.47 172 GLU D N 1
ATOM 6477 C CA . GLU D 1 172 ? 114.842 -21.113 184.209 1.00 63.17 172 GLU D CA 1
ATOM 6478 C C . GLU D 1 172 ? 115.217 -20.389 182.914 1.00 61.97 172 GLU D C 1
ATOM 6479 O O . GLU D 1 172 ? 116.398 -20.041 182.759 1.00 63.40 172 GLU D O 1
ATOM 6485 N N . CYS D 1 173 ? 114.240 -20.160 182.035 1.00 59.64 173 CYS D N 1
ATOM 6486 C CA . CYS D 1 173 ? 114.452 -19.602 180.675 1.00 61.09 173 CYS D CA 1
ATOM 6487 C C . CYS D 1 173 ? 115.051 -18.192 180.755 1.00 63.45 173 CYS D C 1
ATOM 6488 O O . CYS D 1 173 ? 115.910 -17.867 179.912 1.00 63.62 173 CYS D O 1
ATOM 6491 N N . LEU D 1 174 ? 114.604 -17.378 181.712 1.00 63.15 174 LEU D N 1
ATOM 6492 C CA . LEU D 1 174 ? 115.077 -15.980 181.893 1.00 60.79 174 LEU D CA 1
ATOM 6493 C C . LEU D 1 174 ? 116.310 -15.954 182.805 1.00 61.77 174 LEU D C 1
ATOM 6494 O O . LEU D 1 174 ? 116.813 -14.843 183.068 1.00 65.17 174 LEU D O 1
ATOM 6499 N N . GLY D 1 175 ? 116.773 -17.126 183.264 1.00 59.16 175 GLY D N 1
ATOM 6500 C CA . GLY D 1 175 ? 118.053 -17.301 183.980 1.00 60.76 175 GLY D CA 1
ATOM 6501 C C . GLY D 1 175 ? 117.915 -17.076 185.476 1.00 60.05 175 GLY D C 1
ATOM 6502 O O . GLY D 1 175 ? 118.894 -16.647 186.106 1.00 57.10 175 GLY D O 1
ATOM 6503 N N . PHE D 1 176 ? 116.743 -17.367 186.031 1.00 59.45 176 PHE D N 1
ATOM 6504 C CA . PHE D 1 176 ? 116.481 -17.290 187.485 1.00 60.60 176 PHE D CA 1
ATOM 6505 C C . PHE D 1 176 ? 117.222 -18.424 188.185 1.00 63.38 176 PHE D C 1
ATOM 6506 O O . PHE D 1 176 ? 117.373 -19.504 187.594 1.00 67.51 176 PHE D O 1
ATOM 6514 N N . ILE D 1 177 ? 117.646 -18.156 189.420 1.00 66.26 177 ILE D N 1
ATOM 6515 C CA . ILE D 1 177 ? 118.377 -19.082 190.330 1.00 66.20 177 ILE D CA 1
ATOM 6516 C C . ILE D 1 177 ? 117.379 -19.604 191.367 1.00 62.66 177 ILE D C 1
ATOM 6517 O O . ILE D 1 177 ? 116.526 -18.815 191.799 1.00 61.26 177 ILE D O 1
ATOM 6522 N N . THR D 1 178 ? 117.475 -20.880 191.749 1.00 61.34 178 THR D N 1
ATOM 6523 C CA . THR D 1 178 ? 116.665 -21.464 192.851 1.00 59.67 178 THR D CA 1
ATOM 6524 C C . THR D 1 178 ? 117.344 -21.144 194.185 1.00 60.54 178 THR D C 1
ATOM 6525 O O . THR D 1 178 ? 118.476 -21.617 194.414 1.00 60.70 178 THR D O 1
ATOM 6529 N N . GLU D 1 179 ? 116.663 -20.348 195.011 1.00 64.09 179 GLU D N 1
ATOM 6530 C CA . GLU D 1 179 ? 117.089 -19.947 196.375 1.00 62.80 179 GLU D CA 1
ATOM 6531 C C . GLU D 1 179 ? 116.807 -21.091 197.346 1.00 64.98 179 GLU D C 1
ATOM 6532 O O . GLU D 1 179 ? 117.736 -21.499 198.058 1.00 68.89 179 GLU D O 1
ATOM 6538 N N . LYS D 1 180 ? 115.561 -21.561 197.371 1.00 67.30 180 LYS D N 1
ATOM 6539 C CA . LYS D 1 180 ? 115.103 -22.673 198.238 1.00 71.50 180 LYS D CA 1
ATOM 6540 C C . LYS D 1 180 ? 114.273 -23.642 197.405 1.00 71.10 180 LYS D C 1
ATOM 6541 O O . LYS D 1 180 ? 113.385 -23.186 196.678 1.00 69.55 180 LYS D O 1
ATOM 6547 N N . CYS D 1 181 ? 114.550 -24.933 197.538 1.00 75.54 181 CYS D N 1
ATOM 6548 C CA . CYS D 1 181 ? 113.730 -26.019 196.958 1.00 78.27 181 CYS D CA 1
ATOM 6549 C C . CYS D 1 181 ? 113.137 -26.870 198.087 1.00 78.66 181 CYS D C 1
ATOM 6550 O O . CYS D 1 181 ? 113.904 -27.255 199.004 1.00 82.85 181 CYS D O 1
ATOM 6553 N N . VAL D 1 182 ? 111.824 -27.127 198.021 1.00 75.29 182 VAL D N 1
ATOM 6554 C CA . VAL D 1 182 ? 111.042 -27.851 199.066 1.00 74.78 182 VAL D CA 1
ATOM 6555 C C . VAL D 1 182 ? 109.971 -28.714 198.396 1.00 72.88 182 VAL D C 1
ATOM 6556 O O . VAL D 1 182 ? 109.140 -28.173 197.643 1.00 65.69 182 VAL D O 1
ATOM 6560 N N . THR D 1 183 ? 109.988 -30.009 198.713 1.00 77.23 183 THR D N 1
ATOM 6561 C CA . THR D 1 183 ? 109.016 -31.043 198.266 1.00 71.94 183 THR D CA 1
ATOM 6562 C C . THR D 1 183 ? 107.715 -30.928 199.066 1.00 69.85 183 THR D C 1
ATOM 6563 O O . THR D 1 183 ? 107.797 -30.930 200.299 1.00 69.22 183 THR D O 1
ATOM 6567 N N . TYR D 1 184 ? 106.568 -30.868 198.382 1.00 66.75 184 TYR D N 1
ATOM 6568 C CA . TYR D 1 184 ? 105.210 -30.784 198.982 1.00 68.96 184 TYR D CA 1
ATOM 6569 C C . TYR D 1 184 ? 104.903 -32.012 199.851 1.00 72.65 184 TYR D C 1
ATOM 6570 O O . TYR D 1 184 ? 104.141 -31.886 200.851 1.00 80.00 184 TYR D O 1
ATOM 6579 N N . GLY D 1 185 ? 105.454 -33.167 199.469 1.00 71.86 185 GLY D N 1
ATOM 6580 C CA . GLY D 1 185 ? 105.246 -34.454 200.153 1.00 69.78 185 GLY D CA 1
ATOM 6581 C C . GLY D 1 185 ? 105.690 -34.402 201.597 1.00 70.85 185 GLY D C 1
ATOM 6582 O O . GLY D 1 185 ? 104.989 -34.973 202.436 1.00 74.84 185 GLY D O 1
ATOM 6583 N N . ASP D 1 186 ? 106.789 -33.701 201.873 1.00 74.54 186 ASP D N 1
ATOM 6584 C CA . ASP D 1 186 ? 107.471 -33.646 203.197 1.00 86.32 186 ASP D CA 1
ATOM 6585 C C . ASP D 1 186 ? 106.494 -33.323 204.334 1.00 88.49 186 ASP D C 1
ATOM 6586 O O . ASP D 1 186 ? 106.804 -33.675 205.486 1.00 86.61 186 ASP D O 1
ATOM 6591 N N . PHE D 1 187 ? 105.385 -32.645 204.040 1.00 91.90 187 PHE D N 1
ATOM 6592 C CA . PHE D 1 187 ? 104.464 -32.092 205.065 1.00 87.57 187 PHE D CA 1
ATOM 6593 C C . PHE D 1 187 ? 103.284 -33.037 205.274 1.00 88.88 187 PHE D C 1
ATOM 6594 O O . PHE D 1 187 ? 102.483 -33.261 204.338 1.00 87.09 187 PHE D O 1
ATOM 6602 N N . LYS D 1 188 ? 103.206 -33.552 206.502 1.00 93.52 188 LYS D N 1
ATOM 6603 C CA . LYS D 1 188 ? 102.211 -34.542 206.973 1.00 95.88 188 LYS D CA 1
ATOM 6604 C C . LYS D 1 188 ? 101.606 -34.043 208.289 1.00 95.83 188 LYS D C 1
ATOM 6605 O O . LYS D 1 188 ? 102.355 -33.486 209.108 1.00 95.26 188 LYS D O 1
ATOM 6611 N N . ASP D 1 189 ? 100.292 -34.212 208.463 1.00 99.67 189 ASP D N 1
ATOM 6612 C CA . ASP D 1 189 ? 99.531 -33.730 209.648 1.00 99.97 189 ASP D CA 1
ATOM 6613 C C . ASP D 1 189 ? 99.748 -34.711 210.810 1.00 98.67 189 ASP D C 1
ATOM 6614 O O . ASP D 1 189 ? 100.587 -35.621 210.666 1.00 96.98 189 ASP D O 1
ATOM 6619 N N . GLU D 1 190 ? 99.021 -34.502 211.912 1.00 101.41 190 GLU D N 1
ATOM 6620 C CA . GLU D 1 190 ? 99.086 -35.263 213.192 1.00 100.56 190 GLU D CA 1
ATOM 6621 C C . GLU D 1 190 ? 99.093 -36.785 212.947 1.00 105.97 190 GLU D C 1
ATOM 6622 O O . GLU D 1 190 ? 99.857 -37.463 213.666 1.00 109.72 190 GLU D O 1
ATOM 6628 N N . ASN D 1 191 ? 98.307 -37.310 211.986 1.00 109.41 191 ASN D N 1
ATOM 6629 C CA . ASN D 1 191 ? 98.232 -38.779 211.705 1.00 106.71 191 ASN D CA 1
ATOM 6630 C C . ASN D 1 191 ? 99.370 -39.211 210.764 1.00 104.07 191 ASN D C 1
ATOM 6631 O O . ASN D 1 191 ? 99.695 -40.406 210.768 1.00 100.46 191 ASN D O 1
ATOM 6636 N N . GLY D 1 192 ? 99.980 -38.296 210.008 1.00 104.46 192 GLY D N 1
ATOM 6637 C CA . GLY D 1 192 ? 100.989 -38.649 208.988 1.00 106.13 192 GLY D CA 1
ATOM 6638 C C . GLY D 1 192 ? 100.391 -38.633 207.592 1.00 105.09 192 GLY D C 1
ATOM 6639 O O . GLY D 1 192 ? 101.026 -39.170 206.655 1.00 101.87 192 GLY D O 1
ATOM 6640 N N . ARG D 1 193 ? 99.215 -38.020 207.452 1.00 100.23 193 ARG D N 1
ATOM 6641 C CA . ARG D 1 193 ? 98.544 -37.788 206.151 1.00 97.11 193 ARG D CA 1
ATOM 6642 C C . ARG D 1 193 ? 99.185 -36.588 205.434 1.00 96.21 193 ARG D C 1
ATOM 6643 O O . ARG D 1 193 ? 99.302 -35.521 206.054 1.00 99.19 193 ARG D O 1
ATOM 6651 N N . LYS D 1 194 ? 99.575 -36.764 204.169 1.00 89.85 194 LYS D N 1
ATOM 6652 C CA . LYS D 1 194 ? 100.132 -35.702 203.292 1.00 86.31 194 LYS D CA 1
ATOM 6653 C C . LYS D 1 194 ? 99.184 -34.491 203.277 1.00 88.06 194 LYS D C 1
ATOM 6654 O O . LYS D 1 194 ? 97.994 -34.668 202.942 1.00 87.45 194 LYS D O 1
ATOM 6660 N N . ILE D 1 195 ? 99.692 -33.305 203.623 1.00 87.59 195 ILE D N 1
ATOM 6661 C CA . ILE D 1 195 ? 98.890 -32.051 203.771 1.00 90.41 195 ILE D CA 1
ATOM 6662 C C . ILE D 1 195 ? 98.751 -31.383 202.405 1.00 91.79 195 ILE D C 1
ATOM 6663 O O . ILE D 1 195 ? 97.695 -30.761 202.142 1.00 85.97 195 ILE D O 1
ATOM 6668 N N . TYR D 1 196 ? 99.815 -31.456 201.607 1.00 94.10 196 TYR D N 1
ATOM 6669 C CA . TYR D 1 196 ? 99.855 -30.995 200.201 1.00 91.99 196 TYR D CA 1
ATOM 6670 C C . TYR D 1 196 ? 99.923 -32.227 199.321 1.00 92.54 196 TYR D C 1
ATOM 6671 O O . TYR D 1 196 ? 101.029 -32.647 198.926 1.00 81.91 196 TYR D O 1
ATOM 6680 N N . ASP D 1 197 ? 98.756 -32.813 199.086 1.00 101.45 197 ASP D N 1
ATOM 6681 C CA . ASP D 1 197 ? 98.583 -33.915 198.115 1.00 112.27 197 ASP D CA 1
ATOM 6682 C C . ASP D 1 197 ? 98.513 -33.279 196.725 1.00 109.36 197 ASP D C 1
ATOM 6683 O O . ASP D 1 197 ? 97.396 -33.141 196.192 1.00 118.60 197 ASP D O 1
ATOM 6688 N N . THR D 1 198 ? 99.668 -32.853 196.201 1.00 101.46 198 THR D N 1
ATOM 6689 C CA . THR D 1 198 ? 99.826 -32.243 194.853 1.00 100.46 198 THR D CA 1
ATOM 6690 C C . THR D 1 198 ? 99.829 -33.348 193.791 1.00 102.04 198 THR D C 1
ATOM 6691 O O . THR D 1 198 ? 100.482 -34.383 194.027 1.00 104.54 198 THR D O 1
ATOM 6695 N N . LYS D 1 199 ? 99.130 -33.135 192.672 1.00 101.76 199 LYS D N 1
ATOM 6696 C CA . LYS D 1 199 ? 99.161 -34.052 191.501 1.00 104.04 199 LYS D CA 1
ATOM 6697 C C . LYS D 1 199 ? 100.359 -33.676 190.623 1.00 90.55 199 LYS D C 1
ATOM 6698 O O . LYS D 1 199 ? 100.578 -32.469 190.401 1.00 82.42 199 LYS D O 1
ATOM 6704 N N . SER D 1 200 ? 101.126 -34.679 190.188 1.00 82.36 200 SER D N 1
ATOM 6705 C CA . SER D 1 200 ? 102.307 -34.525 189.301 1.00 77.83 200 SER D CA 1
ATOM 6706 C C . SER D 1 200 ? 101.895 -33.703 188.083 1.00 74.35 200 SER D C 1
ATOM 6707 O O . SER D 1 200 ? 100.726 -33.717 187.702 1.00 70.52 200 SER D O 1
ATOM 6710 N N . PRO D 1 201 ? 102.823 -32.966 187.424 1.00 72.71 201 PRO D N 1
ATOM 6711 C CA . PRO D 1 201 ? 104.261 -33.007 187.725 1.00 72.47 201 PRO D CA 1
ATOM 6712 C C . PRO D 1 201 ? 104.829 -31.980 188.723 1.00 70.67 201 PRO D C 1
ATOM 6713 O O . PRO D 1 201 ? 106.014 -31.734 188.671 1.00 77.00 201 PRO D O 1
ATOM 6717 N N . HIS D 1 202 ? 103.985 -31.444 189.609 1.00 70.72 202 HIS D N 1
ATOM 6718 C CA . HIS D 1 202 ? 104.297 -30.357 190.576 1.00 68.04 202 HIS D CA 1
ATOM 6719 C C . HIS D 1 202 ? 104.706 -30.954 191.924 1.00 66.90 202 HIS D C 1
ATOM 6720 O O . HIS D 1 202 ? 103.942 -30.807 192.884 1.00 63.46 202 HIS D O 1
ATOM 6727 N N . ASP D 1 203 ? 105.868 -31.602 191.985 1.00 73.20 203 ASP D N 1
ATOM 6728 C CA . ASP D 1 203 ? 106.306 -32.412 193.153 1.00 81.94 203 ASP D CA 1
ATOM 6729 C C . ASP D 1 203 ? 107.023 -31.520 194.171 1.00 82.02 203 ASP D C 1
ATOM 6730 O O . ASP D 1 203 ? 107.341 -32.040 195.271 1.00 93.74 203 ASP D O 1
ATOM 6735 N N . TYR D 1 204 ? 107.297 -30.255 193.826 1.00 75.76 204 TYR D N 1
ATOM 6736 C CA . TYR D 1 204 ? 108.050 -29.317 194.697 1.00 74.90 204 TYR D CA 1
ATOM 6737 C C . TYR D 1 204 ? 107.804 -27.862 194.287 1.00 70.58 204 TYR D C 1
ATOM 6738 O O . TYR D 1 204 ? 107.411 -27.590 193.132 1.00 65.38 204 TYR D O 1
ATOM 6747 N N . TYR D 1 205 ? 108.027 -26.967 195.256 1.00 71.95 205 TYR D N 1
ATOM 6748 C CA . TYR D 1 205 ? 107.875 -25.489 195.177 1.00 68.23 205 TYR D CA 1
ATOM 6749 C C . TYR D 1 205 ? 109.268 -24.874 195.298 1.00 66.91 205 TYR D C 1
ATOM 6750 O O . TYR D 1 205 ? 110.030 -25.243 196.222 1.00 65.11 205 TYR D O 1
ATOM 6759 N N . LYS D 1 206 ? 109.604 -24.008 194.347 1.00 63.59 206 LYS D N 1
ATOM 6760 C CA . LYS D 1 206 ? 110.897 -23.300 194.297 1.00 59.83 206 LYS D CA 1
ATOM 6761 C C . LYS D 1 206 ? 110.638 -21.818 194.466 1.00 60.00 206 LYS D C 1
ATOM 6762 O O . LYS D 1 206 ? 109.818 -21.292 193.689 1.00 62.49 206 LYS D O 1
ATOM 6768 N N . VAL D 1 207 ? 111.303 -21.195 195.441 1.00 59.30 207 VAL D N 1
ATOM 6769 C CA . VAL D 1 207 ? 111.559 -19.729 195.450 1.00 55.59 207 VAL D CA 1
ATOM 6770 C C . VAL D 1 207 ? 112.715 -19.505 194.481 1.00 50.91 207 VAL D C 1
ATOM 6771 O O . VAL D 1 207 ? 113.719 -20.206 194.596 1.00 44.68 207 VAL D O 1
ATOM 6775 N N . MET D 1 208 ? 112.527 -18.605 193.523 1.00 55.37 208 MET D N 1
ATOM 6776 C CA . MET D 1 208 ? 113.505 -18.307 192.448 1.00 55.75 208 MET D CA 1
ATOM 6777 C C . MET D 1 208 ? 113.667 -16.790 192.327 1.00 52.95 208 MET D C 1
ATOM 6778 O O . MET D 1 208 ? 112.756 -16.045 192.716 1.00 50.26 208 MET D O 1
ATOM 6783 N N . THR D 1 209 ? 114.794 -16.376 191.774 1.00 52.95 209 THR D N 1
ATOM 6784 C CA . THR D 1 209 ? 115.406 -15.053 191.991 1.00 53.91 209 THR D CA 1
ATOM 6785 C C . THR D 1 209 ? 116.264 -14.699 190.780 1.00 54.11 209 THR D C 1
ATOM 6786 O O . THR D 1 209 ? 116.836 -15.614 190.181 1.00 56.30 209 THR D O 1
ATOM 6790 N N . LYS D 1 210 ? 116.366 -13.419 190.454 1.00 53.03 210 LYS D N 1
ATOM 6791 C CA . LYS D 1 210 ? 117.355 -12.926 189.476 1.00 55.47 210 LYS D CA 1
ATOM 6792 C C . LYS D 1 210 ? 117.738 -11.504 189.865 1.00 58.13 210 LYS D C 1
ATOM 6793 O O . LYS D 1 210 ? 116.863 -10.760 190.331 1.00 65.42 210 LYS D O 1
ATOM 6799 N N . VAL D 1 211 ? 119.003 -11.156 189.680 1.00 60.20 211 VAL D N 1
ATOM 6800 C CA . VAL D 1 211 ? 119.564 -9.821 190.025 1.00 63.56 211 VAL D CA 1
ATOM 6801 C C . VAL D 1 211 ? 119.577 -8.984 188.739 1.00 66.13 211 VAL D C 1
ATOM 6802 O O . VAL D 1 211 ? 120.009 -9.519 187.706 1.00 69.57 211 VAL D O 1
ATOM 6806 N N . VAL D 1 212 ? 119.122 -7.728 188.801 1.00 69.07 212 VAL D N 1
ATOM 6807 C CA . VAL D 1 212 ? 118.767 -6.897 187.610 1.00 74.64 212 VAL D CA 1
ATOM 6808 C C . VAL D 1 212 ? 119.552 -5.566 187.644 1.00 84.09 212 VAL D C 1
ATOM 6809 O O . VAL D 1 212 ? 120.577 -5.525 188.355 1.00 88.70 212 VAL D O 1
ATOM 6813 N N . SER D 1 213 ? 119.097 -4.528 186.910 1.00 90.80 213 SER D N 1
ATOM 6814 C CA . SER D 1 213 ? 119.820 -3.248 186.639 1.00 85.12 213 SER D CA 1
ATOM 6815 C C . SER D 1 213 ? 118.981 -2.015 187.037 1.00 90.89 213 SER D C 1
ATOM 6816 O O . SER D 1 213 ? 118.587 -1.146 186.311 1.00 92.40 213 SER D O 1
ATOM 6819 N N . MET E 1 1 ? 65.128 26.758 229.638 1.00 105.11 1 MET E N 1
ATOM 6820 C CA . MET E 1 1 ? 65.275 26.555 231.114 1.00 106.21 1 MET E CA 1
ATOM 6821 C C . MET E 1 1 ? 66.748 26.640 231.526 1.00 102.09 1 MET E C 1
ATOM 6822 O O . MET E 1 1 ? 67.526 25.770 231.101 1.00 99.94 1 MET E O 1
ATOM 6827 N N . GLU E 1 2 ? 67.108 27.633 232.346 1.00 98.16 2 GLU E N 1
ATOM 6828 C CA . GLU E 1 2 ? 68.522 27.917 232.716 1.00 103.22 2 GLU E CA 1
ATOM 6829 C C . GLU E 1 2 ? 68.709 27.747 234.232 1.00 97.98 2 GLU E C 1
ATOM 6830 O O . GLU E 1 2 ? 67.989 28.405 235.011 1.00 92.76 2 GLU E O 1
ATOM 6836 N N . TYR E 1 3 ? 69.667 26.901 234.622 1.00 91.16 3 TYR E N 1
ATOM 6837 C CA . TYR E 1 3 ? 69.930 26.483 236.023 1.00 88.14 3 TYR E CA 1
ATOM 6838 C C . TYR E 1 3 ? 71.252 27.085 236.506 1.00 85.38 3 TYR E C 1
ATOM 6839 O O . TYR E 1 3 ? 72.301 26.700 235.971 1.00 86.85 3 TYR E O 1
ATOM 6848 N N . GLY E 1 4 ? 71.204 27.977 237.501 1.00 86.71 4 GLY E N 1
ATOM 6849 C CA . GLY E 1 4 ? 72.403 28.636 238.059 1.00 88.03 4 GLY E CA 1
ATOM 6850 C C . GLY E 1 4 ? 72.247 29.005 239.535 1.00 92.33 4 GLY E C 1
ATOM 6851 O O . GLY E 1 4 ? 71.166 28.860 240.108 1.00 97.90 4 GLY E O 1
ATOM 6852 N N . PRO E 1 5 ? 73.335 29.488 240.187 1.00 92.60 5 PRO E N 1
ATOM 6853 C CA . PRO E 1 5 ? 73.277 30.007 241.558 1.00 87.74 5 PRO E CA 1
ATOM 6854 C C . PRO E 1 5 ? 72.241 31.120 241.790 1.00 87.13 5 PRO E C 1
ATOM 6855 O O . PRO E 1 5 ? 71.696 31.631 240.832 1.00 85.47 5 PRO E O 1
ATOM 6859 N N . ILE E 1 6 ? 72.027 31.491 243.056 1.00 91.08 6 ILE E N 1
ATOM 6860 C CA . ILE E 1 6 ? 71.035 32.527 243.476 1.00 100.12 6 ILE E CA 1
ATOM 6861 C C . ILE E 1 6 ? 71.771 33.714 244.097 1.00 108.84 6 ILE E C 1
ATOM 6862 O O . ILE E 1 6 ? 72.159 33.663 245.266 1.00 110.67 6 ILE E O 1
ATOM 6867 N N . PRO E 1 7 ? 71.954 34.832 243.352 1.00 112.58 7 PRO E N 1
ATOM 6868 C CA . PRO E 1 7 ? 72.597 36.022 243.908 1.00 109.65 7 PRO E CA 1
ATOM 6869 C C . PRO E 1 7 ? 71.793 36.618 245.075 1.00 106.71 7 PRO E C 1
ATOM 6870 O O . PRO E 1 7 ? 70.579 36.431 245.132 1.00 96.61 7 PRO E O 1
ATOM 6874 N N . SER E 1 8 ? 72.496 37.319 245.968 1.00 106.94 8 SER E N 1
ATOM 6875 C CA . SER E 1 8 ? 71.939 38.025 247.152 1.00 109.87 8 SER E CA 1
ATOM 6876 C C . SER E 1 8 ? 70.750 38.893 246.721 1.00 111.39 8 SER E C 1
ATOM 6877 O O . SER E 1 8 ? 69.766 38.984 247.491 1.00 109.64 8 SER E O 1
ATOM 6880 N N . SER E 1 9 ? 70.853 39.494 245.529 1.00 107.58 9 SER E N 1
ATOM 6881 C CA . SER E 1 9 ? 69.846 40.401 244.919 1.00 108.93 9 SER E CA 1
ATOM 6882 C C . SER E 1 9 ? 68.477 39.714 244.817 1.00 112.38 9 SER E C 1
ATOM 6883 O O . SER E 1 9 ? 67.466 40.386 245.064 1.00 115.69 9 SER E O 1
ATOM 6886 N N . LYS E 1 10 ? 68.450 38.423 244.477 1.00 112.81 10 LYS E N 1
ATOM 6887 C CA . LYS E 1 10 ? 67.232 37.702 244.024 1.00 112.08 10 LYS E CA 1
ATOM 6888 C C . LYS E 1 10 ? 66.478 37.058 245.197 1.00 108.99 10 LYS E C 1
ATOM 6889 O O . LYS E 1 10 ? 65.585 36.236 244.925 1.00 109.93 10 LYS E O 1
ATOM 6895 N N . PHE E 1 11 ? 66.788 37.406 246.447 1.00 101.98 11 PHE E N 1
ATOM 6896 C CA . PHE E 1 11 ? 66.304 36.648 247.633 1.00 102.75 11 PHE E CA 1
ATOM 6897 C C . PHE E 1 11 ? 64.806 36.901 247.865 1.00 101.82 11 PHE E C 1
ATOM 6898 O O . PHE E 1 11 ? 64.106 35.949 248.243 1.00 94.75 11 PHE E O 1
ATOM 6906 N N . THR E 1 12 ? 64.312 38.121 247.641 1.00 107.13 12 THR E N 1
ATOM 6907 C CA . THR E 1 12 ? 62.869 38.451 247.818 1.00 111.18 12 THR E CA 1
ATOM 6908 C C . THR E 1 12 ? 62.097 38.081 246.548 1.00 112.68 12 THR E C 1
ATOM 6909 O O . THR E 1 12 ? 60.871 37.878 246.662 1.00 118.85 12 THR E O 1
ATOM 6913 N N . ASP E 1 13 ? 62.773 37.999 245.394 1.00 110.21 13 ASP E N 1
ATOM 6914 C CA . ASP E 1 13 ? 62.251 37.269 244.207 1.00 110.10 13 ASP E CA 1
ATOM 6915 C C . ASP E 1 13 ? 61.807 35.883 244.684 1.00 105.23 13 ASP E C 1
ATOM 6916 O O . ASP E 1 13 ? 60.619 35.525 244.488 1.00 102.83 13 ASP E O 1
ATOM 6921 N N . VAL E 1 14 ? 62.729 35.168 245.334 1.00 99.74 14 VAL E N 1
ATOM 6922 C CA . VAL E 1 14 ? 62.565 33.751 245.774 1.00 98.86 14 VAL E CA 1
ATOM 6923 C C . VAL E 1 14 ? 61.458 33.665 246.829 1.00 101.82 14 VAL E C 1
ATOM 6924 O O . VAL E 1 14 ? 60.691 32.694 246.782 1.00 108.89 14 VAL E O 1
ATOM 6928 N N . ILE E 1 15 ? 61.394 34.609 247.770 1.00 100.52 15 ILE E N 1
ATOM 6929 C CA . ILE E 1 15 ? 60.362 34.592 248.849 1.00 98.83 15 ILE E CA 1
ATOM 6930 C C . ILE E 1 15 ? 58.990 34.791 248.198 1.00 99.28 15 ILE E C 1
ATOM 6931 O O . ILE E 1 15 ? 58.073 34.003 248.499 1.00 90.07 15 ILE E O 1
ATOM 6936 N N . HIS E 1 16 ? 58.866 35.791 247.321 1.00 104.80 16 HIS E N 1
ATOM 6937 C CA . HIS E 1 16 ? 57.599 36.112 246.616 1.00 112.15 16 HIS E CA 1
ATOM 6938 C C . HIS E 1 16 ? 57.213 34.933 245.715 1.00 112.64 16 HIS E C 1
ATOM 6939 O O . HIS E 1 16 ? 55.993 34.720 245.515 1.00 126.96 16 HIS E O 1
ATOM 6946 N N . HIS E 1 17 ? 58.205 34.195 245.203 1.00 100.95 17 HIS E N 1
ATOM 6947 C CA . HIS E 1 17 ? 57.999 32.895 244.510 1.00 96.83 17 HIS E CA 1
ATOM 6948 C C . HIS E 1 17 ? 57.408 31.888 245.494 1.00 95.16 17 HIS E C 1
ATOM 6949 O O . HIS E 1 17 ? 56.425 31.231 245.141 1.00 98.31 17 HIS E O 1
ATOM 6956 N N . LEU E 1 18 ? 58.020 31.751 246.669 1.00 97.51 18 LEU E N 1
ATOM 6957 C CA . LEU E 1 18 ? 57.645 30.706 247.654 1.00 103.31 18 LEU E CA 1
ATOM 6958 C C . LEU E 1 18 ? 56.241 31.004 248.183 1.00 104.97 18 LEU E C 1
ATOM 6959 O O . LEU E 1 18 ? 55.441 30.057 248.274 1.00 96.82 18 LEU E O 1
ATOM 6964 N N . ARG E 1 19 ? 55.952 32.270 248.494 1.00 113.54 19 ARG E N 1
ATOM 6965 C CA . ARG E 1 19 ? 54.626 32.708 249.003 1.00 118.02 19 ARG E CA 1
ATOM 6966 C C . ARG E 1 19 ? 53.539 32.215 248.041 1.00 117.41 19 ARG E C 1
ATOM 6967 O O . ARG E 1 19 ? 52.549 31.640 248.527 1.00 112.66 19 ARG E O 1
ATOM 6975 N N . HIS E 1 20 ? 53.742 32.398 246.731 1.00 115.22 20 HIS E N 1
ATOM 6976 C CA . HIS E 1 20 ? 52.708 32.211 245.675 1.00 114.72 20 HIS E CA 1
ATOM 6977 C C . HIS E 1 20 ? 52.567 30.732 245.279 1.00 102.99 20 HIS E C 1
ATOM 6978 O O . HIS E 1 20 ? 51.620 30.431 244.534 1.00 104.61 20 HIS E O 1
ATOM 6985 N N . ASN E 1 21 ? 53.452 29.848 245.758 1.00 96.89 21 ASN E N 1
ATOM 6986 C CA . ASN E 1 21 ? 53.572 28.442 245.277 1.00 91.20 21 ASN E CA 1
ATOM 6987 C C . ASN E 1 21 ? 53.638 27.456 246.448 1.00 89.31 21 ASN E C 1
ATOM 6988 O O . ASN E 1 21 ? 52.739 26.622 246.562 1.00 84.42 21 ASN E O 1
ATOM 6993 N N . PHE E 1 22 ? 54.659 27.550 247.296 1.00 88.88 22 PHE E N 1
ATOM 6994 C CA . PHE E 1 22 ? 55.026 26.480 248.261 1.00 88.10 22 PHE E CA 1
ATOM 6995 C C . PHE E 1 22 ? 53.874 26.134 249.210 1.00 87.88 22 PHE E C 1
ATOM 6996 O O . PHE E 1 22 ? 53.793 24.993 249.653 1.00 91.34 22 PHE E O 1
ATOM 7004 N N . PRO E 1 23 ? 52.974 27.072 249.595 1.00 84.78 23 PRO E N 1
ATOM 7005 C CA . PRO E 1 23 ? 51.887 26.756 250.525 1.00 82.41 23 PRO E CA 1
ATOM 7006 C C . PRO E 1 23 ? 51.058 25.483 250.292 1.00 81.56 23 PRO E C 1
ATOM 7007 O O . PRO E 1 23 ? 50.449 25.026 251.245 1.00 83.56 23 PRO E O 1
ATOM 7011 N N . ASP E 1 24 ? 51.030 24.945 249.067 1.00 83.01 24 ASP E N 1
ATOM 7012 C CA . ASP E 1 24 ? 50.277 23.694 248.752 1.00 83.78 24 ASP E CA 1
ATOM 7013 C C . ASP E 1 24 ? 51.217 22.488 248.880 1.00 79.97 24 ASP E C 1
ATOM 7014 O O . ASP E 1 24 ? 50.924 21.438 248.287 1.00 76.42 24 ASP E O 1
ATOM 7019 N N . GLU E 1 25 ? 52.277 22.623 249.674 1.00 78.27 25 GLU E N 1
ATOM 7020 C CA . GLU E 1 25 ? 53.079 21.483 250.177 1.00 75.90 25 GLU E CA 1
ATOM 7021 C C . GLU E 1 25 ? 52.168 20.583 251.015 1.00 73.67 25 GLU E C 1
ATOM 7022 O O . GLU E 1 25 ? 51.394 21.056 251.845 1.00 73.11 25 GLU E O 1
ATOM 7028 N N . PRO E 1 26 ? 52.221 19.255 250.786 1.00 74.23 26 PRO E N 1
ATOM 7029 C CA . PRO E 1 26 ? 51.336 18.290 251.444 1.00 74.21 26 PRO E CA 1
ATOM 7030 C C . PRO E 1 26 ? 51.180 18.355 252.970 1.00 70.30 26 PRO E C 1
ATOM 7031 O O . PRO E 1 26 ? 50.070 18.196 253.431 1.00 71.04 26 PRO E O 1
ATOM 7035 N N . LEU E 1 27 ? 52.283 18.474 253.710 1.00 69.97 27 LEU E N 1
ATOM 7036 C CA . LEU E 1 27 ? 52.261 18.526 255.194 1.00 73.18 27 LEU E CA 1
ATOM 7037 C C . LEU E 1 27 ? 51.656 19.862 255.615 1.00 69.75 27 LEU E C 1
ATOM 7038 O O . LEU E 1 27 ? 50.630 19.848 256.322 1.00 70.07 27 LEU E O 1
ATOM 7043 N N . ASN E 1 28 ? 52.263 20.957 255.153 1.00 68.94 28 ASN E N 1
ATOM 7044 C CA . ASN E 1 28 ? 51.733 22.336 255.283 1.00 69.72 28 ASN E CA 1
ATOM 7045 C C . ASN E 1 28 ? 50.215 22.291 255.141 1.00 68.66 28 ASN E C 1
ATOM 7046 O O . ASN E 1 28 ? 49.542 22.749 256.069 1.00 69.43 28 ASN E O 1
ATOM 7051 N N . ALA E 1 29 ? 49.714 21.699 254.048 1.00 70.05 29 ALA E N 1
ATOM 7052 C CA . ALA E 1 29 ? 48.275 21.609 253.701 1.00 68.37 29 ALA E CA 1
ATOM 7053 C C . ALA E 1 29 ? 47.483 20.948 254.832 1.00 67.96 29 ALA E C 1
ATOM 7054 O O . ALA E 1 29 ? 46.419 21.497 255.182 1.00 74.24 29 ALA E O 1
ATOM 7056 N N . SER E 1 30 ? 47.974 19.829 255.379 1.00 64.34 30 SER E N 1
ATOM 7057 C CA . SER E 1 30 ? 47.224 18.965 256.332 1.00 67.67 30 SER E CA 1
ATOM 7058 C C . SER E 1 30 ? 47.144 19.595 257.732 1.00 69.11 30 SER E C 1
ATOM 7059 O O . SER E 1 30 ? 46.476 18.987 258.591 1.00 64.54 30 SER E O 1
ATOM 7062 N N . VAL E 1 31 ? 47.816 20.733 257.963 1.00 72.74 31 VAL E N 1
ATOM 7063 C CA . VAL E 1 31 ? 47.707 21.542 259.221 1.00 78.37 31 VAL E CA 1
ATOM 7064 C C . VAL E 1 31 ? 47.337 22.991 258.869 1.00 79.77 31 VAL E C 1
ATOM 7065 O O . VAL E 1 31 ? 46.750 23.670 259.735 1.00 85.31 31 VAL E O 1
ATOM 7069 N N . GLY E 1 32 ? 47.699 23.450 257.665 1.00 78.42 32 GLY E N 1
ATOM 7070 C CA . GLY E 1 32 ? 47.409 24.804 257.157 1.00 79.19 32 GLY E CA 1
ATOM 7071 C C . GLY E 1 32 ? 48.132 25.842 257.981 1.00 80.12 32 GLY E C 1
ATOM 7072 O O . GLY E 1 32 ? 47.598 26.217 259.023 1.00 89.81 32 GLY E O 1
ATOM 7073 N N . LEU E 1 33 ? 49.317 26.267 257.547 1.00 81.91 33 LEU E N 1
ATOM 7074 C CA . LEU E 1 33 ? 50.172 27.233 258.278 1.00 84.79 33 LEU E CA 1
ATOM 7075 C C . LEU E 1 33 ? 50.384 28.479 257.419 1.00 90.43 33 LEU E C 1
ATOM 7076 O O . LEU E 1 33 ? 50.248 29.579 257.964 1.00 95.20 33 LEU E O 1
ATOM 7081 N N . CYS E 1 34 ? 50.675 28.302 256.128 1.00 97.17 34 CYS E N 1
ATOM 7082 C CA . CYS E 1 34 ? 50.901 29.395 255.147 1.00 102.46 34 CYS E CA 1
ATOM 7083 C C . CYS E 1 34 ? 49.903 29.269 253.995 1.00 103.67 34 CYS E C 1
ATOM 7084 O O . CYS E 1 34 ? 49.348 28.170 253.810 1.00 104.09 34 CYS E O 1
ATOM 7087 N N . VAL E 1 35 ? 49.708 30.357 253.247 1.00 101.54 35 VAL E N 1
ATOM 7088 C CA . VAL E 1 35 ? 48.623 30.500 252.234 1.00 102.47 35 VAL E CA 1
ATOM 7089 C C . VAL E 1 35 ? 49.076 31.488 251.145 1.00 104.22 35 VAL E C 1
ATOM 7090 O O . VAL E 1 35 ? 49.814 32.454 251.483 1.00 106.33 35 VAL E O 1
ATOM 7094 N N . HIS E 1 36 ? 48.641 31.254 249.896 1.00 104.94 36 HIS E N 1
ATOM 7095 C CA . HIS E 1 36 ? 49.111 31.938 248.654 1.00 114.37 36 HIS E CA 1
ATOM 7096 C C . HIS E 1 36 ? 49.230 33.445 248.899 1.00 119.06 36 HIS E C 1
ATOM 7097 O O . HIS E 1 36 ? 48.263 34.027 249.418 1.00 125.92 36 HIS E O 1
ATOM 7104 N N . GLY E 1 37 ? 50.377 34.035 248.545 1.00 124.13 37 GLY E N 1
ATOM 7105 C CA . GLY E 1 37 ? 50.575 35.494 248.391 1.00 128.67 37 GLY E CA 1
ATOM 7106 C C . GLY E 1 37 ? 50.828 36.204 249.710 1.00 131.97 37 GLY E C 1
ATOM 7107 O O . GLY E 1 37 ? 51.626 37.181 249.710 1.00 118.81 37 GLY E O 1
ATOM 7108 N N . LYS E 1 38 ? 50.151 35.744 250.776 1.00 138.32 38 LYS E N 1
ATOM 7109 C CA . LYS E 1 38 ? 50.324 36.170 252.194 1.00 138.28 38 LYS E CA 1
ATOM 7110 C C . LYS E 1 38 ? 51.689 35.715 252.693 1.00 133.57 38 LYS E C 1
ATOM 7111 O O . LYS E 1 38 ? 52.042 34.546 252.533 1.00 122.91 38 LYS E O 1
ATOM 7117 N N . PRO E 1 39 ? 52.468 36.587 253.371 1.00 132.65 39 PRO E N 1
ATOM 7118 C CA . PRO E 1 39 ? 53.703 36.145 254.010 1.00 128.63 39 PRO E CA 1
ATOM 7119 C C . PRO E 1 39 ? 53.448 35.002 255.012 1.00 122.57 39 PRO E C 1
ATOM 7120 O O . PRO E 1 39 ? 52.325 34.827 255.463 1.00 114.60 39 PRO E O 1
ATOM 7124 N N . CYS E 1 40 ? 54.504 34.247 255.321 1.00 119.33 40 CYS E N 1
ATOM 7125 C CA . CYS E 1 40 ? 54.567 33.230 256.403 1.00 116.66 40 CYS E CA 1
ATOM 7126 C C . CYS E 1 40 ? 55.897 33.397 257.148 1.00 114.99 40 CYS E C 1
ATOM 7127 O O . CYS E 1 40 ? 56.669 32.425 257.226 1.00 113.41 40 CYS E O 1
ATOM 7130 N N . GLU E 1 41 ? 56.117 34.585 257.720 1.00 119.14 41 GLU E N 1
ATOM 7131 C CA . GLU E 1 41 ? 57.455 35.116 258.108 1.00 119.79 41 GLU E CA 1
ATOM 7132 C C . GLU E 1 41 ? 58.219 34.078 258.951 1.00 118.72 41 GLU E C 1
ATOM 7133 O O . GLU E 1 41 ? 59.465 34.049 258.859 1.00 121.03 41 GLU E O 1
ATOM 7139 N N . LEU E 1 42 ? 57.504 33.257 259.726 1.00 115.48 42 LEU E N 1
ATOM 7140 C CA . LEU E 1 42 ? 58.054 32.157 260.575 1.00 116.67 42 LEU E CA 1
ATOM 7141 C C . LEU E 1 42 ? 59.079 31.329 259.790 1.00 113.60 42 LEU E C 1
ATOM 7142 O O . LEU E 1 42 ? 60.252 31.251 260.218 1.00 108.09 42 LEU E O 1
ATOM 7147 N N . LEU E 1 43 ? 58.635 30.680 258.715 1.00 114.04 43 LEU E N 1
ATOM 7148 C CA . LEU E 1 43 ? 59.510 29.840 257.859 1.00 109.05 43 LEU E CA 1
ATOM 7149 C C . LEU E 1 43 ? 60.475 30.740 257.097 1.00 109.16 43 LEU E C 1
ATOM 7150 O O . LEU E 1 43 ? 61.673 30.421 257.077 1.00 113.98 43 LEU E O 1
ATOM 7155 N N . GLU E 1 44 ? 59.952 31.806 256.483 1.00 107.31 44 GLU E N 1
ATOM 7156 C CA . GLU E 1 44 ? 60.710 32.713 255.583 1.00 105.33 44 GLU E CA 1
ATOM 7157 C C . GLU E 1 44 ? 62.060 33.043 256.235 1.00 107.84 44 GLU E C 1
ATOM 7158 O O . GLU E 1 44 ? 63.046 33.160 255.490 1.00 105.06 44 GLU E O 1
ATOM 7164 N N . HIS E 1 45 ? 62.120 33.122 257.572 1.00 110.64 45 HIS E N 1
ATOM 7165 C CA . HIS E 1 45 ? 63.376 33.370 258.332 1.00 110.62 45 HIS E CA 1
ATOM 7166 C C . HIS E 1 45 ? 64.357 32.198 258.172 1.00 107.59 45 HIS E C 1
ATOM 7167 O O . HIS E 1 45 ? 65.538 32.475 257.888 1.00 102.48 45 HIS E O 1
ATOM 7174 N N . HIS E 1 46 ? 63.910 30.952 258.389 1.00 104.99 46 HIS E N 1
ATOM 7175 C CA . HIS E 1 46 ? 64.732 29.724 258.198 1.00 100.68 46 HIS E CA 1
ATOM 7176 C C . HIS E 1 46 ? 65.305 29.722 256.785 1.00 96.57 46 HIS E C 1
ATOM 7177 O O . HIS E 1 46 ? 66.515 29.460 256.625 1.00 94.42 46 HIS E O 1
ATOM 7184 N N . ASP E 1 47 ? 64.438 29.993 255.810 1.00 92.43 47 ASP E N 1
ATOM 7185 C CA . ASP E 1 47 ? 64.737 29.880 254.362 1.00 93.98 47 ASP E CA 1
ATOM 7186 C C . ASP E 1 47 ? 65.832 30.898 254.030 1.00 97.28 47 ASP E C 1
ATOM 7187 O O . ASP E 1 47 ? 66.759 30.557 253.248 1.00 99.04 47 ASP E O 1
ATOM 7192 N N . LEU E 1 48 ? 65.740 32.088 254.635 1.00 93.92 48 LEU E N 1
ATOM 7193 C CA . LEU E 1 48 ? 66.717 33.197 254.479 1.00 92.11 48 LEU E CA 1
ATOM 7194 C C . LEU E 1 48 ? 68.113 32.718 254.891 1.00 92.08 48 LEU E C 1
ATOM 7195 O O . LEU E 1 48 ? 69.078 33.025 254.158 1.00 94.84 48 LEU E O 1
ATOM 7200 N N . GLN E 1 49 ? 68.208 31.981 256.005 1.00 89.44 49 GLN E N 1
ATOM 7201 C CA . GLN E 1 49 ? 69.487 31.460 256.566 1.00 88.23 49 GLN E CA 1
ATOM 7202 C C . GLN E 1 49 ? 70.035 30.338 255.679 1.00 82.33 49 GLN E C 1
ATOM 7203 O O . GLN E 1 49 ? 71.248 30.368 255.375 1.00 79.84 49 GLN E O 1
ATOM 7209 N N . THR E 1 50 ? 69.181 29.384 255.291 1.00 77.36 50 THR E N 1
ATOM 7210 C CA . THR E 1 50 ? 69.523 28.285 254.348 1.00 70.89 50 THR E CA 1
ATOM 7211 C C . THR E 1 50 ? 70.093 28.908 253.073 1.00 70.79 50 THR E C 1
ATOM 7212 O O . THR E 1 50 ? 71.098 28.401 252.550 1.00 68.39 50 THR E O 1
ATOM 7216 N N . LEU E 1 51 ? 69.462 29.976 252.597 1.00 74.21 51 LEU E N 1
ATOM 7217 C CA . LEU E 1 51 ? 69.894 30.680 251.369 1.00 79.39 51 LEU E CA 1
ATOM 7218 C C . LEU E 1 51 ? 71.300 31.240 251.582 1.00 83.85 51 LEU E C 1
ATOM 7219 O O . LEU E 1 51 ? 72.104 31.179 250.639 1.00 82.58 51 LEU E O 1
ATOM 7224 N N . GLU E 1 52 ? 71.591 31.705 252.799 1.00 90.11 52 GLU E N 1
ATOM 7225 C CA . GLU E 1 52 ? 72.862 32.391 253.142 1.00 91.86 52 GLU E CA 1
ATOM 7226 C C . GLU E 1 52 ? 74.014 31.374 253.217 1.00 85.10 52 GLU E C 1
ATOM 7227 O O . GLU E 1 52 ? 75.169 31.821 253.199 1.00 88.15 52 GLU E O 1
ATOM 7233 N N . ASP E 1 53 ? 73.721 30.068 253.286 1.00 81.64 53 ASP E N 1
ATOM 7234 C CA . ASP E 1 53 ? 74.736 28.979 253.170 1.00 83.01 53 ASP E CA 1
ATOM 7235 C C . ASP E 1 53 ? 75.330 28.992 251.752 1.00 81.56 53 ASP E C 1
ATOM 7236 O O . ASP E 1 53 ? 76.486 28.527 251.578 1.00 74.24 53 ASP E O 1
ATOM 7241 N N . GLY E 1 54 ? 74.543 29.473 250.783 1.00 83.90 54 GLY E N 1
ATOM 7242 C CA . GLY E 1 54 ? 74.957 29.760 249.398 1.00 81.37 54 GLY E CA 1
ATOM 7243 C C . GLY E 1 54 ? 75.099 28.513 248.548 1.00 80.36 54 GLY E C 1
ATOM 7244 O O . GLY E 1 54 ? 75.898 28.549 247.618 1.00 87.46 54 GLY E O 1
ATOM 7245 N N . LEU E 1 55 ? 74.358 27.445 248.834 1.00 82.13 55 LEU E N 1
ATOM 7246 C CA . LEU E 1 55 ? 74.452 26.175 248.064 1.00 82.64 55 LEU E CA 1
ATOM 7247 C C . LEU E 1 55 ? 73.222 26.014 247.169 1.00 80.92 55 LEU E C 1
ATOM 7248 O O . LEU E 1 55 ? 73.175 25.030 246.409 1.00 73.61 55 LEU E O 1
ATOM 7253 N N . SER E 1 56 ? 72.281 26.956 247.250 1.00 82.65 56 SER E N 1
ATOM 7254 C CA . SER E 1 56 ? 70.897 26.831 246.719 1.00 82.57 56 SER E CA 1
ATOM 7255 C C . SER E 1 56 ? 70.856 27.167 245.217 1.00 84.11 56 SER E C 1
ATOM 7256 O O . SER E 1 56 ? 71.573 28.091 244.792 1.00 86.46 56 SER E O 1
ATOM 7259 N N . ILE E 1 57 ? 70.046 26.433 244.445 1.00 84.68 57 ILE E N 1
ATOM 7260 C CA . ILE E 1 57 ? 69.949 26.528 242.955 1.00 84.87 57 ILE E CA 1
ATOM 7261 C C . ILE E 1 57 ? 68.601 27.151 242.581 1.00 88.42 57 ILE E C 1
ATOM 7262 O O . ILE E 1 57 ? 67.631 26.970 243.346 1.00 89.52 57 ILE E O 1
ATOM 7267 N N . MET E 1 58 ? 68.537 27.857 241.445 1.00 91.31 58 MET E N 1
ATOM 7268 C CA . MET E 1 58 ? 67.257 28.350 240.869 1.00 91.72 58 MET E CA 1
ATOM 7269 C C . MET E 1 58 ? 67.191 28.040 239.370 1.00 90.68 58 MET E C 1
ATOM 7270 O O . MET E 1 58 ? 68.257 28.011 238.710 1.00 90.86 58 MET E O 1
ATOM 7275 N N . ALA E 1 59 ? 65.969 27.799 238.882 1.00 88.37 59 ALA E N 1
ATOM 7276 C CA . ALA E 1 59 ? 65.598 27.740 237.451 1.00 93.78 59 ALA E CA 1
ATOM 7277 C C . ALA E 1 59 ? 64.876 29.038 237.063 1.00 103.16 59 ALA E C 1
ATOM 7278 O O . ALA E 1 59 ? 63.890 29.394 237.748 1.00 101.38 59 ALA E O 1
ATOM 7280 N N . VAL E 1 60 ? 65.353 29.716 236.012 1.00 110.87 60 VAL E N 1
ATOM 7281 C CA . VAL E 1 60 ? 64.734 30.954 235.448 1.00 111.11 60 VAL E CA 1
ATOM 7282 C C . VAL E 1 60 ? 64.261 30.660 234.019 1.00 115.68 60 VAL E C 1
ATOM 7283 O O . VAL E 1 60 ? 65.031 30.030 233.258 1.00 118.96 60 VAL E O 1
ATOM 7287 N N . GLU E 1 61 ? 63.044 31.103 233.676 1.00 114.28 61 GLU E N 1
ATOM 7288 C CA . GLU E 1 61 ? 62.443 30.967 232.320 1.00 110.70 61 GLU E CA 1
ATOM 7289 C C . GLU E 1 61 ? 63.330 31.733 231.335 1.00 109.63 61 GLU E C 1
ATOM 7290 O O . GLU E 1 61 ? 63.401 32.972 231.452 1.00 100.65 61 GLU E O 1
ATOM 7296 N N . SER E 1 62 ? 64.017 31.008 230.441 1.00 114.73 62 SER E N 1
ATOM 7297 C CA . SER E 1 62 ? 65.000 31.556 229.467 1.00 115.25 62 SER E CA 1
ATOM 7298 C C . SER E 1 62 ? 64.535 32.953 229.036 1.00 114.65 62 SER E C 1
ATOM 7299 O O . SER E 1 62 ? 65.210 33.948 229.385 1.00 103.14 62 SER E O 1
ATOM 7302 N N . THR E 1 63 ? 63.381 33.012 228.364 1.00 113.97 63 THR E N 1
ATOM 7303 C CA . THR E 1 63 ? 62.874 34.193 227.618 1.00 111.37 63 THR E CA 1
ATOM 7304 C C . THR E 1 63 ? 62.337 35.242 228.601 1.00 110.67 63 THR E C 1
ATOM 7305 O O . THR E 1 63 ? 62.812 36.381 228.557 1.00 110.12 63 THR E O 1
ATOM 7309 N N . THR E 1 64 ? 61.391 34.874 229.463 1.00 106.59 64 THR E N 1
ATOM 7310 C CA . THR E 1 64 ? 60.632 35.838 230.303 1.00 107.45 64 THR E CA 1
ATOM 7311 C C . THR E 1 64 ? 61.515 36.361 231.445 1.00 109.30 64 THR E C 1
ATOM 7312 O O . THR E 1 64 ? 61.295 37.503 231.859 1.00 107.50 64 THR E O 1
ATOM 7316 N N . GLY E 1 65 ? 62.461 35.555 231.938 1.00 118.43 65 GLY E N 1
ATOM 7317 C CA . GLY E 1 65 ? 63.339 35.904 233.077 1.00 121.21 65 GLY E CA 1
ATOM 7318 C C . GLY E 1 65 ? 62.662 35.708 234.433 1.00 121.48 65 GLY E C 1
ATOM 7319 O O . GLY E 1 65 ? 63.256 36.112 235.456 1.00 107.75 65 GLY E O 1
ATOM 7320 N N . GLU E 1 66 ? 61.475 35.090 234.457 1.00 127.73 66 GLU E N 1
ATOM 7321 C CA . GLU E 1 66 ? 60.667 34.862 235.688 1.00 128.45 66 GLU E CA 1
ATOM 7322 C C . GLU E 1 66 ? 61.220 33.642 236.436 1.00 121.42 66 GLU E C 1
ATOM 7323 O O . GLU E 1 66 ? 61.806 32.767 235.784 1.00 112.07 66 GLU E O 1
ATOM 7329 N N . ILE E 1 67 ? 61.002 33.580 237.752 1.00 120.30 67 ILE E N 1
ATOM 7330 C CA . ILE E 1 67 ? 61.606 32.559 238.664 1.00 116.30 67 ILE E CA 1
ATOM 7331 C C . ILE E 1 67 ? 60.751 31.293 238.579 1.00 107.77 67 ILE E C 1
ATOM 7332 O O . ILE E 1 67 ? 59.623 31.319 239.096 1.00 100.57 67 ILE E O 1
ATOM 7337 N N . ALA E 1 68 ? 61.275 30.234 237.956 1.00 104.67 68 ALA E N 1
ATOM 7338 C CA . ALA E 1 68 ? 60.520 29.018 237.562 1.00 102.62 68 ALA E CA 1
ATOM 7339 C C . ALA E 1 68 ? 60.458 28.028 238.725 1.00 98.17 68 ALA E C 1
ATOM 7340 O O . ALA E 1 68 ? 59.409 27.401 238.925 1.00 93.99 68 ALA E O 1
ATOM 7342 N N . GLY E 1 69 ? 61.571 27.866 239.432 1.00 100.10 69 GLY E N 1
ATOM 7343 C CA . GLY E 1 69 ? 61.673 26.984 240.605 1.00 98.85 69 GLY E CA 1
ATOM 7344 C C . GLY E 1 69 ? 63.007 27.159 241.296 1.00 97.88 69 GLY E C 1
ATOM 7345 O O . GLY E 1 69 ? 63.900 27.804 240.706 1.00 101.10 69 GLY E O 1
ATOM 7346 N N . VAL E 1 70 ? 63.140 26.605 242.500 1.00 96.72 70 VAL E N 1
ATOM 7347 C CA . VAL E 1 70 ? 64.374 26.707 243.334 1.00 92.43 70 VAL E CA 1
ATOM 7348 C C . VAL E 1 70 ? 64.540 25.425 244.150 1.00 85.70 70 VAL E C 1
ATOM 7349 O O . VAL E 1 70 ? 63.520 24.782 244.467 1.00 88.31 70 VAL E O 1
ATOM 7353 N N . ALA E 1 71 ? 65.787 25.085 244.473 1.00 82.14 71 ALA E N 1
ATOM 7354 C CA . ALA E 1 71 ? 66.164 24.041 245.454 1.00 81.11 71 ALA E CA 1
ATOM 7355 C C . ALA E 1 71 ? 67.029 24.670 246.546 1.00 75.94 71 ALA E C 1
ATOM 7356 O O . ALA E 1 71 ? 68.233 24.850 246.324 1.00 75.66 71 ALA E O 1
ATOM 7358 N N . LEU E 1 72 ? 66.424 24.991 247.684 1.00 75.24 72 LEU E N 1
ATOM 7359 C CA . LEU E 1 72 ? 67.142 25.540 248.860 1.00 75.24 72 LEU E CA 1
ATOM 7360 C C . LEU E 1 72 ? 67.895 24.404 249.563 1.00 73.28 72 LEU E C 1
ATOM 7361 O O . LEU E 1 72 ? 67.255 23.431 250.026 1.00 76.06 72 LEU E O 1
ATOM 7366 N N . ASN E 1 73 ? 69.219 24.511 249.570 1.00 69.50 73 ASN E N 1
ATOM 7367 C CA . ASN E 1 73 ? 70.143 23.528 250.179 1.00 70.32 73 ASN E CA 1
ATOM 7368 C C . ASN E 1 73 ? 70.831 24.210 251.365 1.00 69.92 73 ASN E C 1
ATOM 7369 O O . ASN E 1 73 ? 71.183 25.402 251.239 1.00 72.93 73 ASN E O 1
ATOM 7374 N N . GLY E 1 74 ? 70.992 23.484 252.470 1.00 69.25 74 GLY E N 1
ATOM 7375 C CA . GLY E 1 74 ? 71.709 23.954 253.667 1.00 71.35 74 GLY E CA 1
ATOM 7376 C C . GLY E 1 74 ? 72.538 22.854 254.301 1.00 72.91 74 GLY E C 1
ATOM 7377 O O . GLY E 1 74 ? 72.241 21.662 254.060 1.00 70.17 74 GLY E O 1
ATOM 7378 N N . ILE E 1 75 ? 73.528 23.248 255.107 1.00 75.38 75 ILE E N 1
ATOM 7379 C CA . ILE E 1 75 ? 74.468 22.334 255.818 1.00 71.65 75 ILE E CA 1
ATOM 7380 C C . ILE E 1 75 ? 73.871 22.023 257.191 1.00 67.02 75 ILE E C 1
ATOM 7381 O O . ILE E 1 75 ? 73.827 22.930 258.035 1.00 66.56 75 ILE E O 1
ATOM 7386 N N . ALA E 1 76 ? 73.422 20.791 257.403 1.00 62.06 76 ALA E N 1
ATOM 7387 C CA . ALA E 1 76 ? 73.036 20.292 258.737 1.00 64.50 76 ALA E CA 1
ATOM 7388 C C . ALA E 1 76 ? 74.305 19.862 259.473 1.00 65.70 76 ALA E C 1
ATOM 7389 O O . ALA E 1 76 ? 75.236 19.397 258.809 1.00 66.44 76 ALA E O 1
ATOM 7391 N N . ARG E 1 77 ? 74.326 20.022 260.797 1.00 69.25 77 ARG E N 1
ATOM 7392 C CA . ARG E 1 77 ? 75.454 19.643 261.692 1.00 65.54 77 ARG E CA 1
ATOM 7393 C C . ARG E 1 77 ? 74.900 18.924 262.929 1.00 62.72 77 ARG E C 1
ATOM 7394 O O . ARG E 1 77 ? 73.720 19.129 263.271 1.00 62.14 77 ARG E O 1
ATOM 7402 N N . ARG E 1 78 ? 75.721 18.083 263.550 1.00 63.22 78 ARG E N 1
ATOM 7403 C CA . ARG E 1 78 ? 75.407 17.430 264.844 1.00 64.21 78 ARG E CA 1
ATOM 7404 C C . ARG E 1 78 ? 74.888 18.500 265.800 1.00 61.36 78 ARG E C 1
ATOM 7405 O O . ARG E 1 78 ? 75.496 19.583 265.833 1.00 58.99 78 ARG E O 1
ATOM 7413 N N . GLY E 1 79 ? 73.785 18.220 266.503 1.00 63.11 79 GLY E N 1
ATOM 7414 C CA . GLY E 1 79 ? 73.206 19.116 267.522 1.00 61.95 79 GLY E CA 1
ATOM 7415 C C . GLY E 1 79 ? 72.194 20.099 266.952 1.00 62.31 79 GLY E C 1
ATOM 7416 O O . GLY E 1 79 ? 71.314 20.513 267.713 1.00 67.16 79 GLY E O 1
ATOM 7417 N N . ASP E 1 80 ? 72.306 20.471 265.671 1.00 64.89 80 ASP E N 1
ATOM 7418 C CA . ASP E 1 80 ? 71.349 21.374 264.972 1.00 63.58 80 ASP E CA 1
ATOM 7419 C C . ASP E 1 80 ? 69.919 20.975 265.349 1.00 64.89 80 ASP E C 1
ATOM 7420 O O . ASP E 1 80 ? 69.133 21.875 265.721 1.00 61.52 80 ASP E O 1
ATOM 7425 N N . VAL E 1 81 ? 69.614 19.673 265.270 1.00 64.77 81 VAL E N 1
ATOM 7426 C CA . VAL E 1 81 ? 68.248 19.105 265.477 1.00 66.27 81 VAL E CA 1
ATOM 7427 C C . VAL E 1 81 ? 67.782 19.466 266.885 1.00 68.97 81 VAL E C 1
ATOM 7428 O O . VAL E 1 81 ? 66.685 20.035 267.015 1.00 75.45 81 VAL E O 1
ATOM 7432 N N . GLU E 1 82 ? 68.594 19.150 267.895 1.00 67.67 82 GLU E N 1
ATOM 7433 C CA . GLU E 1 82 ? 68.185 19.271 269.318 1.00 66.62 82 GLU E CA 1
ATOM 7434 C C . GLU E 1 82 ? 68.185 20.739 269.757 1.00 64.65 82 GLU E C 1
ATOM 7435 O O . GLU E 1 82 ? 67.470 21.000 270.730 1.00 62.84 82 GLU E O 1
ATOM 7441 N N . LYS E 1 83 ? 68.903 21.657 269.076 1.00 68.38 83 LYS E N 1
ATOM 7442 C CA . LYS E 1 83 ? 68.758 23.129 269.328 1.00 73.49 83 LYS E CA 1
ATOM 7443 C C . LYS E 1 83 ? 67.386 23.579 268.816 1.00 72.25 83 LYS E C 1
ATOM 7444 O O . LYS E 1 83 ? 66.788 24.472 269.438 1.00 73.78 83 LYS E O 1
ATOM 7450 N N . ALA E 1 84 ? 66.938 22.994 267.701 1.00 70.36 84 ALA E N 1
ATOM 7451 C CA . ALA E 1 84 ? 65.666 23.320 267.018 1.00 69.79 84 ALA E CA 1
ATOM 7452 C C . ALA E 1 84 ? 64.486 22.885 267.898 1.00 69.60 84 ALA E C 1
ATOM 7453 O O . ALA E 1 84 ? 63.488 23.635 267.978 1.00 68.65 84 ALA E O 1
ATOM 7455 N N . LEU E 1 85 ? 64.605 21.731 268.552 1.00 66.29 85 LEU E N 1
ATOM 7456 C CA . LEU E 1 85 ? 63.550 21.188 269.445 1.00 70.42 85 LEU E CA 1
ATOM 7457 C C . LEU E 1 85 ? 63.452 22.022 270.732 1.00 77.88 85 LEU E C 1
ATOM 7458 O O . LEU E 1 85 ? 62.309 22.243 271.182 1.00 77.43 85 LEU E O 1
ATOM 7463 N N . GLU E 1 86 ? 64.593 22.442 271.300 1.00 81.62 86 GLU E N 1
ATOM 7464 C CA . GLU E 1 86 ? 64.677 23.325 272.498 1.00 84.33 86 GLU E CA 1
ATOM 7465 C C . GLU E 1 86 ? 64.114 24.699 272.124 1.00 89.32 86 GLU E C 1
ATOM 7466 O O . GLU E 1 86 ? 63.328 25.267 272.909 1.00 97.81 86 GLU E O 1
ATOM 7472 N N . GLU E 1 87 ? 64.490 25.207 270.953 1.00 86.59 87 GLU E N 1
ATOM 7473 C CA . GLU E 1 87 ? 64.109 26.569 270.511 1.00 89.16 87 GLU E CA 1
ATOM 7474 C C . GLU E 1 87 ? 62.622 26.604 270.176 1.00 82.96 87 GLU E C 1
ATOM 7475 O O . GLU E 1 87 ? 62.023 27.669 270.309 1.00 78.62 87 GLU E O 1
ATOM 7481 N N . MET E 1 88 ? 62.043 25.492 269.742 1.00 84.54 88 MET E N 1
ATOM 7482 C CA . MET E 1 88 ? 60.623 25.497 269.322 1.00 88.94 88 MET E CA 1
ATOM 7483 C C . MET E 1 88 ? 59.729 25.245 270.542 1.00 87.88 88 MET E C 1
ATOM 7484 O O . MET E 1 88 ? 58.525 25.430 270.411 1.00 91.49 88 MET E O 1
ATOM 7489 N N . LYS E 1 89 ? 60.301 24.915 271.702 1.00 88.73 89 LYS E N 1
ATOM 7490 C CA . LYS E 1 89 ? 59.554 24.884 272.992 1.00 88.02 89 LYS E CA 1
ATOM 7491 C C . LYS E 1 89 ? 59.043 26.293 273.320 1.00 93.51 89 LYS E C 1
ATOM 7492 O O . LYS E 1 89 ? 57.884 26.414 273.756 1.00 93.36 89 LYS E O 1
ATOM 7498 N N . SER E 1 90 ? 59.883 27.313 273.111 1.00 101.81 90 SER E N 1
ATOM 7499 C CA . SER E 1 90 ? 59.608 28.734 273.454 1.00 103.09 90 SER E CA 1
ATOM 7500 C C . SER E 1 90 ? 58.815 29.424 272.335 1.00 100.64 90 SER E C 1
ATOM 7501 O O . SER E 1 90 ? 58.612 30.617 272.445 1.00 106.03 90 SER E O 1
ATOM 7504 N N . ILE E 1 91 ? 58.350 28.684 271.326 1.00 104.68 91 ILE E N 1
ATOM 7505 C CA . ILE E 1 91 ? 57.561 29.188 270.161 1.00 108.57 91 ILE E CA 1
ATOM 7506 C C . ILE E 1 91 ? 56.169 28.555 270.238 1.00 114.71 91 ILE E C 1
ATOM 7507 O O . ILE E 1 91 ? 56.095 27.368 269.981 1.00 122.92 91 ILE E O 1
ATOM 7512 N N . ASP E 1 92 ? 55.104 29.278 270.592 1.00 117.16 92 ASP E N 1
ATOM 7513 C CA . ASP E 1 92 ? 53.845 28.609 271.027 1.00 114.91 92 ASP E CA 1
ATOM 7514 C C . ASP E 1 92 ? 52.796 28.659 269.900 1.00 114.26 92 ASP E C 1
ATOM 7515 O O . ASP E 1 92 ? 51.586 28.740 270.202 1.00 118.94 92 ASP E O 1
ATOM 7520 N N . ASN E 1 93 ? 53.229 28.522 268.644 1.00 109.56 93 ASN E N 1
ATOM 7521 C CA . ASN E 1 93 ? 52.325 28.295 267.484 1.00 104.46 93 ASN E CA 1
ATOM 7522 C C . ASN E 1 93 ? 52.104 26.787 267.342 1.00 99.85 93 ASN E C 1
ATOM 7523 O O . ASN E 1 93 ? 53.055 26.092 266.983 1.00 97.04 93 ASN E O 1
ATOM 7528 N N . ILE E 1 94 ? 50.879 26.322 267.581 1.00 100.31 94 ILE E N 1
ATOM 7529 C CA . ILE E 1 94 ? 50.533 24.874 267.721 1.00 99.64 94 ILE E CA 1
ATOM 7530 C C . ILE E 1 94 ? 50.634 24.183 266.356 1.00 99.91 94 ILE E C 1
ATOM 7531 O O . ILE E 1 94 ? 50.963 22.989 266.337 1.00 103.57 94 ILE E O 1
ATOM 7536 N N . LYS E 1 95 ? 50.325 24.895 265.267 1.00 98.40 95 LYS E N 1
ATOM 7537 C CA . LYS E 1 95 ? 50.461 24.392 263.871 1.00 94.29 95 LYS E CA 1
ATOM 7538 C C . LYS E 1 95 ? 51.925 24.011 263.640 1.00 90.81 95 LYS E C 1
ATOM 7539 O O . LYS E 1 95 ? 52.198 22.901 263.136 1.00 86.10 95 LYS E O 1
ATOM 7545 N N . TYR E 1 96 ? 52.820 24.925 264.018 1.00 87.90 96 TYR E N 1
ATOM 7546 C CA . TYR E 1 96 ? 54.277 24.887 263.744 1.00 81.38 96 TYR E CA 1
ATOM 7547 C C . TYR E 1 96 ? 54.894 23.713 264.502 1.00 75.70 96 TYR E C 1
ATOM 7548 O O . TYR E 1 96 ? 55.757 23.031 263.937 1.00 70.57 96 TYR E O 1
ATOM 7557 N N . GLN E 1 97 ? 54.467 23.496 265.747 1.00 78.40 97 GLN E N 1
ATOM 7558 C CA . GLN E 1 97 ? 54.938 22.358 266.581 1.00 87.13 97 GLN E CA 1
ATOM 7559 C C . GLN E 1 97 ? 54.597 21.045 265.878 1.00 90.58 97 GLN E C 1
ATOM 7560 O O . GLN E 1 97 ? 55.372 20.101 266.011 1.00 97.69 97 GLN E O 1
ATOM 7566 N N . ARG E 1 98 ? 53.467 20.987 265.176 1.00 94.76 98 ARG E N 1
ATOM 7567 C CA . ARG E 1 98 ? 52.968 19.732 264.561 1.00 93.21 98 ARG E CA 1
ATOM 7568 C C . ARG E 1 98 ? 53.823 19.416 263.329 1.00 81.45 98 ARG E C 1
ATOM 7569 O O . ARG E 1 98 ? 54.364 18.294 263.266 1.00 73.21 98 ARG E O 1
ATOM 7577 N N . ILE E 1 99 ? 53.988 20.376 262.419 1.00 70.18 99 ILE E N 1
ATOM 7578 C CA . ILE E 1 99 ? 54.921 20.235 261.264 1.00 67.89 99 ILE E CA 1
ATOM 7579 C C . ILE E 1 99 ? 56.307 19.836 261.796 1.00 65.76 99 ILE E C 1
ATOM 7580 O O . ILE E 1 99 ? 56.687 18.665 261.658 1.00 65.16 99 ILE E O 1
ATOM 7585 N N . PHE E 1 100 ? 57.036 20.779 262.388 1.00 64.56 100 PHE E N 1
ATOM 7586 C CA . PHE E 1 100 ? 58.495 20.668 262.637 1.00 65.57 100 PHE E CA 1
ATOM 7587 C C . PHE E 1 100 ? 58.794 19.707 263.791 1.00 67.53 100 PHE E C 1
ATOM 7588 O O . PHE E 1 100 ? 59.916 19.154 263.851 1.00 66.19 100 PHE E O 1
ATOM 7596 N N . GLY E 1 101 ? 57.825 19.498 264.680 1.00 66.98 101 GLY E N 1
ATOM 7597 C CA . GLY E 1 101 ? 57.914 18.457 265.719 1.00 69.29 101 GLY E CA 1
ATOM 7598 C C . GLY E 1 101 ? 58.086 17.091 265.098 1.00 67.87 101 GLY E C 1
ATOM 7599 O O . GLY E 1 101 ? 58.929 16.332 265.592 1.00 71.26 101 GLY E O 1
ATOM 7600 N N . LEU E 1 102 ? 57.317 16.817 264.040 1.00 66.77 102 LEU E N 1
ATOM 7601 C CA . LEU E 1 102 ? 57.403 15.581 263.221 1.00 65.03 102 LEU E CA 1
ATOM 7602 C C . LEU E 1 102 ? 58.769 15.523 262.544 1.00 64.47 102 LEU E C 1
ATOM 7603 O O . LEU E 1 102 ? 59.482 14.516 262.724 1.00 63.94 102 LEU E O 1
ATOM 7608 N N . LEU E 1 103 ? 59.110 16.559 261.779 1.00 63.44 103 LEU E N 1
ATOM 7609 C CA . LEU E 1 103 ? 60.374 16.594 260.999 1.00 63.09 103 LEU E CA 1
ATOM 7610 C C . LEU E 1 103 ? 61.560 16.349 261.944 1.00 63.40 103 LEU E C 1
ATOM 7611 O O . LEU E 1 103 ? 62.297 15.363 261.736 1.00 66.55 103 LEU E O 1
ATOM 7616 N N . ASN E 1 104 ? 61.705 17.167 262.983 1.00 60.83 104 ASN E N 1
ATOM 7617 C CA . ASN E 1 104 ? 62.927 17.176 263.827 1.00 60.88 104 ASN E CA 1
ATOM 7618 C C . ASN E 1 104 ? 62.979 15.877 264.656 1.00 61.10 104 ASN E C 1
ATOM 7619 O O . ASN E 1 104 ? 64.076 15.276 264.724 1.00 55.88 104 ASN E O 1
ATOM 7624 N N . ASN E 1 105 ? 61.849 15.420 265.218 1.00 61.22 105 ASN E N 1
ATOM 7625 C CA . ASN E 1 105 ? 61.779 14.136 265.971 1.00 64.11 105 ASN E CA 1
ATOM 7626 C C . ASN E 1 105 ? 62.255 13.000 265.063 1.00 65.40 105 ASN E C 1
ATOM 7627 O O . ASN E 1 105 ? 63.269 12.344 265.402 1.00 60.71 105 ASN E O 1
ATOM 7632 N N . VAL E 1 106 ? 61.559 12.797 263.942 1.00 66.77 106 VAL E N 1
ATOM 7633 C CA . VAL E 1 106 ? 61.893 11.744 262.937 1.00 66.77 106 VAL E CA 1
ATOM 7634 C C . VAL E 1 106 ? 63.396 11.804 262.649 1.00 65.09 106 VAL E C 1
ATOM 7635 O O . VAL E 1 106 ? 64.066 10.763 262.764 1.00 65.87 106 VAL E O 1
ATOM 7639 N N . ASN E 1 107 ? 63.896 12.982 262.285 1.00 62.76 107 ASN E N 1
ATOM 7640 C CA . ASN E 1 107 ? 65.325 13.197 261.964 1.00 63.35 107 ASN E CA 1
ATOM 7641 C C . ASN E 1 107 ? 66.167 12.745 263.156 1.00 65.64 107 ASN E C 1
ATOM 7642 O O . ASN E 1 107 ? 67.037 11.871 262.969 1.00 63.29 107 ASN E O 1
ATOM 7647 N N . LYS E 1 108 ? 65.881 13.280 264.346 1.00 69.89 108 LYS E N 1
ATOM 7648 C CA . LYS E 1 108 ? 66.640 12.951 265.581 1.00 70.17 108 LYS E CA 1
ATOM 7649 C C . LYS E 1 108 ? 66.622 11.437 265.809 1.00 67.32 108 LYS E C 1
ATOM 7650 O O . LYS E 1 108 ? 67.654 10.902 266.187 1.00 67.40 108 LYS E O 1
ATOM 7656 N N . SER E 1 109 ? 65.489 10.780 265.565 1.00 68.29 109 SER E N 1
ATOM 7657 C CA . SER E 1 109 ? 65.261 9.350 265.893 1.00 67.27 109 SER E CA 1
ATOM 7658 C C . SER E 1 109 ? 66.105 8.430 265.002 1.00 68.69 109 SER E C 1
ATOM 7659 O O . SER E 1 109 ? 66.096 7.227 265.271 1.00 67.17 109 SER E O 1
ATOM 7662 N N . ILE E 1 110 ? 66.786 8.956 263.975 1.00 74.57 110 ILE E N 1
ATOM 7663 C CA . ILE E 1 110 ? 67.819 8.203 263.192 1.00 79.20 110 ILE E CA 1
ATOM 7664 C C . ILE E 1 110 ? 69.069 9.074 263.064 1.00 85.06 110 ILE E C 1
ATOM 7665 O O . ILE E 1 110 ? 69.057 10.003 262.264 1.00 95.66 110 ILE E O 1
ATOM 7670 N N . ASP E 1 111 ? 70.102 8.778 263.846 1.00 88.89 111 ASP E N 1
ATOM 7671 C CA . ASP E 1 111 ? 71.335 9.597 263.949 1.00 88.86 111 ASP E CA 1
ATOM 7672 C C . ASP E 1 111 ? 72.143 9.355 262.669 1.00 85.50 111 ASP E C 1
ATOM 7673 O O . ASP E 1 111 ? 73.082 8.522 262.700 1.00 92.86 111 ASP E O 1
ATOM 7678 N N . LEU E 1 112 ? 71.771 10.036 261.580 1.00 76.73 112 LEU E N 1
ATOM 7679 C CA . LEU E 1 112 ? 72.422 9.877 260.250 1.00 71.97 112 LEU E CA 1
ATOM 7680 C C . LEU E 1 112 ? 73.905 10.214 260.387 1.00 66.39 112 LEU E C 1
ATOM 7681 O O . LEU E 1 112 ? 74.720 9.516 259.752 1.00 66.69 112 LEU E O 1
ATOM 7686 N N . PHE E 1 113 ? 74.233 11.224 261.197 1.00 62.06 113 PHE E N 1
ATOM 7687 C CA . PHE E 1 113 ? 75.628 11.653 261.476 1.00 61.50 113 PHE E CA 1
ATOM 7688 C C . PHE E 1 113 ? 76.425 10.468 262.017 1.00 60.80 113 PHE E C 1
ATOM 7689 O O . PHE E 1 113 ? 77.601 10.340 261.648 1.00 60.93 113 PHE E O 1
ATOM 7697 N N . THR E 1 114 ? 75.799 9.644 262.861 1.00 59.00 114 THR E N 1
ATOM 7698 C CA . THR E 1 114 ? 76.432 8.450 263.469 1.00 61.42 114 THR E CA 1
ATOM 7699 C C . THR E 1 114 ? 76.379 7.309 262.462 1.00 60.31 114 THR E C 1
ATOM 7700 O O . THR E 1 114 ? 77.390 6.620 262.322 1.00 62.98 114 THR E O 1
ATOM 7704 N N . LYS E 1 115 ? 75.238 7.125 261.798 1.00 62.15 115 LYS E N 1
ATOM 7705 C CA . LYS E 1 115 ? 75.012 6.002 260.851 1.00 59.68 115 LYS E CA 1
ATOM 7706 C C . LYS E 1 115 ? 76.112 6.001 259.789 1.00 59.19 115 LYS E C 1
ATOM 7707 O O . LYS E 1 115 ? 76.636 4.921 259.503 1.00 63.02 115 LYS E O 1
ATOM 7713 N N . TYR E 1 116 ? 76.445 7.168 259.236 1.00 59.12 116 TYR E N 1
ATOM 7714 C CA . TYR E 1 116 ? 77.370 7.315 258.080 1.00 61.43 116 TYR E CA 1
ATOM 7715 C C . TYR E 1 116 ? 78.692 7.935 258.529 1.00 60.05 116 TYR E C 1
ATOM 7716 O O . TYR E 1 116 ? 79.560 8.141 257.675 1.00 60.73 116 TYR E O 1
ATOM 7725 N N . ASN E 1 117 ? 78.829 8.230 259.822 1.00 59.98 117 ASN E N 1
ATOM 7726 C CA . ASN E 1 117 ? 80.062 8.807 260.415 1.00 60.74 117 ASN E CA 1
ATOM 7727 C C . ASN E 1 117 ? 80.447 10.091 259.668 1.00 57.03 117 ASN E C 1
ATOM 7728 O O . ASN E 1 117 ? 81.442 10.063 258.934 1.00 53.19 117 ASN E O 1
ATOM 7733 N N . VAL E 1 118 ? 79.688 11.171 259.861 1.00 56.72 118 VAL E N 1
ATOM 7734 C CA . VAL E 1 118 ? 79.896 12.479 259.171 1.00 61.77 118 VAL E CA 1
ATOM 7735 C C . VAL E 1 118 ? 79.562 13.601 260.152 1.00 61.98 118 VAL E C 1
ATOM 7736 O O . VAL E 1 118 ? 78.768 13.348 261.084 1.00 64.71 118 VAL E O 1
ATOM 7740 N N . ASP E 1 119 ? 80.121 14.793 259.931 1.00 63.07 119 ASP E N 1
ATOM 7741 C CA . ASP E 1 119 ? 79.968 15.976 260.827 1.00 67.84 119 ASP E CA 1
ATOM 7742 C C . ASP E 1 119 ? 79.016 17.006 260.196 1.00 66.20 119 ASP E C 1
ATOM 7743 O O . ASP E 1 119 ? 78.387 17.777 260.964 1.00 66.94 119 ASP E O 1
ATOM 7748 N N . LYS E 1 120 ? 78.933 17.029 258.860 1.00 63.63 120 LYS E N 1
ATOM 7749 C CA . LYS E 1 120 ? 78.002 17.879 258.075 1.00 62.30 120 LYS E CA 1
ATOM 7750 C C . LYS E 1 120 ? 77.198 16.985 257.124 1.00 59.81 120 LYS E C 1
ATOM 7751 O O . LYS E 1 120 ? 77.745 15.962 256.665 1.00 55.99 120 LYS E O 1
ATOM 7757 N N . ILE E 1 121 ? 75.939 17.353 256.861 1.00 59.43 121 ILE E N 1
ATOM 7758 C CA . ILE E 1 121 ? 75.058 16.711 255.842 1.00 57.89 121 ILE E CA 1
ATOM 7759 C C . ILE E 1 121 ? 74.491 17.804 254.938 1.00 55.12 121 ILE E C 1
ATOM 7760 O O . ILE E 1 121 ? 74.036 18.846 255.459 1.00 55.91 121 ILE E O 1
ATOM 7765 N N . PHE E 1 122 ? 74.508 17.549 253.634 1.00 54.01 122 PHE E N 1
ATOM 7766 C CA . PHE E 1 122 ? 73.829 18.355 252.594 1.00 57.84 122 PHE E CA 1
ATOM 7767 C C . PHE E 1 122 ? 72.336 18.020 252.630 1.00 56.20 122 PHE E C 1
ATOM 7768 O O . PHE E 1 122 ? 71.960 16.847 252.501 1.00 54.37 122 PHE E O 1
ATOM 7776 N N . GLU E 1 123 ? 71.511 19.040 252.812 1.00 55.09 123 GLU E N 1
ATOM 7777 C CA . GLU E 1 123 ? 70.053 18.899 252.993 1.00 55.48 123 GLU E CA 1
ATOM 7778 C C . GLU E 1 123 ? 69.336 19.671 251.889 1.00 56.03 123 GLU E C 1
ATOM 7779 O O . GLU E 1 123 ? 69.306 20.900 251.966 1.00 57.57 123 GLU E O 1
ATOM 7785 N N . LEU E 1 124 ? 68.775 18.978 250.902 1.00 58.95 124 LEU E N 1
ATOM 7786 C CA . LEU E 1 124 ? 67.747 19.578 250.018 1.00 58.56 124 LEU E CA 1
ATOM 7787 C C . LEU E 1 124 ? 66.509 19.773 250.885 1.00 57.01 124 LEU E C 1
ATOM 7788 O O . LEU E 1 124 ? 65.789 18.778 251.120 1.00 52.47 124 LEU E O 1
ATOM 7793 N N . ARG E 1 125 ? 66.325 20.995 251.384 1.00 58.39 125 ARG E N 1
ATOM 7794 C CA . ARG E 1 125 ? 65.395 21.311 252.499 1.00 64.04 125 ARG E CA 1
ATOM 7795 C C . ARG E 1 125 ? 64.041 21.709 251.929 1.00 63.79 125 ARG E C 1
ATOM 7796 O O . ARG E 1 125 ? 62.999 21.291 252.494 1.00 58.63 125 ARG E O 1
ATOM 7804 N N . ILE E 1 126 ? 64.067 22.495 250.855 1.00 69.87 126 ILE E N 1
ATOM 7805 C CA . ILE E 1 126 ? 62.850 23.119 250.268 1.00 75.86 126 ILE E CA 1
ATOM 7806 C C . ILE E 1 126 ? 62.957 23.095 248.742 1.00 73.82 126 ILE E C 1
ATOM 7807 O O . ILE E 1 126 ? 63.946 23.619 248.203 1.00 74.22 126 ILE E O 1
ATOM 7812 N N . LEU E 1 127 ? 61.964 22.484 248.095 1.00 74.85 127 LEU E N 1
ATOM 7813 C CA . LEU E 1 127 ? 61.922 22.234 246.631 1.00 71.88 127 LEU E CA 1
ATOM 7814 C C . LEU E 1 127 ? 60.612 22.797 246.066 1.00 71.79 127 LEU E C 1
ATOM 7815 O O . LEU E 1 127 ? 59.533 22.205 246.350 1.00 64.91 127 LEU E O 1
ATOM 7820 N N . SER E 1 128 ? 60.704 23.913 245.331 1.00 72.81 128 SER E N 1
ATOM 7821 C CA . SER E 1 128 ? 59.555 24.653 244.742 1.00 76.65 128 SER E CA 1
ATOM 7822 C C . SER E 1 128 ? 59.699 24.744 243.214 1.00 80.27 128 SER E C 1
ATOM 7823 O O . SER E 1 128 ? 60.774 25.169 242.730 1.00 74.76 128 SER E O 1
ATOM 7826 N N . VAL E 1 129 ? 58.644 24.342 242.493 1.00 81.74 129 VAL E N 1
ATOM 7827 C CA . VAL E 1 129 ? 58.428 24.628 241.045 1.00 80.68 129 VAL E CA 1
ATOM 7828 C C . VAL E 1 129 ? 57.060 25.302 240.896 1.00 81.49 129 VAL E C 1
ATOM 7829 O O . VAL E 1 129 ? 56.048 24.644 241.175 1.00 78.40 129 VAL E O 1
ATOM 7833 N N . ASP E 1 130 ? 57.056 26.567 240.474 1.00 85.10 130 ASP E N 1
ATOM 7834 C CA . ASP E 1 130 ? 55.855 27.421 240.279 1.00 86.18 130 ASP E CA 1
ATOM 7835 C C . ASP E 1 130 ? 54.737 26.605 239.615 1.00 86.12 130 ASP E C 1
ATOM 7836 O O . ASP E 1 130 ? 55.047 25.813 238.703 1.00 87.94 130 ASP E O 1
ATOM 7841 N N . SER E 1 131 ? 53.493 26.803 240.074 1.00 83.42 131 SER E N 1
ATOM 7842 C CA . SER E 1 131 ? 52.243 26.186 239.547 1.00 82.70 131 SER E CA 1
ATOM 7843 C C . SER E 1 131 ? 52.267 26.181 238.007 1.00 82.18 131 SER E C 1
ATOM 7844 O O . SER E 1 131 ? 51.982 25.126 237.396 1.00 69.11 131 SER E O 1
ATOM 7847 N N . ARG E 1 132 ? 52.590 27.336 237.417 1.00 87.21 132 ARG E N 1
ATOM 7848 C CA . ARG E 1 132 ? 52.696 27.565 235.952 1.00 90.33 132 ARG E CA 1
ATOM 7849 C C . ARG E 1 132 ? 53.519 26.434 235.324 1.00 88.55 132 ARG E C 1
ATOM 7850 O O . ARG E 1 132 ? 52.975 25.699 234.485 1.00 90.77 132 ARG E O 1
ATOM 7858 N N . PHE E 1 133 ? 54.787 26.304 235.727 1.00 92.34 133 PHE E N 1
ATOM 7859 C CA . PHE E 1 133 ? 55.829 25.523 235.007 1.00 92.91 133 PHE E CA 1
ATOM 7860 C C . PHE E 1 133 ? 55.943 24.090 235.567 1.00 83.08 133 PHE E C 1
ATOM 7861 O O . PHE E 1 133 ? 56.838 23.335 235.146 1.00 78.97 133 PHE E O 1
ATOM 7869 N N . ARG E 1 134 ? 55.032 23.706 236.459 1.00 75.35 134 ARG E N 1
ATOM 7870 C CA . ARG E 1 134 ? 55.052 22.409 237.181 1.00 75.52 134 ARG E CA 1
ATOM 7871 C C . ARG E 1 134 ? 54.742 21.272 236.205 1.00 72.38 134 ARG E C 1
ATOM 7872 O O . ARG E 1 134 ? 53.872 21.461 235.364 1.00 76.65 134 ARG E O 1
ATOM 7880 N N . GLY E 1 135 ? 55.422 20.133 236.335 1.00 71.20 135 GLY E N 1
ATOM 7881 C CA . GLY E 1 135 ? 55.132 18.914 235.558 1.00 71.52 135 GLY E CA 1
ATOM 7882 C C . GLY E 1 135 ? 56.036 18.767 234.344 1.00 75.12 135 GLY E C 1
ATOM 7883 O O . GLY E 1 135 ? 55.846 17.797 233.592 1.00 82.40 135 GLY E O 1
ATOM 7884 N N . ARG E 1 136 ? 56.997 19.676 234.159 1.00 76.32 136 ARG E N 1
ATOM 7885 C CA . ARG E 1 136 ? 57.920 19.688 232.990 1.00 76.78 136 ARG E CA 1
ATOM 7886 C C . ARG E 1 136 ? 59.273 19.059 233.381 1.00 74.30 136 ARG E C 1
ATOM 7887 O O . ARG E 1 136 ? 60.261 19.305 232.666 1.00 72.98 136 ARG E O 1
ATOM 7895 N N . GLY E 1 137 ? 59.331 18.282 234.468 1.00 72.25 137 GLY E N 1
ATOM 7896 C CA . GLY E 1 137 ? 60.557 17.589 234.924 1.00 72.87 137 GLY E CA 1
ATOM 7897 C C . GLY E 1 137 ? 61.619 18.535 235.488 1.00 73.70 137 GLY E C 1
ATOM 7898 O O . GLY E 1 137 ? 62.808 18.149 235.515 1.00 66.87 137 GLY E O 1
ATOM 7899 N N . ILE E 1 138 ? 61.227 19.727 235.947 1.00 79.83 138 ILE E N 1
ATOM 7900 C CA . ILE E 1 138 ? 62.180 20.786 236.404 1.00 84.89 138 ILE E CA 1
ATOM 7901 C C . ILE E 1 138 ? 62.756 20.404 237.777 1.00 82.16 138 ILE E C 1
ATOM 7902 O O . ILE E 1 138 ? 63.985 20.484 237.940 1.00 88.03 138 ILE E O 1
ATOM 7907 N N . ALA E 1 139 ? 61.908 20.007 238.727 1.00 76.47 139 ALA E N 1
ATOM 7908 C CA . ALA E 1 139 ? 62.324 19.539 240.069 1.00 73.92 139 ALA E CA 1
ATOM 7909 C C . ALA E 1 139 ? 63.401 18.462 239.911 1.00 71.21 139 ALA E C 1
ATOM 7910 O O . ALA E 1 139 ? 64.509 18.636 240.455 1.00 72.68 139 ALA E O 1
ATOM 7912 N N . LYS E 1 140 ? 63.091 17.405 239.161 1.00 67.09 140 LYS E N 1
ATOM 7913 C CA . LYS E 1 140 ? 64.046 16.311 238.848 1.00 68.76 140 LYS E CA 1
ATOM 7914 C C . LYS E 1 140 ? 65.409 16.904 238.477 1.00 64.63 140 LYS E C 1
ATOM 7915 O O . LYS E 1 140 ? 66.432 16.291 238.841 1.00 64.28 140 LYS E O 1
ATOM 7921 N N . GLU E 1 141 ? 65.423 18.028 237.761 1.00 61.46 141 GLU E N 1
ATOM 7922 C CA . GLU E 1 141 ? 66.680 18.676 237.320 1.00 61.48 141 GLU E CA 1
ATOM 7923 C C . GLU E 1 141 ? 67.324 19.349 238.525 1.00 58.41 141 GLU E C 1
ATOM 7924 O O . GLU E 1 141 ? 68.525 19.111 238.742 1.00 57.14 141 GLU E O 1
ATOM 7930 N N . LEU E 1 142 ? 66.547 20.148 239.263 1.00 58.60 142 LEU E N 1
ATOM 7931 C CA . LEU E 1 142 ? 67.009 20.897 240.463 1.00 60.26 142 LEU E CA 1
ATOM 7932 C C . LEU E 1 142 ? 67.694 19.923 241.423 1.00 58.05 142 LEU E C 1
ATOM 7933 O O . LEU E 1 142 ? 68.828 20.219 241.859 1.00 58.41 142 LEU E O 1
ATOM 7938 N N . PHE E 1 143 ? 67.028 18.800 241.703 1.00 56.03 143 PHE E N 1
ATOM 7939 C CA . PHE E 1 143 ? 67.547 17.676 242.525 1.00 58.31 143 PHE E CA 1
ATOM 7940 C C . PHE E 1 143 ? 68.936 17.251 242.020 1.00 60.40 143 PHE E C 1
ATOM 7941 O O . PHE E 1 143 ? 69.938 17.434 242.756 1.00 64.18 143 PHE E O 1
ATOM 7949 N N . LEU E 1 144 ? 69.008 16.718 240.799 1.00 62.05 144 LEU E N 1
ATOM 7950 C CA . LEU E 1 144 ? 70.276 16.237 240.192 1.00 61.37 144 LEU E CA 1
ATOM 7951 C C . LEU E 1 144 ? 71.335 17.335 240.304 1.00 58.51 144 LEU E C 1
ATOM 7952 O O . LEU E 1 144 ? 72.468 16.996 240.625 1.00 56.28 144 LEU E O 1
ATOM 7957 N N . ARG E 1 145 ? 70.972 18.593 240.050 1.00 62.03 145 ARG E N 1
ATOM 7958 C CA . ARG E 1 145 ? 71.915 19.743 240.120 1.00 69.32 145 ARG E CA 1
ATOM 7959 C C . ARG E 1 145 ? 72.397 19.905 241.562 1.00 67.89 145 ARG E C 1
ATOM 7960 O O . ARG E 1 145 ? 73.593 20.179 241.766 1.00 66.91 145 ARG E O 1
ATOM 7968 N N . SER E 1 146 ? 71.476 19.764 242.513 1.00 65.46 146 SER E N 1
ATOM 7969 C CA . SER E 1 146 ? 71.735 19.928 243.960 1.00 63.72 146 SER E CA 1
ATOM 7970 C C . SER E 1 146 ? 72.738 18.871 244.415 1.00 61.51 146 SER E C 1
ATOM 7971 O O . SER E 1 146 ? 73.686 19.241 245.125 1.00 61.35 146 SER E O 1
ATOM 7974 N N . GLU E 1 147 ? 72.538 17.617 244.002 1.00 63.08 147 GLU E N 1
ATOM 7975 C CA . GLU E 1 147 ? 73.450 16.474 244.299 1.00 61.22 147 GLU E CA 1
ATOM 7976 C C . GLU E 1 147 ? 74.872 16.851 243.869 1.00 62.53 147 GLU E C 1
ATOM 7977 O O . GLU E 1 147 ? 75.814 16.573 244.635 1.00 68.10 147 GLU E O 1
ATOM 7983 N N . LEU E 1 148 ? 75.019 17.494 242.710 1.00 61.35 148 LEU E N 1
ATOM 7984 C CA . LEU E 1 148 ? 76.343 17.779 242.101 1.00 61.88 148 LEU E CA 1
ATOM 7985 C C . LEU E 1 148 ? 76.987 18.994 242.772 1.00 61.93 148 LEU E C 1
ATOM 7986 O O . LEU E 1 148 ? 78.222 19.068 242.770 1.00 72.32 148 LEU E O 1
ATOM 7991 N N . ILE E 1 149 ? 76.197 19.911 243.322 1.00 60.03 149 ILE E N 1
ATOM 7992 C CA . ILE E 1 149 ? 76.727 20.996 244.194 1.00 63.91 149 ILE E CA 1
ATOM 7993 C C . ILE E 1 149 ? 77.360 20.322 245.421 1.00 69.16 149 ILE E C 1
ATOM 7994 O O . ILE E 1 149 ? 78.478 20.727 245.822 1.00 76.46 149 ILE E O 1
ATOM 7999 N N . ALA E 1 150 ? 76.689 19.317 245.987 1.00 65.76 150 ALA E N 1
ATOM 8000 C CA . ALA E 1 150 ? 77.154 18.605 247.193 1.00 64.21 150 ALA E CA 1
ATOM 8001 C C . ALA E 1 150 ? 78.540 18.011 246.922 1.00 69.25 150 ALA E C 1
ATOM 8002 O O . ALA E 1 150 ? 79.424 18.174 247.776 1.00 73.66 150 ALA E O 1
ATOM 8004 N N . GLU E 1 151 ? 78.734 17.377 245.766 1.00 73.18 151 GLU E N 1
ATOM 8005 C CA . GLU E 1 151 ? 80.004 16.692 245.409 1.00 76.18 151 GLU E CA 1
ATOM 8006 C C . GLU E 1 151 ? 81.120 17.726 245.208 1.00 78.83 151 GLU E C 1
ATOM 8007 O O . GLU E 1 151 ? 82.276 17.412 245.544 1.00 81.30 151 GLU E O 1
ATOM 8013 N N . GLU E 1 152 ? 80.791 18.907 244.679 1.00 82.94 152 GLU E N 1
ATOM 8014 C CA . GLU E 1 152 ? 81.764 20.003 244.411 1.00 92.19 152 GLU E CA 1
ATOM 8015 C C . GLU E 1 152 ? 82.169 20.691 245.718 1.00 85.17 152 GLU E C 1
ATOM 8016 O O . GLU E 1 152 ? 83.197 21.385 245.715 1.00 90.31 152 GLU E O 1
ATOM 8022 N N . HIS E 1 153 ? 81.367 20.565 246.773 1.00 76.39 153 HIS E N 1
ATOM 8023 C CA . HIS E 1 153 ? 81.659 21.165 248.101 1.00 74.18 153 HIS E CA 1
ATOM 8024 C C . HIS E 1 153 ? 82.085 20.065 249.073 1.00 69.54 153 HIS E C 1
ATOM 8025 O O . HIS E 1 153 ? 82.043 20.299 250.300 1.00 66.41 153 HIS E O 1
ATOM 8032 N N . GLY E 1 154 ? 82.483 18.918 248.522 1.00 66.51 154 GLY E N 1
ATOM 8033 C CA . GLY E 1 154 ? 83.139 17.821 249.250 1.00 69.04 154 GLY E CA 1
ATOM 8034 C C . GLY E 1 154 ? 82.256 17.247 250.339 1.00 69.28 154 GLY E C 1
ATOM 8035 O O . GLY E 1 154 ? 82.816 16.753 251.340 1.00 75.37 154 GLY E O 1
ATOM 8036 N N . PHE E 1 155 ? 80.931 17.300 250.164 1.00 66.80 155 PHE E N 1
ATOM 8037 C CA . PHE E 1 155 ? 79.950 16.615 251.046 1.00 65.02 155 PHE E CA 1
ATOM 8038 C C . PHE E 1 155 ? 79.951 15.123 250.713 1.00 66.28 155 PHE E C 1
ATOM 8039 O O . PHE E 1 155 ? 80.305 14.772 249.575 1.00 72.11 155 PHE E O 1
ATOM 8047 N N . LYS E 1 156 ? 79.604 14.285 251.692 1.00 66.94 156 LYS E N 1
ATOM 8048 C CA . LYS E 1 156 ? 79.641 12.799 251.594 1.00 68.75 156 LYS E CA 1
ATOM 8049 C C . LYS E 1 156 ? 78.229 12.203 251.620 1.00 65.02 156 LYS E C 1
ATOM 8050 O O . LYS E 1 156 ? 78.075 11.084 251.122 1.00 63.17 156 LYS E O 1
ATOM 8056 N N . LEU E 1 157 ? 77.255 12.899 252.222 1.00 62.19 157 LEU E N 1
ATOM 8057 C CA . LEU E 1 157 ? 75.838 12.454 252.329 1.00 56.44 157 LEU E CA 1
ATOM 8058 C C . LEU E 1 157 ? 74.897 13.603 251.966 1.00 55.95 157 LEU E C 1
ATOM 8059 O O . LEU E 1 157 ? 75.044 14.709 252.528 1.00 47.50 157 LEU E O 1
ATOM 8064 N N . VAL E 1 158 ? 73.932 13.315 251.092 1.00 58.12 158 VAL E N 1
ATOM 8065 C CA . VAL E 1 158 ? 72.798 14.218 250.755 1.00 56.39 158 VAL E CA 1
ATOM 8066 C C . VAL E 1 158 ? 71.552 13.597 251.369 1.00 54.17 158 VAL E C 1
ATOM 8067 O O . VAL E 1 158 ? 71.413 12.362 251.292 1.00 54.29 158 VAL E O 1
ATOM 8071 N N . LYS E 1 159 ? 70.720 14.428 251.990 1.00 53.76 159 LYS E N 1
ATOM 8072 C CA . LYS E 1 159 ? 69.468 14.016 252.666 1.00 52.66 159 LYS E CA 1
ATOM 8073 C C . LYS E 1 159 ? 68.337 14.931 252.201 1.00 52.42 159 LYS E C 1
ATOM 8074 O O . LYS E 1 159 ? 68.627 16.102 251.873 1.00 50.57 159 LYS E O 1
ATOM 8080 N N . VAL E 1 160 ? 67.105 14.413 252.183 1.00 53.61 160 VAL E N 1
ATOM 8081 C CA . VAL E 1 160 ? 65.879 15.185 251.827 1.00 54.74 160 VAL E CA 1
ATOM 8082 C C . VAL E 1 160 ? 64.700 14.719 252.692 1.00 54.44 160 VAL E C 1
ATOM 8083 O O . VAL E 1 160 ? 64.454 13.485 252.780 1.00 46.41 160 VAL E O 1
ATOM 8087 N N . ASP E 1 161 ? 63.994 15.681 253.295 1.00 57.39 161 ASP E N 1
ATOM 8088 C CA . ASP E 1 161 ? 62.710 15.445 253.999 1.00 63.12 161 ASP E CA 1
ATOM 8089 C C . ASP E 1 161 ? 61.616 15.371 252.935 1.00 60.90 161 ASP E C 1
ATOM 8090 O O . ASP E 1 161 ? 61.017 16.414 252.627 1.00 66.24 161 ASP E O 1
ATOM 8095 N N . ALA E 1 162 ? 61.392 14.183 252.379 1.00 60.21 162 ALA E N 1
ATOM 8096 C CA . ALA E 1 162 ? 60.561 13.975 251.171 1.00 64.17 162 ALA E CA 1
ATOM 8097 C C . ALA E 1 162 ? 59.099 13.816 251.579 1.00 59.23 162 ALA E C 1
ATOM 8098 O O . ALA E 1 162 ? 58.633 12.667 251.664 1.00 58.69 162 ALA E O 1
ATOM 8100 N N . THR E 1 163 ? 58.418 14.940 251.814 1.00 59.07 163 THR E N 1
ATOM 8101 C CA . THR E 1 163 ? 57.009 15.000 252.288 1.00 63.09 163 THR E CA 1
ATOM 8102 C C . THR E 1 163 ? 56.052 14.733 251.123 1.00 66.72 163 THR E C 1
ATOM 8103 O O . THR E 1 163 ? 55.060 14.001 251.331 1.00 69.84 163 THR E O 1
ATOM 8107 N N . SER E 1 164 ? 56.337 15.329 249.960 1.00 69.46 164 SER E N 1
ATOM 8108 C CA . SER E 1 164 ? 55.685 15.052 248.653 1.00 66.88 164 SER E CA 1
ATOM 8109 C C . SER E 1 164 ? 56.148 13.684 248.136 1.00 67.78 164 SER E C 1
ATOM 8110 O O . SER E 1 164 ? 57.326 13.333 248.360 1.00 70.39 164 SER E O 1
ATOM 8113 N N . LEU E 1 165 ? 55.244 12.945 247.490 1.00 64.96 165 LEU E N 1
ATOM 8114 C CA . LEU E 1 165 ? 55.523 11.652 246.809 1.00 65.20 165 LEU E CA 1
ATOM 8115 C C . LEU E 1 165 ? 56.217 11.921 245.464 1.00 64.85 165 LEU E C 1
ATOM 8116 O O . LEU E 1 165 ? 56.991 11.065 245.005 1.00 69.90 165 LEU E O 1
ATOM 8121 N N . PHE E 1 166 ? 55.966 13.074 244.853 1.00 64.30 166 PHE E N 1
ATOM 8122 C CA . PHE E 1 166 ? 56.670 13.527 243.624 1.00 62.87 166 PHE E CA 1
ATOM 8123 C C . PHE E 1 166 ? 58.161 13.700 243.941 1.00 60.77 166 PHE E C 1
ATOM 8124 O O . PHE E 1 166 ? 59.005 13.269 243.144 1.00 60.17 166 PHE E O 1
ATOM 8132 N N . THR E 1 167 ? 58.470 14.299 245.091 1.00 61.64 167 THR E N 1
ATOM 8133 C CA . THR E 1 167 ? 59.849 14.439 245.632 1.00 62.98 167 THR E CA 1
ATOM 8134 C C . THR E 1 167 ? 60.449 13.054 245.908 1.00 60.80 167 THR E C 1
ATOM 8135 O O . THR E 1 167 ? 61.668 12.889 245.696 1.00 60.33 167 THR E O 1
ATOM 8139 N N . GLN E 1 168 ? 59.638 12.110 246.384 1.00 56.50 168 GLN E N 1
ATOM 8140 C CA . GLN E 1 168 ? 60.077 10.714 246.627 1.00 57.25 168 GLN E CA 1
ATOM 8141 C C . GLN E 1 168 ? 60.539 10.105 245.296 1.00 58.78 168 GLN E C 1
ATOM 8142 O O . GLN E 1 168 ? 61.619 9.491 245.278 1.00 57.89 168 GLN E O 1
ATOM 8148 N N . ARG E 1 169 ? 59.768 10.286 244.223 1.00 60.07 169 ARG E N 1
ATOM 8149 C CA . ARG E 1 169 ? 60.090 9.721 242.887 1.00 65.28 169 ARG E CA 1
ATOM 8150 C C . ARG E 1 169 ? 61.387 10.339 242.378 1.00 59.43 169 ARG E C 1
ATOM 8151 O O . ARG E 1 169 ? 62.272 9.588 241.945 1.00 63.63 169 ARG E O 1
ATOM 8159 N N . ALA E 1 170 ? 61.478 11.660 242.392 1.00 53.91 170 ALA E N 1
ATOM 8160 C CA . ALA E 1 170 ? 62.702 12.370 241.980 1.00 57.11 170 ALA E CA 1
ATOM 8161 C C . ALA E 1 170 ? 63.875 11.698 242.684 1.00 59.79 170 ALA E C 1
ATOM 8162 O O . ALA E 1 170 ? 64.836 11.314 242.010 1.00 69.30 170 ALA E O 1
ATOM 8164 N N . ALA E 1 171 ? 63.761 11.509 243.993 1.00 62.24 171 ALA E N 1
ATOM 8165 C CA . ALA E 1 171 ? 64.787 10.853 244.827 1.00 62.91 171 ALA E CA 1
ATOM 8166 C C . ALA E 1 171 ? 64.999 9.426 244.322 1.00 62.02 171 ALA E C 1
ATOM 8167 O O . ALA E 1 171 ? 66.143 9.085 244.028 1.00 62.04 171 ALA E O 1
ATOM 8169 N N . GLU E 1 172 ? 63.930 8.635 244.214 1.00 64.86 172 GLU E N 1
ATOM 8170 C CA . GLU E 1 172 ? 63.999 7.240 243.705 1.00 69.66 172 GLU E CA 1
ATOM 8171 C C . GLU E 1 172 ? 64.824 7.242 242.418 1.00 68.80 172 GLU E C 1
ATOM 8172 O O . GLU E 1 172 ? 65.670 6.342 242.252 1.00 67.79 172 GLU E O 1
ATOM 8178 N N . CYS E 1 173 ? 64.585 8.234 241.556 1.00 64.52 173 CYS E N 1
ATOM 8179 C CA . CYS E 1 173 ? 65.160 8.326 240.192 1.00 65.00 173 CYS E CA 1
ATOM 8180 C C . CYS E 1 173 ? 66.682 8.451 240.255 1.00 62.68 173 CYS E C 1
ATOM 8181 O O . CYS E 1 173 ? 67.353 7.832 239.408 1.00 63.49 173 CYS E O 1
ATOM 8184 N N . LEU E 1 174 ? 67.195 9.225 241.211 1.00 62.73 174 LEU E N 1
ATOM 8185 C CA . LEU E 1 174 ? 68.655 9.475 241.381 1.00 60.31 174 LEU E CA 1
ATOM 8186 C C . LEU E 1 174 ? 69.270 8.417 242.309 1.00 57.61 174 LEU E C 1
ATOM 8187 O O . LEU E 1 174 ? 70.442 8.566 242.657 1.00 56.88 174 LEU E O 1
ATOM 8192 N N . GLY E 1 175 ? 68.501 7.400 242.707 1.00 56.38 175 GLY E N 1
ATOM 8193 C CA . GLY E 1 175 ? 68.997 6.227 243.451 1.00 58.93 175 GLY E CA 1
ATOM 8194 C C . GLY E 1 175 ? 69.106 6.494 244.945 1.00 59.00 175 GLY E C 1
ATOM 8195 O O . GLY E 1 175 ? 69.950 5.867 245.606 1.00 53.43 175 GLY E O 1
ATOM 8196 N N . PHE E 1 176 ? 68.266 7.380 245.469 1.00 60.12 176 PHE E N 1
ATOM 8197 C CA . PHE E 1 176 ? 68.167 7.661 246.919 1.00 60.11 176 PHE E CA 1
ATOM 8198 C C . PHE E 1 176 ? 67.516 6.472 247.625 1.00 64.12 176 PHE E C 1
ATOM 8199 O O . PHE E 1 176 ? 66.556 5.881 247.094 1.00 67.53 176 PHE E O 1
ATOM 8207 N N . ILE E 1 177 ? 68.038 6.159 248.810 1.00 67.88 177 ILE E N 1
ATOM 8208 C CA . ILE E 1 177 ? 67.529 5.123 249.752 1.00 66.59 177 ILE E CA 1
ATOM 8209 C C . ILE E 1 177 ? 66.556 5.784 250.739 1.00 63.06 177 ILE E C 1
ATOM 8210 O O . ILE E 1 177 ? 66.809 6.932 251.144 1.00 60.87 177 ILE E O 1
ATOM 8215 N N . THR E 1 178 ? 65.482 5.086 251.114 1.00 61.44 178 THR E N 1
ATOM 8216 C CA . THR E 1 178 ? 64.597 5.474 252.246 1.00 58.66 178 THR E CA 1
ATOM 8217 C C . THR E 1 178 ? 65.256 5.024 253.554 1.00 60.90 178 THR E C 1
ATOM 8218 O O . THR E 1 178 ? 65.490 3.799 253.722 1.00 58.48 178 THR E O 1
ATOM 8222 N N . GLU E 1 179 ? 65.550 5.998 254.421 1.00 64.72 179 GLU E N 1
ATOM 8223 C CA . GLU E 1 179 ? 66.128 5.819 255.779 1.00 64.76 179 GLU E CA 1
ATOM 8224 C C . GLU E 1 179 ? 65.007 5.493 256.770 1.00 64.98 179 GLU E C 1
ATOM 8225 O O . GLU E 1 179 ? 65.127 4.484 257.475 1.00 69.98 179 GLU E O 1
ATOM 8231 N N . LYS E 1 180 ? 63.978 6.343 256.820 1.00 66.24 180 LYS E N 1
ATOM 8232 C CA . LYS E 1 180 ? 62.771 6.165 257.665 1.00 69.67 180 LYS E CA 1
ATOM 8233 C C . LYS E 1 180 ? 61.514 6.402 256.827 1.00 68.20 180 LYS E C 1
ATOM 8234 O O . LYS E 1 180 ? 61.418 7.450 256.186 1.00 61.68 180 LYS E O 1
ATOM 8240 N N . CYS E 1 181 ? 60.568 5.470 256.871 1.00 73.80 181 CYS E N 1
ATOM 8241 C CA . CYS E 1 181 ? 59.204 5.658 256.322 1.00 77.77 181 CYS E CA 1
ATOM 8242 C C . CYS E 1 181 ? 58.216 5.786 257.483 1.00 75.96 181 CYS E C 1
ATOM 8243 O O . CYS E 1 181 ? 58.278 4.932 258.402 1.00 74.78 181 CYS E O 1
ATOM 8246 N N . VAL E 1 182 ? 57.370 6.827 257.442 1.00 72.32 182 VAL E N 1
ATOM 8247 C CA . VAL E 1 182 ? 56.355 7.154 258.486 1.00 71.07 182 VAL E CA 1
ATOM 8248 C C . VAL E 1 182 ? 55.061 7.622 257.816 1.00 69.41 182 VAL E C 1
ATOM 8249 O O . VAL E 1 182 ? 55.109 8.575 257.018 1.00 64.00 182 VAL E O 1
ATOM 8253 N N . THR E 1 183 ? 53.945 7.006 258.215 1.00 73.16 183 THR E N 1
ATOM 8254 C CA . THR E 1 183 ? 52.564 7.267 257.727 1.00 68.23 183 THR E CA 1
ATOM 8255 C C . THR E 1 183 ? 51.946 8.451 258.488 1.00 65.77 183 THR E C 1
ATOM 8256 O O . THR E 1 183 ? 51.891 8.387 259.724 1.00 68.12 183 THR E O 1
ATOM 8260 N N . TYR E 1 184 ? 51.472 9.475 257.778 1.00 62.96 184 TYR E N 1
ATOM 8261 C CA . TYR E 1 184 ? 50.857 10.694 258.365 1.00 68.36 184 TYR E CA 1
ATOM 8262 C C . TYR E 1 184 ? 49.646 10.339 259.236 1.00 74.74 184 TYR E C 1
ATOM 8263 O O . TYR E 1 184 ? 49.376 11.058 260.239 1.00 83.44 184 TYR E O 1
ATOM 8272 N N . GLY E 1 185 ? 48.930 9.279 258.853 1.00 77.08 185 GLY E N 1
ATOM 8273 C CA . GLY E 1 185 ? 47.707 8.798 259.520 1.00 74.25 185 GLY E CA 1
ATOM 8274 C C . GLY E 1 185 ? 47.954 8.433 260.968 1.00 75.52 185 GLY E C 1
ATOM 8275 O O . GLY E 1 185 ? 47.072 8.717 261.791 1.00 76.52 185 GLY E O 1
ATOM 8276 N N . ASP E 1 186 ? 49.128 7.863 261.262 1.00 80.12 186 ASP E N 1
ATOM 8277 C CA . ASP E 1 186 ? 49.512 7.268 262.575 1.00 90.92 186 ASP E CA 1
ATOM 8278 C C . ASP E 1 186 ? 49.359 8.256 263.738 1.00 93.00 186 ASP E C 1
ATOM 8279 O O . ASP E 1 186 ? 49.347 7.783 264.890 1.00 96.83 186 ASP E O 1
ATOM 8284 N N . PHE E 1 187 ? 49.287 9.564 263.471 1.00 93.15 187 PHE E N 1
ATOM 8285 C CA . PHE E 1 187 ? 49.309 10.630 264.508 1.00 86.97 187 PHE E CA 1
ATOM 8286 C C . PHE E 1 187 ? 47.905 11.203 264.719 1.00 88.24 187 PHE E C 1
ATOM 8287 O O . PHE E 1 187 ? 47.330 11.807 263.778 1.00 91.00 187 PHE E O 1
ATOM 8295 N N . LYS E 1 188 ? 47.397 11.019 265.944 1.00 90.00 188 LYS E N 1
ATOM 8296 C CA . LYS E 1 188 ? 46.031 11.393 266.393 1.00 93.06 188 LYS E CA 1
ATOM 8297 C C . LYS E 1 188 ? 46.147 12.132 267.733 1.00 92.22 188 LYS E C 1
ATOM 8298 O O . LYS E 1 188 ? 46.975 11.724 268.559 1.00 90.78 188 LYS E O 1
ATOM 8304 N N . ASP E 1 189 ? 45.370 13.203 267.916 1.00 96.46 189 ASP E N 1
ATOM 8305 C CA . ASP E 1 189 ? 45.415 14.074 269.122 1.00 98.43 189 ASP E CA 1
ATOM 8306 C C . ASP E 1 189 ? 44.685 13.372 270.276 1.00 98.32 189 ASP E C 1
ATOM 8307 O O . ASP E 1 189 ? 44.299 12.199 270.103 1.00 95.72 189 ASP E O 1
ATOM 8312 N N . GLU E 1 190 ? 44.541 14.076 271.407 1.00 103.20 190 GLU E N 1
ATOM 8313 C CA . GLU E 1 190 ? 43.846 13.663 272.663 1.00 102.85 190 GLU E CA 1
ATOM 8314 C C . GLU E 1 190 ? 42.515 12.947 272.358 1.00 106.68 190 GLU E C 1
ATOM 8315 O O . GLU E 1 190 ? 42.236 11.931 273.027 1.00 103.91 190 GLU E O 1
ATOM 8321 N N . ASN E 1 191 ? 41.734 13.431 271.381 1.00 112.45 191 ASN E N 1
ATOM 8322 C CA . ASN E 1 191 ? 40.429 12.833 270.965 1.00 110.36 191 ASN E CA 1
ATOM 8323 C C . ASN E 1 191 ? 40.669 11.501 270.243 1.00 103.49 191 ASN E C 1
ATOM 8324 O O . ASN E 1 191 ? 39.916 10.547 270.496 1.00 98.35 191 ASN E O 1
ATOM 8329 N N . GLY E 1 192 ? 41.664 11.470 269.349 1.00 99.86 192 GLY E N 1
ATOM 8330 C CA . GLY E 1 192 ? 41.872 10.404 268.352 1.00 98.40 192 GLY E CA 1
ATOM 8331 C C . GLY E 1 192 ? 41.606 10.886 266.930 1.00 100.22 192 GLY E C 1
ATOM 8332 O O . GLY E 1 192 ? 41.520 10.023 266.032 1.00 98.87 192 GLY E O 1
ATOM 8333 N N . ARG E 1 193 ? 41.484 12.205 266.712 1.00 97.61 193 ARG E N 1
ATOM 8334 C CA . ARG E 1 193 ? 41.312 12.794 265.355 1.00 95.78 193 ARG E CA 1
ATOM 8335 C C . ARG E 1 193 ? 42.709 12.943 264.722 1.00 95.58 193 ARG E C 1
ATOM 8336 O O . ARG E 1 193 ? 43.639 13.343 265.434 1.00 97.32 193 ARG E O 1
ATOM 8344 N N . LYS E 1 194 ? 42.852 12.552 263.449 1.00 91.46 194 LYS E N 1
ATOM 8345 C CA . LYS E 1 194 ? 44.103 12.657 262.649 1.00 88.05 194 LYS E CA 1
ATOM 8346 C C . LYS E 1 194 ? 44.654 14.083 262.749 1.00 88.73 194 LYS E C 1
ATOM 8347 O O . LYS E 1 194 ? 43.868 15.025 262.522 1.00 90.06 194 LYS E O 1
ATOM 8353 N N . ILE E 1 195 ? 45.953 14.222 263.047 1.00 87.59 195 ILE E N 1
ATOM 8354 C CA . ILE E 1 195 ? 46.679 15.524 263.195 1.00 91.13 195 ILE E CA 1
ATOM 8355 C C . ILE E 1 195 ? 47.107 16.011 261.811 1.00 93.66 195 ILE E C 1
ATOM 8356 O O . ILE E 1 195 ? 47.105 17.236 261.572 1.00 86.58 195 ILE E O 1
ATOM 8361 N N . TYR E 1 196 ? 47.578 15.073 260.989 1.00 96.53 196 TYR E N 1
ATOM 8362 C CA . TYR E 1 196 ? 47.964 15.284 259.575 1.00 92.11 196 TYR E CA 1
ATOM 8363 C C . TYR E 1 196 ? 46.935 14.576 258.710 1.00 94.77 196 TYR E C 1
ATOM 8364 O O . TYR E 1 196 ? 47.151 13.405 258.319 1.00 85.16 196 TYR E O 1
ATOM 8373 N N . ASP E 1 197 ? 45.818 15.261 258.490 1.00 101.41 197 ASP E N 1
ATOM 8374 C CA . ASP E 1 197 ? 44.760 14.831 257.548 1.00 107.98 197 ASP E CA 1
ATOM 8375 C C . ASP E 1 197 ? 45.244 15.172 256.139 1.00 105.10 197 ASP E C 1
ATOM 8376 O O . ASP E 1 197 ? 44.733 16.147 255.566 1.00 110.98 197 ASP E O 1
ATOM 8381 N N . THR E 1 198 ? 46.232 14.427 255.634 1.00 100.72 198 THR E N 1
ATOM 8382 C CA . THR E 1 198 ? 46.849 14.638 254.296 1.00 99.42 198 THR E CA 1
ATOM 8383 C C . THR E 1 198 ? 45.910 14.093 253.218 1.00 102.68 198 THR E C 1
ATOM 8384 O O . THR E 1 198 ? 45.294 13.034 253.453 1.00 105.24 198 THR E O 1
ATOM 8388 N N . LYS E 1 199 ? 45.798 14.796 252.090 1.00 100.80 199 LYS E N 1
ATOM 8389 C CA . LYS E 1 199 ? 45.024 14.322 250.916 1.00 102.21 199 LYS E CA 1
ATOM 8390 C C . LYS E 1 199 ? 45.947 13.442 250.066 1.00 92.40 199 LYS E C 1
ATOM 8391 O O . LYS E 1 199 ? 47.123 13.825 249.872 1.00 87.56 199 LYS E O 1
ATOM 8397 N N . SER E 1 200 ? 45.442 12.280 249.637 1.00 85.08 200 SER E N 1
ATOM 8398 C CA . SER E 1 200 ? 46.153 11.320 248.755 1.00 79.87 200 SER E CA 1
ATOM 8399 C C . SER E 1 200 ? 46.631 12.069 247.515 1.00 78.80 200 SER E C 1
ATOM 8400 O O . SER E 1 200 ? 45.974 13.018 247.087 1.00 76.89 200 SER E O 1
ATOM 8403 N N . PRO E 1 201 ? 47.771 11.672 246.893 1.00 75.04 201 PRO E N 1
ATOM 8404 C CA . PRO E 1 201 ? 48.426 10.389 247.160 1.00 73.09 201 PRO E CA 1
ATOM 8405 C C . PRO E 1 201 ? 49.566 10.399 248.193 1.00 71.34 201 PRO E C 1
ATOM 8406 O O . PRO E 1 201 ? 50.312 9.442 248.221 1.00 75.80 201 PRO E O 1
ATOM 8410 N N . HIS E 1 202 ? 49.670 11.453 249.008 1.00 69.88 202 HIS E N 1
ATOM 8411 C CA . HIS E 1 202 ? 50.783 11.676 249.973 1.00 69.49 202 HIS E CA 1
ATOM 8412 C C . HIS E 1 202 ? 50.460 11.011 251.312 1.00 69.44 202 HIS E C 1
ATOM 8413 O O . HIS E 1 202 ? 50.172 11.732 252.276 1.00 63.65 202 HIS E O 1
ATOM 8420 N N . ASP E 1 203 ? 50.530 9.681 251.359 1.00 76.54 203 ASP E N 1
ATOM 8421 C CA . ASP E 1 203 ? 50.059 8.861 252.506 1.00 84.12 203 ASP E CA 1
ATOM 8422 C C . ASP E 1 203 ? 51.202 8.649 253.503 1.00 81.73 203 ASP E C 1
ATOM 8423 O O . ASP E 1 203 ? 50.949 8.022 254.557 1.00 88.20 203 ASP E O 1
ATOM 8428 N N . TYR E 1 204 ? 52.405 9.140 253.198 1.00 74.44 204 TYR E N 1
ATOM 8429 C CA . TYR E 1 204 ? 53.576 9.003 254.096 1.00 73.98 204 TYR E CA 1
ATOM 8430 C C . TYR E 1 204 ? 54.707 9.953 253.705 1.00 68.61 204 TYR E C 1
ATOM 8431 O O . TYR E 1 204 ? 54.777 10.420 252.549 1.00 64.65 204 TYR E O 1
ATOM 8440 N N . TYR E 1 205 ? 55.577 10.201 254.687 1.00 69.04 205 TYR E N 1
ATOM 8441 C CA . TYR E 1 205 ? 56.781 11.068 254.615 1.00 65.24 205 TYR E CA 1
ATOM 8442 C C . TYR E 1 205 ? 58.016 10.176 254.721 1.00 64.39 205 TYR E C 1
ATOM 8443 O O . TYR E 1 205 ? 58.084 9.327 255.648 1.00 64.47 205 TYR E O 1
ATOM 8452 N N . LYS E 1 206 ? 58.935 10.335 253.770 1.00 60.08 206 LYS E N 1
ATOM 8453 C CA . LYS E 1 206 ? 60.200 9.574 253.719 1.00 61.42 206 LYS E CA 1
ATOM 8454 C C . LYS E 1 206 ? 61.368 10.536 253.904 1.00 62.72 206 LYS E C 1
ATOM 8455 O O . LYS E 1 206 ? 61.422 11.546 253.168 1.00 65.58 206 LYS E O 1
ATOM 8461 N N . VAL E 1 207 ? 62.251 10.233 254.858 1.00 59.65 207 VAL E N 1
ATOM 8462 C CA . VAL E 1 207 ? 63.649 10.743 254.870 1.00 55.79 207 VAL E CA 1
ATOM 8463 C C . VAL E 1 207 ? 64.444 9.840 253.924 1.00 52.63 207 VAL E C 1
ATOM 8464 O O . VAL E 1 207 ? 64.315 8.607 254.016 1.00 45.79 207 VAL E O 1
ATOM 8468 N N . MET E 1 208 ? 65.183 10.456 253.006 1.00 54.08 208 MET E N 1
ATOM 8469 C CA . MET E 1 208 ? 65.879 9.769 251.895 1.00 53.53 208 MET E CA 1
ATOM 8470 C C . MET E 1 208 ? 67.276 10.362 251.763 1.00 54.27 208 MET E C 1
ATOM 8471 O O . MET E 1 208 ? 67.472 11.542 252.096 1.00 53.15 208 MET E O 1
ATOM 8476 N N . THR E 1 209 ? 68.194 9.548 251.268 1.00 57.45 209 THR E N 1
ATOM 8477 C CA . THR E 1 209 ? 69.649 9.724 251.421 1.00 58.38 209 THR E CA 1
ATOM 8478 C C . THR E 1 209 ? 70.369 9.158 250.201 1.00 58.08 209 THR E C 1
ATOM 8479 O O . THR E 1 209 ? 69.884 8.175 249.639 1.00 61.35 209 THR E O 1
ATOM 8483 N N . LYS E 1 210 ? 71.494 9.756 249.832 1.00 55.43 210 LYS E N 1
ATOM 8484 C CA . LYS E 1 210 ? 72.445 9.164 248.872 1.00 58.01 210 LYS E CA 1
ATOM 8485 C C . LYS E 1 210 ? 73.854 9.545 249.309 1.00 63.32 210 LYS E C 1
ATOM 8486 O O . LYS E 1 210 ? 74.026 10.649 249.851 1.00 66.55 210 LYS E O 1
ATOM 8492 N N . VAL E 1 211 ? 74.807 8.646 249.077 1.00 67.38 211 VAL E N 1
ATOM 8493 C CA . VAL E 1 211 ? 76.244 8.797 249.442 1.00 67.09 211 VAL E CA 1
ATOM 8494 C C . VAL E 1 211 ? 77.011 9.192 248.171 1.00 69.35 211 VAL E C 1
ATOM 8495 O O . VAL E 1 211 ? 76.897 8.469 247.167 1.00 71.21 211 VAL E O 1
ATOM 8499 N N . VAL E 1 212 ? 77.775 10.286 248.219 1.00 73.30 212 VAL E N 1
ATOM 8500 C CA . VAL E 1 212 ? 78.306 11.016 247.026 1.00 78.86 212 VAL E CA 1
ATOM 8501 C C . VAL E 1 212 ? 79.853 10.992 247.031 1.00 84.98 212 VAL E C 1
ATOM 8502 O O . VAL E 1 212 ? 80.405 10.085 247.677 1.00 93.48 212 VAL E O 1
ATOM 8506 N N . SER E 1 213 ? 80.530 11.939 246.345 1.00 90.26 213 SER E N 1
ATOM 8507 C CA . SER E 1 213 ? 82.005 11.945 246.096 1.00 87.23 213 SER E CA 1
ATOM 8508 C C . SER E 1 213 ? 82.685 13.270 246.517 1.00 90.07 213 SER E C 1
ATOM 8509 O O . SER E 1 213 ? 82.481 13.853 247.565 1.00 84.71 213 SER E O 1
ATOM 8512 N N . MET F 1 1 ? 124.885 -18.961 229.653 1.00 103.43 1 MET G N 1
ATOM 8513 C CA . MET F 1 1 ? 124.699 -18.685 231.116 1.00 106.98 1 MET G CA 1
ATOM 8514 C C . MET F 1 1 ? 123.213 -18.729 231.498 1.00 104.15 1 MET G C 1
ATOM 8515 O O . MET F 1 1 ? 122.470 -17.828 231.075 1.00 104.72 1 MET G O 1
ATOM 8520 N N . GLU F 1 2 ? 122.814 -19.718 232.306 1.00 101.64 2 GLU G N 1
ATOM 8521 C CA . GLU F 1 2 ? 121.397 -19.969 232.690 1.00 107.68 2 GLU G CA 1
ATOM 8522 C C . GLU F 1 2 ? 121.226 -19.800 234.210 1.00 101.58 2 GLU G C 1
ATOM 8523 O O . GLU F 1 2 ? 121.931 -20.488 234.979 1.00 96.39 2 GLU G O 1
ATOM 8529 N N . TYR F 1 3 ? 120.304 -18.925 234.619 1.00 93.08 3 TYR G N 1
ATOM 8530 C CA . TYR F 1 3 ? 120.044 -18.549 236.032 1.00 90.22 3 TYR G CA 1
ATOM 8531 C C . TYR F 1 3 ? 118.716 -19.153 236.493 1.00 83.86 3 TYR G C 1
ATOM 8532 O O . TYR F 1 3 ? 117.678 -18.753 235.955 1.00 87.28 3 TYR G O 1
ATOM 8541 N N . GLY F 1 4 ? 118.748 -20.057 237.476 1.00 80.87 4 GLY G N 1
ATOM 8542 C CA . GLY F 1 4 ? 117.543 -20.728 238.007 1.00 81.97 4 GLY G CA 1
ATOM 8543 C C . GLY F 1 4 ? 117.668 -21.068 239.492 1.00 85.85 4 GLY G C 1
ATOM 8544 O O . GLY F 1 4 ? 118.729 -20.883 240.085 1.00 90.03 4 GLY G O 1
ATOM 8545 N N . PRO F 1 5 ? 116.579 -21.562 240.135 1.00 87.45 5 PRO G N 1
ATOM 8546 C CA . PRO F 1 5 ? 116.634 -22.069 241.511 1.00 83.01 5 PRO G CA 1
ATOM 8547 C C . PRO F 1 5 ? 117.655 -23.194 241.747 1.00 85.12 5 PRO G C 1
ATOM 8548 O O . PRO F 1 5 ? 118.180 -23.737 240.787 1.00 84.64 5 PRO G O 1
ATOM 8552 N N . ILE F 1 6 ? 117.879 -23.542 243.018 1.00 90.33 6 ILE G N 1
ATOM 8553 C CA . ILE F 1 6 ? 118.869 -24.573 243.457 1.00 101.30 6 ILE G CA 1
ATOM 8554 C C . ILE F 1 6 ? 118.131 -25.759 244.076 1.00 112.90 6 ILE G C 1
ATOM 8555 O O . ILE F 1 6 ? 117.734 -25.694 245.242 1.00 116.90 6 ILE G O 1
ATOM 8560 N N . PRO F 1 7 ? 117.958 -26.890 243.346 1.00 117.63 7 PRO G N 1
ATOM 8561 C CA . PRO F 1 7 ? 117.302 -28.067 243.914 1.00 112.25 7 PRO G CA 1
ATOM 8562 C C . PRO F 1 7 ? 118.157 -28.696 245.025 1.00 107.11 7 PRO G C 1
ATOM 8563 O O . PRO F 1 7 ? 119.376 -28.654 244.935 1.00 102.37 7 PRO G O 1
ATOM 8567 N N . SER F 1 8 ? 117.485 -29.235 246.043 1.00 103.71 8 SER G N 1
ATOM 8568 C CA . SER F 1 8 ? 118.063 -29.983 247.192 1.00 104.38 8 SER G CA 1
ATOM 8569 C C . SER F 1 8 ? 119.208 -30.896 246.728 1.00 105.57 8 SER G C 1
ATOM 8570 O O . SER F 1 8 ? 120.226 -30.997 247.465 1.00 97.41 8 SER G O 1
ATOM 8573 N N . SER F 1 9 ? 119.034 -31.533 245.561 1.00 105.39 9 SER G N 1
ATOM 8574 C CA . SER F 1 9 ? 120.008 -32.446 244.904 1.00 105.56 9 SER G CA 1
ATOM 8575 C C . SER F 1 9 ? 121.390 -31.794 244.839 1.00 108.41 9 SER G C 1
ATOM 8576 O O . SER F 1 9 ? 122.390 -32.482 245.093 1.00 113.28 9 SER G O 1
ATOM 8579 N N . LYS F 1 10 ? 121.431 -30.505 244.519 1.00 108.14 10 LYS G N 1
ATOM 8580 C CA . LYS F 1 10 ? 122.655 -29.828 244.041 1.00 107.55 10 LYS G CA 1
ATOM 8581 C C . LYS F 1 10 ? 123.267 -28.980 245.152 1.00 103.50 10 LYS G C 1
ATOM 8582 O O . LYS F 1 10 ? 123.764 -27.900 244.830 1.00 105.22 10 LYS G O 1
ATOM 8588 N N . PHE F 1 11 ? 123.263 -29.467 246.395 1.00 97.90 11 PHE G N 1
ATOM 8589 C CA . PHE F 1 11 ? 123.685 -28.688 247.588 1.00 99.66 11 PHE G CA 1
ATOM 8590 C C . PHE F 1 11 ? 125.176 -28.921 247.881 1.00 98.87 11 PHE G C 1
ATOM 8591 O O . PHE F 1 11 ? 125.845 -27.953 248.271 1.00 96.00 11 PHE G O 1
ATOM 8599 N N . THR F 1 12 ? 125.687 -30.143 247.705 1.00 102.30 12 THR G N 1
ATOM 8600 C CA . THR F 1 12 ? 127.133 -30.464 247.873 1.00 106.87 12 THR G CA 1
ATOM 8601 C C . THR F 1 12 ? 127.872 -30.134 246.576 1.00 110.34 12 THR G C 1
ATOM 8602 O O . THR F 1 12 ? 129.110 -29.945 246.624 1.00 115.41 12 THR G O 1
ATOM 8606 N N . ASP F 1 13 ? 127.138 -30.099 245.463 1.00 108.03 13 ASP G N 1
ATOM 8607 C CA . ASP F 1 13 ? 127.569 -29.431 244.209 1.00 106.85 13 ASP G CA 1
ATOM 8608 C C . ASP F 1 13 ? 128.048 -28.025 244.572 1.00 100.53 13 ASP G C 1
ATOM 8609 O O . ASP F 1 13 ? 129.164 -27.656 244.160 1.00 99.19 13 ASP G O 1
ATOM 8614 N N . VAL F 1 14 ? 127.232 -27.311 245.355 1.00 92.81 14 VAL G N 1
ATOM 8615 C CA . VAL F 1 14 ? 127.416 -25.881 245.744 1.00 94.52 14 VAL G CA 1
ATOM 8616 C C . VAL F 1 14 ? 128.550 -25.762 246.768 1.00 97.91 14 VAL G C 1
ATOM 8617 O O . VAL F 1 14 ? 129.348 -24.821 246.640 1.00 102.66 14 VAL G O 1
ATOM 8621 N N . ILE F 1 15 ? 128.598 -26.643 247.768 1.00 96.44 15 ILE G N 1
ATOM 8622 C CA . ILE F 1 15 ? 129.624 -26.582 248.849 1.00 97.00 15 ILE G CA 1
ATOM 8623 C C . ILE F 1 15 ? 130.999 -26.801 248.215 1.00 99.80 15 ILE G C 1
ATOM 8624 O O . ILE F 1 15 ? 131.922 -26.017 248.519 1.00 95.05 15 ILE G O 1
ATOM 8629 N N . HIS F 1 16 ? 131.119 -27.814 247.354 1.00 106.00 16 HIS G N 1
ATOM 8630 C CA . HIS F 1 16 ? 132.380 -28.153 246.644 1.00 115.90 16 HIS G CA 1
ATOM 8631 C C . HIS F 1 16 ? 132.760 -27.008 245.698 1.00 114.65 16 HIS G C 1
ATOM 8632 O O . HIS F 1 16 ? 133.967 -26.858 245.407 1.00 117.66 16 HIS G O 1
ATOM 8639 N N . HIS F 1 17 ? 131.772 -26.244 245.224 1.00 107.61 17 HIS G N 1
ATOM 8640 C CA . HIS F 1 17 ? 131.995 -24.948 244.531 1.00 103.80 17 HIS G CA 1
ATOM 8641 C C . HIS F 1 17 ? 132.587 -23.956 245.529 1.00 103.26 17 HIS G C 1
ATOM 8642 O O . HIS F 1 17 ? 133.659 -23.418 245.247 1.00 109.80 17 HIS G O 1
ATOM 8649 N N . LEU F 1 18 ? 131.906 -23.736 246.654 1.00 104.25 18 LEU G N 1
ATOM 8650 C CA . LEU F 1 18 ? 132.294 -22.704 247.651 1.00 109.18 18 LEU G CA 1
ATOM 8651 C C . LEU F 1 18 ? 133.691 -23.019 248.185 1.00 110.03 18 LEU G C 1
ATOM 8652 O O . LEU F 1 18 ? 134.488 -22.075 248.318 1.00 100.77 18 LEU G O 1
ATOM 8657 N N . ARG F 1 19 ? 133.967 -24.294 248.478 1.00 114.13 19 ARG G N 1
ATOM 8658 C CA . ARG F 1 19 ? 135.287 -24.747 248.987 1.00 115.69 19 ARG G CA 1
ATOM 8659 C C . ARG F 1 19 ? 136.371 -24.282 248.005 1.00 113.68 19 ARG G C 1
ATOM 8660 O O . ARG F 1 19 ? 137.375 -23.716 248.471 1.00 111.11 19 ARG G O 1
ATOM 8668 N N . HIS F 1 20 ? 136.149 -24.451 246.697 1.00 109.86 20 HIS G N 1
ATOM 8669 C CA . HIS F 1 20 ? 137.179 -24.240 245.642 1.00 111.26 20 HIS G CA 1
ATOM 8670 C C . HIS F 1 20 ? 137.324 -22.749 245.278 1.00 104.29 20 HIS G C 1
ATOM 8671 O O . HIS F 1 20 ? 138.321 -22.434 244.603 1.00 105.99 20 HIS G O 1
ATOM 8678 N N . ASN F 1 21 ? 136.412 -21.862 245.714 1.00 101.02 21 ASN G N 1
ATOM 8679 C CA . ASN F 1 21 ? 136.375 -20.430 245.282 1.00 93.67 21 ASN G CA 1
ATOM 8680 C C . ASN F 1 21 ? 136.293 -19.445 246.458 1.00 91.60 21 ASN G C 1
ATOM 8681 O O . ASN F 1 21 ? 137.106 -18.536 246.482 1.00 90.19 21 ASN G O 1
ATOM 8686 N N . PHE F 1 22 ? 135.328 -19.573 247.371 1.00 91.03 22 PHE G N 1
ATOM 8687 C CA . PHE F 1 22 ? 134.924 -18.472 248.294 1.00 90.31 22 PHE G CA 1
ATOM 8688 C C . PHE F 1 22 ? 136.030 -18.107 249.291 1.00 86.86 22 PHE G C 1
ATOM 8689 O O . PHE F 1 22 ? 136.064 -16.972 249.762 1.00 90.68 22 PHE G O 1
ATOM 8697 N N . PRO F 1 23 ? 136.957 -19.016 249.678 1.00 82.92 23 PRO G N 1
ATOM 8698 C CA . PRO F 1 23 ? 138.067 -18.649 250.563 1.00 83.84 23 PRO G CA 1
ATOM 8699 C C . PRO F 1 23 ? 138.843 -17.356 250.257 1.00 84.61 23 PRO G C 1
ATOM 8700 O O . PRO F 1 23 ? 139.441 -16.837 251.179 1.00 85.03 23 PRO G O 1
ATOM 8704 N N . ASP F 1 24 ? 138.832 -16.852 249.011 1.00 85.81 24 ASP G N 1
ATOM 8705 C CA . ASP F 1 24 ? 139.554 -15.590 248.659 1.00 84.39 24 ASP G CA 1
ATOM 8706 C C . ASP F 1 24 ? 138.663 -14.373 248.967 1.00 80.82 24 ASP G C 1
ATOM 8707 O O . ASP F 1 24 ? 139.034 -13.242 248.597 1.00 78.29 24 ASP G O 1
ATOM 8712 N N . GLU F 1 25 ? 137.541 -14.585 249.642 1.00 79.02 25 GLU G N 1
ATOM 8713 C CA . GLU F 1 25 ? 136.744 -13.485 250.229 1.00 77.57 25 GLU G CA 1
ATOM 8714 C C . GLU F 1 25 ? 137.694 -12.611 251.056 1.00 73.28 25 GLU G C 1
ATOM 8715 O O . GLU F 1 25 ? 138.488 -13.115 251.845 1.00 70.55 25 GLU G O 1
ATOM 8721 N N . PRO F 1 26 ? 137.683 -11.277 250.843 1.00 74.19 26 PRO G N 1
ATOM 8722 C CA . PRO F 1 26 ? 138.641 -10.358 251.470 1.00 74.62 26 PRO G CA 1
ATOM 8723 C C . PRO F 1 26 ? 138.729 -10.303 253.006 1.00 72.67 26 PRO G C 1
ATOM 8724 O O . PRO F 1 26 ? 139.813 -10.045 253.509 1.00 70.85 26 PRO G O 1
ATOM 8728 N N . LEU F 1 27 ? 137.612 -10.461 253.716 1.00 73.25 27 LEU G N 1
ATOM 8729 C CA . LEU F 1 27 ? 137.616 -10.534 255.201 1.00 74.53 27 LEU G CA 1
ATOM 8730 C C . LEU F 1 27 ? 138.195 -11.886 255.620 1.00 71.69 27 LEU G C 1
ATOM 8731 O O . LEU F 1 27 ? 139.182 -11.894 256.385 1.00 72.17 27 LEU G O 1
ATOM 8736 N N . ASN F 1 28 ? 137.608 -12.975 255.111 1.00 68.96 28 ASN G N 1
ATOM 8737 C CA . ASN F 1 28 ? 138.116 -14.364 255.265 1.00 68.81 28 ASN G CA 1
ATOM 8738 C C . ASN F 1 28 ? 139.638 -14.355 255.159 1.00 66.64 28 ASN G C 1
ATOM 8739 O O . ASN F 1 28 ? 140.273 -14.956 256.025 1.00 65.97 28 ASN G O 1
ATOM 8744 N N . ALA F 1 29 ? 140.164 -13.704 254.113 1.00 67.82 29 ALA G N 1
ATOM 8745 C CA . ALA F 1 29 ? 141.601 -13.611 253.762 1.00 66.73 29 ALA G CA 1
ATOM 8746 C C . ALA F 1 29 ? 142.387 -12.962 254.901 1.00 66.56 29 ALA G C 1
ATOM 8747 O O . ALA F 1 29 ? 143.400 -13.547 255.311 1.00 70.47 29 ALA G O 1
ATOM 8749 N N . SER F 1 30 ? 141.930 -11.812 255.401 1.00 66.25 30 SER G N 1
ATOM 8750 C CA . SER F 1 30 ? 142.684 -10.959 256.357 1.00 69.33 30 SER G CA 1
ATOM 8751 C C . SER F 1 30 ? 142.786 -11.620 257.741 1.00 72.01 30 SER G C 1
ATOM 8752 O O . SER F 1 30 ? 143.481 -11.033 258.598 1.00 69.50 30 SER G O 1
ATOM 8755 N N . VAL F 1 31 ? 142.108 -12.759 257.964 1.00 75.29 31 VAL G N 1
ATOM 8756 C CA . VAL F 1 31 ? 142.191 -13.567 259.226 1.00 79.68 31 VAL G CA 1
ATOM 8757 C C . VAL F 1 31 ? 142.476 -15.040 258.889 1.00 81.74 31 VAL G C 1
ATOM 8758 O O . VAL F 1 31 ? 143.030 -15.746 259.759 1.00 88.60 31 VAL G O 1
ATOM 8762 N N . GLY F 1 32 ? 142.077 -15.496 257.701 1.00 81.56 32 GLY G N 1
ATOM 8763 C CA . GLY F 1 32 ? 142.461 -16.801 257.134 1.00 83.41 32 GLY G CA 1
ATOM 8764 C C . GLY F 1 32 ? 141.747 -17.944 257.819 1.00 86.20 32 GLY G C 1
ATOM 8765 O O . GLY F 1 32 ? 142.430 -18.783 258.395 1.00 98.94 32 GLY G O 1
ATOM 8766 N N . LEU F 1 33 ? 140.419 -17.995 257.739 1.00 87.80 33 LEU G N 1
ATOM 8767 C CA . LEU F 1 33 ? 139.609 -19.064 258.387 1.00 88.61 33 LEU G CA 1
ATOM 8768 C C . LEU F 1 33 ? 139.569 -20.312 257.498 1.00 89.98 33 LEU G C 1
ATOM 8769 O O . LEU F 1 33 ? 139.777 -21.402 258.037 1.00 92.02 33 LEU G O 1
ATOM 8774 N N . CYS F 1 34 ? 139.304 -20.154 256.198 1.00 97.17 34 CYS G N 1
ATOM 8775 C CA . CYS F 1 34 ? 139.049 -21.262 255.232 1.00 103.19 34 CYS G CA 1
ATOM 8776 C C . CYS F 1 34 ? 140.041 -21.178 254.069 1.00 105.15 34 CYS G C 1
ATOM 8777 O O . CYS F 1 34 ? 140.604 -20.089 253.861 1.00 107.84 34 CYS G O 1
ATOM 8780 N N . VAL F 1 35 ? 140.233 -22.282 253.338 1.00 102.82 35 VAL G N 1
ATOM 8781 C CA . VAL F 1 35 ? 141.312 -22.440 252.315 1.00 101.69 35 VAL G CA 1
ATOM 8782 C C . VAL F 1 35 ? 140.843 -23.430 251.235 1.00 104.21 35 VAL G C 1
ATOM 8783 O O . VAL F 1 35 ? 140.059 -24.333 251.582 1.00 105.00 35 VAL G O 1
ATOM 8787 N N . HIS F 1 36 ? 141.311 -23.258 249.986 1.00 106.35 36 HIS G N 1
ATOM 8788 C CA . HIS F 1 36 ? 140.841 -23.962 248.752 1.00 114.97 36 HIS G CA 1
ATOM 8789 C C . HIS F 1 36 ? 140.671 -25.464 249.030 1.00 119.83 36 HIS G C 1
ATOM 8790 O O . HIS F 1 36 ? 141.473 -26.018 249.812 1.00 117.89 36 HIS G O 1
ATOM 8797 N N . GLY F 1 37 ? 139.636 -26.077 248.435 1.00 131.58 37 GLY G N 1
ATOM 8798 C CA . GLY F 1 37 ? 139.453 -27.539 248.299 1.00 139.02 37 GLY G CA 1
ATOM 8799 C C . GLY F 1 37 ? 139.065 -28.221 249.598 1.00 143.75 37 GLY G C 1
ATOM 8800 O O . GLY F 1 37 ? 138.107 -29.045 249.574 1.00 131.19 37 GLY G O 1
ATOM 8801 N N . LYS F 1 38 ? 139.790 -27.930 250.684 1.00 151.41 38 LYS G N 1
ATOM 8802 C CA . LYS F 1 38 ? 139.527 -28.535 252.014 1.00 150.56 38 LYS G CA 1
ATOM 8803 C C . LYS F 1 38 ? 138.333 -27.840 252.646 1.00 145.31 38 LYS G C 1
ATOM 8804 O O . LYS F 1 38 ? 138.147 -26.634 252.495 1.00 137.77 38 LYS G O 1
ATOM 8810 N N . PRO F 1 39 ? 137.491 -28.610 253.364 1.00 141.20 39 PRO G N 1
ATOM 8811 C CA . PRO F 1 39 ? 136.268 -28.070 253.943 1.00 136.10 39 PRO G CA 1
ATOM 8812 C C . PRO F 1 39 ? 136.542 -27.034 255.043 1.00 132.52 39 PRO G C 1
ATOM 8813 O O . PRO F 1 39 ? 137.634 -26.983 255.579 1.00 125.32 39 PRO G O 1
ATOM 8817 N N . CYS F 1 40 ? 135.536 -26.199 255.294 1.00 132.19 40 CYS G N 1
ATOM 8818 C CA . CYS F 1 40 ? 135.451 -25.210 256.396 1.00 128.18 40 CYS G C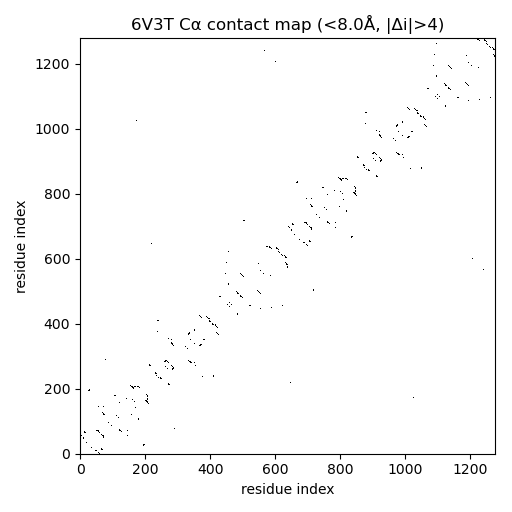A 1
ATOM 8819 C C . CYS F 1 40 ? 134.085 -25.394 257.064 1.00 125.99 40 CYS G C 1
ATOM 8820 O O . CYS F 1 40 ? 133.235 -24.517 256.899 1.00 123.57 40 CYS G O 1
ATOM 8823 N N . GLU F 1 41 ? 133.899 -26.515 257.774 1.00 127.46 41 GLU G N 1
ATOM 8824 C CA . GLU F 1 41 ? 132.576 -27.095 258.161 1.00 126.15 41 GLU G CA 1
ATOM 8825 C C . GLU F 1 41 ? 131.803 -26.155 259.099 1.00 121.26 41 GLU G C 1
ATOM 8826 O O . GLU F 1 41 ? 130.626 -26.454 259.383 1.00 118.82 41 GLU G O 1
ATOM 8832 N N . LEU F 1 42 ? 132.439 -25.079 259.572 1.00 117.12 42 LEU G N 1
ATOM 8833 C CA . LEU F 1 42 ? 131.851 -24.070 260.495 1.00 116.33 42 LEU G CA 1
ATOM 8834 C C . LEU F 1 42 ? 130.784 -23.273 259.730 1.00 111.49 42 LEU G C 1
ATOM 8835 O O . LEU F 1 42 ? 129.581 -23.412 260.036 1.00 100.57 42 LEU G O 1
ATOM 8840 N N . LEU F 1 43 ? 131.222 -22.481 258.751 1.00 111.31 43 LEU G N 1
ATOM 8841 C CA . LEU F 1 43 ? 130.341 -21.699 257.851 1.00 109.07 43 LEU G CA 1
ATOM 8842 C C . LEU F 1 43 ? 129.412 -22.640 257.090 1.00 107.67 43 LEU G C 1
ATOM 8843 O O . LEU F 1 43 ? 128.223 -22.318 256.992 1.00 110.46 43 LEU G O 1
ATOM 8848 N N . GLU F 1 44 ? 129.955 -23.739 256.555 1.00 105.11 44 GLU G N 1
ATOM 8849 C CA . GLU F 1 44 ? 129.237 -24.675 255.645 1.00 103.41 44 GLU G CA 1
ATOM 8850 C C . GLU F 1 44 ? 127.894 -25.070 256.275 1.00 105.59 44 GLU G C 1
ATOM 8851 O O . GLU F 1 44 ? 126.975 -25.375 255.507 1.00 102.29 44 GLU G O 1
ATOM 8857 N N . HIS F 1 45 ? 127.775 -25.038 257.610 1.00 107.29 45 HIS G N 1
ATOM 8858 C CA . HIS F 1 45 ? 126.508 -25.309 258.344 1.00 108.07 45 HIS G CA 1
ATOM 8859 C C . HIS F 1 45 ? 125.522 -24.148 258.154 1.00 105.51 45 HIS G C 1
ATOM 8860 O O . HIS F 1 45 ? 124.383 -24.409 257.719 1.00 99.39 45 HIS G O 1
ATOM 8867 N N . HIS F 1 46 ? 125.933 -22.924 258.503 1.00 105.14 46 HIS G N 1
ATOM 8868 C CA . HIS F 1 46 ? 125.168 -21.670 258.262 1.00 101.11 46 HIS G CA 1
ATOM 8869 C C . HIS F 1 46 ? 124.597 -21.695 256.848 1.00 99.29 46 HIS G C 1
ATOM 8870 O O . HIS F 1 46 ? 123.378 -21.513 256.692 1.00 96.17 46 HIS G O 1
ATOM 8877 N N . ASP F 1 47 ? 125.477 -21.918 255.871 1.00 99.11 47 ASP G N 1
ATOM 8878 C CA . ASP F 1 47 ? 125.179 -21.835 254.420 1.00 98.99 47 ASP G CA 1
ATOM 8879 C C . ASP F 1 47 ? 124.110 -22.878 254.087 1.00 98.11 47 ASP G C 1
ATOM 8880 O O . ASP F 1 47 ? 123.234 -22.583 253.252 1.00 101.08 47 ASP G O 1
ATOM 8885 N N . LEU F 1 48 ? 124.179 -24.043 254.738 1.00 94.86 48 LEU G N 1
ATOM 8886 C CA . LEU F 1 48 ? 123.246 -25.184 254.532 1.00 93.29 48 LEU G CA 1
ATOM 8887 C C . LEU F 1 48 ? 121.826 -24.776 254.916 1.00 89.54 48 LEU G C 1
ATOM 8888 O O . LEU F 1 48 ? 120.899 -25.203 254.218 1.00 87.90 48 LEU G O 1
ATOM 8893 N N . GLN F 1 49 ? 121.684 -23.993 255.994 1.00 90.69 49 GLN G N 1
ATOM 8894 C CA . GLN F 1 49 ? 120.389 -23.485 256.533 1.00 90.71 49 GLN G CA 1
ATOM 8895 C C . GLN F 1 49 ? 119.854 -22.357 255.643 1.00 86.27 49 GLN G C 1
ATOM 8896 O O . GLN F 1 49 ? 118.657 -22.396 255.299 1.00 87.03 49 GLN G O 1
ATOM 8902 N N . THR F 1 50 ? 120.708 -21.389 255.294 1.00 81.65 50 THR G N 1
ATOM 8903 C CA . THR F 1 50 ? 120.402 -20.297 254.331 1.00 75.91 50 THR G CA 1
ATOM 8904 C C . THR F 1 50 ? 119.794 -20.907 253.066 1.00 75.42 50 THR G C 1
ATOM 8905 O O . THR F 1 50 ? 118.807 -20.353 252.544 1.00 75.12 50 THR G O 1
ATOM 8909 N N . LEU F 1 51 ? 120.379 -22.004 252.590 1.00 77.77 51 LEU G N 1
ATOM 8910 C CA . LEU F 1 51 ? 119.944 -22.696 251.352 1.00 84.80 51 LEU G CA 1
ATOM 8911 C C . LEU F 1 51 ? 118.539 -23.271 251.556 1.00 87.47 51 LEU G C 1
ATOM 8912 O O . LEU F 1 51 ? 117.756 -23.268 250.588 1.00 85.83 51 LEU G O 1
ATOM 8917 N N . GLU F 1 52 ? 118.225 -23.703 252.780 1.00 86.97 52 GLU G N 1
ATOM 8918 C CA . GLU F 1 52 ? 116.946 -24.377 253.112 1.00 86.96 52 GLU G CA 1
ATOM 8919 C C . GLU F 1 52 ? 115.824 -23.346 253.265 1.00 83.57 52 GLU G C 1
ATOM 8920 O O . GLU F 1 52 ? 114.659 -23.769 253.288 1.00 88.82 52 GLU G O 1
ATOM 8926 N N . ASP F 1 53 ? 116.150 -22.052 253.323 1.00 82.79 53 ASP G N 1
ATOM 8927 C CA . ASP F 1 53 ? 115.161 -20.948 253.173 1.00 83.19 53 ASP G CA 1
ATOM 8928 C C . ASP F 1 53 ? 114.586 -20.996 251.749 1.00 79.74 53 ASP G C 1
ATOM 8929 O O . ASP F 1 53 ? 113.425 -20.571 251.558 1.00 73.53 53 ASP G O 1
ATOM 8934 N N . GLY F 1 54 ? 115.396 -21.471 250.794 1.00 80.94 54 GLY G N 1
ATOM 8935 C CA . GLY F 1 54 ? 115.005 -21.793 249.410 1.00 78.33 54 GLY G CA 1
ATOM 8936 C C . GLY F 1 54 ? 114.856 -20.562 248.536 1.00 79.17 54 GLY G C 1
ATOM 8937 O O . GLY F 1 54 ? 114.079 -20.628 247.589 1.00 84.94 54 GLY G O 1
ATOM 8938 N N . LEU F 1 55 ? 115.572 -19.476 248.822 1.00 84.05 55 LEU G N 1
ATOM 8939 C CA . LEU F 1 55 ? 115.472 -18.212 248.040 1.00 82.74 55 LEU G CA 1
ATOM 8940 C C . LEU F 1 55 ? 116.707 -18.053 247.153 1.00 77.99 55 LEU G C 1
ATOM 8941 O O . LEU F 1 55 ? 116.749 -17.083 246.381 1.00 73.00 55 LEU G O 1
ATOM 8946 N N . SER F 1 56 ? 117.650 -18.989 247.247 1.00 78.71 56 SER G N 1
ATOM 8947 C CA . SER F 1 56 ? 119.037 -18.863 246.727 1.00 82.76 56 SER G CA 1
ATOM 8948 C C . SER F 1 56 ? 119.085 -19.161 245.217 1.00 82.57 56 SER G C 1
ATOM 8949 O O . SER F 1 56 ? 118.315 -20.014 244.756 1.00 86.31 56 SER G O 1
ATOM 8952 N N . ILE F 1 57 ? 119.950 -18.461 244.473 1.00 84.20 57 ILE G N 1
ATOM 8953 C CA . ILE F 1 57 ? 120.054 -18.543 242.983 1.00 85.01 57 ILE G CA 1
ATOM 8954 C C . ILE F 1 57 ? 121.406 -19.150 242.595 1.00 89.22 57 ILE G C 1
ATOM 8955 O O . ILE F 1 57 ? 122.388 -18.950 243.344 1.00 85.39 57 ILE G O 1
ATOM 8960 N N . MET F 1 58 ? 121.450 -19.874 241.468 1.00 96.02 58 MET G N 1
ATOM 8961 C CA . MET F 1 58 ? 122.718 -20.367 240.863 1.00 98.06 58 MET G CA 1
ATOM 8962 C C . MET F 1 58 ? 122.771 -20.007 239.374 1.00 96.08 58 MET G C 1
ATOM 8963 O O . MET F 1 58 ? 121.699 -19.810 238.750 1.00 97.16 58 MET G O 1
ATOM 8968 N N . ALA F 1 59 ? 123.997 -19.884 238.860 1.00 92.42 59 ALA G N 1
ATOM 8969 C CA . ALA F 1 59 ? 124.338 -19.785 237.426 1.00 96.19 59 ALA G CA 1
ATOM 8970 C C . ALA F 1 59 ? 125.095 -21.054 237.015 1.00 102.20 59 ALA G C 1
ATOM 8971 O O . ALA F 1 59 ? 126.102 -21.386 237.677 1.00 100.88 59 ALA G O 1
ATOM 8973 N N . VAL F 1 60 ? 124.613 -21.751 235.981 1.00 108.74 60 VAL G N 1
ATOM 8974 C CA . VAL F 1 60 ? 125.257 -22.980 235.426 1.00 110.86 60 VAL G CA 1
ATOM 8975 C C . VAL F 1 60 ? 125.777 -22.663 234.017 1.00 114.23 60 VAL G C 1
ATOM 8976 O O . VAL F 1 60 ? 125.076 -21.937 233.279 1.00 113.63 60 VAL G O 1
ATOM 8980 N N . GLU F 1 61 ? 126.967 -23.174 233.670 1.00 114.11 61 GLU G N 1
ATOM 8981 C CA . GLU F 1 61 ? 127.577 -23.033 232.317 1.00 111.86 61 GLU G CA 1
ATOM 8982 C C . GLU F 1 61 ? 126.664 -23.762 231.326 1.00 112.55 61 GLU G C 1
ATOM 8983 O O . GLU F 1 61 ? 126.556 -25.005 231.426 1.00 108.30 61 GLU G O 1
ATOM 8989 N N . SER F 1 62 ? 125.989 -23.000 230.455 1.00 112.74 62 SER G N 1
ATOM 8990 C CA . SER F 1 62 ? 124.997 -23.503 229.469 1.00 111.26 62 SER G CA 1
ATOM 8991 C C . SER F 1 62 ? 125.425 -24.905 229.014 1.00 111.69 62 SER G C 1
ATOM 8992 O O . SER F 1 62 ? 124.722 -25.883 229.343 1.00 103.71 62 SER G O 1
ATOM 8995 N N . THR F 1 63 ? 126.584 -24.987 228.355 1.00 115.04 63 THR G N 1
ATOM 8996 C CA . THR F 1 63 ? 127.094 -26.184 227.635 1.00 111.31 63 THR G CA 1
ATOM 8997 C C . THR F 1 63 ? 127.606 -27.216 228.648 1.00 107.92 63 THR G C 1
ATOM 8998 O O . THR F 1 63 ? 127.074 -28.329 228.661 1.00 115.22 63 THR G O 1
ATOM 9002 N N . THR F 1 64 ? 128.581 -26.855 229.482 1.00 101.26 64 THR G N 1
ATOM 9003 C CA . THR F 1 64 ? 129.351 -27.815 230.319 1.00 103.98 64 THR G CA 1
ATOM 9004 C C . THR F 1 64 ? 128.499 -28.311 231.496 1.00 107.48 64 THR G C 1
ATOM 9005 O O . THR F 1 64 ? 128.821 -29.385 232.019 1.00 107.32 64 THR G O 1
ATOM 9009 N N . GLY F 1 65 ? 127.476 -27.556 231.912 1.00 114.80 65 GLY G N 1
ATOM 9010 C CA . GLY F 1 65 ? 126.604 -27.901 233.058 1.00 118.81 65 GLY G CA 1
ATOM 9011 C C . GLY F 1 65 ? 127.282 -27.705 234.416 1.00 121.78 65 GLY G C 1
ATOM 9012 O O . GLY F 1 65 ? 126.679 -28.094 235.439 1.00 114.18 65 GLY G O 1
ATOM 9013 N N . GLU F 1 66 ? 128.478 -27.105 234.447 1.00 128.84 66 GLU G N 1
ATOM 9014 C CA . GLU F 1 66 ? 129.277 -26.885 235.686 1.00 128.64 66 GLU G CA 1
ATOM 9015 C C . GLU F 1 66 ? 128.695 -25.691 236.456 1.00 122.37 66 GLU G C 1
ATOM 9016 O O . GLU F 1 66 ? 128.126 -24.798 235.808 1.00 115.83 66 GLU G O 1
ATOM 9022 N N . ILE F 1 67 ? 128.847 -25.678 237.785 1.00 120.62 67 ILE G N 1
ATOM 9023 C CA . ILE F 1 67 ? 128.300 -24.619 238.692 1.00 115.71 67 ILE G CA 1
ATOM 9024 C C . ILE F 1 67 ? 129.193 -23.378 238.561 1.00 105.67 67 ILE G C 1
ATOM 9025 O O . ILE F 1 67 ? 130.371 -23.466 238.954 1.00 97.19 67 ILE G O 1
ATOM 9030 N N . ALA F 1 68 ? 128.653 -22.274 238.030 1.00 100.80 68 ALA G N 1
ATOM 9031 C CA . ALA F 1 68 ? 129.409 -21.064 237.611 1.00 98.52 68 ALA G CA 1
ATOM 9032 C C . ALA F 1 68 ? 129.500 -20.059 238.760 1.00 92.34 68 ALA G C 1
ATOM 9033 O O . ALA F 1 68 ? 130.588 -19.514 238.997 1.00 86.19 68 ALA G O 1
ATOM 9035 N N . GLY F 1 69 ? 128.371 -19.792 239.406 1.00 96.27 69 GLY G N 1
ATOM 9036 C CA . GLY F 1 69 ? 128.277 -18.906 240.578 1.00 96.93 69 GLY G CA 1
ATOM 9037 C C . GLY F 1 69 ? 126.963 -19.102 241.306 1.00 95.41 69 GLY G C 1
ATOM 9038 O O . GLY F 1 69 ? 126.072 -19.771 240.742 1.00 99.36 69 GLY G O 1
ATOM 9039 N N . VAL F 1 70 ? 126.838 -18.545 242.512 1.00 93.36 70 VAL G N 1
ATOM 9040 C CA . VAL F 1 70 ? 125.610 -18.654 243.357 1.00 92.13 70 VAL G CA 1
ATOM 9041 C C . VAL F 1 70 ? 125.436 -17.376 244.185 1.00 84.15 70 VAL G C 1
ATOM 9042 O O . VAL F 1 70 ? 126.451 -16.789 244.605 1.00 83.49 70 VAL G O 1
ATOM 9046 N N . ALA F 1 71 ? 124.185 -16.973 244.409 1.00 81.23 71 ALA G N 1
ATOM 9047 C CA . ALA F 1 71 ? 123.780 -15.995 245.448 1.00 80.14 71 ALA G CA 1
ATOM 9048 C C . ALA F 1 71 ? 122.940 -16.718 246.499 1.00 77.08 71 ALA G C 1
ATOM 9049 O O . ALA F 1 71 ? 121.821 -17.161 246.173 1.00 76.39 71 ALA G O 1
ATOM 9051 N N . LEU F 1 72 ? 123.478 -16.851 247.708 1.00 78.60 72 LEU G N 1
ATOM 9052 C CA . LEU F 1 72 ? 122.771 -17.459 248.860 1.00 78.58 72 LEU G CA 1
ATOM 9053 C C . LEU F 1 72 ? 121.997 -16.361 249.595 1.00 76.73 72 LEU G C 1
ATOM 9054 O O . LEU F 1 72 ? 122.611 -15.373 250.055 1.00 76.34 72 LEU G O 1
ATOM 9059 N N . ASN F 1 73 ? 120.679 -16.513 249.629 1.00 73.51 73 ASN G N 1
ATOM 9060 C CA . ASN F 1 73 ? 119.739 -15.527 250.203 1.00 72.27 73 ASN G CA 1
ATOM 9061 C C . ASN F 1 73 ? 119.038 -16.197 251.383 1.00 69.80 73 ASN G C 1
ATOM 9062 O O . ASN F 1 73 ? 118.666 -17.379 251.254 1.00 73.51 73 ASN G O 1
ATOM 9067 N N . GLY F 1 74 ? 118.908 -15.469 252.488 1.00 68.33 74 GLY G N 1
ATOM 9068 C CA . GLY F 1 74 ? 118.228 -15.923 253.711 1.00 71.78 74 GLY G CA 1
ATOM 9069 C C . GLY F 1 74 ? 117.324 -14.848 254.289 1.00 74.43 74 GLY G C 1
ATOM 9070 O O . GLY F 1 74 ? 117.549 -13.646 254.007 1.00 70.21 74 GLY G O 1
ATOM 9071 N N . ILE F 1 75 ? 116.339 -15.270 255.084 1.00 75.66 75 ILE G N 1
ATOM 9072 C CA . ILE F 1 75 ? 115.390 -14.375 255.802 1.00 71.49 75 ILE G CA 1
ATOM 9073 C C . ILE F 1 75 ? 116.017 -14.053 257.156 1.00 64.41 75 ILE G C 1
ATOM 9074 O O . ILE F 1 75 ? 116.190 -14.973 257.949 1.00 65.54 75 ILE G O 1
ATOM 9079 N N . ALA F 1 76 ? 116.363 -12.794 257.387 1.00 61.31 76 ALA G N 1
ATOM 9080 C CA . ALA F 1 76 ? 116.819 -12.294 258.698 1.00 65.78 76 ALA G CA 1
ATOM 9081 C C . ALA F 1 76 ? 115.611 -11.770 259.478 1.00 69.17 76 ALA G C 1
ATOM 9082 O O . ALA F 1 76 ? 114.835 -10.980 258.911 1.00 70.72 76 ALA G O 1
ATOM 9084 N N . ARG F 1 77 ? 115.469 -12.196 260.735 1.00 73.98 77 ARG G N 1
ATOM 9085 C CA . ARG F 1 77 ? 114.375 -11.780 261.656 1.00 70.07 77 ARG G CA 1
ATOM 9086 C C . ARG F 1 77 ? 114.966 -11.049 262.867 1.00 66.98 77 ARG G C 1
ATOM 9087 O O . ARG F 1 77 ? 116.143 -11.301 263.211 1.00 63.33 77 ARG G O 1
ATOM 9095 N N . ARG F 1 78 ? 114.169 -10.165 263.473 1.00 66.81 78 ARG G N 1
ATOM 9096 C CA . ARG F 1 78 ? 114.455 -9.518 264.781 1.00 66.13 78 ARG G CA 1
ATOM 9097 C C . ARG F 1 78 ? 114.967 -10.574 265.756 1.00 64.35 78 ARG G C 1
ATOM 9098 O O . ARG F 1 78 ? 114.371 -11.671 265.793 1.00 61.37 78 ARG G O 1
ATOM 9106 N N . GLY F 1 79 ? 116.049 -10.258 266.478 1.00 64.53 79 GLY G N 1
ATOM 9107 C CA . GLY F 1 79 ? 116.654 -11.136 267.494 1.00 63.43 79 GLY G CA 1
ATOM 9108 C C . GLY F 1 79 ? 117.679 -12.099 266.917 1.00 64.35 79 GLY G C 1
ATOM 9109 O O . GLY F 1 79 ? 118.519 -12.562 267.696 1.00 70.04 79 GLY G O 1
ATOM 9110 N N . ASP F 1 80 ? 117.618 -12.407 265.615 1.00 66.67 80 ASP G N 1
ATOM 9111 C CA . ASP F 1 80 ? 118.540 -13.365 264.943 1.00 66.77 80 ASP G CA 1
ATOM 9112 C C . ASP F 1 80 ? 119.988 -13.019 265.312 1.00 67.46 80 ASP G C 1
ATOM 9113 O O . ASP F 1 80 ? 120.737 -13.962 265.634 1.00 71.52 80 ASP G O 1
ATOM 9118 N N . VAL F 1 81 ? 120.351 -11.729 265.266 1.00 65.13 81 VAL G N 1
ATOM 9119 C CA . VAL F 1 81 ? 121.733 -11.205 265.521 1.00 66.67 81 VAL G CA 1
ATOM 9120 C C . VAL F 1 81 ? 122.149 -11.541 266.950 1.00 69.21 81 VAL G C 1
ATOM 9121 O O . VAL F 1 81 ? 123.269 -12.059 267.150 1.00 72.27 81 VAL G O 1
ATOM 9125 N N . GLU F 1 82 ? 121.295 -11.176 267.912 1.00 69.37 82 GLU G N 1
ATOM 9126 C CA . GLU F 1 82 ? 121.561 -11.386 269.360 1.00 68.27 82 GLU G CA 1
ATOM 9127 C C . GLU F 1 82 ? 121.818 -12.870 269.634 1.00 66.61 82 GLU G C 1
ATOM 9128 O O . GLU F 1 82 ? 122.838 -13.182 270.279 1.00 67.64 82 GLU G O 1
ATOM 9134 N N . LYS F 1 83 ? 120.925 -13.744 269.160 1.00 68.94 83 LYS G N 1
ATOM 9135 C CA . LYS F 1 83 ? 121.087 -15.216 269.402 1.00 74.48 83 LYS G CA 1
ATOM 9136 C C . LYS F 1 83 ? 122.442 -15.661 268.842 1.00 74.08 83 LYS G C 1
ATOM 9137 O O . LYS F 1 83 ? 123.059 -16.553 269.439 1.00 76.20 83 LYS G O 1
ATOM 9143 N N . ALA F 1 84 ? 122.853 -15.069 267.718 1.00 70.39 84 ALA G N 1
ATOM 9144 C CA . ALA F 1 84 ? 124.113 -15.373 267.010 1.00 69.46 84 ALA G CA 1
ATOM 9145 C C . ALA F 1 84 ? 125.292 -14.913 267.873 1.00 68.49 84 ALA G C 1
ATOM 9146 O O . ALA F 1 84 ? 126.301 -15.641 267.926 1.00 68.10 84 ALA G O 1
ATOM 9148 N N . LEU F 1 85 ? 125.156 -13.768 268.541 1.00 64.29 85 LEU G N 1
ATOM 9149 C CA . LEU F 1 85 ? 126.212 -13.204 269.418 1.00 69.20 85 LEU G CA 1
ATOM 9150 C C . LEU F 1 85 ? 126.329 -14.020 270.712 1.00 78.18 85 LEU G C 1
ATOM 9151 O O . LEU F 1 85 ? 127.469 -14.132 271.218 1.00 79.86 85 LEU G O 1
ATOM 9156 N N . GLU F 1 86 ? 125.209 -14.547 271.228 1.00 82.57 86 GLU G N 1
ATOM 9157 C CA . GLU F 1 86 ? 125.171 -15.422 272.430 1.00 84.30 86 GLU G CA 1
ATOM 9158 C C . GLU F 1 86 ? 125.804 -16.764 272.048 1.00 84.81 86 GLU G C 1
ATOM 9159 O O . GLU F 1 86 ? 126.741 -17.212 272.738 1.00 94.53 86 GLU G O 1
ATOM 9165 N N A GLU F 1 87 ? 125.323 -17.362 270.962 0.50 83.41 87 GLU G N 1
ATOM 9166 N N B GLU F 1 87 ? 125.331 -17.375 270.954 0.50 81.19 87 GLU G N 1
ATOM 9167 C CA A GLU F 1 87 ? 125.806 -18.673 270.466 0.50 84.31 87 GLU G CA 1
ATOM 9168 C CA B GLU F 1 87 ? 125.807 -18.694 270.439 0.50 80.72 87 GLU G CA 1
ATOM 9169 C C A GLU F 1 87 ? 127.306 -18.585 270.163 0.50 80.60 87 GLU G C 1
ATOM 9170 C C B GLU F 1 87 ? 127.280 -18.607 270.024 0.50 78.85 87 GLU G C 1
ATOM 9171 O O A GLU F 1 87 ? 127.991 -19.604 270.300 0.50 77.76 87 GLU G O 1
ATOM 9172 O O B GLU F 1 87 ? 127.912 -19.665 269.873 0.50 76.90 87 GLU G O 1
ATOM 9183 N N . MET F 1 88 ? 127.788 -17.395 269.806 1.00 81.71 88 MET G N 1
ATOM 9184 C CA . MET F 1 88 ? 129.193 -17.148 269.398 1.00 87.81 88 MET G CA 1
ATOM 9185 C C . MET F 1 88 ? 130.117 -17.202 270.617 1.00 87.83 88 MET G C 1
ATOM 9186 O O . MET F 1 88 ? 131.325 -17.420 270.433 1.00 89.40 88 MET G O 1
ATOM 9191 N N . LYS F 1 89 ? 129.575 -16.950 271.808 1.00 87.74 89 LYS G N 1
ATOM 9192 C CA . LYS F 1 89 ? 130.337 -16.962 273.081 1.00 85.66 89 LYS G CA 1
ATOM 9193 C C . LYS F 1 89 ? 130.833 -18.387 273.363 1.00 90.91 89 LYS G C 1
ATOM 9194 O O . LYS F 1 89 ? 132.017 -18.536 273.700 1.00 86.37 89 LYS G O 1
ATOM 9200 N N . SER F 1 90 ? 129.965 -19.395 273.220 1.00 100.67 90 SER G N 1
ATOM 9201 C CA . SER F 1 90 ? 130.266 -20.821 273.524 1.00 102.60 90 SER G CA 1
ATOM 9202 C C . SER F 1 90 ? 131.245 -21.398 272.489 1.00 99.94 90 SER G C 1
ATOM 9203 O O . SER F 1 90 ? 132.100 -22.197 272.882 1.00 105.38 90 SER G O 1
ATOM 9206 N N . ILE F 1 91 ? 131.137 -20.995 271.222 1.00 102.38 91 ILE G N 1
ATOM 9207 C CA . ILE F 1 91 ? 132.107 -21.327 270.131 1.00 108.17 91 ILE G CA 1
ATOM 9208 C C . ILE F 1 91 ? 133.447 -20.654 270.454 1.00 115.95 91 ILE G C 1
ATOM 9209 O O . ILE F 1 91 ? 133.415 -19.453 270.647 1.00 124.39 91 ILE G O 1
ATOM 9214 N N . ASP F 1 92 ? 134.580 -21.363 270.495 1.00 115.52 92 ASP G N 1
ATOM 9215 C CA . ASP F 1 92 ? 135.867 -20.755 270.951 1.00 116.88 92 ASP G CA 1
ATOM 9216 C C . ASP F 1 92 ? 136.929 -20.887 269.845 1.00 117.16 92 ASP G C 1
ATOM 9217 O O . ASP F 1 92 ? 137.997 -21.468 270.104 1.00 126.73 92 ASP G O 1
ATOM 9222 N N . ASN F 1 93 ? 136.647 -20.306 268.671 1.00 111.69 93 ASN G N 1
ATOM 9223 C CA . ASN F 1 93 ? 137.566 -20.185 267.504 1.00 104.55 93 ASN G CA 1
ATOM 9224 C C . ASN F 1 93 ? 137.801 -18.693 267.216 1.00 98.07 93 ASN G C 1
ATOM 9225 O O . ASN F 1 93 ? 137.042 -18.103 266.430 1.00 94.72 93 ASN G O 1
ATOM 9230 N N . ILE F 1 94 ? 138.809 -18.123 267.873 1.00 99.89 94 ILE G N 1
ATOM 9231 C CA . ILE F 1 94 ? 139.229 -16.691 267.807 1.00 99.81 94 ILE G CA 1
ATOM 9232 C C . ILE F 1 94 ? 138.975 -16.133 266.393 1.00 98.59 94 ILE G C 1
ATOM 9233 O O . ILE F 1 94 ? 138.197 -15.158 266.269 1.00 106.20 94 ILE G O 1
ATOM 9238 N N . LYS F 1 95 ? 139.554 -16.754 265.360 1.00 93.28 95 LYS G N 1
ATOM 9239 C CA . LYS F 1 95 ? 139.413 -16.310 263.944 1.00 89.32 95 LYS G CA 1
ATOM 9240 C C . LYS F 1 95 ? 137.939 -16.022 263.652 1.00 86.16 95 LYS G C 1
ATOM 9241 O O . LYS F 1 95 ? 137.627 -14.911 263.170 1.00 78.52 95 LYS G O 1
ATOM 9247 N N . TYR F 1 96 ? 137.079 -16.996 263.954 1.00 85.03 96 TYR G N 1
ATOM 9248 C CA . TYR F 1 96 ? 135.616 -16.957 263.712 1.00 78.82 96 TYR G CA 1
ATOM 9249 C C . TYR F 1 96 ? 135.013 -15.795 264.495 1.00 74.01 96 TYR G C 1
ATOM 9250 O O . TYR F 1 96 ? 134.142 -15.105 263.955 1.00 75.36 96 TYR G O 1
ATOM 9259 N N . GLN F 1 97 ? 135.458 -15.594 265.732 1.00 76.57 97 GLN G N 1
ATOM 9260 C CA . GLN F 1 97 ? 135.005 -14.452 266.568 1.00 84.60 97 GLN G CA 1
ATOM 9261 C C . GLN F 1 97 ? 135.322 -13.152 265.830 1.00 86.38 97 GLN G C 1
ATOM 9262 O O . GLN F 1 97 ? 134.450 -12.279 265.788 1.00 89.70 97 GLN G O 1
ATOM 9268 N N . ARG F 1 98 ? 136.526 -13.042 265.268 1.00 91.92 98 ARG G N 1
ATOM 9269 C CA . ARG F 1 98 ? 137.003 -11.809 264.589 1.00 89.83 98 ARG G CA 1
ATOM 9270 C C . ARG F 1 98 ? 136.089 -11.507 263.391 1.00 78.09 98 ARG G C 1
ATOM 9271 O O . ARG F 1 98 ? 135.553 -10.383 263.332 1.00 72.81 98 ARG G O 1
ATOM 9279 N N . ILE F 1 99 ? 135.891 -12.474 262.493 1.00 68.04 99 ILE G N 1
ATOM 9280 C CA . ILE F 1 99 ? 134.974 -12.328 261.323 1.00 66.33 99 ILE G CA 1
ATOM 9281 C C . ILE F 1 99 ? 133.590 -11.909 261.833 1.00 63.99 99 ILE G C 1
ATOM 9282 O O . ILE F 1 99 ? 133.213 -10.740 261.659 1.00 65.59 99 ILE G O 1
ATOM 9287 N N . PHE F 1 100 ? 132.859 -12.834 262.443 1.00 60.59 100 PHE G N 1
ATOM 9288 C CA . PHE F 1 100 ? 131.400 -12.700 262.669 1.00 62.75 100 PHE G CA 1
ATOM 9289 C C . PHE F 1 100 ? 131.114 -11.757 263.842 1.00 62.42 100 PHE G C 1
ATOM 9290 O O . PHE F 1 100 ? 129.978 -11.270 263.967 1.00 61.03 100 PHE G O 1
ATOM 9298 N N . GLY F 1 101 ? 132.113 -11.492 264.675 1.00 63.15 101 GLY G N 1
ATOM 9299 C CA . GLY F 1 101 ? 132.016 -10.453 265.713 1.00 66.13 101 GLY G CA 1
ATOM 9300 C C . GLY F 1 101 ? 131.755 -9.110 265.076 1.00 67.44 101 GLY G C 1
ATOM 9301 O O . GLY F 1 101 ? 130.798 -8.437 265.496 1.00 68.77 101 GLY G O 1
ATOM 9302 N N . LEU F 1 102 ? 132.566 -8.772 264.067 1.00 67.83 102 LEU G N 1
ATOM 9303 C CA . LEU F 1 102 ? 132.444 -7.546 263.232 1.00 65.79 102 LEU G CA 1
ATOM 9304 C C . LEU F 1 102 ? 131.066 -7.513 262.570 1.00 66.81 102 LEU G C 1
ATOM 9305 O O . LEU F 1 102 ? 130.331 -6.509 262.748 1.00 64.07 102 LEU G O 1
ATOM 9310 N N . LEU F 1 103 ? 130.738 -8.568 261.820 1.00 64.55 103 LEU G N 1
ATOM 9311 C CA . LEU F 1 103 ? 129.496 -8.629 261.011 1.00 63.03 103 LEU G CA 1
ATOM 9312 C C . LEU F 1 103 ? 128.286 -8.385 261.927 1.00 64.03 103 LEU G C 1
ATOM 9313 O O . LEU F 1 103 ? 127.508 -7.439 261.656 1.00 64.17 103 LEU G O 1
ATOM 9318 N N . ASN F 1 104 ? 128.162 -9.163 263.001 1.00 60.31 104 ASN G N 1
ATOM 9319 C CA . ASN F 1 104 ? 126.949 -9.167 263.854 1.00 59.07 104 ASN G CA 1
ATOM 9320 C C . ASN F 1 104 ? 126.918 -7.875 264.683 1.00 59.45 104 ASN G C 1
ATOM 9321 O O . ASN F 1 104 ? 125.836 -7.276 264.767 1.00 56.31 104 ASN G O 1
ATOM 9326 N N . ASN F 1 105 ? 128.053 -7.424 265.232 1.00 60.73 105 ASN G N 1
ATOM 9327 C CA . ASN F 1 105 ? 128.113 -6.147 265.998 1.00 64.22 105 ASN G CA 1
ATOM 9328 C C . ASN F 1 105 ? 127.626 -5.011 265.092 1.00 65.93 105 ASN G C 1
ATOM 9329 O O . ASN F 1 105 ? 126.598 -4.389 265.425 1.00 60.99 105 ASN G O 1
ATOM 9334 N N . VAL F 1 106 ? 128.318 -4.793 263.969 1.00 67.66 106 VAL G N 1
ATOM 9335 C CA . VAL F 1 106 ? 127.985 -3.749 262.953 1.00 65.31 106 VAL G CA 1
ATOM 9336 C C . VAL F 1 106 ? 126.478 -3.791 262.668 1.00 64.19 106 VAL G C 1
ATOM 9337 O O . VAL F 1 106 ? 125.826 -2.730 262.774 1.00 63.49 106 VAL G O 1
ATOM 9341 N N . ASN F 1 107 ? 125.954 -4.967 262.310 1.00 61.26 107 ASN G N 1
ATOM 9342 C CA . ASN F 1 107 ? 124.521 -5.154 261.967 1.00 60.66 107 ASN G CA 1
ATOM 9343 C C . ASN F 1 107 ? 123.669 -4.713 263.159 1.00 62.06 107 ASN G C 1
ATOM 9344 O O . ASN F 1 107 ? 122.801 -3.840 262.965 1.00 61.25 107 ASN G O 1
ATOM 9349 N N . LYS F 1 108 ? 123.944 -5.277 264.340 1.00 64.48 108 LYS G N 1
ATOM 9350 C CA . LYS F 1 108 ? 123.269 -4.940 265.624 1.00 64.59 108 LYS G CA 1
ATOM 9351 C C . LYS F 1 108 ? 123.219 -3.418 265.776 1.00 65.09 108 LYS G C 1
ATOM 9352 O O . LYS F 1 108 ? 122.125 -2.876 265.954 1.00 66.38 108 LYS G O 1
ATOM 9358 N N . SER F 1 109 ? 124.372 -2.759 265.646 1.00 66.01 109 SER G N 1
ATOM 9359 C CA . SER F 1 109 ? 124.585 -1.320 265.950 1.00 64.24 109 SER G CA 1
ATOM 9360 C C . SER F 1 109 ? 123.758 -0.415 265.028 1.00 66.76 109 SER G C 1
ATOM 9361 O O . SER F 1 109 ? 123.790 0.793 265.240 1.00 67.51 109 SER G O 1
ATOM 9364 N N . ILE F 1 110 ? 123.082 -0.971 264.024 1.00 72.50 110 ILE G N 1
ATOM 9365 C CA . ILE F 1 110 ? 122.072 -0.252 263.186 1.00 75.80 110 ILE G CA 1
ATOM 9366 C C . ILE F 1 110 ? 120.841 -1.144 263.087 1.00 81.66 110 ILE G C 1
ATOM 9367 O O . ILE F 1 110 ? 120.857 -2.066 262.281 1.00 91.49 110 ILE G O 1
ATOM 9372 N N . ASP F 1 111 ? 119.837 -0.889 263.915 1.00 86.05 111 ASP G N 1
ATOM 9373 C CA . ASP F 1 111 ? 118.586 -1.681 263.977 1.00 82.18 111 ASP G CA 1
ATOM 9374 C C . ASP F 1 111 ? 117.804 -1.378 262.697 1.00 79.43 111 ASP G C 1
ATOM 9375 O O . ASP F 1 111 ? 116.937 -0.469 262.729 1.00 84.56 111 ASP G O 1
ATOM 9380 N N . LEU F 1 112 ? 118.135 -2.083 261.608 1.00 70.92 112 LEU G N 1
ATOM 9381 C CA . LEU F 1 112 ? 117.492 -1.885 260.282 1.00 65.58 112 LEU G CA 1
ATOM 9382 C C . LEU F 1 112 ? 116.005 -2.190 260.433 1.00 62.20 112 LEU G C 1
ATOM 9383 O O . LEU F 1 112 ? 115.199 -1.422 259.867 1.00 65.49 112 LEU G O 1
ATOM 9388 N N . PHE F 1 113 ? 115.665 -3.224 261.212 1.00 59.09 113 PHE G N 1
ATOM 9389 C CA . PHE F 1 113 ? 114.264 -3.647 261.484 1.00 59.82 113 PHE G CA 1
ATOM 9390 C C . PHE F 1 113 ? 113.472 -2.449 262.003 1.00 59.30 113 PHE G C 1
ATOM 9391 O O . PHE F 1 113 ? 112.356 -2.218 261.523 1.00 60.05 113 PHE G O 1
ATOM 9399 N N . THR F 1 114 ? 114.047 -1.701 262.943 1.00 58.29 114 THR G N 1
ATOM 9400 C CA . THR F 1 114 ? 113.420 -0.483 263.509 1.00 60.66 114 THR G CA 1
ATOM 9401 C C . THR F 1 114 ? 113.505 0.638 262.479 1.00 60.27 114 THR G C 1
ATOM 9402 O O . THR F 1 114 ? 112.533 1.382 262.345 1.00 63.40 114 THR G O 1
ATOM 9406 N N . LYS F 1 115 ? 114.630 0.756 261.780 1.00 62.01 115 LYS G N 1
ATOM 9407 C CA . LYS F 1 115 ? 114.859 1.876 260.838 1.00 59.09 115 LYS G CA 1
ATOM 9408 C C . LYS F 1 115 ? 113.755 1.897 259.778 1.00 56.59 115 LYS G C 1
ATOM 9409 O O . LYS F 1 115 ? 113.234 2.983 259.497 1.00 55.21 115 LYS G O 1
ATOM 9415 N N . TYR F 1 116 ? 113.427 0.741 259.208 1.00 59.11 116 TYR G N 1
ATOM 9416 C CA . TYR F 1 116 ? 112.500 0.609 258.051 1.00 60.51 116 TYR G CA 1
ATOM 9417 C C . TYR F 1 116 ? 111.180 -0.011 258.509 1.00 58.65 116 TYR G C 1
ATOM 9418 O O . TYR F 1 116 ? 110.305 -0.228 257.660 1.00 58.15 116 TYR G O 1
ATOM 9427 N N . ASN F 1 117 ? 111.045 -0.267 259.812 1.00 59.22 117 ASN G N 1
ATOM 9428 C CA . ASN F 1 117 ? 109.819 -0.840 260.428 1.00 57.81 117 ASN G CA 1
ATOM 9429 C C . ASN F 1 117 ? 109.401 -2.095 259.654 1.00 52.51 117 ASN G C 1
ATOM 9430 O O . ASN F 1 117 ? 108.412 -2.019 258.916 1.00 45.93 117 ASN G O 1
ATOM 9435 N N . VAL F 1 118 ? 110.155 -3.186 259.811 1.00 52.74 118 VAL G N 1
ATOM 9436 C CA . VAL F 1 118 ? 109.945 -4.493 259.118 1.00 55.29 118 VAL G CA 1
ATOM 9437 C C . VAL F 1 118 ? 110.310 -5.603 260.097 1.00 58.14 118 VAL G C 1
ATOM 9438 O O . VAL F 1 118 ? 111.117 -5.320 261.016 1.00 61.29 118 VAL G O 1
ATOM 9442 N N . ASP F 1 119 ? 109.761 -6.806 259.898 1.00 60.58 119 ASP G N 1
ATOM 9443 C CA . ASP F 1 119 ? 109.933 -7.966 260.819 1.00 64.85 119 ASP G CA 1
ATOM 9444 C C . ASP F 1 119 ? 110.825 -9.038 260.174 1.00 65.83 119 ASP G C 1
ATOM 9445 O O . ASP F 1 119 ? 111.314 -9.912 260.924 1.00 71.66 119 ASP G O 1
ATOM 9450 N N . LYS F 1 120 ? 111.013 -8.987 258.850 1.00 63.79 120 LYS G N 1
ATOM 9451 C CA . LYS F 1 120 ? 111.927 -9.882 258.090 1.00 63.32 120 LYS G CA 1
ATOM 9452 C C . LYS F 1 120 ? 112.739 -9.026 257.113 1.00 58.76 120 LYS G C 1
ATOM 9453 O O . LYS F 1 120 ? 112.200 -8.002 256.657 1.00 55.04 120 LYS G O 1
ATOM 9459 N N . ILE F 1 121 ? 113.990 -9.415 256.834 1.00 56.62 121 ILE G N 1
ATOM 9460 C CA . ILE F 1 121 ? 114.869 -8.762 255.816 1.00 56.79 121 ILE G CA 1
ATOM 9461 C C . ILE F 1 121 ? 115.422 -9.842 254.887 1.00 54.88 121 ILE G C 1
ATOM 9462 O O . ILE F 1 121 ? 115.873 -10.896 255.389 1.00 56.09 121 ILE G O 1
ATOM 9467 N N . PHE F 1 122 ? 115.402 -9.564 253.585 1.00 54.73 122 PHE G N 1
ATOM 9468 C CA . PHE F 1 122 ? 116.077 -10.362 252.536 1.00 58.51 122 PHE G CA 1
ATOM 9469 C C . PHE F 1 122 ? 117.563 -10.017 252.558 1.00 60.18 122 PHE G C 1
ATOM 9470 O O . PHE F 1 122 ? 117.946 -8.835 252.478 1.00 62.38 122 PHE G O 1
ATOM 9478 N N . GLU F 1 123 ? 118.381 -11.047 252.656 1.00 59.04 123 GLU G N 1
ATOM 9479 C CA . GLU F 1 123 ? 119.806 -10.920 252.995 1.00 58.60 123 GLU G CA 1
ATOM 9480 C C . GLU F 1 123 ? 120.600 -11.684 251.934 1.00 58.58 123 GLU G C 1
ATOM 9481 O O . GLU F 1 123 ? 120.680 -12.916 252.037 1.00 56.88 123 GLU G O 1
ATOM 9487 N N . LEU F 1 124 ? 121.124 -10.994 250.916 1.00 60.92 124 LEU G N 1
ATOM 9488 C CA . LEU F 1 124 ? 122.158 -11.589 250.028 1.00 58.28 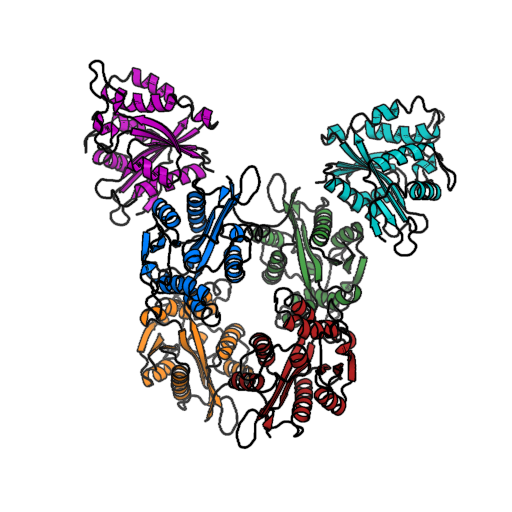124 LEU G CA 1
ATOM 9489 C C . LEU F 1 124 ? 123.394 -11.770 250.892 1.00 55.38 124 LEU G C 1
ATOM 9490 O O . LEU F 1 124 ? 124.077 -10.771 251.143 1.00 51.25 124 LEU G O 1
ATOM 9495 N N . ARG F 1 125 ? 123.598 -12.995 251.371 1.00 58.79 125 ARG G N 1
ATOM 9496 C CA . ARG F 1 125 ? 124.513 -13.316 252.492 1.00 62.96 125 ARG G CA 1
ATOM 9497 C C . ARG F 1 125 ? 125.867 -13.715 251.929 1.00 63.37 125 ARG G C 1
ATOM 9498 O O . ARG F 1 125 ? 126.891 -13.283 252.489 1.00 61.10 125 ARG G O 1
ATOM 9506 N N . ILE F 1 126 ? 125.856 -14.517 250.867 1.00 71.34 126 ILE G N 1
ATOM 9507 C CA . ILE F 1 126 ? 127.088 -15.103 250.267 1.00 79.45 126 ILE G CA 1
ATOM 9508 C C . ILE F 1 126 ? 126.964 -15.090 248.741 1.00 75.18 126 ILE G C 1
ATOM 9509 O O . ILE F 1 126 ? 125.979 -15.634 248.210 1.00 75.40 126 ILE G O 1
ATOM 9514 N N . LEU F 1 127 ? 127.954 -14.489 248.083 1.00 76.31 127 LEU G N 1
ATOM 9515 C CA . LEU F 1 127 ? 127.985 -14.238 246.619 1.00 72.00 127 LEU G CA 1
ATOM 9516 C C . LEU F 1 127 ? 129.301 -14.780 246.050 1.00 66.18 127 LEU G C 1
ATOM 9517 O O . LEU F 1 127 ? 130.362 -14.174 246.319 1.00 58.51 127 LEU G O 1
ATOM 9522 N N . SER F 1 128 ? 129.228 -15.891 245.315 1.00 65.56 128 SER G N 1
ATOM 9523 C CA . SER F 1 128 ? 130.398 -16.604 244.737 1.00 71.02 128 SER G CA 1
ATOM 9524 C C . SER F 1 128 ? 130.252 -16.729 243.214 1.00 76.65 128 SER G C 1
ATOM 9525 O O . SER F 1 128 ? 129.167 -17.130 242.738 1.00 73.17 128 SER G O 1
ATOM 9528 N N . VAL F 1 129 ? 131.318 -16.378 242.490 1.00 80.78 129 VAL G N 1
ATOM 9529 C CA . VAL F 1 129 ? 131.517 -16.689 241.047 1.00 80.28 129 VAL G CA 1
ATOM 9530 C C . VAL F 1 129 ? 132.876 -17.373 240.912 1.00 78.93 129 VAL G C 1
ATOM 9531 O O . VAL F 1 129 ? 133.874 -16.787 241.369 1.00 76.58 129 VAL G O 1
ATOM 9535 N N . ASP F 1 130 ? 132.897 -18.562 240.310 1.00 80.18 130 ASP G N 1
ATOM 9536 C CA . ASP F 1 130 ? 134.108 -19.405 240.129 1.00 82.96 130 ASP G CA 1
ATOM 9537 C C . ASP F 1 130 ? 135.249 -18.538 239.582 1.00 85.12 130 ASP G C 1
ATOM 9538 O O . ASP F 1 130 ? 134.957 -17.622 238.780 1.00 84.53 130 ASP G O 1
ATOM 9543 N N . SER F 1 131 ? 136.490 -18.822 240.011 1.00 83.85 131 SER G N 1
ATOM 9544 C CA . SER F 1 131 ? 137.755 -18.204 239.521 1.00 78.80 131 SER G CA 1
ATOM 9545 C C . SER F 1 131 ? 137.756 -18.191 237.984 1.00 79.21 131 SER G C 1
ATOM 9546 O O . SER F 1 131 ? 138.094 -17.147 237.391 1.00 68.71 131 SER G O 1
ATOM 9549 N N . ARG F 1 132 ? 137.378 -19.325 237.384 1.00 84.84 132 ARG G N 1
ATOM 9550 C CA . ARG F 1 132 ? 137.272 -19.557 235.919 1.00 88.34 132 ARG G CA 1
ATOM 9551 C C . ARG F 1 132 ? 136.453 -18.431 235.280 1.00 90.75 132 ARG G C 1
ATOM 9552 O O . ARG F 1 132 ? 136.993 -17.728 234.409 1.00 97.67 132 ARG G O 1
ATOM 9560 N N . PHE F 1 133 ? 135.193 -18.276 235.702 1.00 94.51 133 PHE G N 1
ATOM 9561 C CA . PHE F 1 133 ? 134.148 -17.486 234.994 1.00 93.60 133 PHE G CA 1
ATOM 9562 C C . PHE F 1 133 ? 134.022 -16.071 235.593 1.00 86.39 133 PHE G C 1
ATOM 9563 O O . PHE F 1 133 ? 133.095 -15.319 235.223 1.00 82.20 133 PHE G O 1
ATOM 9571 N N . ARG F 1 134 ? 134.950 -15.691 236.470 1.00 79.79 134 ARG G N 1
ATOM 9572 C CA . ARG F 1 134 ? 134.925 -14.401 237.207 1.00 81.23 134 ARG G CA 1
ATOM 9573 C C . ARG F 1 134 ? 135.207 -13.254 236.235 1.00 77.01 134 ARG G C 1
ATOM 9574 O O . ARG F 1 134 ? 136.056 -13.428 235.371 1.00 82.95 134 ARG G O 1
ATOM 9582 N N . GLY F 1 135 ? 134.526 -12.122 236.388 1.00 78.80 135 GLY G N 1
ATOM 9583 C CA . GLY F 1 135 ? 134.787 -10.898 235.603 1.00 80.81 135 GLY G CA 1
ATOM 9584 C C . GLY F 1 135 ? 133.867 -10.769 234.397 1.00 83.90 135 GLY G C 1
ATOM 9585 O O . GLY F 1 135 ? 134.012 -9.786 233.651 1.00 88.12 135 GLY G O 1
ATOM 9586 N N . ARG F 1 136 ? 132.941 -11.712 234.209 1.00 86.15 136 ARG G N 1
ATOM 9587 C CA . ARG F 1 136 ? 132.027 -11.751 233.035 1.00 83.15 136 ARG G CA 1
ATOM 9588 C C . ARG F 1 136 ? 130.671 -11.127 233.415 1.00 78.97 136 ARG G C 1
ATOM 9589 O O . ARG F 1 136 ? 129.671 -11.437 232.739 1.00 74.83 136 ARG G O 1
ATOM 9597 N N . GLY F 1 137 ? 130.629 -10.282 234.452 1.00 77.40 137 GLY G N 1
ATOM 9598 C CA . GLY F 1 137 ? 129.404 -9.589 234.912 1.00 76.29 137 GLY G CA 1
ATOM 9599 C C . GLY F 1 137 ? 128.370 -10.537 235.514 1.00 76.06 137 GLY G C 1
ATOM 9600 O O . GLY F 1 137 ? 127.177 -10.164 235.546 1.00 69.92 137 GLY G O 1
ATOM 9601 N N . ILE F 1 138 ? 128.790 -11.716 235.984 1.00 79.51 138 ILE G N 1
ATOM 9602 C CA . ILE F 1 138 ? 127.865 -12.801 236.442 1.00 83.11 138 ILE G CA 1
ATOM 9603 C C . ILE F 1 138 ? 127.296 -12.450 237.825 1.00 81.34 138 ILE G C 1
ATOM 9604 O O . ILE F 1 138 ? 126.116 -12.747 238.067 1.00 80.72 138 ILE G O 1
ATOM 9609 N N . ALA F 1 139 ? 128.106 -11.858 238.706 1.00 75.86 139 ALA G N 1
ATOM 9610 C CA . ALA F 1 139 ? 127.681 -11.424 240.055 1.00 73.11 139 ALA G CA 1
ATOM 9611 C C . ALA F 1 139 ? 126.566 -10.387 239.917 1.00 70.46 139 ALA G C 1
ATOM 9612 O O . ALA F 1 139 ? 125.502 -10.565 240.534 1.00 70.08 139 ALA G O 1
ATOM 9614 N N . LYS F 1 140 ? 126.804 -9.349 239.122 1.00 68.72 140 LYS G N 1
ATOM 9615 C CA . LYS F 1 140 ? 125.793 -8.301 238.825 1.00 70.12 140 LYS G CA 1
ATOM 9616 C C . LYS F 1 140 ? 124.453 -8.975 238.492 1.00 66.11 140 LYS G C 1
ATOM 9617 O O . LYS F 1 140 ? 123.407 -8.483 238.969 1.00 67.44 140 LYS G O 1
ATOM 9623 N N . GLU F 1 141 ? 124.471 -10.058 237.715 1.00 63.18 141 GLU G N 1
ATOM 9624 C CA . GLU F 1 141 ? 123.223 -10.737 237.275 1.00 65.28 141 GLU G CA 1
ATOM 9625 C C . GLU F 1 141 ? 122.569 -11.416 238.476 1.00 61.58 141 GLU G C 1
ATOM 9626 O O . GLU F 1 141 ? 121.358 -11.230 238.652 1.00 59.98 141 GLU G O 1
ATOM 9632 N N . LEU F 1 142 ? 123.352 -12.177 239.245 1.00 59.70 142 LEU G N 1
ATOM 9633 C CA . LEU F 1 142 ? 122.896 -12.908 240.457 1.00 60.18 142 LEU G CA 1
ATOM 9634 C C . LEU F 1 142 ? 122.227 -11.924 241.419 1.00 57.47 142 LEU G C 1
ATOM 9635 O O . LEU F 1 142 ? 121.098 -12.210 241.882 1.00 54.39 142 LEU G O 1
ATOM 9640 N N . PHE F 1 143 ? 122.908 -10.805 241.686 1.00 55.56 143 PHE G N 1
ATOM 9641 C CA . PHE F 1 143 ? 122.419 -9.681 242.527 1.00 57.01 143 PHE G CA 1
ATOM 9642 C C . PHE F 1 143 ? 121.052 -9.193 242.029 1.00 57.00 143 PHE G C 1
ATOM 9643 O O . PHE F 1 143 ? 120.086 -9.223 242.813 1.00 60.86 143 PHE G O 1
ATOM 9651 N N . LEU F 1 144 ? 120.976 -8.743 240.774 1.00 59.00 144 LEU G N 1
ATOM 9652 C CA . LEU F 1 144 ? 119.713 -8.284 240.137 1.00 60.19 144 LEU G CA 1
ATOM 9653 C C . LEU F 1 144 ? 118.637 -9.348 240.358 1.00 58.43 144 LEU G C 1
ATOM 9654 O O . LEU F 1 144 ? 117.537 -8.988 240.774 1.00 56.58 144 LEU G O 1
ATOM 9659 N N . ARG F 1 145 ? 118.973 -10.610 240.092 1.00 63.02 145 ARG G N 1
ATOM 9660 C CA . ARG F 1 145 ? 118.035 -11.762 240.126 1.00 70.21 145 ARG G CA 1
ATOM 9661 C C . ARG F 1 145 ? 117.592 -12.016 241.566 1.00 69.71 145 ARG G C 1
ATOM 9662 O O . ARG F 1 145 ? 116.459 -12.490 241.772 1.00 73.48 145 ARG G O 1
ATOM 9670 N N . SER F 1 146 ? 118.480 -11.756 242.519 1.00 66.19 146 SER G N 1
ATOM 9671 C CA . SER F 1 146 ? 118.212 -11.931 243.962 1.00 65.16 146 SER G CA 1
ATOM 9672 C C . SER F 1 146 ? 117.207 -10.872 244.403 1.00 63.76 146 SER G C 1
ATOM 9673 O O . SER F 1 146 ? 116.248 -11.229 245.105 1.00 67.83 146 SER G O 1
ATOM 9676 N N . GLU F 1 147 ? 117.408 -9.627 243.972 1.00 63.95 147 GLU G N 1
ATOM 9677 C CA . GLU F 1 147 ? 116.496 -8.488 244.263 1.00 64.31 147 GLU G CA 1
ATOM 9678 C C . GLU F 1 147 ? 115.067 -8.870 243.846 1.00 66.56 147 GLU G C 1
ATOM 9679 O O . GLU F 1 147 ? 114.120 -8.541 244.586 1.00 69.19 147 GLU G O 1
ATOM 9685 N N . LEU F 1 148 ? 114.914 -9.546 242.706 1.00 65.32 148 LEU G N 1
ATOM 9686 C CA . LEU F 1 148 ? 113.589 -9.834 242.101 1.00 67.73 148 LEU G CA 1
ATOM 9687 C C . LEU F 1 148 ? 112.927 -11.020 242.813 1.00 69.30 148 LEU G C 1
ATOM 9688 O O . LEU F 1 148 ? 111.687 -11.052 242.866 1.00 74.71 148 LEU G O 1
ATOM 9693 N N . ILE F 1 1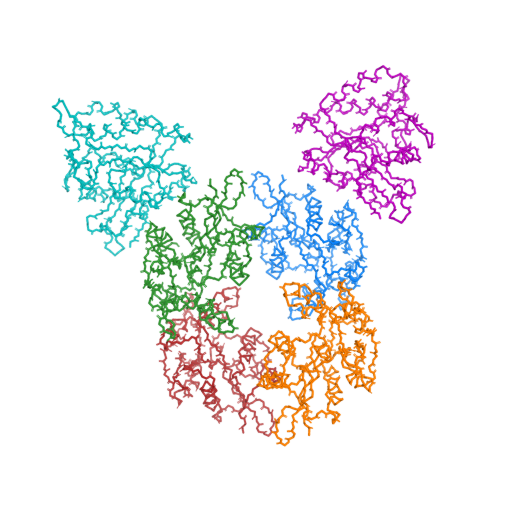49 ? 113.726 -11.948 243.344 1.00 67.19 149 ILE G N 1
ATOM 9694 C CA . ILE F 1 149 ? 113.235 -13.044 244.226 1.00 67.19 149 ILE G CA 1
ATOM 9695 C C . ILE F 1 149 ? 112.603 -12.392 245.464 1.00 70.79 149 ILE G C 1
ATOM 9696 O O . ILE F 1 149 ? 111.525 -12.842 245.899 1.00 79.34 149 ILE G O 1
ATOM 9701 N N . ALA F 1 150 ? 113.239 -11.351 245.996 1.00 70.20 150 ALA G N 1
ATOM 9702 C CA . ALA F 1 150 ? 112.759 -10.615 247.182 1.00 70.08 150 ALA G CA 1
ATOM 9703 C C . ALA F 1 150 ? 111.354 -10.078 246.903 1.00 74.73 150 ALA G C 1
ATOM 9704 O O . ALA F 1 150 ? 110.451 -10.348 247.710 1.00 83.13 150 ALA G O 1
ATOM 9706 N N . GLU F 1 151 ? 111.171 -9.375 245.784 1.00 77.24 151 GLU G N 1
ATOM 9707 C CA . GLU F 1 151 ? 109.887 -8.717 245.421 1.00 76.31 151 GLU G CA 1
ATOM 9708 C C . GLU F 1 151 ? 108.803 -9.778 245.206 1.00 76.62 151 GLU G C 1
ATOM 9709 O O . GLU F 1 151 ? 107.655 -9.531 245.599 1.00 76.73 151 GLU G O 1
ATOM 9715 N N . GLU F 1 152 ? 109.170 -10.932 244.640 1.00 83.77 152 GLU G N 1
ATOM 9716 C CA . GLU F 1 152 ? 108.191 -12.026 244.392 1.00 93.01 152 GLU G CA 1
ATOM 9717 C C . GLU F 1 152 ? 107.705 -12.597 245.730 1.00 86.03 152 GLU G C 1
ATOM 9718 O O . GLU F 1 152 ? 106.497 -12.885 245.846 1.00 94.73 152 GLU G O 1
ATOM 9724 N N . HIS F 1 153 ? 108.619 -12.750 246.694 1.00 77.58 153 HIS G N 1
ATOM 9725 C CA . HIS F 1 153 ? 108.302 -13.300 248.039 1.00 74.66 153 HIS G CA 1
ATOM 9726 C C . HIS F 1 153 ? 107.858 -12.184 248.990 1.00 74.43 153 HIS G C 1
ATOM 9727 O O . HIS F 1 153 ? 107.813 -12.436 250.213 1.00 74.60 153 HIS G O 1
ATOM 9734 N N . GLY F 1 154 ? 107.543 -11.005 248.445 1.00 70.27 154 GLY G N 1
ATOM 9735 C CA . GLY F 1 154 ? 106.843 -9.923 249.154 1.00 69.18 154 GLY G CA 1
ATOM 9736 C C . GLY F 1 154 ? 107.669 -9.344 250.285 1.00 69.68 154 GLY G C 1
ATOM 9737 O O . GLY F 1 154 ? 107.062 -8.869 251.265 1.00 74.47 154 GLY G O 1
ATOM 9738 N N . PHE F 1 155 ? 108.999 -9.368 250.156 1.00 68.33 155 PHE G N 1
ATOM 9739 C CA . PHE F 1 155 ? 109.944 -8.646 251.049 1.00 65.73 155 PHE G CA 1
ATOM 9740 C C . PHE F 1 155 ? 109.902 -7.154 250.708 1.00 65.40 155 PHE G C 1
ATOM 9741 O O . PHE F 1 155 ? 109.468 -6.807 249.594 1.00 67.89 155 PHE G O 1
ATOM 9749 N N . LYS F 1 156 ? 110.307 -6.305 251.655 1.00 66.53 156 LYS G N 1
ATOM 9750 C CA . LYS F 1 156 ? 110.280 -4.822 251.529 1.00 68.46 156 LYS G CA 1
ATOM 9751 C C . LYS F 1 156 ? 111.697 -4.237 251.584 1.00 63.87 156 LYS G C 1
ATOM 9752 O O . LYS F 1 156 ? 111.880 -3.144 251.040 1.00 63.03 156 LYS G O 1
ATOM 9758 N N . LEU F 1 157 ? 112.649 -4.917 252.238 1.00 60.85 157 LEU G N 1
ATOM 9759 C CA . LEU F 1 157 ? 114.070 -4.479 252.338 1.00 57.59 157 LEU G CA 1
ATOM 9760 C C . LEU F 1 157 ? 115.020 -5.629 251.988 1.00 57.97 157 LEU G C 1
ATOM 9761 O O . LEU F 1 157 ? 114.910 -6.711 252.594 1.00 56.06 157 LEU G O 1
ATOM 9766 N N . VAL F 1 158 ? 115.962 -5.366 251.083 1.00 58.72 158 VAL G N 1
ATOM 9767 C CA . VAL F 1 158 ? 117.111 -6.263 250.775 1.00 57.45 158 VAL G CA 1
ATOM 9768 C C . VAL F 1 158 ? 118.359 -5.616 251.375 1.00 55.54 158 VAL G C 1
ATOM 9769 O O . VAL F 1 158 ? 118.517 -4.384 251.238 1.00 52.88 158 VAL G O 1
ATOM 9773 N N . LYS F 1 159 ? 119.194 -6.415 252.035 1.00 54.09 159 LYS G N 1
ATOM 9774 C CA . LYS F 1 159 ? 120.463 -5.950 252.643 1.00 53.20 159 LYS G CA 1
ATOM 9775 C C . LYS F 1 159 ? 121.564 -6.946 252.271 1.00 53.87 159 LYS G C 1
ATOM 9776 O O . LYS F 1 159 ? 121.240 -8.118 251.952 1.00 52.44 159 LYS G O 1
ATOM 9782 N N . VAL F 1 160 ? 122.808 -6.472 252.292 1.00 53.38 160 VAL G N 1
ATOM 9783 C CA . VAL F 1 160 ? 124.012 -7.237 251.870 1.00 56.94 160 VAL G CA 1
ATOM 9784 C C . VAL F 1 160 ? 125.206 -6.754 252.698 1.00 58.71 160 VAL G C 1
ATOM 9785 O O . VAL F 1 160 ? 125.442 -5.514 252.762 1.00 52.58 160 VAL G O 1
ATOM 9789 N N . ASP F 1 161 ? 125.923 -7.705 253.298 1.00 59.30 161 ASP G N 1
ATOM 9790 C CA . ASP F 1 161 ? 127.191 -7.450 254.019 1.00 61.98 161 ASP G CA 1
ATOM 9791 C C . ASP F 1 161 ? 128.292 -7.405 252.965 1.00 62.44 161 ASP G C 1
ATOM 9792 O O . ASP F 1 161 ? 128.879 -8.451 252.690 1.00 68.83 161 ASP G O 1
ATOM 9797 N N . ALA F 1 162 ? 128.525 -6.235 252.376 1.00 62.63 162 ALA G N 1
ATOM 9798 C CA . ALA F 1 162 ? 129.369 -6.054 251.174 1.00 63.40 162 ALA G CA 1
ATOM 9799 C C . ALA F 1 162 ? 130.824 -5.880 251.596 1.00 57.84 162 ALA G C 1
ATOM 9800 O O . ALA F 1 162 ? 131.256 -4.722 251.721 1.00 57.99 162 ALA G O 1
ATOM 9802 N N . THR F 1 163 ? 131.529 -6.997 251.803 1.00 57.58 163 THR G N 1
ATOM 9803 C CA . THR F 1 163 ? 132.943 -7.055 252.277 1.00 58.59 163 THR G CA 1
ATOM 9804 C C . THR F 1 163 ? 133.897 -6.795 251.109 1.00 60.87 163 THR G C 1
ATOM 9805 O O . THR F 1 163 ? 134.930 -6.129 251.330 1.00 63.06 163 THR G O 1
ATOM 9809 N N . SER F 1 164 ? 133.558 -7.335 249.932 1.00 65.39 164 SER G N 1
ATOM 9810 C CA . SER F 1 164 ? 134.204 -7.068 248.621 1.00 65.45 164 SER G CA 1
ATOM 9811 C C . SER F 1 164 ? 133.713 -5.729 248.067 1.00 67.84 164 SER G C 1
ATOM 9812 O O . SER F 1 164 ? 132.488 -5.534 247.993 1.00 74.85 164 SER G O 1
ATOM 9815 N N . LEU F 1 165 ? 134.649 -4.849 247.712 1.00 67.11 165 LEU G N 1
ATOM 9816 C CA . LEU F 1 165 ? 134.421 -3.613 246.921 1.00 66.23 165 LEU G CA 1
ATOM 9817 C C . LEU F 1 165 ? 133.718 -3.942 245.593 1.00 66.20 165 LEU G C 1
ATOM 9818 O O . LEU F 1 165 ? 132.921 -3.111 245.129 1.00 69.08 165 LEU G O 1
ATOM 9823 N N . PHE F 1 166 ? 133.982 -5.107 244.998 1.00 63.62 166 PHE G N 1
ATOM 9824 C CA . PHE F 1 166 ? 133.318 -5.546 243.741 1.00 60.35 166 PHE G CA 1
ATOM 9825 C C . PHE F 1 166 ? 131.822 -5.704 244.009 1.00 57.50 166 PHE G C 1
ATOM 9826 O O . PHE F 1 166 ? 131.028 -5.217 243.207 1.00 61.25 166 PHE G O 1
ATOM 9834 N N . THR F 1 167 ? 131.467 -6.335 245.127 1.00 57.71 167 THR G N 1
ATOM 9835 C CA . THR F 1 167 ? 130.074 -6.461 245.637 1.00 60.31 167 THR G CA 1
ATOM 9836 C C . THR F 1 167 ? 129.473 -5.075 245.928 1.00 59.73 167 THR G C 1
ATOM 9837 O O . THR F 1 167 ? 128.248 -4.916 245.750 1.00 58.09 167 THR G O 1
ATOM 9841 N N . GLN F 1 168 ? 130.286 -4.118 246.373 1.00 57.84 168 GLN G N 1
ATOM 9842 C CA . GLN F 1 168 ? 129.838 -2.724 246.620 1.00 61.07 168 GLN G CA 1
ATOM 9843 C C . GLN F 1 168 ? 129.441 -2.078 245.285 1.00 62.29 168 GLN G C 1
ATOM 9844 O O . GLN F 1 168 ? 128.478 -1.289 245.263 1.00 62.85 168 GLN G O 1
ATOM 9850 N N . ARG F 1 169 ? 130.149 -2.393 244.205 1.00 60.93 169 ARG G N 1
ATOM 9851 C CA . ARG F 1 169 ? 129.851 -1.817 242.874 1.00 65.60 169 ARG G CA 1
ATOM 9852 C C . ARG F 1 169 ? 128.547 -2.410 242.369 1.00 59.10 169 ARG G C 1
ATOM 9853 O O . ARG F 1 169 ? 127.648 -1.644 242.007 1.00 60.32 169 ARG G O 1
ATOM 9861 N N . ALA F 1 170 ? 128.460 -3.730 242.336 1.00 54.25 170 ALA G N 1
ATOM 9862 C CA . ALA F 1 170 ? 127.229 -4.435 241.940 1.00 56.33 170 ALA G CA 1
ATOM 9863 C C . ALA F 1 170 ? 126.050 -3.732 242.611 1.00 58.73 170 ALA G C 1
ATOM 9864 O O . ALA F 1 170 ? 125.044 -3.458 241.933 1.00 63.85 170 ALA G O 1
ATOM 9866 N N . ALA F 1 171 ? 126.205 -3.418 243.895 1.00 61.54 171 ALA G N 1
ATOM 9867 C CA . ALA F 1 171 ? 125.157 -2.823 244.748 1.00 62.07 171 ALA G CA 1
ATOM 9868 C C . ALA F 1 171 ? 124.906 -1.390 244.293 1.00 59.88 171 ALA G C 1
ATOM 9869 O O . ALA F 1 171 ? 123.746 -1.066 244.043 1.00 59.21 171 ALA G O 1
ATOM 9871 N N . GLU F 1 172 ? 125.967 -0.591 244.139 1.00 62.38 172 GLU G N 1
ATOM 9872 C CA . GLU F 1 172 ? 125.825 0.820 243.687 1.00 67.89 172 GLU G CA 1
ATOM 9873 C C . GLU F 1 172 ? 125.197 0.851 242.287 1.00 67.89 172 GLU G C 1
ATOM 9874 O O . GLU F 1 172 ? 124.600 1.887 241.932 1.00 75.35 172 GLU G O 1
ATOM 9880 N N . CYS F 1 173 ? 125.331 -0.244 241.531 1.00 64.95 173 CYS G N 1
ATOM 9881 C CA . CYS F 1 173 ? 124.777 -0.345 240.162 1.00 66.22 173 CYS G CA 1
ATOM 9882 C C . CYS F 1 173 ? 123.260 -0.543 240.216 1.00 65.57 173 CYS G C 1
ATOM 9883 O O . CYS F 1 173 ? 122.568 0.046 239.374 1.00 66.68 173 CYS G O 1
ATOM 9886 N N . LEU F 1 174 ? 122.765 -1.339 241.166 1.00 65.30 174 LEU G N 1
ATOM 9887 C CA . LEU F 1 174 ? 121.311 -1.603 241.345 1.00 62.56 174 LEU G CA 1
ATOM 9888 C C . LEU F 1 174 ? 120.687 -0.533 242.256 1.00 61.94 174 LEU G C 1
ATOM 9889 O O . LEU F 1 174 ? 119.487 -0.636 242.530 1.00 61.35 174 LEU G O 1
ATOM 9894 N N . GLY F 1 175 ? 121.470 0.457 242.704 1.00 62.02 175 GLY G N 1
ATOM 9895 C CA . GLY F 1 175 ? 120.973 1.657 243.413 1.00 62.07 175 GLY G CA 1
ATOM 9896 C C . GLY F 1 175 ? 120.867 1.449 244.916 1.00 60.33 175 GLY G C 1
ATOM 9897 O O . GLY F 1 175 ? 120.124 2.189 245.571 1.00 57.28 175 GLY G O 1
ATOM 9898 N N . PHE F 1 176 ? 121.609 0.490 245.454 1.00 58.97 176 PHE G N 1
ATOM 9899 C CA . PHE F 1 176 ? 121.701 0.233 246.907 1.00 59.04 176 PHE G CA 1
ATOM 9900 C C . PHE F 1 176 ? 122.363 1.417 247.604 1.00 60.87 176 PHE G C 1
ATOM 9901 O O . PHE F 1 176 ? 123.282 2.038 247.039 1.00 61.78 176 PHE G O 1
ATOM 9909 N N . ILE F 1 177 ? 121.914 1.663 248.832 1.00 65.11 177 ILE G N 1
ATOM 9910 C CA . ILE F 1 177 ? 122.376 2.743 249.746 1.00 64.94 177 ILE G CA 1
ATOM 9911 C C . ILE F 1 177 ? 123.343 2.133 250.772 1.00 60.78 177 ILE G C 1
ATOM 9912 O O . ILE F 1 177 ? 123.108 1.002 251.212 1.00 58.12 177 ILE G O 1
ATOM 9917 N N . THR F 1 178 ? 124.405 2.851 251.127 1.00 60.02 178 THR G N 1
ATOM 9918 C CA . THR F 1 178 ? 125.289 2.498 252.267 1.00 59.32 178 THR G CA 1
ATOM 9919 C C . THR F 1 178 ? 124.606 2.933 253.565 1.00 61.06 178 THR G C 1
ATOM 9920 O O . THR F 1 178 ? 124.389 4.150 253.738 1.00 58.84 178 THR G O 1
ATOM 9924 N N . GLU F 1 179 ? 124.273 1.954 254.418 1.00 65.05 179 GLU G N 1
ATOM 9925 C CA . GLU F 1 179 ? 123.701 2.131 255.782 1.00 62.03 179 GLU G CA 1
ATOM 9926 C C . GLU F 1 179 ? 124.821 2.467 256.767 1.00 62.91 179 GLU G C 1
ATOM 9927 O O . GLU F 1 179 ? 124.702 3.481 257.451 1.00 66.22 179 GLU G O 1
ATOM 9933 N N . LYS F 1 180 ? 125.847 1.617 256.839 1.00 66.39 180 LYS G N 1
ATOM 9934 C CA . LYS F 1 180 ? 127.034 1.788 257.716 1.00 70.04 180 LYS G CA 1
ATOM 9935 C C . LYS F 1 180 ? 128.289 1.537 256.879 1.00 68.96 180 LYS G C 1
ATOM 9936 O O . LYS F 1 180 ? 128.325 0.541 256.147 1.00 69.46 180 LYS G O 1
ATOM 9942 N N . CYS F 1 181 ? 129.271 2.425 256.977 1.00 71.48 181 CYS G N 1
ATOM 9943 C CA . CYS F 1 181 ? 130.614 2.235 256.386 1.00 77.00 181 CYS G CA 1
ATOM 9944 C C . CYS F 1 181 ? 131.637 2.164 257.520 1.00 77.71 181 CYS G C 1
ATOM 9945 O O . CYS F 1 181 ? 131.552 3.022 258.438 1.00 77.17 181 CYS G O 1
ATOM 9948 N N . VAL F 1 182 ? 132.530 1.166 257.460 1.00 76.13 182 VAL G N 1
ATOM 9949 C CA . VAL F 1 182 ? 133.545 0.854 258.510 1.00 74.73 182 VAL G CA 1
ATOM 9950 C C . VAL F 1 182 ? 134.835 0.379 257.847 1.00 73.48 182 VAL G C 1
ATOM 9951 O O . VAL F 1 182 ? 134.794 -0.623 257.108 1.00 67.65 182 VAL G O 1
ATOM 9955 N N . THR F 1 183 ? 135.943 1.036 258.191 1.00 76.26 183 THR G N 1
ATOM 9956 C CA . THR F 1 183 ? 137.321 0.708 257.743 1.00 72.30 183 THR G CA 1
ATOM 9957 C C . THR F 1 183 ? 137.832 -0.520 258.505 1.00 69.61 183 THR G C 1
ATOM 9958 O O . THR F 1 183 ? 137.721 -0.518 259.739 1.00 74.02 183 THR G O 1
ATOM 9962 N N . TYR F 1 184 ? 138.376 -1.516 257.801 1.00 64.81 184 TYR G N 1
ATOM 9963 C CA . TYR F 1 184 ? 139.009 -2.727 258.392 1.00 66.64 184 TYR G CA 1
ATOM 9964 C C . TYR F 1 184 ? 140.213 -2.366 259.271 1.00 71.44 184 TYR G C 1
ATOM 9965 O O . TYR F 1 184 ? 140.463 -3.071 260.276 1.00 81.39 184 TYR G O 1
ATOM 9974 N N . GLY F 1 185 ? 140.947 -1.317 258.895 1.00 72.26 185 GLY G N 1
ATOM 9975 C CA . GLY F 1 185 ? 142.172 -0.869 259.579 1.00 70.11 185 GLY G CA 1
ATOM 9976 C C . GLY F 1 185 ? 141.911 -0.466 261.014 1.00 69.82 185 GLY G C 1
ATOM 9977 O O . GLY F 1 185 ? 142.786 -0.720 261.849 1.00 73.65 185 GLY G O 1
ATOM 9978 N N . ASP F 1 186 ? 140.740 0.113 261.288 1.00 73.53 186 ASP G N 1
ATOM 9979 C CA . ASP F 1 186 ? 140.364 0.725 262.596 1.00 85.25 186 ASP G CA 1
ATOM 9980 C C . ASP F 1 186 ? 140.529 -0.261 263.761 1.00 85.34 186 ASP G C 1
ATOM 9981 O O . ASP F 1 186 ? 140.556 0.210 264.916 1.00 82.99 186 ASP G O 1
ATOM 9986 N N . PHE F 1 187 ? 140.602 -1.567 263.486 1.00 87.24 187 PHE G N 1
ATOM 9987 C CA . PHE F 1 187 ? 140.567 -2.634 264.521 1.00 84.95 187 PHE G CA 1
ATOM 9988 C C . PHE F 1 187 ? 141.972 -3.191 264.764 1.00 85.44 187 PHE G C 1
ATOM 9989 O O . PHE F 1 187 ? 142.520 -3.930 263.913 1.00 84.88 187 PHE G O 1
ATOM 9997 N N . LYS F 1 188 ? 142.511 -2.830 265.930 1.00 88.79 188 LYS G N 1
ATOM 9998 C CA . LYS F 1 188 ? 143.838 -3.230 266.449 1.00 92.48 188 LYS G CA 1
ATOM 9999 C C . LYS F 1 188 ? 143.646 -4.058 267.726 1.00 93.37 188 LYS G C 1
ATOM 10000 O O . LYS F 1 188 ? 142.759 -3.704 268.524 1.00 91.93 188 LYS G O 1
ATOM 10006 N N . ASP F 1 189 ? 144.455 -5.107 267.917 1.00 94.88 189 ASP G N 1
ATOM 10007 C CA . ASP F 1 189 ? 144.395 -6.018 269.095 1.00 94.95 189 ASP G CA 1
ATOM 10008 C C . ASP F 1 189 ? 145.151 -5.375 270.266 1.00 97.05 189 ASP G C 1
ATOM 10009 O O . ASP F 1 189 ? 145.579 -4.212 270.113 1.00 96.88 189 ASP G O 1
ATOM 10014 N N . GLU F 1 190 ? 145.303 -6.114 271.378 1.00 102.83 190 GLU G N 1
ATOM 10015 C CA . GLU F 1 190 ? 145.952 -5.689 272.657 1.00 103.03 190 GLU G CA 1
ATOM 10016 C C . GLU F 1 190 ? 147.288 -4.965 272.397 1.00 107.51 190 GLU G C 1
ATOM 10017 O O . GLU F 1 190 ? 147.572 -3.999 273.135 1.00 105.64 190 GLU G O 1
ATOM 10023 N N . ASN F 1 191 ? 148.073 -5.397 271.396 1.00 112.17 191 ASN G N 1
ATOM 10024 C CA . ASN F 1 191 ? 149.386 -4.788 271.025 1.00 110.78 191 ASN G CA 1
ATOM 10025 C C . ASN F 1 191 ? 149.164 -3.458 270.291 1.00 107.63 191 ASN G C 1
ATOM 10026 O O . ASN F 1 191 ? 149.922 -2.510 270.552 1.00 107.70 191 ASN G O 1
ATOM 10031 N N . GLY F 1 192 ? 148.182 -3.411 269.384 1.00 105.29 192 GLY G N 1
ATOM 10032 C CA . GLY F 1 192 ? 148.043 -2.370 268.344 1.00 104.40 192 GLY G CA 1
ATOM 10033 C C . GLY F 1 192 ? 148.289 -2.927 266.944 1.00 102.24 192 GLY G C 1
ATOM 10034 O O . GLY F 1 192 ? 148.434 -2.120 266.006 1.00 96.73 192 GLY G O 1
ATOM 10035 N N . ARG F 1 193 ? 148.345 -4.261 266.812 1.00 99.25 193 ARG G N 1
ATOM 10036 C CA . ARG F 1 193 ? 148.474 -5.004 265.525 1.00 95.15 193 ARG G CA 1
ATOM 10037 C C . ARG F 1 193 ? 147.096 -5.044 264.840 1.00 93.43 193 ARG G C 1
ATOM 10038 O O . ARG F 1 193 ? 146.114 -5.495 265.470 1.00 89.76 193 ARG G O 1
ATOM 10046 N N . LYS F 1 194 ? 147.044 -4.592 263.584 1.00 89.18 194 LYS G N 1
ATOM 10047 C CA . LYS F 1 194 ? 145.831 -4.577 262.732 1.00 88.72 194 LYS G CA 1
ATOM 10048 C C . LYS F 1 194 ? 145.249 -5.997 262.687 1.00 88.34 194 LYS G C 1
ATOM 10049 O O . LYS F 1 194 ? 145.995 -6.927 262.343 1.00 85.86 194 LYS G O 1
ATOM 10055 N N . ILE F 1 195 ? 143.972 -6.155 263.047 1.00 89.81 195 ILE G N 1
ATOM 10056 C CA . ILE F 1 195 ? 143.285 -7.476 263.200 1.00 92.92 195 ILE G CA 1
ATOM 10057 C C . ILE F 1 195 ? 142.786 -7.942 261.832 1.00 96.10 195 ILE G C 1
ATOM 10058 O O . ILE F 1 195 ? 142.812 -9.171 261.560 1.00 87.65 195 ILE G O 1
ATOM 10063 N N . TYR F 1 196 ? 142.297 -6.989 261.037 1.00 97.17 196 TYR G N 1
ATOM 10064 C CA . TYR F 1 196 ? 141.887 -7.176 259.628 1.00 92.15 196 TYR G CA 1
ATOM 10065 C C . TYR F 1 196 ? 142.929 -6.508 258.749 1.00 94.13 196 TYR G C 1
ATOM 10066 O O . TYR F 1 196 ? 142.745 -5.341 258.345 1.00 89.39 196 TYR G O 1
ATOM 10075 N N . ASP F 1 197 ? 144.024 -7.227 258.530 1.00 97.32 197 ASP G N 1
ATOM 10076 C CA . ASP F 1 197 ? 145.067 -6.848 257.553 1.00 103.70 197 ASP G CA 1
ATOM 10077 C C . ASP F 1 197 ? 144.537 -7.245 256.174 1.00 99.43 197 ASP G C 1
ATOM 10078 O O . ASP F 1 197 ? 144.944 -8.304 255.662 1.00 104.53 197 ASP G O 1
ATOM 10083 N N . THR F 1 198 ? 143.607 -6.450 255.638 1.00 94.09 198 THR G N 1
ATOM 10084 C CA . THR F 1 198 ? 142.988 -6.643 254.300 1.00 92.01 198 THR G CA 1
ATOM 10085 C C . THR F 1 198 ? 143.929 -6.083 253.229 1.00 92.84 198 THR G C 1
ATOM 10086 O O . THR F 1 198 ? 144.494 -4.994 253.449 1.00 91.63 198 THR G O 1
ATOM 10090 N N . LYS F 1 199 ? 144.102 -6.810 252.124 1.00 93.69 199 LYS G N 1
ATOM 10091 C CA . LYS F 1 199 ? 144.888 -6.337 250.954 1.00 98.18 199 LYS G CA 1
ATOM 10092 C C . LYS F 1 199 ? 143.971 -5.482 250.079 1.00 89.96 199 LYS G C 1
ATOM 10093 O O . LYS F 1 199 ? 142.839 -5.925 249.811 1.00 87.56 199 LYS G O 1
ATOM 10099 N N . SER F 1 200 ? 144.439 -4.291 249.689 1.00 83.48 200 SER G N 1
ATOM 10100 C CA . SER F 1 200 ? 143.718 -3.350 248.795 1.00 78.17 200 SER G CA 1
ATOM 10101 C C . SER F 1 200 ? 143.234 -4.118 247.566 1.00 76.24 200 SER G C 1
ATOM 10102 O O . SER F 1 200 ? 143.854 -5.108 247.175 1.00 71.66 200 SER G O 1
ATOM 10105 N N . PRO F 1 201 ? 142.118 -3.700 246.915 1.00 71.91 201 PRO G N 1
ATOM 10106 C CA . PRO F 1 201 ? 141.437 -2.435 247.204 1.00 70.61 201 PRO G CA 1
ATOM 10107 C C . PRO F 1 201 ? 140.260 -2.474 248.194 1.00 71.84 201 PRO G C 1
ATOM 10108 O O . PRO F 1 201 ? 139.427 -1.587 248.129 1.00 75.52 201 PRO G O 1
ATOM 10112 N N . HIS F 1 202 ? 140.217 -3.475 249.078 1.00 72.62 202 HIS G N 1
ATOM 10113 C CA . HIS F 1 202 ? 139.110 -3.714 250.046 1.00 71.37 202 HIS G CA 1
ATOM 10114 C C . HIS F 1 202 ? 139.449 -3.043 251.378 1.00 68.60 202 HIS G C 1
ATOM 10115 O O . HIS F 1 202 ? 139.762 -3.756 252.336 1.00 63.57 202 HIS G O 1
ATOM 10122 N N . ASP F 1 203 ? 139.386 -1.714 251.420 1.00 74.05 203 ASP G N 1
ATOM 10123 C CA . ASP F 1 203 ? 139.852 -0.893 252.568 1.00 82.83 203 ASP G CA 1
ATOM 10124 C C . ASP F 1 203 ? 138.713 -0.713 253.573 1.00 82.71 203 ASP G C 1
ATOM 10125 O O . ASP F 1 203 ? 138.983 -0.147 254.663 1.00 96.25 203 ASP G O 1
ATOM 10130 N N . TYR F 1 204 ? 137.497 -1.153 253.238 1.00 73.54 204 TYR G N 1
ATOM 10131 C CA . TYR F 1 204 ? 136.319 -1.012 254.129 1.00 75.56 204 TYR G CA 1
ATOM 10132 C C . TYR F 1 204 ? 135.184 -1.965 253.742 1.00 70.90 204 TYR G C 1
ATOM 10133 O O . TYR F 1 204 ? 135.132 -2.483 252.609 1.00 65.47 204 TYR G O 1
ATOM 10142 N N . TYR F 1 205 ? 134.281 -2.160 254.705 1.00 69.72 205 TYR G N 1
ATOM 10143 C CA . TYR F 1 205 ? 133.090 -3.042 254.637 1.00 67.78 205 TYR G CA 1
ATOM 10144 C C . TYR F 1 205 ? 131.846 -2.159 254.748 1.00 69.69 205 TYR G C 1
ATOM 10145 O O . TYR F 1 205 ? 131.756 -1.340 255.695 1.00 74.01 205 TYR G O 1
ATOM 10154 N N . LYS F 1 206 ? 130.941 -2.283 253.779 1.00 64.13 206 LYS G N 1
ATOM 10155 C CA . LYS F 1 206 ? 129.669 -1.535 253.759 1.00 62.17 206 LYS G CA 1
ATOM 10156 C C . LYS F 1 206 ? 128.520 -2.510 253.943 1.00 63.84 206 LYS G C 1
ATOM 10157 O O . LYS F 1 206 ? 128.473 -3.504 253.189 1.00 67.18 206 LYS G O 1
ATOM 10163 N N . VAL F 1 207 ? 127.645 -2.234 254.911 1.00 61.38 207 VAL G N 1
ATOM 10164 C CA . VAL F 1 207 ? 126.250 -2.748 254.920 1.00 57.98 207 VAL G CA 1
ATOM 10165 C C . VAL F 1 207 ? 125.479 -1.868 253.943 1.00 53.03 207 VAL G C 1
ATOM 10166 O O . VAL F 1 207 ? 125.613 -0.644 254.028 1.00 47.05 207 VAL G O 1
ATOM 10170 N N . MET F 1 208 ? 124.771 -2.488 253.008 1.00 54.58 208 MET G N 1
ATOM 10171 C CA . MET F 1 208 ? 124.061 -1.787 251.914 1.00 54.18 208 MET G CA 1
ATOM 10172 C C . MET F 1 208 ? 122.671 -2.390 251.757 1.00 53.36 208 MET G C 1
ATOM 10173 O O . MET F 1 208 ? 122.486 -3.585 252.035 1.00 52.93 208 MET G O 1
ATOM 10178 N N . THR F 1 209 ? 121.761 -1.566 251.269 1.00 54.15 209 THR G N 1
ATOM 10179 C CA . THR F 1 209 ? 120.310 -1.689 251.467 1.00 54.25 209 THR G CA 1
ATOM 10180 C C . THR F 1 209 ? 119.593 -1.185 250.221 1.00 55.25 209 THR G C 1
ATOM 10181 O O . THR F 1 209 ? 120.097 -0.252 249.594 1.00 55.84 209 THR G O 1
ATOM 10185 N N . LYS F 1 210 ? 118.452 -1.776 249.900 1.00 56.40 210 LYS G N 1
ATOM 10186 C CA . LYS F 1 210 ? 117.505 -1.212 248.919 1.00 59.59 210 LYS G CA 1
ATOM 10187 C C . LYS F 1 210 ? 116.098 -1.603 249.350 1.00 61.67 210 LYS G C 1
ATOM 10188 O O . LYS F 1 210 ? 115.928 -2.730 249.862 1.00 62.10 210 LYS G O 1
ATOM 10194 N N . VAL F 1 211 ? 115.151 -0.688 249.153 1.00 62.65 211 VAL G N 1
ATOM 10195 C CA . VAL F 1 211 ? 113.708 -0.859 249.478 1.00 62.97 211 VAL G CA 1
ATOM 10196 C C . VAL F 1 211 ? 112.997 -1.278 248.184 1.00 64.18 211 VAL G C 1
ATOM 10197 O O . VAL F 1 211 ? 113.270 -0.651 247.152 1.00 65.65 211 VAL G O 1
ATOM 10201 N N . VAL F 1 212 ? 112.130 -2.295 248.241 1.00 67.41 212 VAL G N 1
ATOM 10202 C CA . VAL F 1 212 ? 111.594 -3.025 247.050 1.00 74.65 212 VAL G CA 1
ATOM 10203 C C . VAL F 1 212 ? 110.048 -3.047 247.089 1.00 83.06 212 VAL G C 1
ATOM 10204 O O . VAL F 1 212 ? 109.483 -2.209 247.823 1.00 89.43 212 VAL G O 1
ATOM 10208 N N . SER F 1 213 ? 109.386 -3.959 246.343 1.00 88.88 213 SER G N 1
ATOM 10209 C CA . SER F 1 213 ? 107.915 -3.969 246.072 1.00 86.82 213 SER G CA 1
ATOM 10210 C C . SER F 1 213 ? 107.243 -5.294 246.505 1.00 90.80 213 SER G C 1
ATOM 10211 O O . SER F 1 213 ? 107.494 -5.861 247.547 1.00 86.02 213 SER G O 1
#

Secondary structure (DSSP, 8-state):
-EEEE--GGGHHHHHHHHHTTGGG-HHHHHH----TTS--HHHHHHHHHHHHT---EEEE-TTT--EEEEEEEEEEETTHHHHHHHHHHH---HHHHHHHHHHHHHHHTS-HHHHTT-SEEEEEEEEEE-TTTTTSSHHHHHHHHHHHHHHHTT-SEEEEEE-SHHHHHHHHHHTPEEEEEEEGGG-B-SSS-BS--PPTT--EEEEEEEE--/-EEEE--GGGHHHHHHHHHTTGGG-HHHHHHT---SSS--HHHHHHHHHHHHT---EEEE-TTT--EEEEEEEEEEETTHHHHHHHHHHH---HHHHHHHHHHHHHHHTT-HHHHTT-SEEEEEEEEEE-TTTTTSSHHHHHHHHHHHHHHHTT-SEEEEEE-SHHHHHHHHHHT-EEEEEEEGGG-B-TTS-BSS-PPTT--EEEEEEEE--/-EEEE--GGGHHHHHHHHHTTGGG-HHHHTTT---TTS--HHHHHHHHHHHTTS--EEEE-TTT--EEEEEEEEEEETTHHHHHHHHHHTT--HHHHHHHHHHHHHHHTS-HHHHTT-SEEEEEEEEEE-TTTTTSSHHHHHHHHHHHHHHHTT-SEEEEEE-SHHHHHHHHHTTPEEEEEEEGGG-B-TTS-BS--PPTT--EEEEEEEE--/-EEEE--GGGHHHHHHHHHTTGGG-HHHHHHT---SSS--HHHHHHHHHHHHT---EEEE-TTT--EEEEEEEEEEETTHHHHHHHHHHH---HHHHHHHHHHHHHHHTS-HHHHHT-SEEEEEEEEEE-TTTTTSSHHHHHHHHHHHHHHHTT-SEEEEEE-SHHHHHHHHHHT-EEEEEEEGGG-B-TTS-BS--PPTT--EEEEEEEE--/-EEEE--GGGHHHHHHHHHHHGGG-HHHHHH----TTS--HHHHHHHHHHHHTS--EEEE-TTT--EEEEEEEEEEETTHHHHHHHHTTT---HHHHHHHHHHHHHHHTS-HHHHTT-SEEEEEEEEEE-TTTTTSSHHHHHHHHHHHHHHHTT-SEEEEEE-SHHHHHHHHHTTPEEEEEEEGGG-B-TTS-BSS-PPTT--EEEEEEEE--/-EEEE--GGGHHHHHHHHHHHGGG-HHHHHHT---SSS--HHHHHHHHHHHHTT--EEEE-TTT--EEEEEEEEEEETTHHHHHHHHHHH---HHHHHHHHHHHHHHHTS-HHHHTT-SEEEEEEEEEE-TTTTTSSHHHHHHHHHHHHHHHTT-SEEEEEE-SHHHHHHHHHHTPEEEEEEEGGG-B-TTS-BS--PPTT--EEEEEEEE--

Nearest PDB structures (foldseek):
  6v3t-assembly3_C  TM=1.005E+00  e=8.625E-46  Tribolium castaneum
  4fd5-assembly1_A  TM=9.576E-01  e=1.242E-26  Aedes aegypti
  4fd4-assembly2_B  TM=8.983E-01  e=6.027E-19  Aedes aegypti
  7ciu-assembly1_A  TM=8.848E-01  e=2.840E-18  Drosophila melanogaster
  7ciu-assembly2_B  TM=8.900E-01  e=1.624E-17  Drosophila melanogaster

Foldseek 3Di:
DDKDWDDPVCLVLVQLQCLQFVCVQQQCVLLPQGHHRDHSVVVSVVLNVLCVQRLKMWDADPPPRRTFKIFRKHKDFPCNLVVVVVVVVVVPDVSVCLRSVVVSVVCVVDPVCVVVVHGIEIESEDITGGPVNPPPCVSLVSVVSSQVSCVVVPHFKYKYFCQDVVSVVSLVVVPWDFPDKAFQQVDADPVRHRSRPGDPPRRIITITMDTYD/DDKDFDDPVCLVLVQQQCQQWVCVQQQCVLLPQGHHRDHNVPVSVVLNVLCVQRLKMFDADPPPRHTFKIFRKHKDFPPNLVVCVVVVVVVPDPSVCLVSVCVSVVCVVQPVCVVVVHGIEIESEDITGHPVNPPPCVSLVSVVSSQVSCVVVVHFKYKYFCQDPVSVVSCVVVPWDFRDKAFQQVDADPVRHRNRPGDPPRRIITIIMDTHD/DDKDFDDPVCLVLVQQQCQQWVCVQQQNVLLVQGHHRDHSVVVSVVLSVLCVQRLKMWDADPPPRRTFKIFRKHKDFPCSLVVCVVVVVVVPPVSVCLVSVCVSVVCVVQPVCVVVVHGIEIESEDITGHPVNPPVCVSLVSVVSSQVSCVVVPHFKYKYFCQDVVSVVSCVVVPWDFPDKDFQQVDAPPVRHRSRPGDPPRRIITITMDTYD/DDKDWDDPVCLVLVQQQCQQWVCVQQQNVLLPQGHHRDHNVPVSVVLSVLCVQRLKMWDADPPPRHTFKIFRKHKDFPPNLVVCVVVVVVVPDVSCCLVSVCVSVQCVVDPVCVVVVHGIEIESEDITGHPVNPPVCVSLVSVVVSLVSCVVVPHFKYKYFCQDVVSVVSCVVVPWDFPDKAFQQVDADPVRHRSRPGDPPRRIITIIMDTYD/DDKDWDDPVCLVLVQQQCQQWVCVQQQCVLLPQGHHRDHNVVVSVVLNVLVVQRLKMWDADPPPRHTFKIFRKHKDFPPNLVVVVVVCVVVPPPSVCLVSVVVSVQCVVDVVCVVVVHGIEIESEDITGHPVNPPVCVSLVSVVSSQVSCVVVVHFKYKYFCQDVVSVVSCVVVPWDFPDKDFQQVDAPPVRHRNRPGDPPRRIITIIMDTHD/DDKDFDDPVCLVLVQQQCQQWVCVQQQCVLLVQGHHRDHNVPVSVVLSVLCVQRLKMWDADPPPRRTFKIFRKHKDFPCNLVVVVVVVVVVPDVSVCLVSVCVSVQCVVQVVCVVVVHGIEIESEDITGHPVNPPVCVSLVSVVSSQVSCVVVPHFKYKYFCQDVVSVVSCVVVPWDFPDKAFQQVDAPPVRHRSRPGDPPRRIITIIMDTHD

Radius of gyration: 40.06 Å; Cα contacts (8 Å, |Δi|>4): 2254; chains: 6; bounding box: 109×86×105 Å

Organism: Tribolium castaneum (NCBI:txid7070)

CATH classification: 3.40.630.30

InterPro domains:
  IPR016181 Acyl-CoA N-acyltransferase [SSF55729] (41-185)

B-factor: mean 83.52, std 20.75, range [44.68, 170.04]

Solvent-accessible surface area: 62787 Å² total; per-residue (Å²): 71,99,46,24,107,22,62,85,96,63,32,90,64,0,12,85,13,9,49,66,6,43,21,95,27,18,2,9,63,20,22,32,28,15,81,124,21,131,72,11,122,70,21,22,105,88,11,67,98,10,4,136,59,56,10,7,11,17,0,13,28,62,122,81,37,84,19,0,0,0,0,1,0,0,37,8,99,30,2,54,28,24,70,37,36,108,115,23,151,96,72,124,48,124,98,12,56,82,10,36,8,14,28,26,85,14,22,67,72,38,55,7,20,57,115,65,109,11,57,84,5,0,23,2,91,21,32,4,16,14,67,155,24,110,77,154,41,5,31,59,23,0,1,6,68,0,1,31,29,0,33,128,93,49,6,136,0,1,7,4,32,0,14,18,24,124,20,2,143,5,0,83,24,11,37,11,111,50,31,83,69,20,65,2,19,94,70,114,28,165,120,45,176,94,35,13,101,32,189,84,67,20,69,73,0,29,0,1,2,26,90,25,88,69,96,46,23,106,21,60,84,96,63,36,91,65,0,11,83,12,9,51,62,6,45,22,93,28,18,1,6,63,18,23,32,30,14,82,128,21,130,65,11,120,68,22,23,104,82,9,70,100,8,4,136,58,59,8,8,11,15,0,14,27,61,121,81,38,83,19,0,0,0,0,0,0,0,34,9,98,32,3,54,28,26,80,37,35,110,115,24,148,98,71,130,48,125,98,12,52,82,8,38,10,13,25,26,87,13,24,66,73,40,52,8,15,58,120,64,108,13,58,83,4,0,25,2,86,24,32,5,14,15,66,157,23,112,80,149,40,6,32,111,64,0,0,64,87,0,16,73,31,0,57,129,91,47,4,134,1,1,4,4,32,0,16,16,24,127,21,3,137,4,0,93,90,33,46,10,109,51,32,80,68,21,63,2,17,95,68,114,25,166,121,47,171,98,32,13,96,33,184,85,63,22,70,73,0,30,0,0,2,62,93,26,102,70,99,49,23,108,21,60,86,99,65,33,92,66,0,14,91,13,9,48,64,8,43,23,96,29,17,2,6,67,18,21,35,29,15,79,124,23,130,67,15,122,71,24,19,103,85,8,70,98,8,5,136,57,61,8,8,10,17,0,10,24,61,125,83,37,79,20,0,0,0,0,1,0,0,36,7,99,32,2,55,27,25,74,37,36,108,119,22,152,101,74,122,44,128,98,12,51,84,10,32,10,14,27,26,87,13,24,66,73,40,56,7,15,56,125,65,108,12,56,85,4,0,23,2,84,21,34,5,15,12,68,160,24,112,81,151,43,6,31,55,25,0,0,5,58,1,1,25,29,0,40,126,91,50,5,134,1,0,5,4,30,0,16,19,21,124,21,2,139,4,0,80,18,11,36,10,106,51,30,82,70,21,60,2,17,93,66,118,30,164,121,45,175,98,33,13,96,30,184,88,67,22,72,76,0,31,0,0,2,24,94,23,84,68,99,45,24,108,20,62,84,98,65,33,90,68,0,12,86,12,10,50,70,6,48,22,92,30,21,2,7,66,17,22,34,29,14,84,123,20,134,68,12,121,70,31,22,103,82,10,69,97,8,4,132,58,57,7,7,10,15,0,11,24,62,125,83,39,85,20,0,0,0,0,1,0,0,35,9,98,31,1,54,27,23,70,38,36,110,118,22,146,96,70,129,47,128,95,12,52,81,10,36,10,13,27,26,87,12,24,71,74,38,53,8,19,57,120,63,108,12,60,86,5,0,24,2,86,29,38,6,16,13,66,158,23,115,80,146,40,4,31,109,54,0,0,61,91,0,14,69,30,0,54,129,92,49,6,137,1,0,3,4,31,0,17,17,21,129,20,3,134,4,0,92,86,36,44,12,110,52,32,85,70,20,64,2,18,92,70,114,26,163,120,46,172,98,32,13,96,30,186,86,66,20,69,64,0,30,0,1,2,58,94,24,112,70,97,50,23,106,21,66,96,99,62,33,92,67,0,10,90,12,10,48,74,7,49,22,94,28,17,2,11,66,18,23,32,30,18,81,118,23,129,73,11,119,72,33,21,103,86,9,67,96,8,3,133,61,59,8,7,11,16,0,13,25,62,123,85,38,84,20,0,0,0,0,1,0,0,35,10,121,115,18,58,26,80,130,34,33,106,118,25,152,99,70,130,49,126,99,12,55,83,11,33,8,12,27,28,86,13,23,108,73,40,81,7,16,83,119,66,119,12,102,85,4,0,24,2,86,23,37,4,15,11,67,151,28,114,81,145,42,6,29,61,24,0,0,4,55,0,2,26,32,0,50,124,91,48,4,133,0,1,3,4,31,0,16,18,24,127,20,1,134,5,0,80,18,10,37,11,110,48,31,85,71,19,61,2,18,94,72,117,26,165,120,43,170,95,27,13,97,30,185,88,67,22,71,74,0,32,0,0,2,27,94,24,77,69,99,51,25,108,21,66,95,98,66,30,92,64,0,11,85,12,8,47,67,6,48,23,92,29,19,1,10,63,18,20,32,26,15,78,125,18,129,68,12,125,67,25,23,104,87,10,66,97,7,4,134,60,58,8,7,10,17,0,13,24,60,124,83,36,84,19,0,0,0,0,0,0,0,36,8,121,112,17,60,28,76,128,37,38,109,118,23,145,98,69,128,44,125,96,12,55,78,9,32,11,13,26,26,87,14,24,109,74,39,77,6,18,88,119,65,119,14,100,86,4,0,24,1,85,19,31,5,16,14,67,150,26,112,80,143,42,6,31,57,24,0,0,4,58,0,1,26,30,0,38,128,93,47,5,131,1,0,3,4,31,0,16,18,21,129,20,2,134,4,0,77,21,10,36,9,108,51,31,79,69,20,60,2,18,90,68,112,28,165,124,47,170,91,33,13,96,30,184,86,67,20,72,76,0,30,1,0,2,27,92,24,81

Sequence (1278 aa):
MEYGPIPSSKFTDVIHHHLRHNFPDEPLNASVGLCVHGKKPCELLEHHDLQTLEDGLSIMAVESTTGEIAGVALNGIARRGDVEKALEEEMKSIDNIKYQRIFGLLNNVNKSIDLFTKYNVDKIFELRILSVDSRFRGRGIAKELFLRSELIAEEHGFKLVKVDATSLFTQRAAECLGFITEKCVTYGDFKDENGRKIYDTKSPHDYYKVMTKVVSMEYGPIPSSKFTDVIHHLRHNFPDEPLNASVGLCVHGKPCELLEHHDLQTLEDGLSIMAVESTTGEIAGVALNGIARRGDVEKALEEEMKSIDNIKYQRIFGLLNNVNKSIDLFTKYNVDKIFELRILSVDSRFRGRGIAKELFLRSELIAEEHGFKLVKVDATSLFTQRAAECLGFITEKCVTYGDFKDENGRKIYDTKSPHDYYKVMTKVVSMEYGPIPSSKFTDVIHHLRHNFPDEPLNASVGLCVHGKPCELLEHHDLQTLEDGLSIMAVESTTGEIAGVALNGIARRGDVEKALEEMKSIDNIKYQRIFGLLNNVNKSIDLFTKYNVDKIFELRILSVDSRFRGRGIAKELFLRSELIAEEHGFKLVKVDATSLFTQRAAECLGFITEKCVTYGDFKDENGRKIYDTKSPHDYYKVMTKVVSMEYGPIPSSKFTDVIHHLRHNFPDEPLNASVGLCVHGKPCELLEHHDLQTLEDGLSIMAVESTTGEIAGVALNGIARRGDVEKALEEEMKSIDNIKYQRIFGLLNNVNKSIDLFTKYNVDKIFELRILSVDSRFRGRGIAKELFLRSELIAEEHGFKLVKVDATSLFTQRAAECLGFITEKCVTYGDFKDENGRKIYDTKSPHDYYKVMTKVVSMEYGPIPSSKFTDVIHHLRHNFPDEPLNASVGLCVHGKPCELLEHHDLQTLEDGLSIMAVESTTGEIAGVALNGIARRGDVEKALEEMKSIDNIKYQRIFGLLNNVNKSIDLFTKYNVDKIFELRILSVDSRFRGRGIAKELFLRSELIAEEHGFKLVKVDATSLFTQRAAECLGFITEKCVTYGDFKDENGRKIYDTKSPHDYYKVMTKVVSMEYGPIPSSKFTDVIHHLRHNFPDEPLNASVGLCVHGKPCELLEHHDLQTLEDGLSIMAVESTTGEIAGVALNGIARRGDVEKALEEEMKSIDNIKYQRIFGLLNNVNKSIDLFTKYNVDKIFELRILSVDSRFRGRGIAKELFLRSELIAEEHGFKLVKVDATSLFTQRAAECLGFITEKCVTYGDFKDENGRKIYDTKSPHDYYKVMTKVVS